Protein AF-0000000082578695 (afdb_homodimer)

Structure (mmCIF, N/CA/C/O backbone):
data_AF-0000000082578695-model_v1
#
loop_
_entity.id
_entity.type
_entity.pdbx_description
1 polymer 'Pimeloyl-ACP methyl ester carboxylesterase'
#
loop_
_atom_site.group_PDB
_atom_site.id
_atom_site.type_symbol
_atom_site.label_atom_id
_atom_site.label_alt_id
_atom_site.label_comp_id
_atom_site.label_asym_id
_atom_site.label_entity_id
_atom_site.label_seq_id
_atom_site.pdbx_PDB_ins_code
_atom_site.Cartn_x
_atom_site.Cartn_y
_atom_site.Cartn_z
_atom_site.occupancy
_atom_site.B_iso_or_equiv
_atom_site.auth_seq_id
_atom_site.auth_comp_id
_atom_site.auth_asym_id
_atom_site.auth_atom_id
_atom_site.pdbx_PDB_model_num
ATOM 1 N N . MET A 1 1 ? 41.031 47.594 -48.938 1 22.08 1 MET A N 1
ATOM 2 C CA . MET A 1 1 ? 40.094 48.281 -48.062 1 22.08 1 MET A CA 1
ATOM 3 C C . MET A 1 1 ? 39.625 47.344 -46.938 1 22.08 1 MET A C 1
ATOM 5 O O . MET A 1 1 ? 39.031 46.312 -47.219 1 22.08 1 MET A O 1
ATOM 9 N N . ARG A 1 2 ? 40.5 47.219 -45.875 1 26.36 2 ARG A N 1
ATOM 10 C CA . ARG A 1 2 ? 40.594 46.5 -44.625 1 26.36 2 ARG A CA 1
ATOM 11 C C . ARG A 1 2 ? 39.438 46.812 -43.719 1 26.36 2 ARG A C 1
ATOM 13 O O . ARG A 1 2 ? 39.281 47.938 -43.25 1 26.36 2 ARG A O 1
ATOM 20 N N . ILE A 1 3 ? 38.219 46.344 -44.125 1 27.19 3 ILE A N 1
ATOM 21 C CA . ILE A 1 3 ? 37 46.656 -43.375 1 27.19 3 ILE A CA 1
ATOM 22 C C . ILE A 1 3 ? 37.156 46.312 -41.906 1 27.19 3 ILE A C 1
ATOM 24 O O . ILE A 1 3 ? 37.5 45.188 -41.594 1 27.19 3 ILE A O 1
ATOM 28 N N . LEU A 1 4 ? 37.531 47.312 -41.125 1 29.23 4 LEU A N 1
ATOM 29 C CA . LEU A 1 4 ? 37.625 47.375 -39.656 1 29.23 4 LEU A CA 1
ATOM 30 C C . LEU A 1 4 ? 36.312 46.969 -39 1 29.23 4 LEU A C 1
ATOM 32 O O . LEU A 1 4 ? 35.312 47.656 -39.188 1 29.23 4 LEU A O 1
ATOM 36 N N . PHE A 1 5 ? 36 45.656 -38.969 1 33.69 5 PHE A N 1
ATOM 37 C CA . PHE A 1 5 ? 34.844 45.125 -38.25 1 33.69 5 PHE A CA 1
ATOM 38 C C . PHE A 1 5 ? 34.844 45.625 -36.812 1 33.69 5 PHE A C 1
ATOM 40 O O . PHE A 1 5 ? 35.812 45.406 -36.062 1 33.69 5 PHE A O 1
ATOM 47 N N . GLY A 1 6 ? 34.219 46.812 -36.562 1 28.17 6 GLY A N 1
ATOM 48 C CA . GLY A 1 6 ? 34.031 47.344 -35.219 1 28.17 6 GLY A CA 1
ATOM 49 C C . GLY A 1 6 ? 33.344 46.375 -34.281 1 28.17 6 GLY A C 1
ATOM 50 O O . GLY A 1 6 ? 32.312 45.781 -34.656 1 28.17 6 GLY A O 1
ATOM 51 N N . LEU A 1 7 ? 34.094 45.844 -33.375 1 31.38 7 LEU A N 1
ATOM 52 C CA . LEU A 1 7 ? 33.75 45 -32.25 1 31.38 7 LEU A CA 1
ATOM 53 C C . LEU A 1 7 ? 32.75 45.719 -31.312 1 31.38 7 LEU A C 1
ATOM 55 O O . LEU A 1 7 ? 33.094 46.719 -30.719 1 31.38 7 LEU A O 1
ATOM 59 N N . ILE A 1 8 ? 31.484 45.906 -31.75 1 31.66 8 ILE A N 1
ATOM 60 C CA . ILE A 1 8 ? 30.578 46.469 -30.766 1 31.66 8 ILE A CA 1
ATOM 61 C C . ILE A 1 8 ? 30.531 45.594 -29.531 1 31.66 8 ILE A C 1
ATOM 63 O O . ILE A 1 8 ? 30.25 44.406 -29.625 1 31.66 8 ILE A O 1
ATOM 67 N N . MET A 1 9 ? 31.219 46 -28.484 1 29.98 9 MET A N 1
ATOM 68 C CA . MET A 1 9 ? 31.172 45.406 -27.156 1 29.98 9 MET A CA 1
ATOM 69 C C . MET A 1 9 ? 29.766 45.531 -26.562 1 29.98 9 MET A C 1
ATOM 71 O O . MET A 1 9 ? 29.25 46.625 -26.406 1 29.98 9 MET A O 1
ATOM 75 N N . ALA A 1 10 ? 28.891 44.562 -26.859 1 36.97 10 ALA A N 1
ATOM 76 C CA . ALA A 1 10 ? 27.625 44.469 -26.125 1 36.97 10 ALA A CA 1
ATOM 77 C C . ALA A 1 10 ? 27.875 44.531 -24.609 1 36.97 10 ALA A C 1
ATOM 79 O O . ALA A 1 10 ? 28.516 43.656 -24.047 1 36.97 10 ALA A O 1
ATOM 80 N N . LEU A 1 11 ? 27.828 45.75 -24.094 1 32.31 11 LEU A N 1
ATOM 81 C CA . LEU A 1 11 ? 27.75 45.906 -22.641 1 32.31 11 LEU A CA 1
ATOM 82 C C . LEU A 1 11 ? 26.516 45.219 -22.078 1 32.31 11 LEU A C 1
ATOM 84 O O . LEU A 1 11 ? 25.391 45.594 -22.391 1 32.31 11 LEU A O 1
ATOM 88 N N . GLY A 1 12 ? 26.531 43.875 -21.906 1 34.31 12 GLY A N 1
ATOM 89 C CA . GLY A 1 12 ? 25.516 43.156 -21.141 1 34.31 12 GLY A CA 1
ATOM 90 C C . GLY A 1 12 ? 25.188 43.844 -19.828 1 34.31 12 GLY A C 1
ATOM 91 O O . GLY A 1 12 ? 26.047 43.969 -18.953 1 34.31 12 GLY A O 1
ATOM 92 N N . LEU A 1 13 ? 24.234 44.781 -19.859 1 36.5 13 LEU A N 1
ATOM 93 C CA . LEU A 1 13 ? 23.672 45.281 -18.609 1 36.5 13 LEU A CA 1
ATOM 94 C C . LEU A 1 13 ? 23.219 44.125 -17.719 1 36.5 13 LEU A C 1
ATOM 96 O O . LEU A 1 13 ? 22.328 43.375 -18.094 1 36.5 13 LEU A O 1
ATOM 100 N N . ALA A 1 14 ? 24.062 43.625 -16.891 1 38.5 14 ALA A N 1
ATOM 101 C CA . ALA A 1 14 ? 23.672 42.812 -15.727 1 38.5 14 ALA A CA 1
ATOM 102 C C . ALA A 1 14 ? 22.562 43.5 -14.938 1 38.5 14 ALA A C 1
ATOM 104 O O . ALA A 1 14 ? 22.781 44.5 -14.281 1 38.5 14 ALA A O 1
ATOM 105 N N . GLY A 1 15 ? 21.375 43.438 -15.398 1 35.94 15 GLY A N 1
ATOM 106 C CA . GLY A 1 15 ? 20.312 43.844 -14.492 1 35.94 15 GLY A CA 1
ATOM 107 C C . GLY A 1 15 ? 20.516 43.312 -13.078 1 35.94 15 GLY A C 1
ATOM 108 O O . GLY A 1 15 ? 20.719 42.125 -12.883 1 35.94 15 GLY A O 1
ATOM 109 N N . ALA A 1 16 ? 20.953 44.156 -12.188 1 37.12 16 ALA A N 1
ATOM 110 C CA . ALA A 1 16 ? 20.938 43.844 -10.758 1 37.12 16 ALA A CA 1
ATOM 111 C C . ALA A 1 16 ? 19.609 43.188 -10.352 1 37.12 16 ALA A C 1
ATOM 113 O O . ALA A 1 16 ? 18.547 43.781 -10.57 1 37.12 16 ALA A O 1
ATOM 114 N N . MET A 1 17 ? 19.562 41.906 -10.328 1 39.09 17 MET A N 1
ATOM 115 C CA . MET A 1 17 ? 18.422 41.312 -9.633 1 39.09 17 MET A CA 1
ATOM 116 C C . MET A 1 17 ? 18.094 42.125 -8.375 1 39.09 17 MET A C 1
ATOM 118 O O . MET A 1 17 ? 18.969 42.469 -7.594 1 39.09 17 MET A O 1
ATOM 122 N N . PRO A 1 18 ? 16.984 42.875 -8.328 1 39.03 18 PRO A N 1
ATOM 123 C CA . PRO A 1 18 ? 16.656 43.594 -7.105 1 39.03 18 PRO A CA 1
ATOM 124 C C . PRO A 1 18 ? 17.094 42.875 -5.836 1 39.03 18 PRO A C 1
ATOM 126 O O . PRO A 1 18 ? 17.141 41.625 -5.816 1 39.03 18 PRO A O 1
ATOM 129 N N . ALA A 1 19 ? 17.922 43.438 -5.008 1 40.66 19 ALA A N 1
ATOM 130 C CA . ALA A 1 19 ? 18.297 43 -3.67 1 40.66 19 ALA A CA 1
ATOM 131 C C . ALA A 1 19 ? 17.078 42.5 -2.898 1 40.66 19 ALA A C 1
ATOM 133 O O . ALA A 1 19 ? 16.172 43.281 -2.59 1 40.66 19 ALA A O 1
ATOM 134 N N . SER A 1 20 ? 16.516 41.375 -2.986 1 45.03 20 SER A N 1
ATOM 135 C CA . SER A 1 20 ? 15.492 40.812 -2.109 1 45.03 20 SER A CA 1
ATOM 136 C C . SER A 1 20 ? 15.688 41.281 -0.67 1 45.03 20 SER A C 1
ATOM 138 O O . SER A 1 20 ? 16.797 41.219 -0.131 1 45.03 20 SER A O 1
ATOM 140 N N . ALA A 1 21 ? 15.047 42.375 -0.216 1 47.03 21 ALA A N 1
ATOM 141 C CA . ALA A 1 21 ? 15.07 42.75 1.188 1 47.03 21 ALA A CA 1
ATOM 142 C C . ALA A 1 21 ? 15.367 41.562 2.092 1 47.03 21 ALA A C 1
ATOM 144 O O . ALA A 1 21 ? 14.648 40.562 2.059 1 47.03 21 ALA A O 1
ATOM 145 N N . LYS A 1 22 ? 16.5 41.594 2.508 1 58.19 22 LYS A N 1
ATOM 146 C CA . LYS A 1 22 ? 17.078 40.594 3.396 1 58.19 22 LYS A CA 1
ATOM 147 C C . LYS A 1 22 ? 16.141 40.281 4.559 1 58.19 22 LYS A C 1
ATOM 149 O O . LYS A 1 22 ? 15.711 41.188 5.277 1 58.19 22 LYS A O 1
ATOM 154 N N . GLU A 1 23 ? 15.289 39.188 4.566 1 69.62 23 GLU A N 1
ATOM 155 C CA . GLU A 1 23 ? 14.5 38.656 5.668 1 69.62 23 GLU A CA 1
ATOM 156 C C . GLU A 1 23 ? 15.227 38.812 7 1 69.62 23 GLU A C 1
ATOM 158 O O . GLU A 1 23 ? 16.375 38.406 7.137 1 69.62 23 GLU A O 1
ATOM 163 N N . ALA A 1 24 ? 14.633 39.594 7.902 1 85.88 24 ALA A N 1
ATOM 164 C CA . ALA A 1 24 ? 15.25 39.906 9.195 1 85.88 24 ALA A CA 1
ATOM 165 C C . ALA A 1 24 ? 14.734 38.969 10.281 1 85.88 24 ALA A C 1
ATOM 167 O O . ALA A 1 24 ? 13.523 38.75 10.414 1 85.88 24 ALA A O 1
ATOM 168 N N . LEU A 1 25 ? 15.648 38.219 10.883 1 93.38 25 LEU A N 1
ATOM 169 C CA . LEU A 1 25 ? 15.359 37.344 12.031 1 93.38 25 LEU A CA 1
ATOM 170 C C . LEU A 1 25 ? 15.922 37.969 13.312 1 93.38 25 LEU A C 1
ATOM 172 O O . LEU A 1 25 ? 17.125 38.25 13.398 1 93.38 25 LEU A O 1
ATOM 176 N N . ALA A 1 26 ? 15.047 38.281 14.18 1 92.38 26 ALA A N 1
ATOM 177 C CA . ALA A 1 26 ? 15.43 38.812 15.484 1 92.38 26 ALA A CA 1
ATOM 178 C C . ALA A 1 26 ? 15.117 37.812 16.594 1 92.38 26 ALA A C 1
ATOM 180 O O . ALA A 1 26 ? 13.961 37.438 16.781 1 92.38 26 ALA A O 1
ATOM 181 N N . LEU A 1 27 ? 16.156 37.375 17.297 1 96.31 27 LEU A N 1
ATOM 182 C CA . LEU A 1 27 ? 15.961 36.406 18.391 1 96.31 27 LEU A CA 1
ATOM 183 C C . LEU A 1 27 ? 16.406 37 19.719 1 96.31 27 LEU A C 1
ATOM 185 O O . LEU A 1 27 ? 17.406 37.719 19.781 1 96.31 27 LEU A O 1
ATOM 189 N N . THR A 1 28 ? 15.688 36.75 20.719 1 97.38 28 THR A N 1
ATOM 190 C CA . THR A 1 28 ? 16.016 37.156 22.078 1 97.38 28 THR A CA 1
ATOM 191 C C . THR A 1 28 ? 16.266 35.938 22.969 1 97.38 28 THR A C 1
ATOM 193 O O . THR A 1 28 ? 15.531 34.969 22.922 1 97.38 28 THR A O 1
ATOM 196 N N . PRO A 1 29 ? 17.234 36.062 23.812 1 97.81 29 PRO A N 1
ATOM 197 C CA . PRO A 1 29 ? 17.562 34.938 24.672 1 97.81 29 PRO A CA 1
ATOM 198 C C . PRO A 1 29 ? 16.562 34.75 25.812 1 97.81 29 PRO A C 1
ATOM 200 O O . PRO A 1 29 ? 15.93 35.719 26.25 1 97.81 29 PRO A O 1
ATOM 203 N N . GLY A 1 30 ? 16.359 33.562 26.234 1 97.88 30 GLY A N 1
ATOM 204 C CA . GLY A 1 30 ? 15.586 33.188 27.406 1 97.88 30 GLY A CA 1
ATOM 205 C C . GLY A 1 30 ? 16.016 31.875 28 1 97.88 30 GLY A C 1
ATOM 206 O O . GLY A 1 30 ? 16.875 31.188 27.453 1 97.88 30 GLY A O 1
ATOM 207 N N . THR A 1 31 ? 15.492 31.594 29.219 1 97.62 31 THR A N 1
ATOM 208 C CA . THR A 1 31 ? 15.781 30.328 29.891 1 97.62 31 THR A CA 1
ATOM 209 C C . THR A 1 31 ? 14.516 29.75 30.531 1 97.62 31 THR A C 1
ATOM 211 O O . THR A 1 31 ? 13.703 30.484 31.094 1 97.62 31 THR A O 1
ATOM 214 N N . GLU A 1 32 ? 14.289 28.531 30.281 1 97.25 32 GLU A N 1
ATOM 215 C CA . GLU A 1 32 ? 13.266 27.734 30.953 1 97.25 32 GLU A CA 1
ATOM 216 C C . GLU A 1 32 ? 13.891 26.594 31.75 1 97.25 32 GLU A C 1
ATOM 218 O O . GLU A 1 32 ? 15.109 26.406 31.734 1 97.25 32 GLU A O 1
ATOM 223 N N . THR A 1 33 ? 13.07 25.891 32.562 1 95.81 33 THR A N 1
ATOM 224 C CA . THR A 1 33 ? 13.523 24.719 33.312 1 95.81 33 THR A CA 1
ATOM 225 C C . THR A 1 33 ? 12.766 23.469 32.875 1 95.81 33 THR A C 1
ATOM 227 O O . THR A 1 33 ? 11.539 23.438 32.938 1 95.81 33 THR A O 1
ATOM 230 N N . ALA A 1 34 ? 13.492 22.453 32.5 1 96.06 34 ALA A N 1
ATOM 231 C CA . ALA A 1 34 ? 12.891 21.172 32.094 1 96.06 34 ALA A CA 1
ATOM 232 C C . ALA A 1 34 ? 12.359 20.422 33.312 1 96.06 34 ALA A C 1
ATOM 234 O O . ALA A 1 34 ? 12.586 20.828 34.469 1 96.06 34 ALA A O 1
ATOM 235 N N . GLY A 1 35 ? 11.641 19.312 33.031 1 93.19 35 GLY A N 1
ATOM 236 C CA . GLY A 1 35 ? 11.023 18.531 34.094 1 93.19 35 GLY A CA 1
ATOM 237 C C . GLY A 1 35 ? 12.039 17.922 35.031 1 93.19 35 GLY A C 1
ATOM 238 O O . GLY A 1 35 ? 11.75 17.734 36.219 1 93.19 35 GLY A O 1
ATOM 239 N N . ASP A 1 36 ? 13.203 17.656 34.562 1 93.69 36 ASP A N 1
ATOM 240 C CA . ASP A 1 36 ? 14.234 17.016 35.375 1 93.69 36 ASP A CA 1
ATOM 241 C C . ASP A 1 36 ? 15.117 18.078 36.031 1 93.69 36 ASP A C 1
ATOM 243 O O . ASP A 1 36 ? 16.156 17.75 36.625 1 93.69 36 ASP A O 1
ATOM 247 N N . GLY A 1 37 ? 14.883 19.312 35.812 1 94 37 GLY A N 1
ATOM 248 C CA . GLY A 1 37 ? 15.578 20.391 36.5 1 94 37 GLY A CA 1
ATOM 249 C C . GLY A 1 37 ? 16.656 21.031 35.656 1 94 37 GLY A C 1
ATOM 250 O O . GLY A 1 37 ? 17.188 22.078 36.031 1 94 37 GLY A O 1
ATOM 251 N N . ARG A 1 38 ? 16.922 20.578 34.531 1 93.69 38 ARG A N 1
ATOM 252 C CA . ARG A 1 38 ? 17.953 21.141 33.656 1 93.69 38 ARG A CA 1
ATOM 253 C C . ARG A 1 38 ? 17.5 22.469 33.062 1 93.69 38 ARG A C 1
ATOM 255 O O . ARG A 1 38 ? 16.344 22.594 32.656 1 93.69 38 ARG A O 1
ATOM 262 N N . PRO A 1 39 ? 18.406 23.422 33.031 1 96.69 39 PRO A N 1
ATOM 263 C CA . PRO A 1 39 ? 18.078 24.672 32.344 1 96.69 39 PRO A CA 1
ATOM 264 C C . PRO A 1 39 ? 18.047 24.5 30.812 1 96.69 39 PRO A C 1
ATOM 266 O O . PRO A 1 39 ? 18.906 23.812 30.25 1 96.69 39 PRO A O 1
ATOM 269 N N . VAL A 1 40 ? 17.062 25.109 30.25 1 97.88 40 VAL A N 1
ATOM 270 C CA . VAL A 1 40 ? 16.938 25.156 28.797 1 97.88 40 VAL A CA 1
ATOM 271 C C . VAL A 1 40 ? 17.141 26.594 28.297 1 97.88 40 VAL A C 1
ATOM 273 O O . VAL A 1 40 ? 16.203 27.391 28.344 1 97.88 40 VAL A O 1
ATOM 276 N N . ARG A 1 41 ? 18.344 26.859 27.797 1 98.19 41 ARG A N 1
ATOM 277 C CA . ARG A 1 41 ? 18.641 28.156 27.203 1 98.19 41 ARG A CA 1
ATOM 278 C C . ARG A 1 41 ? 18.203 28.219 25.75 1 98.19 41 ARG A C 1
ATOM 280 O O . ARG A 1 41 ? 18.531 27.312 24.969 1 98.19 41 ARG A O 1
ATOM 287 N N . TYR A 1 42 ? 17.391 29.172 25.453 1 98.38 42 TYR A N 1
ATOM 288 C CA . TYR A 1 42 ? 16.859 29.266 24.094 1 98.38 42 TYR A CA 1
ATOM 289 C C . TYR A 1 42 ? 16.953 30.703 23.594 1 98.38 42 TYR A C 1
ATOM 291 O O . TYR A 1 42 ? 17.281 31.625 24.344 1 98.38 42 TYR A O 1
ATOM 299 N N . GLU A 1 43 ? 16.859 30.891 22.297 1 98.5 43 GLU A N 1
ATOM 300 C CA . GLU A 1 43 ? 16.594 32.156 21.609 1 98.5 43 GLU A CA 1
ATOM 301 C C . GLU A 1 43 ? 15.25 32.094 20.875 1 98.5 43 GLU A C 1
ATOM 303 O O . GLU A 1 43 ? 14.93 31.109 20.219 1 98.5 43 GLU A O 1
ATOM 308 N N . ILE A 1 44 ? 14.43 33.094 21.109 1 98.19 44 ILE A N 1
ATOM 309 C CA . ILE A 1 44 ? 13.078 33.062 20.562 1 98.19 44 ILE A CA 1
ATOM 310 C C . ILE A 1 44 ? 12.773 34.375 19.859 1 98.19 44 ILE A C 1
ATOM 312 O O . ILE A 1 44 ? 13.273 35.438 20.25 1 98.19 44 ILE A O 1
ATOM 316 N N . GLY A 1 45 ? 12.078 34.344 18.797 1 97.62 45 GLY A N 1
ATOM 317 C CA . GLY A 1 45 ? 11.664 35.531 18.031 1 97.62 45 GLY A CA 1
ATOM 318 C C . GLY A 1 45 ? 10.844 35.188 16.797 1 97.62 45 GLY A C 1
ATOM 319 O O . GLY A 1 45 ? 9.977 34.312 16.844 1 97.62 45 GLY A O 1
ATOM 320 N N . ALA A 1 46 ? 11 35.969 15.773 1 98 46 ALA A N 1
ATOM 321 C CA . ALA A 1 46 ? 10.234 35.781 14.547 1 98 46 ALA A CA 1
ATOM 322 C C . ALA A 1 46 ? 11.016 36.281 13.328 1 98 46 ALA A C 1
ATOM 324 O O . ALA A 1 46 ? 11.883 37.125 13.438 1 98 46 ALA A O 1
ATOM 325 N N . ILE A 1 47 ? 10.719 35.656 12.258 1 98.25 47 ILE A N 1
ATOM 326 C CA . ILE A 1 47 ? 11.281 36.094 10.984 1 98.25 47 ILE A CA 1
ATOM 327 C C . ILE A 1 47 ? 10.227 36.875 10.203 1 98.25 47 ILE A C 1
ATOM 329 O O . ILE A 1 47 ? 9.047 36.531 10.219 1 98.25 47 ILE A O 1
ATOM 333 N N . ASP A 1 48 ? 10.695 37.969 9.594 1 97.5 48 ASP A N 1
ATOM 334 C CA . ASP A 1 48 ? 9.852 38.781 8.727 1 97.5 48 ASP A CA 1
ATOM 335 C C . ASP A 1 48 ? 9.906 38.312 7.285 1 97.5 48 ASP A C 1
ATOM 337 O O . ASP A 1 48 ? 10.984 38.25 6.684 1 97.5 48 ASP A O 1
ATOM 341 N N . VAL A 1 49 ? 8.688 37.938 6.711 1 97.56 49 VAL A N 1
ATOM 342 C CA . VAL A 1 49 ? 8.641 37.406 5.352 1 97.56 49 VAL A CA 1
ATOM 343 C C . VAL A 1 49 ? 7.453 38 4.602 1 97.56 49 VAL A C 1
ATOM 345 O O . VAL A 1 49 ? 6.504 38.469 5.219 1 97.56 49 VAL A O 1
ATOM 348 N N . PRO A 1 50 ? 7.52 38 3.229 1 97.25 50 PRO A N 1
ATOM 349 C CA . PRO A 1 50 ? 6.32 38.406 2.496 1 97.25 50 PRO A CA 1
ATOM 350 C C . PRO A 1 50 ? 5.125 37.5 2.764 1 97.25 50 PRO A C 1
ATOM 352 O O . PRO A 1 50 ? 5.289 36.281 2.863 1 97.25 50 PRO A O 1
ATOM 355 N N . GLU A 1 51 ? 3.961 38.125 2.902 1 98 51 GLU A N 1
ATOM 356 C CA . GLU A 1 51 ? 2.748 37.344 3.082 1 98 51 GLU A CA 1
ATOM 357 C C . GLU A 1 51 ? 2.453 36.5 1.847 1 98 51 GLU A C 1
ATOM 359 O O . GLU A 1 51 ? 2.037 35.344 1.964 1 98 51 GLU A O 1
ATOM 364 N N . ASN A 1 52 ? 2.578 37.031 0.735 1 97.81 52 ASN A N 1
ATOM 365 C CA . ASN A 1 52 ? 2.416 36.375 -0.563 1 97.81 52 ASN A CA 1
ATOM 366 C C . ASN A 1 52 ? 3.619 36.625 -1.469 1 97.81 52 ASN A C 1
ATOM 368 O O . ASN A 1 52 ? 3.746 37.719 -2.049 1 97.81 52 ASN A O 1
ATOM 372 N N . ARG A 1 53 ? 4.422 35.625 -1.661 1 96.44 53 ARG A N 1
ATOM 373 C CA . ARG A 1 53 ? 5.688 35.812 -2.371 1 96.44 53 ARG A CA 1
ATOM 374 C C . ARG A 1 53 ? 5.453 36 -3.865 1 96.44 53 ARG A C 1
ATOM 376 O O . ARG A 1 53 ? 6.363 36.406 -4.594 1 96.44 53 ARG A O 1
ATOM 383 N N . ALA A 1 54 ? 4.273 35.688 -4.371 1 95 54 ALA A N 1
ATOM 384 C CA . ALA A 1 54 ? 3.951 35.906 -5.781 1 95 54 ALA A CA 1
ATOM 385 C C . ALA A 1 54 ? 3.627 37.375 -6.062 1 95 54 ALA A C 1
ATOM 387 O O . ALA A 1 54 ? 3.551 37.781 -7.223 1 95 54 ALA A O 1
ATOM 388 N N . LYS A 1 55 ? 3.512 38.188 -4.977 1 94.88 55 LYS A N 1
ATOM 389 C CA . LYS A 1 55 ? 3.195 39.594 -5.094 1 94.88 55 LYS A CA 1
ATOM 390 C C . LYS A 1 55 ? 4.324 40.469 -4.539 1 94.88 55 LYS A C 1
ATOM 392 O O . LYS A 1 55 ? 4.535 40.5 -3.326 1 94.88 55 LYS A O 1
ATOM 397 N N . PRO A 1 56 ? 4.906 41.219 -5.34 1 91.25 56 PRO A N 1
ATOM 398 C CA . PRO A 1 56 ? 6.055 42.031 -4.906 1 91.25 56 PRO A CA 1
ATOM 399 C C . PRO A 1 56 ? 5.691 43.031 -3.832 1 91.25 56 PRO A C 1
ATOM 401 O O . PRO A 1 56 ? 6.512 43.344 -2.959 1 91.25 56 PRO A O 1
ATOM 404 N N . ASP A 1 57 ? 4.453 43.562 -3.877 1 91.44 57 ASP A N 1
ATOM 405 C CA . ASP A 1 57 ? 4.047 44.594 -2.93 1 91.44 57 ASP A CA 1
ATOM 406 C C . ASP A 1 57 ? 3.26 44 -1.767 1 91.44 57 ASP A C 1
ATOM 408 O O . ASP A 1 57 ? 2.518 44.688 -1.081 1 91.44 57 ASP A O 1
ATOM 412 N N . SER A 1 58 ? 3.516 42.719 -1.549 1 93.56 58 SER A N 1
ATOM 413 C CA . SER A 1 58 ? 2.793 42.031 -0.489 1 93.56 58 SER A CA 1
ATOM 414 C C . SER A 1 58 ? 3.158 42.594 0.885 1 93.56 58 SER A C 1
ATOM 416 O O . SER A 1 58 ? 4.301 43 1.114 1 93.56 58 SER A O 1
ATOM 418 N N . ARG A 1 59 ? 2.174 42.688 1.757 1 94.06 59 ARG A N 1
ATOM 419 C CA . ARG A 1 59 ? 2.48 43 3.146 1 94.06 59 ARG A CA 1
ATOM 420 C C . ARG A 1 59 ? 3.447 42 3.748 1 94.06 59 ARG A C 1
ATOM 422 O O . ARG A 1 59 ? 3.547 40.844 3.271 1 94.06 59 ARG A O 1
ATOM 429 N N . ARG A 1 60 ? 4.105 42.406 4.781 1 95.94 60 ARG A N 1
ATOM 430 C CA . ARG A 1 60 ? 5 41.5 5.504 1 95.94 60 ARG A CA 1
ATOM 431 C C . ARG A 1 60 ? 4.309 40.906 6.734 1 95.94 60 ARG A C 1
ATOM 433 O O . ARG A 1 60 ? 3.43 41.562 7.32 1 95.94 60 ARG A O 1
ATOM 440 N N . ILE A 1 61 ? 4.68 39.688 7.027 1 97.69 61 ILE A N 1
ATOM 441 C CA . ILE A 1 61 ? 4.164 39 8.219 1 97.69 61 ILE A CA 1
ATOM 442 C C . ILE A 1 61 ? 5.32 38.375 9.008 1 97.69 61 ILE A C 1
ATOM 444 O O . ILE A 1 61 ? 6.438 38.281 8.5 1 97.69 61 ILE A O 1
ATOM 448 N N . THR A 1 62 ? 5.027 38.031 10.219 1 97.38 62 THR A N 1
ATOM 449 C CA . THR A 1 62 ? 6.051 37.406 11.039 1 97.38 62 THR A CA 1
ATOM 450 C C . THR A 1 62 ? 5.715 35.938 11.273 1 97.38 62 THR A C 1
ATOM 452 O O . THR A 1 62 ? 4.543 35.562 11.375 1 97.38 62 THR A O 1
ATOM 455 N N . VAL A 1 63 ? 6.73 35.094 11.328 1 97.88 63 VAL A N 1
ATOM 456 C CA . VAL A 1 63 ? 6.656 33.688 11.641 1 97.88 63 VAL A CA 1
ATOM 457 C C . VAL A 1 63 ? 7.547 33.375 12.836 1 97.88 63 VAL A C 1
ATOM 459 O O . VAL A 1 63 ? 8.734 33.719 12.844 1 97.88 63 VAL A O 1
ATOM 462 N N . GLY A 1 64 ? 6.965 32.719 13.812 1 98.19 64 GLY A N 1
ATOM 463 C CA . GLY A 1 64 ? 7.688 32.438 15.039 1 98.19 64 GLY A CA 1
ATOM 464 C C . GLY A 1 64 ? 8.812 31.438 14.852 1 98.19 64 GLY A C 1
ATOM 465 O O . GLY A 1 64 ? 8.68 30.484 14.086 1 98.19 64 GLY A O 1
ATOM 466 N N . VAL A 1 65 ? 9.93 31.672 15.578 1 98.5 65 VAL A N 1
ATOM 467 C CA . VAL A 1 65 ? 11.125 30.828 15.516 1 98.5 65 VAL A CA 1
ATOM 468 C C . VAL A 1 65 ? 11.727 30.688 16.906 1 98.5 65 VAL A C 1
ATOM 470 O O . VAL A 1 65 ? 11.75 31.656 17.688 1 98.5 65 VAL A O 1
ATOM 473 N N . LEU A 1 66 ? 12.125 29.516 17.234 1 98.62 66 LEU A N 1
ATOM 474 C CA . LEU A 1 66 ? 12.875 29.25 18.453 1 98.62 66 LEU A CA 1
ATOM 475 C C . LEU A 1 66 ? 14.109 28.406 18.156 1 98.62 66 LEU A C 1
ATOM 477 O O . LEU A 1 66 ? 14.039 27.438 17.391 1 98.62 66 LEU A O 1
ATOM 481 N N . ARG A 1 67 ? 15.25 28.781 18.719 1 98.75 67 ARG A N 1
ATOM 482 C CA . ARG A 1 67 ? 16.484 28.016 18.562 1 98.75 67 ARG A CA 1
ATOM 483 C C . ARG A 1 67 ? 17.078 27.656 19.906 1 98.75 67 ARG A C 1
ATOM 485 O O . ARG A 1 67 ? 17.078 28.469 20.828 1 98.75 67 ARG A O 1
ATOM 492 N N . ILE A 1 68 ? 17.422 26.469 20.031 1 98.69 68 ILE A N 1
ATOM 493 C CA . ILE A 1 68 ? 18.266 26 21.109 1 98.69 68 ILE A CA 1
ATOM 494 C C . ILE A 1 68 ? 19.625 25.562 20.562 1 98.69 68 ILE A C 1
ATOM 496 O O . ILE A 1 68 ? 19.688 24.625 19.75 1 98.69 68 ILE A O 1
ATOM 500 N N . LYS A 1 69 ? 20.656 26.188 21.016 1 98 69 LYS A N 1
ATOM 501 C CA . LYS A 1 69 ? 21.984 25.859 20.531 1 98 69 LYS A CA 1
ATOM 502 C C . LYS A 1 69 ? 22.469 24.531 21.125 1 98 69 LYS A C 1
ATOM 504 O O . LYS A 1 69 ? 22.141 24.203 22.266 1 98 69 LYS A O 1
ATOM 509 N N . ALA A 1 70 ? 23.234 23.906 20.281 1 98.06 70 ALA A N 1
ATOM 510 C CA . ALA A 1 70 ? 23.797 22.625 20.719 1 98.06 70 ALA A CA 1
ATOM 511 C C . ALA A 1 70 ? 24.625 22.797 21.984 1 98.06 70 ALA A C 1
ATOM 513 O O . ALA A 1 70 ? 25.406 23.75 22.109 1 98.06 70 ALA A O 1
ATOM 514 N N . ALA A 1 71 ? 24.406 21.906 22.859 1 95.81 71 ALA A N 1
ATOM 515 C CA . ALA A 1 71 ? 25.234 21.922 24.078 1 95.81 71 ALA A CA 1
ATOM 516 C C . ALA A 1 71 ? 26.688 21.594 23.75 1 95.81 71 ALA A C 1
ATOM 518 O O . ALA A 1 71 ? 27.609 22.234 24.25 1 95.81 71 ALA A O 1
ATOM 519 N N . LYS A 1 72 ? 26.859 20.531 22.938 1 96.44 72 LYS A N 1
ATOM 520 C CA . LYS A 1 72 ? 28.172 20.125 22.422 1 96.44 72 LYS A CA 1
ATOM 521 C C . LYS A 1 72 ? 28.125 19.969 20.906 1 96.44 72 LYS A C 1
ATOM 523 O O . LYS A 1 72 ? 28.016 18.844 20.391 1 96.44 72 LYS A O 1
ATOM 528 N N . PRO A 1 73 ? 28.375 21.078 20.25 1 95.88 73 PRO A N 1
ATOM 529 C CA . PRO A 1 73 ? 28.25 21.016 18.781 1 95.88 73 PRO A CA 1
ATOM 530 C C . PRO A 1 73 ? 29.156 19.969 18.141 1 95.88 73 PRO A C 1
ATOM 532 O O . PRO A 1 73 ? 30.328 19.844 18.516 1 95.88 73 PRO A O 1
ATOM 535 N N . ASN A 1 74 ? 28.719 19.172 17.203 1 94 74 ASN A N 1
ATOM 536 C CA . ASN A 1 74 ? 29.469 18.125 16.516 1 94 74 ASN A CA 1
ATOM 537 C C . ASN A 1 74 ? 29.766 18.5 15.07 1 94 74 ASN A C 1
ATOM 539 O O . ASN A 1 74 ? 30.234 17.656 14.297 1 94 74 ASN A O 1
ATOM 543 N N . GLY A 1 75 ? 29.406 19.625 14.688 1 95.25 75 GLY A N 1
ATOM 544 C CA . GLY A 1 75 ? 29.688 20.109 13.344 1 95.25 75 GLY A CA 1
ATOM 545 C C . GLY A 1 75 ? 28.688 19.641 12.312 1 95.25 75 GLY A C 1
ATOM 546 O O . GLY A 1 75 ? 28.859 19.875 11.117 1 95.25 75 GLY A O 1
ATOM 547 N N . GLN A 1 76 ? 27.672 18.969 12.727 1 96.88 76 GLN A N 1
ATOM 548 C CA . GLN A 1 76 ? 26.625 18.484 11.844 1 96.88 76 GLN A CA 1
ATOM 549 C C . GLN A 1 76 ? 25.516 19.516 11.695 1 96.88 76 GLN A C 1
ATOM 551 O O . GLN A 1 76 ? 25.406 20.453 12.492 1 96.88 76 GLN A O 1
ATOM 556 N N . PRO A 1 77 ? 24.688 19.422 10.688 1 98 77 PRO A N 1
ATOM 557 C CA . PRO A 1 77 ? 23.594 20.359 10.477 1 98 77 PRO A CA 1
ATOM 558 C C . PRO A 1 77 ? 22.625 20.406 11.656 1 98 77 PRO A C 1
ATOM 560 O O . PRO A 1 77 ? 22.469 19.422 12.367 1 98 77 PRO A O 1
ATOM 563 N N . PRO A 1 78 ? 21.984 21.578 11.812 1 98.69 78 PRO A N 1
ATOM 564 C CA . PRO A 1 78 ? 20.938 21.672 12.836 1 98.69 78 PRO A CA 1
ATOM 565 C C . PRO A 1 78 ? 19.719 20.797 12.523 1 98.69 78 PRO A C 1
ATOM 567 O O . PRO A 1 78 ? 19.562 20.312 11.398 1 98.69 78 PRO A O 1
ATOM 570 N N . ILE A 1 79 ? 18.953 20.578 13.586 1 98.62 79 ILE A N 1
ATOM 571 C CA . ILE A 1 79 ? 17.672 19.891 13.438 1 98.62 79 ILE A CA 1
ATOM 572 C C . ILE A 1 79 ? 16.531 20.906 13.383 1 98.62 79 ILE A C 1
ATOM 574 O O . ILE A 1 79 ? 16.344 21.672 14.328 1 98.62 79 ILE A O 1
ATOM 578 N N . PHE A 1 80 ? 15.867 20.969 12.289 1 98.88 80 PHE A N 1
ATOM 579 C CA . PHE A 1 80 ? 14.641 21.75 12.164 1 98.88 80 PHE A CA 1
ATOM 580 C C . PHE A 1 80 ? 13.422 20.891 12.484 1 98.88 80 PHE A C 1
ATOM 582 O O . PHE A 1 80 ? 13.164 19.891 11.812 1 98.88 80 PHE A O 1
ATOM 589 N N . LEU A 1 81 ? 12.695 21.234 13.492 1 98.31 81 LEU A N 1
ATOM 590 C CA . LEU A 1 81 ? 11.484 20.531 13.898 1 98.31 81 LEU A CA 1
ATOM 591 C C . LEU A 1 81 ? 10.25 21.172 13.297 1 98.31 81 LEU A C 1
ATOM 593 O O . LEU A 1 81 ? 9.93 22.328 13.609 1 98.31 81 LEU A O 1
ATOM 597 N N . LEU A 1 82 ? 9.594 20.469 12.453 1 98.06 82 LEU A N 1
ATOM 598 C CA . LEU A 1 82 ? 8.352 20.922 11.836 1 98.06 82 LEU A CA 1
ATOM 599 C C . LEU A 1 82 ? 7.145 20.203 12.445 1 98.06 82 LEU A C 1
ATOM 601 O O . LEU A 1 82 ? 6.934 19.016 12.211 1 98.06 82 LEU A O 1
ATOM 605 N N . VAL A 1 83 ? 6.375 20.922 13.117 1 93.75 83 VAL A N 1
ATOM 606 C CA . VAL A 1 83 ? 5.316 20.344 13.938 1 93.75 83 VAL A CA 1
ATOM 607 C C . VAL A 1 83 ? 4.121 19.984 13.055 1 93.75 83 VAL A C 1
ATOM 609 O O . VAL A 1 83 ? 3.912 20.578 12 1 93.75 83 VAL A O 1
ATOM 612 N N . GLY A 1 84 ? 3.326 18.984 13.547 1 94.25 84 GLY A N 1
ATOM 613 C CA . GLY A 1 84 ? 2.139 18.547 12.828 1 94.25 84 GLY A CA 1
ATOM 614 C C . GLY A 1 84 ? 0.99 19.531 12.922 1 94.25 84 GLY A C 1
ATOM 615 O O . GLY A 1 84 ? 1.2 20.703 13.211 1 94.25 84 GLY A O 1
ATOM 616 N N . GLY A 1 85 ? -0.193 19.062 12.602 1 91.44 85 GLY A N 1
ATOM 617 C CA . GLY A 1 85 ? -1.398 19.875 12.562 1 91.44 85 GLY A CA 1
ATOM 618 C C . GLY A 1 85 ? -2.096 19.844 11.219 1 91.44 85 GLY A C 1
ATOM 619 O O . GLY A 1 85 ? -2.641 18.812 10.82 1 91.44 85 GLY A O 1
ATOM 620 N N . PRO A 1 86 ? -2.07 20.922 10.5 1 92.19 86 PRO A N 1
ATOM 621 C CA . PRO A 1 86 ? -1.596 22.266 10.797 1 92.19 86 PRO A CA 1
ATOM 622 C C . PRO A 1 86 ? -2.436 22.969 11.867 1 92.19 86 PRO A C 1
ATOM 624 O O . PRO A 1 86 ? -3.482 22.453 12.266 1 92.19 86 PRO A O 1
ATOM 627 N N . GLY A 1 87 ? -1.914 24.016 12.344 1 93.44 87 GLY A N 1
ATOM 628 C CA . GLY A 1 87 ? -2.582 24.812 13.359 1 93.44 87 GLY A CA 1
ATOM 629 C C . GLY A 1 87 ? -2.184 24.438 14.773 1 93.44 87 GLY A C 1
ATOM 630 O O . GLY A 1 87 ? -3.033 24.359 15.664 1 93.44 87 GLY A O 1
ATOM 631 N N . VAL A 1 88 ? -0.887 24.125 14.859 1 91.56 88 VAL A N 1
ATOM 632 C CA . VAL A 1 88 ? -0.316 23.812 16.172 1 91.56 88 VAL A CA 1
ATOM 633 C C . VAL A 1 88 ? 0.874 24.734 16.438 1 91.56 88 VAL A C 1
ATOM 635 O O . VAL A 1 88 ? 1.685 24.984 15.547 1 91.56 88 VAL A O 1
ATOM 638 N N . THR A 1 89 ? 0.938 25.312 17.641 1 92.81 89 THR A N 1
ATOM 639 C CA . THR A 1 89 ? 2.082 26.109 18.047 1 92.81 89 THR A CA 1
ATOM 640 C C . THR A 1 89 ? 2.908 25.375 19.109 1 92.81 89 THR A C 1
ATOM 642 O O . THR A 1 89 ? 2.355 24.672 19.953 1 92.81 89 THR A O 1
ATOM 645 N N . MET A 1 90 ? 4.211 25.516 19 1 95.06 90 MET A N 1
ATOM 646 C CA . MET A 1 90 ? 5.113 24.953 20 1 95.06 90 MET A CA 1
ATOM 647 C C . MET A 1 90 ? 5.672 26.047 20.906 1 95.06 90 MET A C 1
ATOM 649 O O . MET A 1 90 ? 6.184 25.766 22 1 95.06 90 MET A O 1
ATOM 653 N N . LEU A 1 91 ? 5.547 27.219 20.5 1 96.38 91 LEU A N 1
ATOM 654 C CA . LEU A 1 91 ? 6.145 28.328 21.234 1 96.38 91 LEU A CA 1
ATOM 655 C C . LEU A 1 91 ? 5.352 28.609 22.516 1 96.38 91 LEU A C 1
ATOM 657 O O . LEU A 1 91 ? 5.844 29.281 23.406 1 96.38 91 LEU A O 1
ATOM 661 N N . ASP A 1 92 ? 4.176 28.062 22.594 1 95.75 92 ASP A N 1
ATOM 662 C CA . ASP A 1 92 ? 3.379 28.219 23.797 1 95.75 92 ASP A CA 1
ATOM 663 C C . ASP A 1 92 ? 3.967 27.391 24.953 1 95.75 92 ASP A C 1
ATOM 665 O O . ASP A 1 92 ? 3.527 27.516 26.094 1 95.75 92 ASP A O 1
ATOM 669 N N . THR A 1 93 ? 4.945 26.578 24.625 1 96.69 93 THR A N 1
ATOM 670 C CA . THR A 1 93 ? 5.676 25.844 25.656 1 96.69 93 THR A CA 1
ATOM 671 C C . THR A 1 93 ? 6.422 26.797 26.578 1 96.69 93 THR A C 1
ATOM 673 O O . THR A 1 93 ? 6.586 26.516 27.766 1 96.69 93 THR A O 1
ATOM 676 N N . ILE A 1 94 ? 6.918 27.938 26.047 1 96.62 94 ILE A N 1
ATOM 677 C CA . ILE A 1 94 ? 7.66 28.922 26.812 1 96.62 94 ILE A CA 1
ATOM 678 C C . ILE A 1 94 ? 6.719 29.641 27.781 1 96.62 94 ILE A C 1
ATOM 680 O O . ILE A 1 94 ? 5.668 30.141 27.391 1 96.62 94 ILE A O 1
ATOM 684 N N . GLY A 1 95 ? 7.027 29.609 29 1 95.5 95 GLY A N 1
ATOM 685 C CA . GLY A 1 95 ? 6.215 30.219 30.031 1 95.5 95 GLY A CA 1
ATOM 686 C C . GLY A 1 95 ? 5.195 29.266 30.641 1 95.5 95 GLY A C 1
ATOM 687 O O . GLY A 1 95 ? 4.609 29.562 31.688 1 95.5 95 GLY A O 1
ATOM 688 N N . ASP A 1 96 ? 4.875 28.141 29.922 1 96.44 96 ASP A N 1
ATOM 689 C CA . ASP A 1 96 ? 3.945 27.141 30.422 1 96.44 96 ASP A CA 1
ATOM 690 C C . ASP A 1 96 ? 4.613 26.25 31.469 1 96.44 96 ASP A C 1
ATOM 692 O O . ASP A 1 96 ? 5.609 25.578 31.188 1 96.44 96 ASP A O 1
ATOM 696 N N . GLN A 1 97 ? 4.047 26.156 32.719 1 93.94 97 GLN A N 1
ATOM 697 C CA . GLN A 1 97 ? 4.676 25.422 33.812 1 93.94 97 GLN A CA 1
ATOM 698 C C . GLN A 1 97 ? 4.027 24.062 34 1 93.94 97 GLN A C 1
ATOM 700 O O . GLN A 1 97 ? 4.27 23.391 35 1 93.94 97 GLN A O 1
ATOM 705 N N . SER A 1 98 ? 3.238 23.672 33.062 1 96.31 98 SER A N 1
ATOM 706 C CA . SER A 1 98 ? 2.594 22.375 33.156 1 96.31 98 SER A CA 1
ATOM 707 C C . SER A 1 98 ? 3.609 21.234 33.031 1 96.31 98 SER A C 1
ATOM 709 O O . SER A 1 98 ? 4.684 21.422 32.438 1 96.31 98 SER A O 1
ATOM 711 N N . PRO A 1 99 ? 3.293 20.078 33.562 1 94.75 99 PRO A N 1
ATOM 712 C CA . PRO A 1 99 ? 4.18 18.922 33.406 1 94.75 99 PRO A CA 1
ATOM 713 C C . PRO A 1 99 ? 4.445 18.578 31.953 1 94.75 99 PRO A C 1
ATOM 715 O O . PRO A 1 99 ? 5.562 18.188 31.609 1 94.75 99 PRO A O 1
ATOM 718 N N . ALA A 1 100 ? 3.467 18.719 31.172 1 93.56 100 ALA A N 1
ATOM 719 C CA . ALA A 1 100 ? 3.615 18.422 29.734 1 93.56 100 ALA A CA 1
ATOM 720 C C . ALA A 1 100 ? 4.629 19.359 29.094 1 93.56 100 ALA A C 1
ATOM 722 O O . ALA A 1 100 ? 5.469 18.922 28.297 1 93.56 100 ALA A O 1
ATOM 723 N N . ALA A 1 101 ? 4.535 20.609 29.359 1 95.44 101 ALA A N 1
ATOM 724 C CA . ALA A 1 101 ? 5.469 21.578 28.812 1 95.44 101 ALA A CA 1
ATOM 725 C C . ALA A 1 101 ? 6.895 21.312 29.297 1 95.44 101 ALA A C 1
ATOM 727 O O . ALA A 1 101 ? 7.844 21.391 28.516 1 95.44 101 ALA A O 1
ATOM 728 N N . ARG A 1 102 ? 7.031 21 30.547 1 95.5 102 ARG A N 1
ATOM 729 C CA . ARG A 1 102 ? 8.344 20.734 31.125 1 95.5 102 ARG A CA 1
ATOM 730 C C . ARG A 1 102 ? 8.961 19.469 30.516 1 95.5 102 ARG A C 1
ATOM 732 O O . ARG A 1 102 ? 10.18 19.406 30.312 1 95.5 102 ARG A O 1
ATOM 739 N N . ARG A 1 103 ? 8.109 18.531 30.266 1 93.56 103 ARG A N 1
ATOM 740 C CA . ARG A 1 103 ? 8.586 17.328 29.578 1 93.56 103 ARG A CA 1
ATOM 741 C C . ARG A 1 103 ? 9.047 17.641 28.156 1 93.56 103 ARG A C 1
ATOM 743 O O . ARG A 1 103 ? 10.07 17.125 27.703 1 93.56 103 ARG A O 1
ATOM 750 N N . ARG A 1 104 ? 8.32 18.422 27.453 1 95.62 104 ARG A N 1
ATOM 751 C CA . ARG A 1 104 ? 8.68 18.828 26.094 1 95.62 104 ARG A CA 1
ATOM 752 C C . ARG A 1 104 ? 10.016 19.562 26.078 1 95.62 104 ARG A C 1
ATOM 754 O O . ARG A 1 104 ? 10.844 19.328 25.188 1 95.62 104 ARG A O 1
ATOM 761 N N . LEU A 1 105 ? 10.219 20.406 27.062 1 97.12 105 LEU A N 1
ATOM 762 C CA . LEU A 1 105 ? 11.5 21.094 27.188 1 97.12 105 LEU A CA 1
ATOM 763 C C . LEU A 1 105 ? 12.648 20.109 27.344 1 97.12 105 LEU A C 1
ATOM 765 O O . LEU A 1 105 ? 13.719 20.297 26.781 1 97.12 105 LEU A O 1
ATOM 769 N N . GLY A 1 106 ? 12.359 19.062 28.125 1 95.44 106 GLY A N 1
ATOM 770 C CA . GLY A 1 106 ? 13.352 18.016 28.25 1 95.44 106 GLY A CA 1
ATOM 771 C C . GLY A 1 106 ? 13.672 17.328 26.938 1 95.44 106 GLY A C 1
ATOM 772 O O . GLY A 1 106 ? 14.836 17.062 26.625 1 95.44 106 GLY A O 1
ATOM 773 N N . THR A 1 107 ? 12.664 17.078 26.188 1 94.69 107 THR A N 1
ATOM 774 C CA . THR A 1 107 ? 12.82 16.453 24.875 1 94.69 107 THR A CA 1
ATOM 775 C C . THR A 1 107 ? 13.625 17.359 23.938 1 94.69 107 THR A C 1
ATOM 777 O O . THR A 1 107 ? 14.469 16.875 23.188 1 94.69 107 THR A O 1
ATOM 780 N N . TRP A 1 108 ? 13.375 18.656 23.984 1 96.94 108 TRP A N 1
ATOM 781 C CA . TRP A 1 108 ? 14.109 19.609 23.156 1 96.94 108 TRP A CA 1
ATOM 782 C C . TRP A 1 108 ? 15.594 19.609 23.516 1 96.94 108 TRP A C 1
ATOM 784 O O . TRP A 1 108 ? 16.453 19.703 22.641 1 96.94 108 TRP A O 1
ATOM 794 N N . LEU A 1 109 ? 15.883 19.5 24.781 1 95.88 109 LEU A N 1
ATOM 795 C CA . LEU A 1 109 ? 17.266 19.422 25.234 1 95.88 109 LEU A CA 1
ATOM 796 C C . LEU A 1 109 ? 17.953 18.172 24.688 1 95.88 109 LEU A C 1
ATOM 798 O O . LEU A 1 109 ? 19.125 18.219 24.297 1 95.88 109 LEU A O 1
ATOM 802 N N . ASP A 1 110 ? 17.188 17.125 24.656 1 93.94 110 ASP A N 1
ATOM 803 C CA . ASP A 1 110 ? 17.734 15.891 24.109 1 93.94 110 ASP A CA 1
ATOM 804 C C . ASP A 1 110 ? 18.047 16.031 22.609 1 93.94 110 ASP A C 1
ATOM 806 O O . ASP A 1 110 ? 19.078 15.555 22.141 1 93.94 110 ASP A O 1
ATOM 810 N N . TYR A 1 111 ? 17.172 16.672 21.922 1 95.88 111 TYR A N 1
ATOM 811 C CA . TYR A 1 111 ? 17.359 16.891 20.484 1 95.88 111 TYR A CA 1
ATOM 812 C C . TYR A 1 111 ? 18.562 17.797 20.234 1 95.88 111 TYR A C 1
ATOM 814 O O . TYR A 1 111 ? 19.234 17.656 19.203 1 95.88 111 TYR A O 1
ATOM 822 N N . SER A 1 112 ? 18.875 18.688 21.125 1 97.19 112 SER A N 1
ATOM 823 C CA . SER A 1 112 ? 19.891 19.719 20.906 1 97.19 112 SER A CA 1
ATOM 824 C C . SER A 1 112 ? 21.219 19.344 21.578 1 97.19 112 SER A C 1
ATOM 826 O O . SER A 1 112 ? 22.062 20.203 21.812 1 97.19 112 SER A O 1
ATOM 828 N N . ALA A 1 113 ? 21.391 18.125 21.875 1 96 113 ALA A N 1
ATOM 829 C CA . ALA A 1 113 ? 22.609 17.703 22.562 1 96 113 ALA A CA 1
ATOM 830 C C . ALA A 1 113 ? 23.844 17.984 21.719 1 96 113 ALA A C 1
ATOM 832 O O . ALA A 1 113 ? 24.859 18.453 22.234 1 96 113 ALA A O 1
ATOM 833 N N . THR A 1 114 ? 23.734 17.703 20.422 1 96.94 114 THR A N 1
ATOM 834 C CA . THR A 1 114 ? 24.922 17.844 19.594 1 96.94 114 THR A CA 1
ATOM 835 C C . THR A 1 114 ? 24.625 18.703 18.359 1 96.94 114 THR A C 1
ATOM 837 O O . THR A 1 114 ? 25.547 19.125 17.656 1 96.94 114 THR A O 1
ATOM 840 N N . ASN A 1 115 ? 23.422 18.969 18.062 1 98.38 115 ASN A N 1
ATOM 841 C CA . ASN A 1 115 ? 22.938 19.797 16.969 1 98.38 115 ASN A CA 1
ATOM 842 C C . ASN A 1 115 ? 22.047 20.938 17.453 1 98.38 115 ASN A C 1
ATOM 844 O O . ASN A 1 115 ? 21.266 20.75 18.406 1 98.38 115 ASN A O 1
ATOM 848 N N . ASP A 1 116 ? 22.172 22.094 16.828 1 98.62 116 ASP A N 1
ATOM 849 C CA . ASP A 1 116 ? 21.156 23.094 17.125 1 98.62 116 ASP A CA 1
ATOM 850 C C . ASP A 1 116 ? 19.75 22.578 16.828 1 98.62 116 ASP A C 1
ATOM 852 O O . ASP A 1 116 ? 19.562 21.812 15.883 1 98.62 116 ASP A O 1
ATOM 856 N N . LEU A 1 117 ? 18.859 22.875 17.688 1 98.75 117 LEU A N 1
ATOM 857 C CA . LEU A 1 117 ? 17.453 22.656 17.422 1 98.75 117 LEU A CA 1
ATOM 858 C C . LEU A 1 117 ? 16.75 23.953 17.016 1 98.75 117 LEU A C 1
ATOM 860 O O . LEU A 1 117 ? 16.891 24.969 17.688 1 98.75 117 LEU A O 1
ATOM 864 N N . VAL A 1 118 ? 16.078 23.938 15.891 1 98.88 118 VAL A N 1
ATOM 865 C CA . VAL A 1 118 ? 15.32 25.094 15.43 1 98.88 118 VAL A CA 1
ATOM 866 C C . VAL A 1 118 ? 13.852 24.719 15.227 1 98.88 118 VAL A C 1
ATOM 868 O O . VAL A 1 118 ? 13.555 23.766 14.508 1 98.88 118 VAL A O 1
ATOM 871 N N . ILE A 1 119 ? 12.969 25.406 15.867 1 98.56 119 ILE A N 1
ATOM 872 C CA . ILE A 1 119 ? 11.531 25.25 15.68 1 98.56 119 ILE A CA 1
ATOM 873 C C . ILE A 1 119 ? 10.992 26.406 14.836 1 98.56 119 ILE A C 1
ATOM 875 O O . ILE A 1 119 ? 11.203 27.562 15.172 1 98.56 119 ILE A O 1
ATOM 879 N N . VAL A 1 120 ? 10.391 26.094 13.766 1 98.25 120 VAL A N 1
ATOM 880 C CA . VAL A 1 120 ? 9.727 27.078 12.906 1 98.25 120 VAL A CA 1
ATOM 881 C C . VAL A 1 120 ? 8.211 26.875 12.977 1 98.25 120 VAL A C 1
ATOM 883 O O . VAL A 1 120 ? 7.715 25.766 12.773 1 98.25 120 VAL A O 1
ATOM 886 N N . GLU A 1 121 ? 7.531 27.891 13.242 1 97.81 121 GLU A N 1
ATOM 887 C CA . GLU A 1 121 ? 6.078 27.766 13.32 1 97.81 121 GLU A CA 1
ATOM 888 C C . GLU A 1 121 ? 5.434 28.047 11.961 1 97.81 121 GLU A C 1
ATOM 890 O O . GLU A 1 121 ? 6.113 28.422 11.016 1 97.81 121 GLU A O 1
ATOM 895 N N . GLN A 1 122 ? 4.156 27.766 11.867 1 97.88 122 GLN A N 1
ATOM 896 C CA . GLN A 1 122 ? 3.432 27.891 10.609 1 97.88 122 GLN A CA 1
ATOM 897 C C . GLN A 1 122 ? 2.889 29.312 10.422 1 97.88 122 GLN A C 1
ATOM 899 O O . GLN A 1 122 ? 2.279 29.875 11.336 1 97.88 122 GLN A O 1
ATOM 904 N N . ARG A 1 123 ? 3.189 29.875 9.219 1 98 123 ARG A N 1
ATOM 905 C CA . ARG A 1 123 ? 2.561 31.156 8.898 1 98 123 ARG A CA 1
ATOM 906 C C . ARG A 1 123 ? 1.048 31.078 9.078 1 98 123 ARG A C 1
ATOM 908 O O . ARG A 1 123 ? 0.427 30.062 8.758 1 98 123 ARG A O 1
ATOM 915 N N . GLY A 1 124 ? 0.498 32.094 9.664 1 97.06 124 GLY A N 1
ATOM 916 C CA . GLY A 1 124 ? -0.939 32.188 9.875 1 97.06 124 GLY A CA 1
ATOM 917 C C . GLY A 1 124 ? -1.394 31.516 11.156 1 97.06 124 GLY A C 1
ATOM 918 O O . GLY A 1 124 ? -2.574 31.562 11.508 1 97.06 124 GLY A O 1
ATOM 919 N N . TYR A 1 125 ? -0.416 30.859 11.875 1 96.88 125 TYR A N 1
ATOM 920 C CA . TYR A 1 125 ? -0.737 30.25 13.156 1 96.88 125 TYR A CA 1
ATOM 921 C C . TYR A 1 125 ? 0.492 30.203 14.062 1 96.88 125 TYR A C 1
ATOM 923 O O . TYR A 1 125 ? 1.074 29.141 14.266 1 96.88 125 TYR A O 1
ATOM 931 N N . THR A 1 126 ? 0.826 31.266 14.664 1 96.06 126 THR A N 1
ATOM 932 C CA . THR A 1 126 ? 1.963 31.422 15.562 1 96.06 126 THR A CA 1
ATOM 933 C C . THR A 1 126 ? 1.68 32.5 16.609 1 96.06 126 THR A C 1
ATOM 935 O O . THR A 1 126 ? 0.97 33.469 16.328 1 96.06 126 THR A O 1
ATOM 938 N N . LEU A 1 127 ? 2.264 32.375 17.75 1 94.56 127 LEU A N 1
ATOM 939 C CA . LEU A 1 127 ? 2.119 33.344 18.812 1 94.56 127 LEU A CA 1
ATOM 940 C C . LEU A 1 127 ? 2.887 34.625 18.484 1 94.56 127 LEU A C 1
ATOM 942 O O . LEU A 1 127 ? 2.668 35.656 19.109 1 94.56 127 LEU A O 1
ATOM 946 N N . ARG A 1 128 ? 3.697 34.625 17.516 1 95.75 128 ARG A N 1
ATOM 947 C CA . ARG A 1 128 ? 4.539 35.781 17.156 1 95.75 128 ARG A CA 1
ATOM 948 C C . ARG A 1 128 ? 4.102 36.375 15.836 1 95.75 128 ARG A C 1
ATOM 950 O O . ARG A 1 128 ? 4.887 37.062 15.164 1 95.75 128 ARG A O 1
ATOM 957 N N . GLY A 1 129 ? 2.879 36.125 15.531 1 94.81 129 GLY A N 1
ATOM 958 C CA . GLY A 1 129 ? 2.281 36.625 14.312 1 94.81 129 GLY A CA 1
ATOM 959 C C . GLY A 1 129 ? 0.772 36.5 14.273 1 94.81 129 GLY A C 1
ATOM 960 O O . GLY A 1 129 ? 0.09 36.812 15.25 1 94.81 129 GLY A O 1
ATOM 961 N N . ASP A 1 130 ? 0.286 36.094 13.133 1 94.56 130 ASP A N 1
ATOM 962 C CA . ASP A 1 130 ? -1.153 35.938 12.961 1 94.56 130 ASP A CA 1
ATOM 963 C C . ASP A 1 130 ? -1.606 34.562 13.445 1 94.56 130 ASP A C 1
ATOM 965 O O . ASP A 1 130 ? -0.9 33.562 13.25 1 94.56 130 ASP A O 1
ATOM 969 N N . MET A 1 131 ? -2.711 34.5 14.086 1 93.94 131 MET A N 1
ATOM 970 C CA . MET A 1 131 ? -3.449 33.281 14.375 1 93.94 131 MET A CA 1
ATOM 971 C C . MET A 1 131 ? -4.82 33.312 13.703 1 93.94 131 MET A C 1
ATOM 973 O O . MET A 1 131 ? -5.805 33.719 14.312 1 93.94 131 MET A O 1
ATOM 977 N N . LEU A 1 132 ? -4.859 32.812 12.531 1 95.56 132 LEU A N 1
ATOM 978 C CA . LEU A 1 132 ? -6.062 32.875 11.711 1 95.56 132 LEU A CA 1
ATOM 979 C C . LEU A 1 132 ? -7.062 31.797 12.117 1 95.56 132 LEU A C 1
ATOM 981 O O . LEU A 1 132 ? -6.684 30.641 12.359 1 95.56 132 LEU A O 1
ATOM 985 N N . GLU A 1 133 ? -8.297 32.188 12.203 1 91.88 133 GLU A N 1
ATOM 986 C CA . GLU A 1 133 ? -9.32 31.25 12.68 1 91.88 133 GLU A CA 1
ATOM 987 C C . GLU A 1 133 ? -10.547 31.281 11.773 1 91.88 133 GLU A C 1
ATOM 989 O O . GLU A 1 133 ? -10.758 32.25 11.023 1 91.88 133 GLU A O 1
ATOM 994 N N . LEU A 1 134 ? -11.242 30.219 11.867 1 91.94 134 LEU A N 1
ATOM 995 C CA . LEU A 1 134 ? -12.547 30.031 11.242 1 91.94 134 LEU A CA 1
ATOM 996 C C . LEU A 1 134 ? -13.586 29.594 12.273 1 91.94 134 LEU A C 1
ATOM 998 O O . LEU A 1 134 ? -13.297 28.766 13.148 1 91.94 134 LEU A O 1
ATOM 1002 N N . ARG A 1 135 ? -14.789 30.172 12.164 1 93.19 135 ARG A N 1
ATOM 1003 C CA . ARG A 1 135 ? -15.875 29.781 13.055 1 93.19 135 ARG A CA 1
ATOM 1004 C C . ARG A 1 135 ? -16.859 28.859 12.352 1 93.19 135 ARG A C 1
ATOM 1006 O O . ARG A 1 135 ? -17.562 29.266 11.43 1 93.19 135 ARG A O 1
ATOM 1013 N N . TYR A 1 136 ? -16.938 27.641 12.781 1 95.38 136 TYR A N 1
ATOM 1014 C CA . TYR A 1 136 ? -17.875 26.656 12.266 1 95.38 136 TYR A CA 1
ATOM 1015 C C . TYR A 1 136 ? -19.234 26.797 12.953 1 95.38 136 TYR A C 1
ATOM 1017 O O . TYR A 1 136 ? -19.297 27 14.172 1 95.38 136 TYR A O 1
ATOM 1025 N N . PRO A 1 137 ? -20.297 26.734 12.188 1 96.81 137 PRO A N 1
ATOM 1026 C CA . PRO A 1 137 ? -21.625 26.797 12.797 1 96.81 137 PRO A CA 1
ATOM 1027 C C . PRO A 1 137 ? -22.031 25.484 13.484 1 96.81 137 PRO A C 1
ATOM 1029 O O . PRO A 1 137 ? -21.422 24.453 13.242 1 96.81 137 PRO A O 1
ATOM 1032 N N . ALA A 1 138 ? -22.953 25.641 14.391 1 97.44 138 ALA A N 1
ATOM 1033 C CA . ALA A 1 138 ? -23.594 24.438 14.922 1 97.44 138 ALA A CA 1
ATOM 1034 C C . ALA A 1 138 ? -24.344 23.688 13.836 1 97.44 138 ALA A C 1
ATOM 1036 O O . ALA A 1 138 ? -24.875 24.281 12.906 1 97.44 138 ALA A O 1
ATOM 1037 N N . MET A 1 139 ? -24.375 22.422 13.961 1 97.31 139 MET A N 1
ATOM 1038 C CA . MET A 1 139 ? -25.109 21.562 13.031 1 97.31 139 MET A CA 1
ATOM 1039 C C . MET A 1 139 ? -26.406 21.062 13.648 1 97.31 139 MET A C 1
ATOM 1041 O O . MET A 1 139 ? -26.531 20.984 14.875 1 97.31 139 MET A O 1
ATOM 1045 N N . PRO A 1 140 ? -27.375 20.719 12.852 1 97.12 140 PRO A N 1
ATOM 1046 C CA . PRO A 1 140 ? -28.688 20.312 13.375 1 97.12 140 PRO A CA 1
ATOM 1047 C C . PRO A 1 140 ? -28.625 19.016 14.188 1 97.12 140 PRO A C 1
ATOM 1049 O O . PRO A 1 140 ? -27.859 18.109 13.852 1 97.12 140 PRO A O 1
ATOM 1052 N N . LEU A 1 141 ? -29.469 18.906 15.18 1 97.94 141 LEU A N 1
ATOM 1053 C CA . LEU A 1 141 ? -29.531 17.719 16.016 1 97.94 141 LEU A CA 1
ATOM 1054 C C . LEU A 1 141 ? -30.719 16.859 15.633 1 97.94 141 LEU A C 1
ATOM 1056 O O . LEU A 1 141 ? -30.828 15.703 16.062 1 97.94 141 LEU A O 1
ATOM 1060 N N . ASP A 1 142 ? -31.656 17.344 14.82 1 97.81 142 ASP A N 1
ATOM 1061 C CA . ASP A 1 142 ? -32.938 16.703 14.57 1 97.81 142 ASP A CA 1
ATOM 1062 C C . ASP A 1 142 ? -32.875 15.805 13.336 1 97.81 142 ASP A C 1
ATOM 1064 O O . ASP A 1 142 ? -33.906 15.32 12.859 1 97.81 142 ASP A O 1
ATOM 1068 N N . ARG A 1 143 ? -31.719 15.664 12.75 1 98.19 143 ARG A N 1
ATOM 1069 C CA . ARG A 1 143 ? -31.484 14.781 11.609 1 98.19 143 ARG A CA 1
ATOM 1070 C C . ARG A 1 143 ? -30.031 14.32 11.578 1 98.19 143 ARG A C 1
ATOM 1072 O O . ARG A 1 143 ? -29.156 14.961 12.164 1 98.19 143 ARG A O 1
ATOM 1079 N N . PRO A 1 144 ? -29.766 13.195 10.891 1 98.38 144 PRO A N 1
ATOM 1080 C CA . PRO A 1 144 ? -28.375 12.742 10.773 1 98.38 144 PRO A CA 1
ATOM 1081 C C . PRO A 1 144 ? -27.516 13.711 9.961 1 98.38 144 PRO A C 1
ATOM 1083 O O . PRO A 1 144 ? -28.031 14.461 9.133 1 98.38 144 PRO A O 1
ATOM 1086 N N . SER A 1 145 ? -26.219 13.68 10.242 1 97.44 145 SER A N 1
ATOM 1087 C CA . SER A 1 145 ? -25.281 14.414 9.406 1 97.44 145 SER A CA 1
ATOM 1088 C C . SER A 1 145 ? -25.172 13.797 8.023 1 97.44 145 SER A C 1
ATOM 1090 O O . SER A 1 145 ? -25.266 12.578 7.867 1 97.44 145 SER A O 1
ATOM 1092 N N . THR A 1 146 ? -24.984 14.617 7.023 1 97.62 146 THR A N 1
ATOM 1093 C CA . THR A 1 146 ? -24.734 14.164 5.66 1 97.62 146 THR A CA 1
ATOM 1094 C C . THR A 1 146 ? -23.5 14.844 5.082 1 97.62 146 THR A C 1
ATOM 1096 O O . THR A 1 146 ? -23.109 15.93 5.527 1 97.62 146 THR A O 1
ATOM 1099 N N . VAL A 1 147 ? -22.891 14.211 4.137 1 97.69 147 VAL A N 1
ATOM 1100 C CA . VAL A 1 147 ? -21.75 14.781 3.428 1 97.69 147 VAL A CA 1
ATOM 1101 C C . VAL A 1 147 ? -22.156 16.094 2.766 1 97.69 147 VAL A C 1
ATOM 1103 O O . VAL A 1 147 ? -21.375 17.047 2.734 1 97.69 147 VAL A O 1
ATOM 1106 N N . GLU A 1 148 ? -23.344 16.141 2.279 1 97.75 148 GLU A N 1
ATOM 1107 C CA . GLU A 1 148 ? -23.875 17.344 1.613 1 97.75 148 GLU A CA 1
ATOM 1108 C C . GLU A 1 148 ? -23.922 18.516 2.572 1 97.75 148 GLU A C 1
ATOM 1110 O O . GLU A 1 148 ? -23.625 19.656 2.189 1 97.75 148 GLU A O 1
ATOM 1115 N N . ASP A 1 149 ? -24.281 18.281 3.777 1 97.5 149 ASP A N 1
ATOM 1116 C CA . ASP A 1 149 ? -24.281 19.328 4.785 1 97.5 149 ASP A CA 1
ATOM 1117 C C . ASP A 1 149 ? -22.875 19.859 5.047 1 97.5 149 ASP A C 1
ATOM 1119 O O . ASP A 1 149 ? -22.656 21.062 5.156 1 97.5 149 ASP A O 1
ATOM 1123 N N . ASP A 1 150 ? -22 18.938 5.199 1 96.88 150 ASP A N 1
ATOM 1124 C CA . ASP A 1 150 ? -20.609 19.312 5.438 1 96.88 150 ASP A CA 1
ATOM 1125 C C . ASP A 1 150 ? -20.062 20.141 4.273 1 96.88 150 ASP A C 1
ATOM 1127 O O . ASP A 1 150 ? -19.328 21.109 4.48 1 96.88 150 ASP A O 1
ATOM 1131 N N . VAL A 1 151 ? -20.359 19.719 3.047 1 98.38 151 VAL A N 1
ATOM 1132 C CA . VAL A 1 151 ? -19.938 20.422 1.847 1 98.38 151 VAL A CA 1
ATOM 1133 C C . VAL A 1 151 ? -20.516 21.844 1.85 1 98.38 151 VAL A C 1
ATOM 1135 O O . VAL A 1 151 ? -19.812 22.797 1.553 1 98.38 151 VAL A O 1
ATOM 1138 N N . ALA A 1 152 ? -21.766 21.938 2.178 1 98.44 152 ALA A N 1
ATOM 1139 C CA . ALA A 1 152 ? -22.422 23.234 2.199 1 98.44 152 ALA A CA 1
ATOM 1140 C C . ALA A 1 152 ? -21.75 24.172 3.203 1 98.44 152 ALA A C 1
ATOM 1142 O O . ALA A 1 152 ? -21.5 25.344 2.9 1 98.44 152 ALA A O 1
ATOM 1143 N N . VAL A 1 153 ? -21.469 23.672 4.363 1 97.81 153 VAL A N 1
ATOM 1144 C CA . VAL A 1 153 ? -20.828 24.469 5.398 1 97.81 153 VAL A CA 1
ATOM 1145 C C . VAL A 1 153 ? -19.438 24.906 4.922 1 97.81 153 VAL A C 1
ATOM 1147 O O . VAL A 1 153 ? -19.062 26.062 5.059 1 97.81 153 VAL A O 1
ATOM 1150 N N . MET A 1 154 ? -18.672 24 4.336 1 98.06 154 MET A N 1
ATOM 1151 C CA . MET A 1 154 ? -17.312 24.297 3.891 1 98.06 154 MET A CA 1
ATOM 1152 C C . MET A 1 154 ? -17.328 25.344 2.781 1 98.06 154 MET A C 1
ATOM 1154 O O . MET A 1 154 ? -16.484 26.234 2.764 1 98.06 154 MET A O 1
ATOM 1158 N N . ARG A 1 155 ? -18.297 25.234 1.883 1 98.56 155 ARG A N 1
ATOM 1159 C CA . ARG A 1 155 ? -18.438 26.234 0.826 1 98.56 155 ARG A CA 1
ATOM 1160 C C . ARG A 1 155 ? -18.719 27.625 1.408 1 98.56 155 ARG A C 1
ATOM 1162 O O . ARG A 1 155 ? -18.156 28.625 0.962 1 98.56 155 ARG A O 1
ATOM 1169 N N . ARG A 1 156 ? -19.578 27.641 2.338 1 97.88 156 ARG A N 1
ATOM 1170 C CA . ARG A 1 156 ? -19.906 28.906 2.986 1 97.88 156 ARG A CA 1
ATOM 1171 C C . ARG A 1 156 ? -18.688 29.5 3.674 1 97.88 156 ARG A C 1
ATOM 1173 O O . ARG A 1 156 ? -18.406 30.688 3.521 1 97.88 156 ARG A O 1
ATOM 1180 N N . LEU A 1 157 ? -17.984 28.688 4.43 1 97.56 157 LEU A N 1
ATOM 1181 C CA . LEU A 1 157 ? -16.781 29.125 5.129 1 97.56 157 LEU A CA 1
ATOM 1182 C C . LEU A 1 157 ? -15.75 29.656 4.145 1 97.56 157 LEU A C 1
ATOM 1184 O O . LEU A 1 157 ? -15.102 30.688 4.402 1 97.56 157 LEU A O 1
ATOM 1188 N N . ALA A 1 158 ? -15.602 28.984 3.055 1 98.06 158 ALA A N 1
ATOM 1189 C CA . ALA A 1 158 ? -14.656 29.406 2.027 1 98.06 158 ALA A CA 1
ATOM 1190 C C . ALA A 1 158 ? -15.023 30.797 1.491 1 98.06 158 ALA A C 1
ATOM 1192 O O . ALA A 1 158 ? -14.164 31.672 1.38 1 98.06 158 ALA A O 1
ATOM 1193 N N . ARG A 1 159 ? -16.281 31.031 1.242 1 97 159 ARG A N 1
ATOM 1194 C CA . ARG A 1 159 ? -16.766 32.281 0.677 1 97 159 ARG A CA 1
ATOM 1195 C C . ARG A 1 159 ? -16.609 33.438 1.672 1 97 159 ARG A C 1
ATOM 1197 O O . ARG A 1 159 ? -16.359 34.562 1.278 1 97 159 ARG A O 1
ATOM 1204 N N . GLU A 1 160 ? -16.672 33.094 2.924 1 95.69 160 GLU A N 1
ATOM 1205 C CA . GLU A 1 160 ? -16.688 34.125 3.955 1 95.69 160 GLU A CA 1
ATOM 1206 C C . GLU A 1 160 ? -15.297 34.375 4.523 1 95.69 160 GLU A C 1
ATOM 1208 O O . GLU A 1 160 ? -15.078 35.344 5.254 1 95.69 160 GLU A O 1
ATOM 1213 N N . ALA A 1 161 ? -14.359 33.562 4.195 1 95.69 161 ALA A N 1
ATOM 1214 C CA . ALA A 1 161 ? -13.055 33.562 4.855 1 95.69 161 ALA A CA 1
ATOM 1215 C C . ALA A 1 161 ? -12.352 34.906 4.727 1 95.69 161 ALA A C 1
ATOM 1217 O O . ALA A 1 161 ? -11.828 35.438 5.707 1 95.69 161 ALA A O 1
ATOM 1218 N N . ALA A 1 162 ? -12.352 35.469 3.535 1 93 162 ALA A N 1
ATOM 1219 C CA . ALA A 1 162 ? -11.664 36.75 3.307 1 93 162 ALA A CA 1
ATOM 1220 C C . ALA A 1 162 ? -12.297 37.875 4.117 1 93 162 ALA A C 1
ATOM 1222 O O . ALA A 1 162 ? -11.594 38.656 4.746 1 93 162 ALA A O 1
ATOM 1223 N N . ALA A 1 163 ? -13.586 37.875 4.102 1 93.44 163 ALA A N 1
ATOM 1224 C CA . ALA A 1 163 ? -14.305 38.938 4.836 1 93.44 163 ALA A CA 1
ATOM 1225 C C . ALA A 1 163 ? -14.102 38.781 6.34 1 93.44 163 ALA A C 1
ATOM 1227 O O . ALA A 1 163 ? -14.047 39.781 7.066 1 93.44 163 ALA A O 1
ATOM 1228 N N . ALA A 1 164 ? -13.992 37.562 6.789 1 92.5 164 ALA A N 1
ATOM 1229 C CA . ALA A 1 164 ? -13.82 37.312 8.211 1 92.5 164 ALA A CA 1
ATOM 1230 C C . ALA A 1 164 ? -12.391 37.594 8.656 1 92.5 164 ALA A C 1
ATOM 1232 O O . ALA A 1 164 ? -12.102 37.625 9.859 1 92.5 164 ALA A O 1
ATOM 1233 N N . ASN A 1 165 ? -11.477 37.781 7.77 1 92.56 165 ASN A N 1
ATOM 1234 C CA . ASN A 1 165 ? -10.07 38.094 8.039 1 92.56 165 ASN A CA 1
ATOM 1235 C C . ASN A 1 165 ? -9.594 39.281 7.234 1 92.56 165 ASN A C 1
ATOM 1237 O O . ASN A 1 165 ? -8.688 39.156 6.406 1 92.56 165 ASN A O 1
ATOM 1241 N N . PRO A 1 166 ? -10.125 40.438 7.594 1 91.81 166 PRO A N 1
ATOM 1242 C CA . PRO A 1 166 ? -9.797 41.625 6.801 1 91.81 166 PRO A CA 1
ATOM 1243 C C . PRO A 1 166 ? -8.312 42 6.871 1 91.81 166 PRO A C 1
ATOM 1245 O O . PRO A 1 166 ? -7.691 41.875 7.926 1 91.81 166 PRO A O 1
ATOM 1248 N N . GLY A 1 167 ? -7.816 42.469 5.738 1 92.56 167 GLY A N 1
ATOM 1249 C CA . GLY A 1 167 ? -6.445 42.938 5.664 1 92.56 167 GLY A CA 1
ATOM 1250 C C . GLY A 1 167 ? -5.445 41.844 5.383 1 92.56 167 GLY A C 1
ATOM 1251 O O . GLY A 1 167 ? -4.254 42.094 5.191 1 92.56 167 GLY A O 1
ATOM 1252 N N . ARG A 1 168 ? -5.895 40.625 5.352 1 95.19 168 ARG A N 1
ATOM 1253 C CA . ARG A 1 168 ? -5.02 39.5 5.078 1 95.19 168 ARG A CA 1
ATOM 1254 C C . ARG A 1 168 ? -5.145 39.031 3.627 1 95.19 168 ARG A C 1
ATOM 1256 O O . ARG A 1 168 ? -6.242 39.031 3.068 1 95.19 168 ARG A O 1
ATOM 1263 N N . ASP A 1 169 ? -4.031 38.75 3.051 1 97.25 169 ASP A N 1
ATOM 1264 C CA . ASP A 1 169 ? -4.012 38.062 1.76 1 97.25 169 ASP A CA 1
ATOM 1265 C C . ASP A 1 169 ? -3.967 36.562 1.938 1 97.25 169 ASP A C 1
ATOM 1267 O O . ASP A 1 169 ? -2.898 35.938 1.849 1 97.25 169 ASP A O 1
ATOM 1271 N N . LEU A 1 170 ? -5.09 35.938 1.977 1 97.69 170 LEU A N 1
ATOM 1272 C CA . LEU A 1 170 ? -5.211 34.531 2.344 1 97.69 170 LEU A CA 1
ATOM 1273 C C . LEU A 1 170 ? -4.59 33.656 1.275 1 97.69 170 LEU A C 1
ATOM 1275 O O . LEU A 1 170 ? -4.316 32.469 1.526 1 97.69 170 LEU A O 1
ATOM 1279 N N . ALA A 1 171 ? -4.305 34.125 0.094 1 97.75 171 ALA A N 1
ATOM 1280 C CA . ALA A 1 171 ? -3.68 33.375 -0.977 1 97.75 171 ALA A CA 1
ATOM 1281 C C . ALA A 1 171 ? -2.24 33 -0.625 1 97.75 171 ALA A C 1
ATOM 1283 O O . ALA A 1 171 ? -1.646 32.125 -1.246 1 97.75 171 ALA A O 1
ATOM 1284 N N . GLY A 1 172 ? -1.687 33.688 0.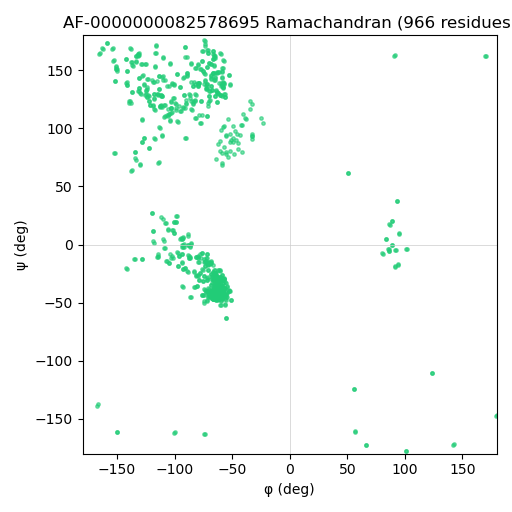369 1 98 172 GLY A N 1
ATOM 1285 C CA . GLY A 1 172 ? -0.302 33.469 0.756 1 98 172 GLY A CA 1
ATOM 1286 C C . GLY A 1 172 ? -0.139 32.375 1.799 1 98 172 GLY A C 1
ATOM 1287 O O . GLY A 1 172 ? 0.956 32.156 2.328 1 98 172 GLY A O 1
ATOM 1288 N N . TYR A 1 173 ? -1.144 31.625 2.123 1 98.25 173 TYR A N 1
ATOM 1289 C CA . TYR A 1 173 ? -1.093 30.625 3.186 1 98.25 173 TYR A CA 1
ATOM 1290 C C . TYR A 1 173 ? -1.237 29.219 2.619 1 98.25 173 TYR A C 1
ATOM 1292 O O . TYR A 1 173 ? -2.229 28.547 2.885 1 98.25 173 TYR A O 1
ATOM 1300 N N . THR A 1 174 ? -0.143 28.797 1.896 1 98.38 174 THR A N 1
ATOM 1301 C CA . THR A 1 174 ? -0.004 27.469 1.322 1 98.38 174 THR A CA 1
ATOM 1302 C C . THR A 1 174 ? 1.169 26.734 1.955 1 98.38 174 THR A C 1
ATOM 1304 O O . THR A 1 174 ? 1.997 27.328 2.639 1 98.38 174 THR A O 1
ATOM 1307 N N . ILE A 1 175 ? 1.165 25.469 1.736 1 98.56 175 ILE A N 1
ATOM 1308 C CA . ILE A 1 175 ? 2.268 24.672 2.275 1 98.56 175 ILE A CA 1
ATOM 1309 C C . ILE A 1 175 ? 3.566 25.062 1.568 1 98.56 175 ILE A C 1
ATOM 1311 O O . ILE A 1 175 ? 4.648 24.953 2.15 1 98.56 175 ILE A O 1
ATOM 1315 N N . ALA A 1 176 ? 3.508 25.469 0.317 1 98.62 176 ALA A N 1
ATOM 1316 C CA . ALA A 1 176 ? 4.688 25.953 -0.401 1 98.62 176 ALA A CA 1
ATOM 1317 C C . ALA A 1 176 ? 5.293 27.172 0.284 1 98.62 176 ALA A C 1
ATOM 1319 O O . ALA A 1 176 ? 6.512 27.25 0.454 1 98.62 176 ALA A O 1
ATOM 1320 N N . GLU A 1 177 ? 4.41 28.109 0.677 1 98.5 177 GLU A N 1
ATOM 1321 C CA . GLU A 1 177 ? 4.871 29.281 1.407 1 98.5 177 GLU A CA 1
ATOM 1322 C C . GLU A 1 177 ? 5.477 28.891 2.754 1 98.5 177 GLU A C 1
ATOM 1324 O O . GLU A 1 177 ? 6.469 29.484 3.186 1 98.5 177 GLU A O 1
ATOM 1329 N N . CYS A 1 178 ? 4.844 27.953 3.406 1 98.62 178 CYS A N 1
ATOM 1330 C CA . CYS A 1 178 ? 5.406 27.453 4.66 1 98.62 178 CYS A CA 1
ATOM 1331 C C . CYS A 1 178 ? 6.805 26.891 4.449 1 98.62 178 CYS A C 1
ATOM 1333 O O . CYS A 1 178 ? 7.691 27.094 5.281 1 98.62 178 CYS A O 1
ATOM 1335 N N . ALA A 1 179 ? 6.98 26.109 3.375 1 98.81 179 ALA A N 1
ATOM 1336 C CA . ALA A 1 179 ? 8.289 25.562 3.053 1 98.81 179 ALA A CA 1
ATOM 1337 C C . ALA A 1 179 ? 9.312 26.672 2.812 1 98.81 179 ALA A C 1
ATOM 1339 O O . ALA A 1 179 ? 10.461 26.562 3.246 1 98.81 179 ALA A O 1
ATOM 1340 N N . ASP A 1 180 ? 8.938 27.703 2.139 1 98.69 180 ASP A N 1
ATOM 1341 C CA . ASP A 1 180 ? 9.82 28.844 1.87 1 98.69 180 ASP A CA 1
ATOM 1342 C C . ASP A 1 180 ? 10.195 29.562 3.162 1 98.69 180 ASP A C 1
ATOM 1344 O O . ASP A 1 180 ? 11.289 30.125 3.275 1 98.69 180 ASP A O 1
ATOM 1348 N N . ASP A 1 181 ? 9.258 29.562 4.113 1 98.69 181 ASP A N 1
ATOM 1349 C CA . ASP A 1 181 ? 9.586 30.141 5.418 1 98.69 181 ASP A CA 1
ATOM 1350 C C . ASP A 1 181 ? 10.727 29.359 6.082 1 98.69 181 ASP A C 1
ATOM 1352 O O . ASP A 1 181 ? 11.594 29.953 6.719 1 98.69 181 ASP A O 1
ATOM 1356 N N . VAL A 1 182 ? 10.695 28.047 5.957 1 98.81 182 VAL A N 1
ATOM 1357 C CA . VAL A 1 182 ? 11.75 27.219 6.523 1 98.81 182 VAL A CA 1
ATOM 1358 C C . VAL A 1 182 ? 13.102 27.609 5.91 1 98.81 182 VAL A C 1
ATOM 1360 O O . VAL A 1 182 ? 14.094 27.75 6.621 1 98.81 182 VAL A O 1
ATOM 1363 N N . ASP A 1 183 ? 13.125 27.781 4.605 1 98.75 183 ASP A N 1
ATOM 1364 C CA . ASP A 1 183 ? 14.359 28.172 3.924 1 98.75 183 ASP A CA 1
ATOM 1365 C C . ASP A 1 183 ? 14.805 29.578 4.34 1 98.75 183 ASP A C 1
ATOM 1367 O O . ASP A 1 183 ? 16 29.844 4.465 1 98.75 183 ASP A O 1
ATOM 1371 N N . ALA A 1 184 ? 13.836 30.453 4.496 1 98.56 184 ALA A N 1
ATOM 1372 C CA . ALA A 1 184 ? 14.156 31.797 4.961 1 98.56 184 ALA A CA 1
ATOM 1373 C C . ALA A 1 184 ? 14.859 31.75 6.316 1 98.56 184 ALA A C 1
ATOM 1375 O O . ALA A 1 184 ? 15.844 32.469 6.535 1 98.56 184 ALA A O 1
ATOM 1376 N N . VAL A 1 185 ? 14.328 30.938 7.207 1 98.75 185 VAL A N 1
ATOM 1377 C CA . VAL A 1 185 ? 14.938 30.812 8.523 1 98.75 185 VAL A CA 1
ATOM 1378 C C . VAL A 1 185 ? 16.328 30.203 8.398 1 98.75 185 VAL A C 1
ATOM 1380 O O . VAL A 1 185 ? 17.281 30.672 9.031 1 98.75 185 VAL A O 1
ATOM 1383 N N . ARG A 1 186 ? 16.469 29.094 7.586 1 98.75 186 ARG A N 1
ATOM 1384 C CA . ARG A 1 186 ? 17.766 28.469 7.344 1 98.75 186 ARG A CA 1
ATOM 1385 C C . ARG A 1 186 ? 18.812 29.5 6.91 1 98.75 186 ARG A C 1
ATOM 1387 O O . ARG A 1 186 ? 19.906 29.562 7.473 1 98.75 186 ARG A O 1
ATOM 1394 N N . ARG A 1 187 ? 18.469 30.359 5.965 1 98.31 187 ARG A N 1
ATOM 1395 C CA . ARG A 1 187 ? 19.375 31.375 5.418 1 98.31 187 ARG A CA 1
ATOM 1396 C C . ARG A 1 187 ? 19.688 32.438 6.453 1 98.31 187 ARG A C 1
ATOM 1398 O O . ARG A 1 187 ? 20.844 32.844 6.602 1 98.31 187 ARG A O 1
ATOM 1405 N N . ALA A 1 188 ? 18.688 32.875 7.086 1 98.25 188 ALA A N 1
ATOM 1406 C CA . ALA A 1 188 ? 18.859 33.938 8.07 1 98.25 188 ALA A CA 1
ATOM 1407 C C . ALA A 1 188 ? 19.812 33.5 9.188 1 98.25 188 ALA A C 1
ATOM 1409 O O . ALA A 1 188 ? 20.562 34.312 9.727 1 98.25 188 ALA A O 1
ATOM 1410 N N . LEU A 1 189 ? 19.734 32.219 9.531 1 98.06 189 LEU A N 1
ATOM 1411 C CA . LEU A 1 189 ? 20.547 31.703 10.617 1 98.06 189 LEU A CA 1
ATOM 1412 C C . LEU A 1 189 ? 21.922 31.266 10.102 1 98.06 189 LEU A C 1
ATOM 1414 O O . LEU A 1 189 ? 22.797 30.891 10.883 1 98.06 189 LEU A O 1
ATOM 1418 N N . GLY A 1 190 ? 22.078 31.203 8.789 1 97.5 190 GLY A N 1
ATOM 1419 C CA . GLY A 1 190 ? 23.375 30.938 8.18 1 97.5 190 GLY A CA 1
ATOM 1420 C C . GLY A 1 190 ? 23.703 29.469 8.047 1 97.5 190 GLY A C 1
ATOM 1421 O O . GLY A 1 190 ? 24.875 29.094 7.965 1 97.5 190 GLY A O 1
ATOM 1422 N N . TYR A 1 191 ? 22.734 28.609 8.133 1 98.19 191 TYR A N 1
ATOM 1423 C CA . TYR A 1 191 ? 22.969 27.172 7.98 1 98.19 191 TYR A CA 1
ATOM 1424 C C . TYR A 1 191 ? 23.016 26.781 6.512 1 98.19 191 TYR A C 1
ATOM 1426 O O . TYR A 1 191 ? 22.078 27.031 5.762 1 98.19 191 TYR A O 1
ATOM 1434 N N . PRO A 1 192 ? 24.109 26.141 6.023 1 98.12 192 PRO A N 1
ATOM 1435 C CA . PRO A 1 192 ? 24.141 25.703 4.629 1 98.12 192 PRO A CA 1
ATOM 1436 C C . PRO A 1 192 ? 23.141 24.594 4.332 1 98.12 192 PRO A C 1
ATOM 1438 O O . PRO A 1 192 ? 22.469 24.609 3.293 1 98.12 192 PRO A O 1
ATOM 1441 N N . LYS A 1 193 ? 23.078 23.562 5.246 1 98.44 193 LYS A N 1
ATOM 1442 C CA . LYS A 1 193 ? 22.125 22.469 5.188 1 98.44 193 LYS A CA 1
ATOM 1443 C C . LYS A 1 193 ? 21.453 22.25 6.543 1 98.44 193 LYS A C 1
ATOM 1445 O O . LYS A 1 193 ? 21.953 22.719 7.57 1 98.44 193 LYS A O 1
ATOM 1450 N N . ILE A 1 194 ? 20.344 21.547 6.457 1 98.81 194 ILE A N 1
ATOM 1451 C CA . ILE A 1 194 ? 19.609 21.297 7.695 1 98.81 194 ILE A CA 1
ATOM 1452 C C . ILE A 1 194 ? 19.156 19.844 7.742 1 98.81 194 ILE A C 1
ATOM 1454 O O . ILE A 1 194 ? 19.094 19.172 6.711 1 98.81 194 ILE A O 1
ATOM 1458 N N . GLY A 1 195 ? 18.969 19.297 8.938 1 98.69 195 GLY A N 1
ATOM 1459 C CA . GLY A 1 195 ? 18.172 18.109 9.164 1 98.69 195 GLY A CA 1
ATOM 1460 C C . GLY A 1 195 ? 16.703 18.406 9.43 1 98.69 195 GLY A C 1
ATOM 1461 O O . GLY A 1 195 ? 16.375 19.422 10.062 1 98.69 195 GLY A O 1
ATOM 1462 N N . LEU A 1 196 ? 15.828 17.562 8.977 1 98.81 196 LEU A N 1
ATOM 1463 C CA . LEU A 1 196 ? 14.398 17.75 9.203 1 98.81 196 LEU A CA 1
ATOM 1464 C C . LEU A 1 196 ? 13.844 16.656 10.117 1 98.81 196 LEU A C 1
ATOM 1466 O O . LEU A 1 196 ? 14.195 15.484 9.969 1 98.81 196 LEU A O 1
ATOM 1470 N N . MET A 1 197 ? 13.094 17.047 11.047 1 98.5 197 MET A N 1
ATOM 1471 C CA . MET A 1 197 ? 12.242 16.156 11.836 1 98.5 197 MET A CA 1
ATOM 1472 C C . MET A 1 197 ? 10.773 16.562 11.727 1 98.5 197 MET A C 1
ATOM 1474 O O . MET A 1 197 ? 10.414 17.688 12.047 1 98.5 197 MET A O 1
ATOM 1478 N N . GLY A 1 198 ? 9.945 15.703 11.25 1 98.12 198 GLY A N 1
ATOM 1479 C CA . GLY A 1 198 ? 8.539 16.031 11.086 1 98.12 198 GLY A CA 1
ATOM 1480 C C . GLY A 1 198 ? 7.629 14.812 11.203 1 98.12 198 GLY A C 1
ATOM 1481 O O . GLY A 1 198 ? 8.062 13.688 10.945 1 98.12 198 GLY A O 1
ATOM 1482 N N . ALA A 1 199 ? 6.395 15.023 11.594 1 97.88 199 ALA A N 1
ATOM 1483 C CA . ALA A 1 199 ? 5.352 14 11.672 1 97.88 199 ALA A CA 1
ATOM 1484 C C . ALA A 1 199 ? 4.004 14.562 11.234 1 97.88 199 ALA A C 1
ATOM 1486 O O . ALA A 1 199 ? 3.717 15.742 11.438 1 97.88 199 ALA A O 1
ATOM 1487 N N . SER A 1 200 ? 3.18 13.648 10.656 1 97.56 200 SER A N 1
ATOM 1488 C CA . SER A 1 200 ? 1.851 14.094 10.25 1 97.56 200 SER A CA 1
ATOM 1489 C C . SER A 1 200 ? 1.932 15.281 9.297 1 97.56 200 SER A C 1
ATOM 1491 O O . SER A 1 200 ? 2.633 15.219 8.281 1 97.56 200 SER A O 1
ATOM 1493 N N . PHE A 1 201 ? 1.304 16.391 9.578 1 97.81 201 PHE A N 1
ATOM 1494 C CA . PHE A 1 201 ? 1.437 17.562 8.734 1 97.81 201 PHE A CA 1
ATOM 1495 C C . PHE A 1 201 ? 2.896 17.984 8.625 1 97.81 201 PHE A C 1
ATOM 1497 O O . PHE A 1 201 ? 3.332 18.469 7.57 1 97.81 201 PHE A O 1
ATOM 1504 N N . GLY A 1 202 ? 3.672 17.859 9.695 1 98.44 202 GLY A N 1
ATOM 1505 C CA . GLY A 1 202 ? 5.098 18.156 9.648 1 98.44 202 GLY A CA 1
ATOM 1506 C C . GLY A 1 202 ? 5.844 17.328 8.625 1 98.44 202 GLY A C 1
ATOM 1507 O O . GLY A 1 202 ? 6.832 17.781 8.047 1 98.44 202 GLY A O 1
ATOM 1508 N N . SER A 1 203 ? 5.363 16.094 8.438 1 98.62 203 SER A N 1
ATOM 1509 C CA . SER A 1 203 ? 5.941 15.289 7.371 1 98.62 203 SER A CA 1
ATOM 1510 C C . SER A 1 203 ? 5.617 15.867 5.996 1 98.62 203 SER A C 1
ATOM 1512 O O . SER A 1 203 ? 6.488 15.961 5.133 1 98.62 203 SER A O 1
ATOM 1514 N N . GLN A 1 204 ? 4.375 16.234 5.785 1 98.62 204 GLN A N 1
ATOM 1515 C CA . GLN A 1 204 ? 3.969 16.844 4.523 1 98.62 204 GLN A CA 1
ATOM 1516 C C . GLN A 1 204 ? 4.742 18.125 4.262 1 98.62 204 GLN A C 1
ATOM 1518 O O . GLN A 1 204 ? 5.188 18.375 3.139 1 98.62 204 GLN A O 1
ATOM 1523 N N . TRP A 1 205 ? 4.859 18.891 5.312 1 98.75 205 TRP A N 1
ATOM 1524 C CA . TRP A 1 205 ? 5.645 20.125 5.277 1 98.75 205 TRP A CA 1
ATOM 1525 C C . TRP A 1 205 ? 7.102 19.828 4.934 1 98.75 205 TRP A C 1
ATOM 1527 O O . TRP A 1 205 ? 7.711 20.531 4.129 1 98.75 205 TRP A O 1
ATOM 1537 N N . SER A 1 206 ? 7.66 18.781 5.453 1 98.81 206 SER A N 1
ATOM 1538 C CA . SER A 1 206 ? 9.023 18.359 5.141 1 98.81 206 SER A CA 1
ATOM 1539 C C . SER A 1 206 ? 9.172 18.016 3.664 1 98.81 206 SER A C 1
ATOM 1541 O O . SER A 1 206 ? 10.141 18.406 3.02 1 98.81 206 SER A O 1
ATOM 1543 N N . PHE A 1 207 ? 8.188 17.312 3.141 1 98.75 207 PHE A N 1
ATOM 1544 C CA . PHE A 1 207 ? 8.242 16.984 1.723 1 98.75 207 PHE A CA 1
ATOM 1545 C C . PHE A 1 207 ? 8.18 18.234 0.864 1 98.75 207 PHE A C 1
ATOM 1547 O O . PHE A 1 207 ? 8.836 18.312 -0.178 1 98.75 207 PHE A O 1
ATOM 1554 N N . ALA A 1 208 ? 7.41 19.188 1.291 1 98.81 208 ALA A N 1
ATOM 1555 C CA . ALA A 1 208 ? 7.355 20.453 0.57 1 98.81 208 ALA A CA 1
ATOM 1556 C C . ALA A 1 208 ? 8.711 21.156 0.583 1 98.81 208 ALA A C 1
ATOM 1558 O O . ALA A 1 208 ? 9.125 21.75 -0.421 1 98.81 208 ALA A O 1
ATOM 1559 N N . VAL A 1 209 ? 9.406 21.109 1.703 1 98.88 209 VAL A N 1
ATOM 1560 C CA . VAL A 1 209 ? 10.734 21.703 1.801 1 98.88 209 VAL A CA 1
ATOM 1561 C C . VAL A 1 209 ? 11.688 21 0.841 1 98.88 209 VAL A C 1
ATOM 1563 O O . VAL A 1 209 ? 12.43 21.656 0.105 1 98.88 209 VAL A O 1
ATOM 1566 N N . LEU A 1 210 ? 11.648 19.688 0.833 1 98.62 210 LEU A N 1
ATOM 1567 C CA . LEU A 1 210 ? 12.5 18.906 -0.065 1 98.62 210 LEU A CA 1
ATOM 1568 C C . LEU A 1 210 ? 12.242 19.281 -1.52 1 98.62 210 LEU A C 1
ATOM 1570 O O . LEU A 1 210 ? 13.172 19.391 -2.318 1 98.62 210 LEU A O 1
ATOM 1574 N N . LYS A 1 211 ? 10.969 19.547 -1.826 1 97.69 211 LYS A N 1
ATOM 1575 C CA . LYS A 1 211 ? 10.555 19.859 -3.193 1 97.69 211 LYS A CA 1
ATOM 1576 C C . LYS A 1 211 ? 10.938 21.281 -3.574 1 97.69 211 LYS A C 1
ATOM 1578 O O . LYS A 1 211 ? 11.469 21.516 -4.66 1 97.69 211 LYS A O 1
ATOM 1583 N N . ARG A 1 212 ? 10.734 22.219 -2.705 1 97.88 212 ARG A N 1
ATOM 1584 C CA . ARG A 1 212 ? 10.898 23.641 -2.98 1 97.88 212 ARG A CA 1
ATOM 1585 C C . ARG A 1 212 ? 12.359 24.047 -2.889 1 97.88 212 ARG A C 1
ATOM 1587 O O . ARG A 1 212 ? 12.789 25 -3.559 1 97.88 212 ARG A O 1
ATOM 1594 N N . HIS A 1 213 ? 13.148 23.344 -2.121 1 98.38 213 HIS A N 1
ATOM 1595 C CA . HIS A 1 213 ? 14.531 23.734 -1.855 1 98.38 213 HIS A CA 1
ATOM 1596 C C . HIS A 1 213 ? 15.453 22.516 -1.898 1 98.38 213 HIS A C 1
ATOM 1598 O O . HIS A 1 213 ? 16.109 22.203 -0.908 1 98.38 213 HIS A O 1
ATOM 1604 N N . PRO A 1 214 ? 15.547 21.891 -3.08 1 97.56 214 PRO A N 1
ATOM 1605 C CA . PRO A 1 214 ? 16.391 20.688 -3.221 1 97.56 214 PRO A CA 1
ATOM 1606 C C . PRO A 1 214 ? 17.844 20.953 -2.85 1 97.56 214 PRO A C 1
ATOM 1608 O O . PRO A 1 214 ? 18.375 22.031 -3.127 1 97.56 214 PRO A O 1
ATOM 1611 N N . GLY A 1 215 ? 18.438 20.047 -2.189 1 97.56 215 GLY A N 1
ATOM 1612 C CA . GLY A 1 215 ? 19.844 20.125 -1.854 1 97.56 215 GLY A CA 1
ATOM 1613 C C . GLY A 1 215 ? 20.094 20.781 -0.508 1 97.56 215 GLY A C 1
ATOM 1614 O O . GLY A 1 215 ? 21.234 20.797 -0.023 1 97.56 215 GLY A O 1
ATOM 1615 N N . THR A 1 216 ? 19.062 21.281 0.155 1 98.62 216 THR A N 1
ATOM 1616 C CA . THR A 1 216 ? 19.266 22.016 1.396 1 98.62 216 THR A CA 1
ATOM 1617 C C . THR A 1 216 ? 19.047 21.109 2.605 1 98.62 216 THR A C 1
ATOM 1619 O O . THR A 1 216 ? 19.297 21.516 3.742 1 98.62 216 THR A O 1
ATOM 1622 N N . VAL A 1 217 ? 18.578 19.891 2.404 1 98.81 217 VAL A N 1
ATOM 1623 C CA . VAL A 1 217 ? 18.312 18.969 3.5 1 98.81 217 VAL A CA 1
ATOM 1624 C C . VAL A 1 217 ? 19.344 17.844 3.502 1 98.81 217 VAL A C 1
ATOM 1626 O O . VAL A 1 217 ? 19.484 17.125 2.514 1 98.81 217 VAL A O 1
ATOM 1629 N N . ALA A 1 218 ? 20.047 17.75 4.586 1 98.56 218 ALA A N 1
ATOM 1630 C CA . ALA A 1 218 ? 21.078 16.719 4.719 1 98.56 218 ALA A CA 1
ATOM 1631 C C . ALA A 1 218 ? 20.453 15.344 4.957 1 98.56 218 ALA A C 1
ATOM 1633 O O . ALA A 1 218 ? 20.922 14.344 4.406 1 98.56 218 ALA A O 1
ATOM 1634 N N . ARG A 1 219 ? 19.469 15.266 5.809 1 98.5 219 ARG A N 1
ATOM 1635 C CA . ARG A 1 219 ? 18.719 14.062 6.141 1 98.5 219 ARG A CA 1
ATOM 1636 C C . ARG A 1 219 ? 17.422 14.406 6.867 1 98.5 219 ARG A C 1
ATOM 1638 O O . ARG A 1 219 ? 17.25 15.531 7.344 1 98.5 219 ARG A O 1
ATOM 1645 N N . ALA A 1 220 ? 16.547 13.422 6.914 1 98.75 220 ALA A N 1
ATOM 1646 C CA . ALA A 1 220 ? 15.258 13.68 7.559 1 98.75 220 ALA A CA 1
ATOM 1647 C C . ALA A 1 220 ? 14.789 12.469 8.352 1 98.75 220 ALA A C 1
ATOM 1649 O O . ALA A 1 220 ? 14.992 11.328 7.93 1 98.75 220 ALA A O 1
ATOM 1650 N N . LEU A 1 221 ? 14.258 12.68 9.484 1 98.62 221 LEU A N 1
ATOM 1651 C CA . LEU A 1 221 ? 13.516 11.727 10.297 1 98.62 221 LEU A CA 1
ATOM 1652 C C . LEU A 1 221 ? 12.016 12.031 10.258 1 98.62 221 LEU A C 1
ATOM 1654 O O . LEU A 1 221 ? 11.57 13.031 10.836 1 98.62 221 LEU A O 1
ATOM 1658 N N . ILE A 1 222 ? 11.234 11.18 9.633 1 98.69 222 ILE A N 1
ATOM 1659 C CA . ILE A 1 222 ? 9.828 11.461 9.359 1 98.69 222 ILE A CA 1
ATOM 1660 C C . ILE A 1 222 ? 8.953 10.352 9.945 1 98.69 222 ILE A C 1
ATOM 1662 O O . ILE A 1 222 ? 9.203 9.172 9.711 1 98.69 222 ILE A O 1
ATOM 1666 N N . ALA A 1 223 ? 7.992 10.703 10.727 1 98.56 223 ALA A N 1
ATOM 1667 C CA . ALA A 1 223 ? 7.008 9.766 11.258 1 98.56 223 ALA A CA 1
ATOM 1668 C C . ALA A 1 223 ? 5.602 10.117 10.766 1 98.56 223 ALA A C 1
ATOM 1670 O O . ALA A 1 223 ? 5.316 11.273 10.453 1 98.56 223 ALA A O 1
ATOM 1671 N N . SER A 1 224 ? 4.715 9.008 10.703 1 98.31 224 SER A N 1
ATOM 1672 C CA . SER A 1 224 ? 3.338 9.266 10.289 1 98.31 224 SER A CA 1
ATOM 1673 C C . SER A 1 224 ? 3.289 10.07 9 1 98.31 224 SER A C 1
ATOM 1675 O O . SER A 1 224 ? 2.699 11.156 8.961 1 98.31 224 SER A O 1
ATOM 1677 N N . ALA A 1 225 ? 3.84 9.477 7.965 1 98.5 225 ALA A N 1
ATOM 1678 C CA . ALA A 1 225 ? 4.129 10.156 6.707 1 98.5 225 ALA A CA 1
ATOM 1679 C C . ALA A 1 225 ? 2.84 10.5 5.965 1 98.5 225 ALA A C 1
ATOM 1681 O O . ALA A 1 225 ? 1.946 9.664 5.832 1 98.5 225 ALA A O 1
ATOM 1682 N N . GLU A 1 226 ? 2.746 11.711 5.523 1 97.88 226 GLU A N 1
ATOM 1683 C CA . GLU A 1 226 ? 1.683 12.227 4.664 1 97.88 226 GLU A CA 1
ATOM 1684 C C . GLU A 1 226 ? 2.254 12.898 3.418 1 97.88 226 GLU A C 1
ATOM 1686 O O . GLU A 1 226 ? 2.445 14.109 3.393 1 97.88 226 GLU A O 1
ATOM 1691 N N . PRO A 1 227 ? 2.424 12.133 2.299 1 98.19 227 PRO A N 1
ATOM 1692 C CA . PRO A 1 227 ? 2.939 12.734 1.066 1 98.19 227 PRO A CA 1
ATOM 1693 C C . PRO A 1 227 ? 2.051 13.859 0.544 1 98.19 227 PRO A C 1
ATOM 1695 O O . PRO A 1 227 ? 0.879 13.953 0.917 1 98.19 227 PRO A O 1
ATOM 1698 N N . LEU A 1 228 ? 2.551 14.711 -0.37 1 98.62 228 LEU A N 1
ATOM 1699 C CA . LEU A 1 228 ? 1.879 15.922 -0.827 1 98.62 228 LEU A CA 1
ATOM 1700 C C . LEU A 1 228 ? 0.62 15.578 -1.616 1 98.62 228 LEU A C 1
ATOM 1702 O O . LEU A 1 228 ? -0.346 16.344 -1.614 1 98.62 228 LEU A O 1
ATOM 1706 N N . ASN A 1 229 ? 0.554 14.422 -2.236 1 98.25 229 ASN A N 1
ATOM 1707 C CA . ASN A 1 229 ? -0.603 14.008 -3.025 1 98.25 229 ASN A CA 1
ATOM 1708 C C . ASN A 1 229 ? -1.579 13.18 -2.201 1 98.25 229 ASN A C 1
ATOM 1710 O O . ASN A 1 229 ? -2.496 12.562 -2.75 1 98.25 229 ASN A O 1
ATOM 1714 N N . ASN A 1 230 ? -1.286 13.047 -0.851 1 96.62 230 ASN A N 1
ATOM 1715 C CA . ASN A 1 230 ? -2.037 12.133 -0.004 1 96.62 230 ASN A CA 1
ATOM 1716 C C . ASN A 1 230 ? -2.746 12.859 1.132 1 96.62 230 ASN A C 1
ATOM 1718 O O . ASN A 1 230 ? -2.98 12.289 2.195 1 96.62 230 ASN A O 1
ATOM 1722 N N . GLY A 1 231 ? -3.053 14.094 0.896 1 93.12 231 GLY A N 1
ATOM 1723 C CA . GLY A 1 231 ? -3.697 14.867 1.943 1 93.12 231 GLY A CA 1
ATOM 1724 C C . GLY A 1 231 ? -5.047 14.312 2.357 1 93.12 231 GLY A C 1
ATOM 1725 O O . GLY A 1 231 ? -5.543 14.609 3.443 1 93.12 231 GLY A O 1
ATOM 1726 N N . TYR A 1 232 ? -5.648 13.539 1.488 1 96.31 232 TYR A N 1
ATOM 1727 C CA . TYR A 1 232 ? -6.875 12.812 1.779 1 96.31 232 TYR A CA 1
ATOM 1728 C C . TYR A 1 232 ? -6.621 11.305 1.802 1 96.31 232 TYR A C 1
ATOM 1730 O O . TYR A 1 232 ? -6.211 10.727 0.795 1 96.31 232 TYR A O 1
ATOM 1738 N N . ASP A 1 233 ? -6.871 10.727 2.916 1 95.38 233 ASP A N 1
ATOM 1739 C CA . ASP A 1 233 ? -6.551 9.312 3.064 1 95.38 233 ASP A CA 1
ATOM 1740 C C . ASP A 1 233 ? -7.543 8.438 2.293 1 95.38 233 ASP A C 1
ATOM 1742 O O . ASP A 1 233 ? -8.742 8.719 2.283 1 95.38 233 ASP A O 1
ATOM 1746 N N . MET A 1 234 ? -7.027 7.402 1.678 1 97.19 234 MET A N 1
ATOM 1747 C CA . MET A 1 234 ? -7.895 6.43 1.021 1 97.19 234 MET A CA 1
ATOM 1748 C C . MET A 1 234 ? -8.773 5.707 2.039 1 97.19 234 MET A C 1
ATOM 1750 O O . MET A 1 234 ? -8.266 5.145 3.01 1 97.19 234 MET A O 1
ATOM 1754 N N . PRO A 1 235 ? -10.125 5.699 1.8 1 97.81 235 PRO A N 1
ATOM 1755 C CA . PRO A 1 235 ? -10.984 4.965 2.727 1 97.81 235 PRO A CA 1
ATOM 1756 C C . PRO A 1 235 ? -10.562 3.51 2.902 1 97.81 235 PRO A C 1
ATOM 1758 O O . PRO A 1 235 ? -10.609 2.979 4.016 1 97.81 235 PRO A O 1
ATOM 1761 N N . GLY A 1 236 ? -10.109 2.936 1.859 1 97.69 236 GLY A N 1
ATOM 1762 C CA . GLY A 1 236 ? -9.656 1.557 1.939 1 97.69 236 GLY A CA 1
ATOM 1763 C C . GLY A 1 236 ? -8.469 1.372 2.861 1 97.69 236 GLY A C 1
ATOM 1764 O O . GLY A 1 236 ? -8.344 0.34 3.523 1 97.69 236 GLY A O 1
ATOM 1765 N N . HIS A 1 237 ? -7.551 2.322 2.898 1 97.75 237 HIS A N 1
ATOM 1766 C CA . HIS A 1 237 ? -6.391 2.252 3.777 1 97.75 237 HIS A CA 1
ATOM 1767 C C . HIS A 1 237 ? -6.793 2.436 5.238 1 97.75 237 HIS A C 1
ATOM 1769 O O . HIS A 1 237 ? -6.238 1.783 6.125 1 97.75 237 HIS A O 1
ATOM 1775 N N . VAL A 1 238 ? -7.734 3.303 5.484 1 97.5 238 VAL A N 1
ATOM 1776 C CA . VAL A 1 238 ? -8.266 3.471 6.832 1 97.5 238 VAL A CA 1
ATOM 1777 C C . VAL A 1 238 ? -8.977 2.191 7.273 1 97.5 238 VAL A C 1
ATOM 1779 O O . VAL A 1 238 ? -8.797 1.733 8.406 1 97.5 238 VAL A O 1
ATOM 1782 N N . PHE A 1 239 ? -9.758 1.636 6.402 1 98 239 PHE A N 1
ATOM 1783 C CA . PHE A 1 239 ? -10.469 0.398 6.695 1 98 239 PHE A CA 1
ATOM 1784 C C . PHE A 1 239 ? -9.492 -0.716 7.055 1 98 239 PHE A C 1
ATOM 1786 O O . PHE A 1 239 ? -9.781 -1.547 7.918 1 98 239 PHE A O 1
ATOM 1793 N N . ALA A 1 240 ? -8.352 -0.775 6.395 1 97.88 240 ALA A N 1
ATOM 1794 C CA . ALA A 1 240 ? -7.336 -1.775 6.699 1 97.88 240 ALA A CA 1
ATOM 1795 C C . ALA A 1 240 ? -6.883 -1.668 8.156 1 97.88 240 ALA A C 1
ATOM 1797 O O . ALA A 1 240 ? -6.57 -2.676 8.789 1 97.88 240 ALA A O 1
ATOM 1798 N N . VAL A 1 241 ? -6.82 -0.458 8.672 1 98.12 241 VAL A N 1
ATOM 1799 C CA . VAL A 1 241 ? -6.473 -0.27 10.078 1 98.12 241 VAL A CA 1
ATOM 1800 C C . VAL A 1 241 ? -7.543 -0.899 10.961 1 98.12 241 VAL A C 1
ATOM 1802 O O . VAL A 1 241 ? -7.227 -1.569 11.945 1 98.12 241 VAL A O 1
ATOM 1805 N N . LEU A 1 242 ? -8.883 -0.696 10.602 1 98.25 242 LEU A N 1
ATOM 1806 C CA . LEU A 1 242 ? -9.961 -1.351 11.336 1 98.25 242 LEU A CA 1
ATOM 1807 C C . LEU A 1 242 ? -9.75 -2.861 11.375 1 98.25 242 LEU A C 1
ATOM 1809 O O . LEU A 1 242 ? -9.922 -3.488 12.422 1 98.25 242 LEU A O 1
ATOM 1813 N N . GLN A 1 243 ? -9.344 -3.389 10.281 1 98.25 243 GLN A N 1
ATOM 1814 C CA . GLN A 1 243 ? -9.156 -4.832 10.172 1 98.25 243 GLN A CA 1
ATOM 1815 C C . GLN A 1 243 ? -8.023 -5.305 11.086 1 98.25 243 GLN A C 1
ATOM 1817 O O . GLN A 1 243 ? -8.156 -6.324 11.766 1 98.25 243 GLN A O 1
ATOM 1822 N N . ARG A 1 244 ? -6.914 -4.598 11.078 1 98 244 ARG A N 1
ATOM 1823 C CA . ARG A 1 244 ? -5.77 -4.988 11.891 1 98 244 ARG A CA 1
ATOM 1824 C C . ARG A 1 244 ? -6.109 -4.918 13.375 1 98 244 ARG A C 1
ATOM 1826 O O . ARG A 1 244 ? -5.766 -5.824 14.141 1 98 244 ARG A O 1
ATOM 1833 N N . VAL A 1 245 ? -6.785 -3.879 13.734 1 98.06 245 VAL A N 1
ATOM 1834 C CA . VAL A 1 245 ? -7.191 -3.723 15.125 1 98.06 245 VAL A CA 1
ATOM 1835 C C . VAL A 1 245 ? -8.18 -4.828 15.508 1 98.06 245 VAL A C 1
ATOM 1837 O O . VAL A 1 245 ? -8.047 -5.449 16.562 1 98.06 245 VAL A O 1
ATOM 1840 N N . ALA A 1 246 ? -9.156 -5.086 14.664 1 98.38 246 ALA A N 1
ATOM 1841 C CA . ALA A 1 246 ? -10.156 -6.117 14.914 1 98.38 246 ALA A CA 1
ATOM 1842 C C . ALA A 1 246 ? -9.492 -7.477 15.133 1 98.38 246 ALA A C 1
ATOM 1844 O O . ALA A 1 246 ? -9.859 -8.203 16.062 1 98.38 246 ALA A O 1
ATOM 1845 N N . PHE A 1 247 ? -8.539 -7.816 14.328 1 98.12 247 PHE A N 1
ATOM 1846 C CA . PHE A 1 247 ? -7.898 -9.125 14.398 1 98.12 247 PHE A CA 1
ATOM 1847 C C . PHE A 1 247 ? -7.258 -9.344 15.766 1 98.12 247 PHE A C 1
ATOM 1849 O O . PHE A 1 247 ? -7.441 -10.391 16.375 1 98.12 247 PHE A O 1
ATOM 1856 N N . GLU A 1 248 ? -6.555 -8.328 16.203 1 97.31 248 GLU A N 1
ATOM 1857 C CA . GLU A 1 248 ? -5.895 -8.477 17.5 1 97.31 248 GLU A CA 1
ATOM 1858 C C . GLU A 1 248 ? -6.906 -8.422 18.641 1 97.31 248 GLU A C 1
ATOM 1860 O O . GLU A 1 248 ? -6.805 -9.18 19.609 1 97.31 248 GLU A O 1
ATOM 1865 N N . ALA A 1 249 ? -7.848 -7.551 18.547 1 98.06 249 ALA A N 1
ATOM 1866 C CA . ALA A 1 249 ? -8.867 -7.43 19.578 1 98.06 249 ALA A CA 1
ATOM 1867 C C . ALA A 1 249 ? -9.625 -8.742 19.766 1 98.06 249 ALA A C 1
ATOM 1869 O O . ALA A 1 249 ? -9.953 -9.125 20.891 1 98.06 249 ALA A O 1
ATOM 1870 N N . GLU A 1 250 ? -9.883 -9.438 18.75 1 98.06 250 GLU A N 1
ATOM 1871 C CA . GLU A 1 250 ? -10.664 -10.672 18.781 1 98.06 250 GLU A CA 1
ATOM 1872 C C . GLU A 1 250 ? -9.883 -11.797 19.469 1 98.06 250 GLU A C 1
ATOM 1874 O O . GLU A 1 250 ? -10.461 -12.82 19.828 1 98.06 250 GLU A O 1
ATOM 1879 N N . GLN A 1 251 ? -8.609 -11.578 19.609 1 96.25 251 GLN A N 1
ATOM 1880 C CA . GLN A 1 251 ? -7.781 -12.57 20.297 1 96.25 251 GLN A CA 1
ATOM 1881 C C . GLN A 1 251 ? -7.648 -12.242 21.781 1 96.25 251 GLN A C 1
ATOM 1883 O O . GLN A 1 251 ? -7.066 -13.023 22.547 1 96.25 251 GLN A O 1
ATOM 1888 N N . ASP A 1 252 ? -8.133 -11.07 22.203 1 95.94 252 ASP A N 1
ATOM 1889 C CA . ASP A 1 252 ? -8.055 -10.641 23.594 1 95.94 252 ASP A CA 1
ATOM 1890 C C . ASP A 1 252 ? -9 -11.453 24.484 1 95.94 252 ASP A C 1
ATOM 1892 O O . ASP A 1 252 ? -10.219 -11.414 24.281 1 95.94 252 ASP A O 1
ATOM 1896 N N . PRO A 1 253 ? -8.516 -12.148 25.453 1 95.75 253 PRO A N 1
ATOM 1897 C CA . PRO A 1 253 ? -9.383 -12.977 26.297 1 95.75 253 PRO A CA 1
ATOM 1898 C C . PRO A 1 253 ? -10.438 -12.172 27.031 1 95.75 253 PRO A C 1
ATOM 1900 O O . PRO A 1 253 ? -11.539 -12.672 27.297 1 95.75 253 PRO A O 1
ATOM 1903 N N . ALA A 1 254 ? -10.148 -10.969 27.344 1 95.12 254 ALA A N 1
ATOM 1904 C CA . ALA A 1 254 ? -11.078 -10.133 28.094 1 95.12 254 ALA A CA 1
ATOM 1905 C C . ALA A 1 254 ? -12.266 -9.719 27.234 1 95.12 254 ALA A C 1
ATOM 1907 O O . ALA A 1 254 ? -13.375 -9.516 27.734 1 95.12 254 ALA A O 1
ATOM 1908 N N . LEU A 1 255 ? -12.055 -9.625 25.938 1 95.44 255 LEU A N 1
ATOM 1909 C CA . LEU A 1 255 ? -13.094 -9.164 25.016 1 95.44 255 LEU A CA 1
ATOM 1910 C C . LEU A 1 255 ? -13.883 -10.352 24.453 1 95.44 255 LEU A C 1
ATOM 1912 O O . LEU A 1 255 ? -15 -10.172 23.953 1 95.44 255 LEU A O 1
ATOM 1916 N N . ARG A 1 256 ? -13.352 -11.523 24.469 1 94.38 256 ARG A N 1
ATOM 1917 C CA . ARG A 1 256 ? -13.867 -12.719 23.812 1 94.38 256 ARG A CA 1
ATOM 1918 C C . ARG A 1 256 ? -15.328 -12.961 24.188 1 94.38 256 ARG A C 1
ATOM 1920 O O . ARG A 1 256 ? -16.156 -13.25 23.312 1 94.38 256 ARG A O 1
ATOM 1927 N N . PRO A 1 257 ? -15.727 -12.734 25.484 1 95.31 257 PRO A N 1
ATOM 1928 C CA . PRO A 1 257 ? -17.109 -13.016 25.859 1 95.31 257 PRO A CA 1
ATOM 1929 C C . PRO A 1 257 ? -18.109 -12.039 25.219 1 95.31 257 PRO A C 1
ATOM 1931 O O . PRO A 1 257 ? -19.312 -12.312 25.172 1 95.31 257 PRO A O 1
ATOM 1934 N N . PHE A 1 258 ? -17.625 -10.977 24.75 1 96.44 258 PHE A N 1
ATOM 1935 C CA . PHE A 1 258 ? -18.5 -9.922 24.266 1 96.44 258 PHE A CA 1
ATOM 1936 C C . PHE A 1 258 ? -18.562 -9.922 22.75 1 96.44 258 PHE A C 1
ATOM 1938 O O . PHE A 1 258 ? -19.391 -9.219 22.156 1 96.44 258 PHE A O 1
ATOM 1945 N N . LEU A 1 259 ? -17.75 -10.664 22.078 1 97 259 LEU A N 1
ATOM 1946 C CA . LEU A 1 259 ? -17.594 -10.586 20.625 1 97 259 LEU A CA 1
ATOM 1947 C C . LEU A 1 259 ? -18.844 -11.125 19.922 1 97 259 LEU A C 1
ATOM 1949 O O . LEU A 1 259 ? -19.312 -12.219 20.25 1 97 259 LEU A O 1
ATOM 1953 N N . PRO A 1 260 ? -19.344 -10.352 19.062 1 96.5 260 PRO A N 1
ATOM 1954 C CA . PRO A 1 260 ? -20.469 -10.859 18.281 1 96.5 260 PRO A CA 1
ATOM 1955 C C . PRO A 1 260 ? -20.078 -12.008 17.359 1 96.5 260 PRO A C 1
ATOM 1957 O O . PRO A 1 260 ? -18.891 -12.172 17.031 1 96.5 260 PRO A O 1
ATOM 1960 N N . GLN A 1 261 ? -21.156 -12.68 16.922 1 94.19 261 GLN A N 1
ATOM 1961 C CA . GLN A 1 261 ? -20.922 -13.703 15.906 1 94.19 261 GLN A CA 1
ATOM 1962 C C . GLN A 1 261 ? -20.406 -13.094 14.609 1 94.19 261 GLN A C 1
ATOM 1964 O O . GLN A 1 261 ? -20.891 -12.055 14.164 1 94.19 261 GLN A O 1
ATOM 1969 N N . GLY A 1 262 ? -19.391 -13.648 14.07 1 95 262 GLY A N 1
ATOM 1970 C CA . GLY A 1 262 ? -18.812 -13.164 12.82 1 95 262 GLY A CA 1
ATOM 1971 C C . GLY A 1 262 ? -17.672 -12.203 13.031 1 95 262 GLY A C 1
ATOM 1972 O O . GLY A 1 262 ? -16.938 -11.891 12.094 1 95 262 GLY A O 1
ATOM 1973 N N . GLY A 1 263 ? -17.562 -11.648 14.258 1 97.69 263 GLY A N 1
ATOM 1974 C CA . GLY A 1 263 ? -16.406 -10.805 14.555 1 97.69 263 GLY A CA 1
ATOM 1975 C C . GLY A 1 263 ? -16.734 -9.32 14.477 1 97.69 263 GLY A C 1
ATOM 1976 O O . GLY A 1 263 ? -17.891 -8.938 14.266 1 97.69 263 GLY A O 1
ATOM 1977 N N . LEU A 1 264 ? -15.727 -8.508 14.688 1 98.38 264 LEU A N 1
ATOM 1978 C CA . LEU A 1 264 ? -15.898 -7.074 14.859 1 98.38 264 LEU A CA 1
ATOM 1979 C C . LEU A 1 264 ? -16.219 -6.398 13.531 1 98.38 264 LEU A C 1
ATOM 1981 O O . LEU A 1 264 ? -17.047 -5.488 13.477 1 98.38 264 LEU A O 1
ATOM 1985 N N . ILE A 1 265 ? -15.586 -6.828 12.414 1 98.56 265 ILE A N 1
ATOM 1986 C CA . ILE A 1 265 ? -15.852 -6.207 11.125 1 98.56 265 ILE A CA 1
ATOM 1987 C C . ILE A 1 265 ? -17.281 -6.531 10.68 1 98.56 265 ILE A C 1
ATOM 1989 O O . ILE A 1 265 ? -17.984 -5.664 10.164 1 98.56 265 ILE A O 1
ATOM 1993 N N . ALA A 1 266 ? -17.688 -7.777 10.898 1 98 266 ALA A N 1
ATOM 1994 C CA . ALA A 1 266 ? -19.062 -8.148 10.586 1 98 266 ALA A CA 1
ATOM 1995 C C . ALA A 1 266 ? -20.047 -7.344 11.422 1 98 266 ALA A C 1
ATOM 1997 O O . ALA A 1 266 ? -21.078 -6.906 10.914 1 98 266 ALA A O 1
ATOM 1998 N N . ALA A 1 267 ? -19.719 -7.199 12.695 1 98.5 267 ALA A N 1
ATOM 1999 C CA . ALA A 1 267 ? -20.578 -6.398 13.57 1 98.5 267 ALA A CA 1
ATOM 2000 C C . ALA A 1 267 ? -20.656 -4.953 13.086 1 98.5 267 ALA A C 1
ATOM 2002 O O . ALA A 1 267 ? -21.734 -4.355 13.07 1 98.5 267 ALA A O 1
ATOM 2003 N N . ALA A 1 268 ? -19.531 -4.383 12.719 1 98.5 268 ALA A N 1
ATOM 2004 C CA . ALA A 1 268 ? -19.5 -3.018 12.195 1 98.5 268 ALA A CA 1
ATOM 2005 C C . ALA A 1 268 ? -20.375 -2.885 10.961 1 98.5 268 ALA A C 1
ATOM 2007 O O . ALA A 1 268 ? -21.094 -1.891 10.797 1 98.5 268 ALA A O 1
ATOM 2008 N N . ARG A 1 269 ? -20.375 -3.84 10.094 1 98.19 269 ARG A N 1
ATOM 2009 C CA . ARG A 1 269 ? -21.203 -3.832 8.883 1 98.19 269 ARG A CA 1
ATOM 2010 C C . ARG A 1 269 ? -22.672 -3.953 9.227 1 98.19 269 ARG A C 1
ATOM 2012 O O . ARG A 1 269 ? -23.516 -3.318 8.586 1 98.19 269 ARG A O 1
ATOM 2019 N N . ALA A 1 270 ? -22.953 -4.805 10.219 1 98.38 270 ALA A N 1
ATOM 2020 C CA . ALA A 1 270 ? -24.344 -4.953 10.641 1 98.38 270 ALA A CA 1
ATOM 2021 C C . ALA A 1 270 ? -24.906 -3.631 11.156 1 98.38 270 ALA A C 1
ATOM 2023 O O . ALA A 1 270 ? -26.047 -3.281 10.867 1 98.38 270 ALA A O 1
ATOM 2024 N N . VAL A 1 271 ? -24.109 -2.943 11.906 1 98.56 271 VAL A N 1
ATOM 2025 C CA . VAL A 1 271 ? -24.516 -1.641 12.414 1 98.56 271 VAL A CA 1
ATOM 2026 C C . VAL A 1 271 ? -24.703 -0.667 11.258 1 98.56 271 VAL A C 1
ATOM 2028 O O . VAL A 1 271 ? -25.688 0.085 11.219 1 98.56 271 VAL A O 1
ATOM 2031 N N . ARG A 1 272 ? -23.797 -0.639 10.289 1 98.44 272 ARG A N 1
ATOM 2032 C CA . ARG A 1 272 ? -23.953 0.181 9.094 1 98.44 272 ARG A CA 1
ATOM 2033 C C . ARG A 1 272 ? -25.266 -0.111 8.391 1 98.44 272 ARG A C 1
ATOM 2035 O O . ARG A 1 272 ? -25.984 0.811 8 1 98.44 272 ARG A O 1
ATOM 2042 N N . ASP A 1 273 ? -25.609 -1.377 8.234 1 98.19 273 ASP A N 1
ATOM 2043 C CA . ASP A 1 273 ? -26.844 -1.783 7.57 1 98.19 273 ASP A CA 1
ATOM 2044 C C . ASP A 1 273 ? -28.078 -1.28 8.336 1 98.19 273 ASP A C 1
ATOM 2046 O O . ASP A 1 273 ? -29.062 -0.877 7.727 1 98.19 273 ASP A O 1
ATOM 2050 N N . ARG A 1 274 ? -27.969 -1.346 9.641 1 98.44 274 ARG A N 1
ATOM 2051 C CA . ARG A 1 274 ? -29.062 -0.836 10.477 1 98.44 274 ARG A CA 1
ATOM 2052 C C . ARG A 1 274 ? -29.281 0.65 10.227 1 98.44 274 ARG A C 1
ATOM 2054 O O . ARG A 1 274 ? -30.422 1.083 10.031 1 98.44 274 ARG A O 1
ATOM 2061 N N . PHE A 1 275 ? -28.234 1.407 10.156 1 98.56 275 PHE A N 1
ATOM 2062 C CA . PHE A 1 275 ? -28.359 2.848 9.961 1 98.56 275 PHE A CA 1
ATOM 2063 C C . PHE A 1 275 ? -28.75 3.17 8.523 1 98.56 275 PHE A C 1
ATOM 2065 O O . PHE A 1 275 ? -29.328 4.223 8.25 1 98.56 275 PHE A O 1
ATOM 2072 N N . ALA A 1 276 ? -28.391 2.283 7.59 1 97.69 276 ALA A N 1
ATOM 2073 C CA . ALA A 1 276 ? -28.828 2.461 6.207 1 97.69 276 ALA A CA 1
ATOM 2074 C C . ALA A 1 276 ? -30.344 2.34 6.082 1 97.69 276 ALA A C 1
ATOM 2076 O O . ALA A 1 276 ? -30.953 2.93 5.184 1 97.69 276 ALA A O 1
ATOM 2077 N N . ARG A 1 277 ? -30.938 1.621 6.969 1 97.81 277 ARG A N 1
ATOM 2078 C CA . ARG A 1 277 ? -32.375 1.445 6.949 1 97.81 277 ARG A CA 1
ATOM 2079 C C . ARG A 1 277 ? -33.094 2.664 7.527 1 97.81 277 ARG A C 1
ATOM 2081 O O . ARG A 1 277 ? -34.25 2.934 7.195 1 97.81 277 ARG A O 1
ATOM 2088 N N . GLY A 1 278 ? -32.406 3.367 8.508 1 97.94 278 GLY A N 1
ATOM 2089 C CA . GLY A 1 278 ? -33 4.594 9.008 1 97.94 278 GLY A CA 1
ATOM 2090 C C . GLY A 1 278 ? -32.312 5.141 10.234 1 97.94 278 GLY A C 1
ATOM 2091 O O . GLY A 1 278 ? -31.578 4.418 10.906 1 97.94 278 GLY A O 1
ATOM 2092 N N . PRO A 1 279 ? -32.562 6.383 10.5 1 98.56 279 PRO A N 1
ATOM 2093 C CA . PRO A 1 279 ? -31.906 7.02 11.656 1 98.56 279 PRO A CA 1
ATOM 2094 C C . PRO A 1 279 ? -32.531 6.59 12.984 1 98.56 279 PRO A C 1
ATOM 2096 O O . PRO A 1 279 ? -33.562 5.934 13 1 98.56 279 PRO A O 1
ATOM 2099 N N . ILE A 1 280 ? -31.859 6.887 14.062 1 98.56 280 ILE A N 1
ATOM 2100 C CA . ILE A 1 280 ? -32.312 6.594 15.422 1 98.56 280 ILE A CA 1
ATOM 2101 C C . ILE A 1 280 ? -32.312 7.875 16.25 1 98.56 280 ILE A C 1
ATOM 2103 O O . ILE A 1 280 ? -31.359 8.641 16.234 1 98.56 280 ILE A O 1
ATOM 2107 N N . THR A 1 281 ? -33.406 8.141 16.891 1 98.62 281 THR A N 1
ATOM 2108 C CA . THR A 1 281 ? -33.5 9.242 17.844 1 98.62 281 THR A CA 1
ATOM 2109 C C . THR A 1 281 ? -33.062 8.797 19.234 1 98.62 281 THR A C 1
ATOM 2111 O O . THR A 1 281 ? -33.594 7.809 19.766 1 98.62 281 THR A O 1
ATOM 2114 N N . VAL A 1 282 ? -32.188 9.438 19.797 1 98.5 282 VAL A N 1
ATOM 2115 C CA . VAL A 1 282 ? -31.703 9.125 21.141 1 98.5 282 VAL A CA 1
ATOM 2116 C C . VAL A 1 282 ? -32.062 10.258 22.094 1 98.5 282 VAL A C 1
ATOM 2118 O O . VAL A 1 282 ? -31.797 11.422 21.812 1 98.5 282 VAL A O 1
ATOM 2121 N N . ASP A 1 283 ? -32.688 9.898 23.203 1 97.56 283 ASP A N 1
ATOM 2122 C CA . ASP A 1 283 ? -33.031 10.859 24.25 1 97.56 283 ASP A CA 1
ATOM 2123 C C . ASP A 1 283 ? -31.844 11.062 25.219 1 97.56 283 ASP A C 1
ATOM 2125 O O . ASP A 1 283 ? -31.406 10.117 25.875 1 97.56 283 ASP A O 1
ATOM 2129 N N . LEU A 1 284 ? -31.359 12.273 25.219 1 96.44 284 LEU A N 1
ATOM 2130 C CA . LEU A 1 284 ? -30.312 12.672 26.156 1 96.44 284 LEU A CA 1
ATOM 2131 C C . LEU A 1 284 ? -30.859 13.641 27.188 1 96.44 284 LEU A C 1
ATOM 2133 O O . LEU A 1 284 ? -31.922 14.25 26.984 1 96.44 284 LEU A O 1
ATOM 2137 N N . PRO A 1 285 ? -30.156 13.781 28.344 1 94.44 285 PRO A N 1
ATOM 2138 C CA . PRO A 1 285 ? -30.609 14.758 29.344 1 94.44 285 PRO A CA 1
ATOM 2139 C C . PRO A 1 285 ? -30.75 16.172 28.766 1 94.44 285 PRO A C 1
ATOM 2141 O O . PRO A 1 285 ? -31.656 16.906 29.156 1 94.44 285 PRO A O 1
ATOM 2144 N N . GLU A 1 286 ? -29.953 16.578 27.828 1 91.75 286 GLU A N 1
ATOM 2145 C CA . GLU A 1 286 ? -29.922 17.922 27.25 1 91.75 286 GLU A CA 1
ATOM 2146 C C . GLU A 1 286 ? -30.906 18.062 26.094 1 91.75 286 GLU A C 1
ATOM 2148 O O . GLU A 1 286 ? -31.156 19.172 25.625 1 91.75 286 GLU A O 1
ATOM 2153 N N . GLY A 1 287 ? -31.469 16.891 25.672 1 94.31 287 GLY A N 1
ATOM 2154 C CA . GLY A 1 287 ? -32.375 16.906 24.547 1 94.31 287 GLY A CA 1
ATOM 2155 C C . GLY A 1 287 ? -32.25 15.711 23.641 1 94.31 287 GLY A C 1
ATOM 2156 O O . GLY A 1 287 ? -31.469 14.789 23.938 1 94.31 287 GLY A O 1
ATOM 2157 N N . LYS A 1 288 ? -32.969 15.805 22.5 1 97.38 288 LYS A N 1
ATOM 2158 C CA . LYS A 1 288 ? -32.969 14.695 21.562 1 97.38 288 LYS A CA 1
ATOM 2159 C C . LYS A 1 288 ? -31.875 14.898 20.5 1 97.38 288 LYS A C 1
ATOM 2161 O O . LYS A 1 288 ? -31.594 16.031 20.094 1 97.38 288 LYS A O 1
ATOM 2166 N N . VAL A 1 289 ? -31.266 13.867 20.094 1 98.19 289 VAL A N 1
ATOM 2167 C CA . VAL A 1 289 ? -30.328 13.875 18.984 1 98.19 289 VAL A CA 1
ATOM 2168 C C . VAL A 1 289 ? -30.641 12.734 18.016 1 98.19 289 VAL A C 1
ATOM 2170 O O . VAL A 1 289 ? -30.906 11.609 18.453 1 98.19 289 VAL A O 1
ATOM 2173 N N . VAL A 1 290 ? -30.688 13.047 16.734 1 98.75 290 VAL A N 1
ATOM 2174 C CA . VAL A 1 290 ? -30.922 12.039 15.703 1 98.75 290 VAL A CA 1
ATOM 2175 C C . VAL A 1 290 ? -29.594 11.625 15.078 1 98.75 290 VAL A C 1
ATOM 2177 O O . VAL A 1 290 ? -28.844 12.477 14.57 1 98.75 290 VAL A O 1
ATOM 2180 N N . ILE A 1 291 ? -29.266 10.336 15.156 1 98.62 291 ILE A N 1
ATOM 2181 C CA . ILE A 1 291 ? -28.031 9.781 14.594 1 98.62 291 ILE A CA 1
ATOM 2182 C C . ILE A 1 291 ? -28.359 8.844 13.438 1 98.62 291 ILE A C 1
ATOM 2184 O O . ILE A 1 291 ? -29.422 8.211 13.43 1 98.62 291 ILE A O 1
ATOM 2188 N N . GLY A 1 292 ? -27.5 8.82 12.422 1 98.56 292 GLY A N 1
ATOM 2189 C CA . GLY A 1 292 ? -27.734 8 11.25 1 98.56 292 GLY A CA 1
ATOM 2190 C C . GLY A 1 292 ? -26.453 7.531 10.578 1 98.56 292 GLY A C 1
ATOM 2191 O O . GLY A 1 292 ? -25.422 7.434 11.227 1 98.56 292 GLY A O 1
ATOM 2192 N N . LEU A 1 293 ? -26.609 7.133 9.352 1 98.38 293 LEU A N 1
ATOM 2193 C CA . LEU A 1 293 ? -25.516 6.504 8.609 1 98.38 293 LEU A CA 1
ATOM 2194 C C . LEU A 1 293 ? -24.312 7.434 8.516 1 98.38 293 LEU A C 1
ATOM 2196 O O . LEU A 1 293 ? -23.188 7.004 8.711 1 98.38 293 LEU A O 1
ATOM 2200 N N . GLY A 1 294 ? -24.547 8.688 8.188 1 98.25 294 GLY A N 1
ATOM 2201 C CA . GLY A 1 294 ? -23.453 9.633 8.078 1 98.25 294 GLY A CA 1
ATOM 2202 C C . GLY A 1 294 ? -22.656 9.781 9.367 1 98.25 294 GLY A C 1
ATOM 2203 O O . GLY A 1 294 ? -21.422 9.828 9.344 1 98.25 294 GLY A O 1
ATOM 2204 N N . ASP A 1 295 ? -23.359 9.812 10.484 1 98.5 295 ASP A N 1
ATOM 2205 C CA . ASP A 1 295 ? -22.703 9.914 11.789 1 98.5 295 ASP A CA 1
ATOM 2206 C C . ASP A 1 295 ? -21.859 8.672 12.07 1 98.5 295 ASP A C 1
ATOM 2208 O O . ASP A 1 295 ? -20.75 8.773 12.602 1 98.5 295 ASP A O 1
ATOM 2212 N N . TYR A 1 296 ? -22.438 7.523 11.773 1 98.38 296 TYR A N 1
ATOM 2213 C CA . TYR A 1 296 ? -21.75 6.262 12.023 1 98.38 296 TYR A CA 1
ATOM 2214 C C . TYR A 1 296 ? -20.484 6.152 11.188 1 98.38 296 TYR A C 1
ATOM 2216 O O . TYR A 1 296 ? -19.438 5.742 11.688 1 98.38 296 TYR A O 1
ATOM 2224 N N . GLN A 1 297 ? -20.516 6.516 9.891 1 97.94 297 GLN A N 1
ATOM 2225 C CA . GLN A 1 297 ? -19.359 6.508 9.008 1 97.94 297 GLN A CA 1
ATOM 2226 C C . GLN A 1 297 ? -18.25 7.402 9.562 1 97.94 297 GLN A C 1
ATOM 2228 O O . GLN A 1 297 ? -17.078 6.992 9.609 1 97.94 297 GLN A O 1
ATOM 2233 N N . GLN A 1 298 ? -18.562 8.555 10.016 1 96.06 298 GLN A N 1
ATOM 2234 C CA . GLN A 1 298 ? -17.594 9.469 10.609 1 96.06 298 GLN A CA 1
ATOM 2235 C C . GLN A 1 298 ? -16.984 8.883 11.875 1 96.06 298 GLN A C 1
ATOM 2237 O O . GLN A 1 298 ? -15.789 9.016 12.117 1 96.06 298 GLN A O 1
ATOM 2242 N N . ALA A 1 299 ? -17.844 8.258 12.648 1 96.5 299 ALA A N 1
ATOM 2243 C CA . ALA A 1 299 ? -17.406 7.703 13.93 1 96.5 299 ALA A CA 1
ATOM 2244 C C . ALA A 1 299 ? -16.438 6.543 13.719 1 96.5 299 ALA A C 1
ATOM 2246 O O . ALA A 1 299 ? -15.492 6.355 14.492 1 96.5 299 ALA A O 1
ATOM 2247 N N . LEU A 1 300 ? -16.703 5.699 12.695 1 93.94 300 LEU A N 1
ATOM 2248 C CA . LEU A 1 300 ? -15.82 4.566 12.43 1 93.94 300 LEU A CA 1
ATOM 2249 C C . LEU A 1 300 ? -14.391 5.035 12.203 1 93.94 300 LEU A C 1
ATOM 2251 O O . LEU A 1 300 ? -13.445 4.41 12.695 1 93.94 300 LEU A O 1
ATOM 2255 N N . PHE A 1 301 ? -14.227 6.113 11.562 1 86.69 301 PHE A N 1
ATOM 2256 C CA . PHE A 1 301 ? -12.898 6.684 11.336 1 86.69 301 PHE A CA 1
ATOM 2257 C C . PHE A 1 301 ? -12.352 7.309 12.609 1 86.69 301 PHE A C 1
ATOM 2259 O O . PHE A 1 301 ? -11.227 7.012 13.016 1 86.69 301 PHE A O 1
ATOM 2266 N N . ALA A 1 302 ? -13.117 8.109 13.266 1 87.69 302 ALA A N 1
ATOM 2267 C CA . ALA A 1 302 ? -12.656 8.875 14.43 1 87.69 302 ALA A CA 1
ATOM 2268 C C . ALA A 1 302 ? -12.281 7.945 15.578 1 87.69 302 ALA A C 1
ATOM 2270 O O . ALA A 1 302 ? -11.328 8.211 16.312 1 87.69 302 ALA A O 1
ATOM 2271 N N . LYS A 1 303 ? -12.953 6.934 15.727 1 84 303 LYS A N 1
ATOM 2272 C CA . LYS A 1 303 ? -12.805 6.09 16.906 1 84 303 LYS A CA 1
ATOM 2273 C C . LYS A 1 303 ? -11.578 5.184 16.781 1 84 303 LYS A C 1
ATOM 2275 O O . LYS A 1 303 ? -10.969 4.816 17.797 1 84 303 LYS A O 1
ATOM 2280 N N . VAL A 1 304 ? -11.211 4.879 15.57 1 83 304 VAL A N 1
ATOM 2281 C CA . VAL A 1 304 ? -10.094 3.947 15.438 1 83 304 VAL A CA 1
ATOM 2282 C C . VAL A 1 304 ? -8.773 4.684 15.656 1 83 304 VAL A C 1
ATOM 2284 O O . VAL A 1 304 ? -7.73 4.059 15.836 1 83 304 VAL A O 1
ATOM 2287 N N . ILE A 1 305 ? -8.812 5.977 15.695 1 83.56 305 ILE A N 1
ATOM 2288 C CA . ILE A 1 305 ? -7.637 6.77 16.031 1 83.56 305 ILE A CA 1
ATOM 2289 C C . ILE A 1 305 ? -7.141 6.379 17.422 1 83.56 305 ILE A C 1
ATOM 2291 O O . ILE A 1 305 ? -5.934 6.398 17.688 1 83.56 305 ILE A O 1
ATOM 2295 N N . ASN A 1 306 ? -8.109 5.949 18.219 1 90.69 306 ASN A N 1
ATOM 2296 C CA . ASN A 1 306 ? -7.82 5.285 19.484 1 90.69 306 ASN A CA 1
ATOM 2297 C C . ASN A 1 306 ? -8.195 3.809 19.438 1 90.69 306 ASN A C 1
ATOM 2299 O O . ASN A 1 306 ? -9.297 3.43 19.844 1 90.69 306 ASN A O 1
ATOM 2303 N N . ALA A 1 307 ? -7.297 3 19.141 1 94.12 307 ALA A N 1
ATOM 2304 C CA . ALA A 1 307 ? -7.531 1.586 18.844 1 94.12 307 ALA A CA 1
ATOM 2305 C C . ALA A 1 307 ? -8.102 0.869 20.062 1 94.12 307 ALA A C 1
ATOM 2307 O O . ALA A 1 307 ? -8.906 -0.055 19.938 1 94.12 307 ALA A O 1
ATOM 2308 N N . ALA A 1 308 ? -7.766 1.331 21.234 1 95.19 308 ALA A N 1
ATOM 2309 C CA . ALA A 1 308 ? -8.156 0.656 22.469 1 95.19 308 ALA A CA 1
ATOM 2310 C C . ALA A 1 308 ? -9.664 0.714 22.672 1 95.19 308 ALA A C 1
ATOM 2312 O O . ALA A 1 308 ? -10.25 -0.175 23.297 1 95.19 308 ALA A O 1
ATOM 2313 N N . ARG A 1 309 ? -10.297 1.667 22.078 1 95.06 309 ARG A N 1
ATOM 2314 C CA . ARG A 1 309 ? -11.703 1.906 22.391 1 95.06 309 ARG A CA 1
ATOM 2315 C C . ARG A 1 309 ? -12.594 1.46 21.234 1 95.06 309 ARG A C 1
ATOM 2317 O O . ARG A 1 309 ? -13.805 1.337 21.391 1 95.06 309 ARG A O 1
ATOM 2324 N N . TRP A 1 310 ? -12.023 1.216 20.094 1 96.44 310 TRP A N 1
ATOM 2325 C CA . TRP A 1 310 ? -12.797 0.996 18.875 1 96.44 310 TRP A CA 1
ATOM 2326 C C . TRP A 1 310 ? -13.641 -0.272 19 1 96.44 310 TRP A C 1
ATOM 2328 O O . TRP A 1 310 ? -14.828 -0.27 18.656 1 96.44 310 TRP A O 1
ATOM 2338 N N . PRO A 1 311 ? -13.102 -1.438 19.562 1 97.31 311 PRO A N 1
ATOM 2339 C CA . PRO A 1 311 ? -13.914 -2.654 19.656 1 97.31 311 PRO A CA 1
ATOM 2340 C C . PRO A 1 311 ? -15.148 -2.475 20.547 1 97.31 311 PRO A C 1
ATOM 2342 O O . PRO A 1 311 ? -16.25 -2.9 20.172 1 97.31 311 PRO A O 1
ATOM 2345 N N . ALA A 1 312 ? -14.953 -1.811 21.672 1 97.06 312 ALA A N 1
ATOM 2346 C CA . ALA A 1 312 ? -16.078 -1.573 22.562 1 97.06 312 ALA A CA 1
ATOM 2347 C C . ALA A 1 312 ? -17.141 -0.708 21.891 1 97.06 312 ALA A C 1
ATOM 2349 O O . ALA A 1 312 ? -18.344 -0.939 22.062 1 97.06 312 ALA A O 1
ATOM 2350 N N . PHE A 1 313 ? -16.75 0.319 21.156 1 97.56 313 PHE A N 1
ATOM 2351 C CA . PHE A 1 313 ? -17.656 1.178 20.406 1 97.56 313 PHE A CA 1
ATOM 2352 C C . PHE A 1 313 ? -18.516 0.355 19.453 1 97.56 313 PHE A C 1
ATOM 2354 O O . PHE A 1 313 ? -19.75 0.5 19.438 1 97.56 313 PHE A O 1
ATOM 2361 N N . VAL A 1 314 ? -17.891 -0.583 18.672 1 97.94 314 VAL A N 1
ATOM 2362 C CA . VAL A 1 314 ? -18.578 -1.408 17.688 1 97.94 314 VAL A CA 1
ATOM 2363 C C . VAL A 1 314 ? -19.547 -2.359 18.391 1 97.94 314 VAL A C 1
ATOM 2365 O O . VAL A 1 314 ? -20.703 -2.5 17.984 1 97.94 314 VAL A O 1
ATOM 2368 N N . ILE A 1 315 ? -19.062 -3.025 19.453 1 97.94 315 ILE A N 1
ATOM 2369 C CA . ILE A 1 315 ? -19.859 -4.004 20.188 1 97.94 315 ILE A CA 1
ATOM 2370 C C . ILE A 1 315 ? -21.078 -3.318 20.797 1 97.94 315 ILE A C 1
ATOM 2372 O O . ILE A 1 315 ? -22.203 -3.826 20.703 1 97.94 315 ILE A O 1
ATOM 2376 N N . ASP A 1 316 ? -20.922 -2.131 21.422 1 97.81 316 ASP A N 1
ATOM 2377 C CA . ASP A 1 316 ? -22.016 -1.396 22.031 1 97.81 316 ASP A CA 1
ATOM 2378 C C . ASP A 1 316 ? -23.078 -1.04 21 1 97.81 316 ASP A C 1
ATOM 2380 O O . ASP A 1 316 ? -24.281 -1.246 21.234 1 97.81 316 ASP A O 1
ATOM 2384 N N . LEU A 1 317 ? -22.688 -0.509 19.906 1 98 317 LEU A N 1
ATOM 2385 C CA . LEU A 1 317 ? -23.656 -0.13 18.875 1 98 317 LEU A CA 1
ATOM 2386 C C . LEU A 1 317 ? -24.359 -1.359 18.297 1 98 317 LEU A C 1
ATOM 2388 O O . LEU A 1 317 ? -25.547 -1.307 17.969 1 98 317 LEU A O 1
ATOM 2392 N N . HIS A 1 318 ? -23.562 -2.426 18.109 1 98 318 HIS A N 1
ATOM 2393 C CA . HIS A 1 318 ? -24.156 -3.672 17.641 1 98 318 HIS A CA 1
ATOM 2394 C C . HIS A 1 318 ? -25.25 -4.152 18.578 1 98 318 HIS A C 1
ATOM 2396 O O . HIS A 1 318 ? -26.25 -4.719 18.141 1 98 318 HIS A O 1
ATOM 2402 N N . ARG A 1 319 ? -25.172 -3.846 19.875 1 97.12 319 ARG A N 1
ATOM 2403 C CA . ARG A 1 319 ? -26.125 -4.258 20.906 1 97.12 319 ARG A CA 1
ATOM 2404 C C . ARG A 1 319 ? -27.203 -3.201 21.094 1 97.12 319 ARG A C 1
ATOM 2406 O O . ARG A 1 319 ? -28.062 -3.326 21.984 1 97.12 319 ARG A O 1
ATOM 2413 N N . GLY A 1 320 ? -27.125 -2.131 20.406 1 96.81 320 GLY A N 1
ATOM 2414 C CA . GLY A 1 320 ? -28.172 -1.116 20.453 1 96.81 320 GLY A CA 1
ATOM 2415 C C . GLY A 1 320 ? -27.953 -0.088 21.547 1 96.81 320 GLY A C 1
ATOM 2416 O O . GLY A 1 320 ? -28.906 0.557 22 1 96.81 320 GLY A O 1
ATOM 2417 N N . ARG A 1 321 ? -26.766 0.037 22.016 1 97.44 321 ARG A N 1
ATOM 2418 C CA . ARG A 1 321 ? -26.422 1.035 23.016 1 97.44 321 ARG A CA 1
ATOM 2419 C C . ARG A 1 321 ? -25.812 2.277 22.375 1 97.44 321 ARG A C 1
ATOM 2421 O O . ARG A 1 321 ? -24.625 2.291 22.062 1 97.44 321 ARG A O 1
ATOM 2428 N N . TYR A 1 322 ? -26.594 3.336 22.312 1 97.56 322 TYR A N 1
ATOM 2429 C CA . TYR A 1 322 ? -26.203 4.473 21.484 1 97.56 322 TYR A CA 1
ATOM 2430 C C . TYR A 1 322 ? -25.922 5.699 22.344 1 97.56 322 TYR A C 1
ATOM 2432 O O . TYR A 1 322 ? -25.391 6.699 21.859 1 97.56 322 TYR A O 1
ATOM 2440 N N . GLN A 1 323 ? -26.219 5.652 23.641 1 96.06 323 GLN A N 1
ATOM 2441 C CA . GLN A 1 323 ? -26.297 6.844 24.484 1 96.06 323 GLN A CA 1
ATOM 2442 C C . GLN A 1 323 ? -24.969 7.578 24.531 1 96.06 323 GLN A C 1
ATOM 2444 O O . GLN A 1 323 ? -24.906 8.789 24.312 1 96.06 323 GLN A O 1
ATOM 2449 N N . ALA A 1 324 ? -23.922 6.867 24.844 1 95.38 324 ALA A N 1
ATOM 2450 C CA . ALA A 1 324 ? -22.609 7.492 24.953 1 95.38 324 ALA A CA 1
ATOM 2451 C C . ALA A 1 324 ? -22.188 8.125 23.641 1 95.38 324 ALA A C 1
ATOM 2453 O O . ALA A 1 324 ? -21.688 9.25 23.609 1 95.38 324 ALA A O 1
ATOM 2454 N N . TRP A 1 325 ? -22.375 7.426 22.562 1 97.06 325 TRP A N 1
ATOM 2455 C CA . TRP A 1 325 ? -22 7.93 21.25 1 97.06 325 TRP A CA 1
ATOM 2456 C C . TRP A 1 325 ? -22.875 9.117 20.844 1 97.06 325 TRP A C 1
ATOM 2458 O O . TRP A 1 325 ? -22.375 10.102 20.297 1 97.06 325 TRP A O 1
ATOM 2468 N N . ALA A 1 326 ? -24.156 9.062 21.109 1 98 326 ALA A N 1
ATOM 2469 C CA . ALA A 1 326 ? -25.078 10.156 20.812 1 98 326 ALA A CA 1
ATOM 2470 C C . ALA A 1 326 ? -24.656 11.438 21.516 1 98 326 ALA A C 1
ATOM 2472 O O . ALA A 1 326 ? -24.781 12.531 20.953 1 98 326 ALA A O 1
ATOM 2473 N N . ARG A 1 327 ? -24.219 11.336 22.719 1 97.25 327 ARG A N 1
ATOM 2474 C CA . ARG A 1 327 ? -23.719 12.5 23.438 1 97.25 327 ARG A CA 1
ATOM 2475 C C . ARG A 1 327 ? -22.5 13.102 22.75 1 97.25 327 ARG A C 1
ATOM 2477 O O . ARG A 1 327 ? -22.391 14.328 22.641 1 97.25 327 ARG A O 1
ATOM 2484 N N . GLU A 1 328 ? -21.625 12.242 22.312 1 96.5 328 GLU A N 1
ATOM 2485 C CA . GLU A 1 328 ? -20.453 12.711 21.578 1 96.5 328 GLU A CA 1
ATOM 2486 C C . GLU A 1 328 ? -20.859 13.414 20.281 1 96.5 328 GLU A C 1
ATOM 2488 O O . GLU A 1 328 ? -20.266 14.438 19.922 1 96.5 328 GLU A O 1
ATOM 2493 N N . VAL A 1 329 ? -21.859 12.812 19.547 1 97.69 329 VAL A N 1
ATOM 2494 C CA . VAL A 1 329 ? -22.344 13.406 18.312 1 97.69 329 VAL A CA 1
ATOM 2495 C C . VAL A 1 329 ? -22.922 14.797 18.594 1 97.69 329 VAL A C 1
ATOM 2497 O O . VAL A 1 329 ? -22.625 15.758 17.875 1 97.69 329 VAL A O 1
ATOM 2500 N N . ALA A 1 330 ? -23.688 14.875 19.672 1 97.56 330 ALA A N 1
ATOM 2501 C CA . ALA A 1 330 ? -24.281 16.156 20.047 1 97.56 330 ALA A CA 1
ATOM 2502 C C . ALA A 1 330 ? -23.203 17.188 20.375 1 97.56 330 ALA A C 1
ATOM 2504 O O . ALA A 1 330 ? -23.312 18.344 19.969 1 97.56 330 ALA A O 1
ATOM 2505 N N . ASP A 1 331 ? -22.25 16.828 21.094 1 96.62 331 ASP A N 1
ATOM 2506 C CA . ASP A 1 331 ? -21.141 17.719 21.453 1 96.62 331 ASP A CA 1
ATOM 2507 C C . ASP A 1 331 ? -20.375 18.172 20.219 1 96.62 331 ASP A C 1
ATOM 2509 O O . ASP A 1 331 ? -19.969 19.328 20.125 1 96.62 331 ASP A O 1
ATOM 2513 N N . GLY A 1 332 ? -20.203 17.25 19.281 1 95.44 332 GLY A N 1
ATOM 2514 C CA . GLY A 1 332 ? -19.469 17.547 18.062 1 95.44 332 GLY A CA 1
ATOM 2515 C C . GLY A 1 332 ? -20.219 18.469 17.125 1 95.44 332 GLY A C 1
ATOM 2516 O O . GLY A 1 332 ? -19.609 19.062 16.234 1 95.44 332 GLY A O 1
ATOM 2517 N N . ARG A 1 333 ? -21.469 18.625 17.281 1 97 333 ARG A N 1
ATOM 2518 C CA . ARG A 1 333 ? -22.297 19.438 16.391 1 97 333 ARG A CA 1
ATOM 2519 C C . ARG A 1 333 ? -22.438 20.859 16.906 1 97 333 ARG A C 1
ATOM 2521 O O . ARG A 1 333 ? -23.078 21.703 16.281 1 97 333 ARG A O 1
ATOM 2528 N N . LYS A 1 334 ? -21.828 21.141 18.031 1 97 334 LYS A N 1
ATOM 2529 C CA . LYS A 1 334 ? -21.828 22.516 18.531 1 97 334 LYS A CA 1
ATOM 2530 C C . LYS A 1 334 ? -20.922 23.422 17.703 1 97 334 LYS A C 1
ATOM 2532 O O . LYS A 1 334 ? -19.984 22.938 17.062 1 97 334 LYS A O 1
ATOM 2537 N N . ALA A 1 335 ? -21.25 24.609 17.703 1 96.94 335 ALA A N 1
ATOM 2538 C CA . ALA A 1 335 ? -20.391 25.578 17.016 1 96.94 335 ALA A CA 1
ATOM 2539 C C . ALA A 1 335 ? -19.016 25.641 17.656 1 96.94 335 ALA A C 1
ATOM 2541 O O . ALA A 1 335 ? -18.859 25.328 18.844 1 96.94 335 ALA A O 1
ATOM 2542 N N . GLY A 1 336 ? -18 25.922 16.828 1 94.62 336 GLY A N 1
ATOM 2543 C CA . GLY A 1 336 ? -16.641 26 17.359 1 94.62 336 GLY A CA 1
ATOM 2544 C C . GLY A 1 336 ? -15.688 26.719 16.422 1 94.62 336 GLY A C 1
ATOM 2545 O O . GLY A 1 336 ? -16.078 27.141 15.336 1 94.62 336 GLY A O 1
ATOM 2546 N N . THR A 1 337 ? -14.562 26.969 17 1 93.19 337 THR A N 1
ATOM 2547 C CA . THR A 1 337 ? -13.523 27.672 16.25 1 93.19 337 THR A CA 1
ATOM 2548 C C . THR A 1 337 ? -12.398 26.719 15.852 1 93.19 337 THR A C 1
ATOM 2550 O O . THR A 1 337 ? -12 25.859 16.641 1 93.19 337 THR A O 1
ATOM 2553 N N . GLN A 1 338 ? -11.922 26.828 14.594 1 92.69 338 GLN A N 1
ATOM 2554 C CA . GLN A 1 338 ? -10.781 26.062 14.102 1 92.69 338 GLN A CA 1
ATOM 2555 C C . GLN A 1 338 ? -9.781 26.969 13.391 1 92.69 338 GLN A C 1
ATOM 2557 O O . GLN A 1 338 ? -10.086 28.125 13.086 1 92.69 338 GLN A O 1
ATOM 2562 N N . SER A 1 339 ? -8.57 26.406 13.219 1 94.56 339 SER A N 1
ATOM 2563 C CA . SER A 1 339 ? -7.555 27.156 12.484 1 94.56 339 SER A CA 1
ATOM 2564 C C . SER A 1 339 ? -7.926 27.281 11.008 1 94.56 339 SER A C 1
ATOM 2566 O O . SER A 1 339 ? -8.328 26.297 10.375 1 94.56 33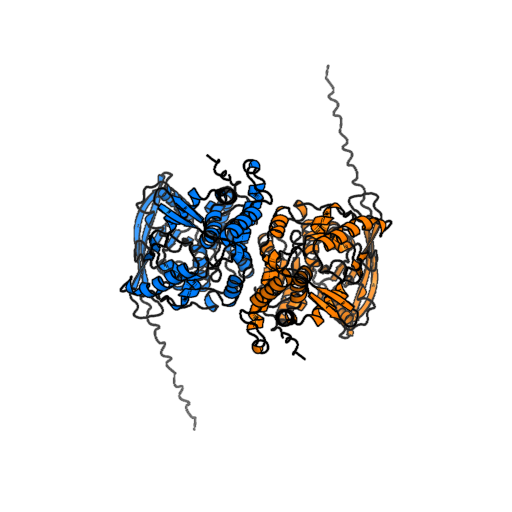9 SER A O 1
ATOM 2568 N N . LEU A 1 340 ? -7.738 28.453 10.484 1 97.44 340 LEU A N 1
ATOM 2569 C CA . LEU A 1 340 ? -8.078 28.734 9.094 1 97.44 340 LEU A CA 1
ATOM 2570 C C . LEU A 1 340 ? -7.02 28.172 8.148 1 97.44 340 LEU A C 1
ATOM 2572 O O . LEU A 1 340 ? -7.312 27.859 6.992 1 97.44 340 LEU A O 1
ATOM 2576 N N . ILE A 1 341 ? -5.797 27.984 8.594 1 97.44 341 ILE A N 1
ATOM 2577 C CA . ILE A 1 341 ? -4.723 27.609 7.68 1 97.44 341 ILE A CA 1
ATOM 2578 C C . ILE A 1 341 ? -4.922 26.172 7.219 1 97.44 341 ILE A C 1
ATOM 2580 O O . ILE A 1 341 ? -4.438 25.781 6.152 1 97.44 341 ILE A O 1
ATOM 2584 N N . GLY A 1 342 ? -5.68 25.312 7.969 1 96.5 342 GLY A N 1
ATOM 2585 C CA . GLY A 1 342 ? -5.961 23.938 7.562 1 96.5 342 GLY A CA 1
ATOM 2586 C C . GLY A 1 342 ? -6.598 23.844 6.188 1 96.5 342 GLY A C 1
ATOM 2587 O O . GLY A 1 342 ? -5.984 23.328 5.25 1 96.5 342 GLY A O 1
ATOM 2588 N N . PRO A 1 343 ? -7.844 24.422 6.039 1 97.38 343 PRO A N 1
ATOM 2589 C CA . PRO A 1 343 ? -8.5 24.359 4.73 1 97.38 343 PRO A CA 1
ATOM 2590 C C . PRO A 1 343 ? -7.723 25.109 3.645 1 97.38 343 PRO A C 1
ATOM 2592 O O . PRO A 1 343 ? -7.711 24.688 2.488 1 97.38 343 PRO A O 1
ATOM 2595 N N . LEU A 1 344 ? -7.016 26.219 3.967 1 98.25 344 LEU A N 1
ATOM 2596 C CA . LEU A 1 344 ? -6.227 26.953 2.977 1 98.25 344 LEU A CA 1
ATOM 2597 C C . LEU A 1 344 ? -5.117 26.062 2.416 1 98.25 344 LEU A C 1
ATOM 2599 O O . LEU A 1 344 ? -4.957 25.953 1.198 1 98.25 344 LEU A O 1
ATOM 2603 N N . ILE A 1 345 ? -4.414 25.391 3.299 1 98.31 345 ILE A N 1
ATOM 2604 C CA . ILE A 1 345 ? -3.273 24.562 2.918 1 98.31 345 ILE A CA 1
ATOM 2605 C C . ILE A 1 345 ? -3.764 23.312 2.205 1 98.31 345 ILE A C 1
ATOM 2607 O O . ILE A 1 345 ? -3.268 22.969 1.129 1 98.31 345 ILE A O 1
ATOM 2611 N N . ASP A 1 346 ? -4.738 22.625 2.742 1 97.69 346 ASP A N 1
ATOM 2612 C CA . ASP A 1 346 ? -5.188 21.328 2.246 1 97.69 346 ASP A CA 1
ATOM 2613 C C . ASP A 1 346 ? -5.812 21.469 0.859 1 97.69 346 ASP A C 1
ATOM 2615 O O . ASP A 1 346 ? -5.574 20.625 -0.015 1 97.69 346 ASP A O 1
ATOM 2619 N N . THR A 1 347 ? -6.602 22.5 0.636 1 98 347 THR A N 1
ATOM 2620 C CA . THR A 1 347 ? -7.281 22.641 -0.647 1 98 347 THR A CA 1
ATOM 2621 C C . THR A 1 347 ? -6.309 23.094 -1.728 1 98 347 THR A C 1
ATOM 2623 O O . THR A 1 347 ? -6.449 22.734 -2.896 1 98 347 THR A O 1
ATOM 2626 N N . ALA A 1 348 ? -5.266 23.906 -1.312 1 98.38 348 ALA A N 1
ATOM 2627 C CA . ALA A 1 348 ? -4.234 24.312 -2.266 1 98.38 348 ALA A CA 1
ATOM 2628 C C . ALA A 1 348 ? -3.371 23.109 -2.674 1 98.38 348 ALA A C 1
ATOM 2630 O O . ALA A 1 348 ? -2.994 22.984 -3.84 1 98.38 348 ALA A O 1
ATOM 2631 N N . THR A 1 349 ? -2.994 22.297 -1.661 1 98.44 349 THR A N 1
ATOM 2632 C CA . THR A 1 349 ? -2.186 21.125 -1.93 1 98.44 349 THR A CA 1
ATOM 2633 C C . THR A 1 349 ? -2.953 20.125 -2.791 1 98.44 349 THR A C 1
ATOM 2635 O O . THR A 1 349 ? -2.428 19.625 -3.785 1 98.44 349 THR A O 1
ATOM 2638 N N . GLY A 1 350 ? -4.25 19.875 -2.422 1 97.62 350 GLY A N 1
ATOM 2639 C CA . GLY A 1 350 ? -5.172 19.078 -3.219 1 97.62 350 GLY A CA 1
ATOM 2640 C C . GLY A 1 350 ? -4.656 17.688 -3.51 1 97.62 350 GLY A C 1
ATOM 2641 O O . GLY A 1 350 ? -3.889 17.125 -2.727 1 97.62 350 GLY A O 1
ATOM 2642 N N . VAL A 1 351 ? -5.223 17.062 -4.52 1 98.19 351 VAL A N 1
ATOM 2643 C CA . VAL A 1 351 ? -4.832 15.75 -5.031 1 98.19 351 VAL A CA 1
ATOM 2644 C C . VAL A 1 351 ? -4.949 15.734 -6.555 1 98.19 351 VAL A C 1
ATOM 2646 O O . VAL A 1 351 ? -5.629 16.578 -7.137 1 98.19 351 VAL A O 1
ATOM 2649 N N . THR A 1 352 ? -4.277 14.836 -7.199 1 98.31 352 THR A N 1
ATOM 2650 C CA . THR A 1 352 ? -4.398 14.68 -8.641 1 98.31 352 THR A CA 1
ATOM 2651 C C . THR A 1 352 ? -5.793 14.195 -9.023 1 98.31 352 THR A C 1
ATOM 2653 O O . THR A 1 352 ? -6.504 13.625 -8.188 1 98.31 352 THR A O 1
ATOM 2656 N N . ALA A 1 353 ? -6.148 14.422 -10.281 1 97.94 353 ALA A N 1
ATOM 2657 C CA . ALA A 1 353 ? -7.414 13.906 -10.797 1 97.94 353 ALA A CA 1
ATOM 2658 C C . ALA A 1 353 ? -7.473 12.383 -10.68 1 97.94 353 ALA A C 1
ATOM 2660 O O . ALA A 1 353 ? -8.523 11.82 -10.383 1 97.94 353 ALA A O 1
ATOM 2661 N N . ALA A 1 354 ? -6.371 11.688 -10.891 1 97.5 354 ALA A N 1
ATOM 2662 C CA . ALA A 1 354 ? -6.309 10.234 -10.805 1 97.5 354 ALA A CA 1
ATOM 2663 C C . ALA A 1 354 ? -6.59 9.758 -9.383 1 97.5 354 ALA A C 1
ATOM 2665 O O . ALA A 1 354 ? -7.359 8.82 -9.172 1 97.5 354 ALA A O 1
ATOM 2666 N N . ARG A 1 355 ? -5.938 10.383 -8.414 1 97.81 355 ARG A N 1
ATOM 2667 C CA . ARG A 1 355 ? -6.16 10 -7.027 1 97.81 355 ARG A CA 1
ATOM 2668 C C . ARG A 1 355 ? -7.598 10.289 -6.602 1 97.81 355 ARG A C 1
ATOM 2670 O O . ARG A 1 355 ? -8.203 9.492 -5.883 1 97.81 355 ARG A O 1
ATOM 2677 N N . LEU A 1 356 ? -8.133 11.461 -7.012 1 98.25 356 LEU A N 1
ATOM 2678 C CA . LEU A 1 356 ? -9.523 11.773 -6.691 1 98.25 356 LEU A CA 1
ATOM 2679 C C . LEU A 1 356 ? -10.461 10.703 -7.242 1 98.25 356 LEU A C 1
ATOM 2681 O O . LEU A 1 356 ? -11.414 10.305 -6.566 1 98.25 356 LEU A O 1
ATOM 2685 N N . ALA A 1 357 ? -10.203 10.258 -8.438 1 97.88 357 ALA A N 1
ATOM 2686 C CA . ALA A 1 357 ? -11.016 9.195 -9.031 1 97.88 357 ALA A CA 1
ATOM 2687 C C . ALA A 1 357 ? -10.977 7.934 -8.172 1 97.88 357 ALA A C 1
ATOM 2689 O O . ALA A 1 357 ? -12 7.266 -7.988 1 97.88 357 ALA A O 1
ATOM 2690 N N . GLN A 1 358 ? -9.812 7.582 -7.656 1 97.94 358 GLN A N 1
ATOM 2691 C CA . GLN A 1 358 ? -9.68 6.434 -6.766 1 97.94 358 GLN A CA 1
ATOM 2692 C C . GLN A 1 358 ? -10.461 6.641 -5.473 1 97.94 358 GLN A C 1
ATOM 2694 O O . GLN A 1 358 ? -11.141 5.73 -4.996 1 97.94 358 GLN A O 1
ATOM 2699 N N . LEU A 1 359 ? -10.336 7.844 -4.934 1 98.44 359 LEU A N 1
ATOM 2700 C CA . LEU A 1 359 ? -11.07 8.18 -3.717 1 98.44 359 LEU A CA 1
ATOM 2701 C C . LEU A 1 359 ? -12.57 8.023 -3.926 1 98.44 359 LEU A C 1
ATOM 2703 O O . LEU A 1 359 ? -13.258 7.387 -3.121 1 98.44 359 LEU A O 1
ATOM 2707 N N . GLU A 1 360 ? -13.102 8.492 -5.004 1 97.94 360 GLU A N 1
ATOM 2708 C CA . GLU A 1 360 ? -14.531 8.586 -5.273 1 97.94 360 GLU A CA 1
ATOM 2709 C C . GLU A 1 360 ? -15.125 7.211 -5.574 1 97.94 360 GLU A C 1
ATOM 2711 O O . GLU A 1 360 ? -16.344 7.023 -5.504 1 97.94 360 GLU A O 1
ATOM 2716 N N . SER A 1 361 ? -14.25 6.273 -5.914 1 98 361 SER A N 1
ATOM 2717 C CA . SER A 1 361 ? -14.758 4.953 -6.266 1 98 361 SER A CA 1
ATOM 2718 C C . SER A 1 361 ? -14.219 3.885 -5.32 1 98 361 SER A C 1
ATOM 2720 O O . SER A 1 361 ? -14.32 2.689 -5.602 1 98 361 SER A O 1
ATOM 2722 N N . ASP A 1 362 ? -13.609 4.281 -4.23 1 98.19 362 ASP A N 1
ATOM 2723 C CA . ASP A 1 362 ? -13.031 3.354 -3.262 1 98.19 362 ASP A CA 1
ATOM 2724 C C . ASP A 1 362 ? -14.086 2.402 -2.711 1 98.19 362 ASP A C 1
ATOM 2726 O O . ASP A 1 362 ? -15.18 2.832 -2.338 1 98.19 362 ASP A O 1
ATOM 2730 N N . PRO A 1 363 ? -13.789 1.124 -2.576 1 97.62 363 PRO A N 1
ATOM 2731 C CA . PRO A 1 363 ? -14.805 0.162 -2.145 1 97.62 363 PRO A CA 1
ATOM 2732 C C . PRO A 1 363 ? -15.18 0.318 -0.671 1 97.62 363 PRO A C 1
ATOM 2734 O O . PRO A 1 363 ? -16.219 -0.184 -0.237 1 97.62 363 PRO A O 1
ATOM 2737 N N . ALA A 1 364 ? -14.383 0.997 0.086 1 98.19 364 ALA A N 1
ATOM 2738 C CA . ALA A 1 364 ? -14.656 1.148 1.512 1 98.19 364 ALA A CA 1
ATOM 2739 C C . ALA A 1 364 ? -15.602 2.32 1.767 1 98.19 364 ALA A C 1
ATOM 2741 O O . ALA A 1 364 ? -15.992 2.574 2.908 1 98.19 364 ALA A O 1
ATOM 2742 N N . LEU A 1 365 ? -16.047 3.02 0.704 1 97.62 365 LEU A N 1
ATOM 2743 C CA . LEU A 1 365 ? -16.938 4.156 0.868 1 97.62 365 LEU A CA 1
ATOM 2744 C C . LEU A 1 365 ? -18.281 3.717 1.457 1 97.62 365 LEU A C 1
ATOM 2746 O O . LEU A 1 365 ? -18.953 4.5 2.125 1 97.62 365 LEU A O 1
ATOM 2750 N N . ASP A 1 366 ? -18.578 2.469 1.24 1 95.56 366 ASP A N 1
ATOM 2751 C CA . ASP A 1 366 ? -19.812 1.966 1.827 1 95.56 366 ASP A CA 1
ATOM 2752 C C . ASP A 1 366 ? -19.766 2.031 3.352 1 95.56 366 ASP A C 1
ATOM 2754 O O . ASP A 1 366 ? -20.781 2.264 4 1 95.56 366 ASP A O 1
ATOM 2758 N N . MET A 1 367 ? -18.578 1.817 3.906 1 97.56 367 MET A N 1
ATOM 2759 C CA . MET A 1 367 ? -18.406 1.779 5.355 1 97.56 367 MET A CA 1
ATOM 2760 C C . MET A 1 367 ? -18 3.15 5.891 1 97.56 367 MET A C 1
ATOM 2762 O O . MET A 1 367 ? -18.438 3.555 6.965 1 97.56 367 MET A O 1
ATOM 2766 N N . LEU A 1 368 ? -17.172 3.934 5.121 1 97.69 368 LEU A N 1
ATOM 2767 C CA . LEU A 1 368 ? -16.516 5.094 5.711 1 97.69 368 LEU A CA 1
ATOM 2768 C C . LEU A 1 368 ? -17.016 6.387 5.078 1 97.69 368 LEU A C 1
ATOM 2770 O O . LEU A 1 368 ? -16.766 7.477 5.598 1 97.69 368 LEU A O 1
ATOM 2774 N N . GLY A 1 369 ? -17.781 6.285 3.965 1 97.5 369 GLY A N 1
ATOM 2775 C CA . GLY A 1 369 ? -18.297 7.465 3.293 1 97.5 369 GLY A CA 1
ATOM 2776 C C . GLY A 1 369 ? -17.219 8.32 2.67 1 97.5 369 GLY A C 1
ATOM 2777 O O . GLY A 1 369 ? -16.047 7.93 2.627 1 97.5 369 GLY A O 1
ATOM 2778 N N . ARG A 1 370 ? -17.594 9.469 2.174 1 97.62 370 ARG A N 1
ATOM 2779 C CA . ARG A 1 370 ? -16.719 10.414 1.484 1 97.62 370 ARG A CA 1
ATOM 2780 C C . ARG A 1 370 ? -16.266 11.523 2.424 1 97.62 370 ARG A C 1
ATOM 2782 O O . ARG A 1 370 ? -15.812 12.578 1.973 1 97.62 370 ARG A O 1
ATOM 2789 N N . TRP A 1 371 ? -16.344 11.336 3.633 1 96.25 371 TRP A N 1
ATOM 2790 C CA . TRP A 1 371 ? -16.219 12.375 4.652 1 96.25 371 TRP A CA 1
ATOM 2791 C C . TRP A 1 371 ? -14.812 12.961 4.664 1 96.25 371 TRP A C 1
ATOM 2793 O O . TRP A 1 371 ? -14.625 14.141 4.984 1 96.25 371 TRP A O 1
ATOM 2803 N N . ASN A 1 372 ? -13.828 12.156 4.293 1 93.5 372 ASN A N 1
ATOM 2804 C CA . ASN A 1 372 ? -12.438 12.562 4.477 1 93.5 372 ASN A CA 1
ATOM 2805 C C . ASN A 1 372 ? -11.969 13.484 3.355 1 93.5 372 ASN A C 1
ATOM 2807 O O . ASN A 1 372 ? -10.906 14.102 3.453 1 93.5 372 ASN A O 1
ATOM 2811 N N . PHE A 1 373 ? -12.781 13.641 2.232 1 97.38 373 PHE A N 1
ATOM 2812 C CA . PHE A 1 373 ? -12.234 14.406 1.119 1 97.38 373 PHE A CA 1
ATOM 2813 C C . PHE A 1 373 ? -13.312 15.258 0.465 1 97.38 373 PHE A C 1
ATOM 2815 O O . PHE A 1 373 ? -13.008 16.266 -0.18 1 97.38 373 PHE A O 1
ATOM 2822 N N . ALA A 1 374 ? -14.57 14.969 0.619 1 98.12 374 ALA A N 1
ATOM 2823 C CA . ALA A 1 374 ? -15.633 15.547 -0.196 1 98.12 374 ALA A CA 1
ATOM 2824 C C . ALA A 1 374 ? -15.766 17.047 0.051 1 98.12 374 ALA A C 1
ATOM 2826 O O . ALA A 1 374 ? -15.875 17.828 -0.895 1 98.12 374 ALA A O 1
ATOM 2827 N N . ALA A 1 375 ? -15.727 17.453 1.294 1 97.94 375 ALA A N 1
ATOM 2828 C CA . ALA A 1 375 ? -15.922 18.875 1.616 1 97.94 375 ALA A CA 1
ATOM 2829 C C . ALA A 1 375 ? -14.797 19.719 1.037 1 97.94 375 ALA A C 1
ATOM 2831 O O . ALA A 1 375 ? -15.055 20.781 0.464 1 97.94 375 ALA A O 1
ATOM 2832 N N . TYR A 1 376 ? -13.586 19.219 1.196 1 98 376 TYR A N 1
ATOM 2833 C CA . TYR A 1 376 ? -12.438 19.969 0.707 1 98 376 TYR A CA 1
ATOM 2834 C C . TYR A 1 376 ? -12.398 19.984 -0.816 1 98 376 TYR A C 1
ATOM 2836 O O . TYR A 1 376 ? -12.164 21.016 -1.434 1 98 376 TYR A O 1
ATOM 2844 N N . THR A 1 377 ? -12.664 18.859 -1.438 1 98.06 377 THR A N 1
ATOM 2845 C CA . THR A 1 377 ? -12.594 18.797 -2.893 1 98.06 377 THR A CA 1
ATOM 2846 C C . THR A 1 377 ? -13.719 19.625 -3.523 1 98.06 377 THR A C 1
ATOM 2848 O O . THR A 1 377 ? -13.508 20.297 -4.527 1 98.06 377 THR A O 1
ATOM 2851 N N . ALA A 1 378 ? -14.867 19.656 -2.891 1 98.06 378 ALA A N 1
ATOM 2852 C CA . ALA A 1 378 ? -16.031 20.359 -3.434 1 98.06 378 ALA A CA 1
ATOM 2853 C C . ALA A 1 378 ? -15.891 21.859 -3.248 1 98.06 378 ALA A C 1
ATOM 2855 O O . ALA A 1 378 ? -16.547 22.641 -3.947 1 98.06 378 ALA A O 1
ATOM 2856 N N . SER A 1 379 ? -15.062 22.328 -2.322 1 98.25 379 SER A N 1
ATOM 2857 C CA . SER A 1 379 ? -14.961 23.75 -2.025 1 98.25 379 SER A CA 1
ATOM 2858 C C . SER A 1 379 ? -13.641 24.328 -2.516 1 98.25 379 SER A C 1
ATOM 2860 O O . SER A 1 379 ? -13.375 25.516 -2.361 1 98.25 379 SER A O 1
ATOM 2862 N N . ALA A 1 380 ? -12.781 23.5 -3.062 1 97.75 380 ALA A N 1
ATOM 2863 C CA . ALA A 1 380 ? -11.398 23.875 -3.357 1 97.75 380 ALA A CA 1
ATOM 2864 C C . ALA A 1 380 ? -11.328 25.156 -4.18 1 97.75 380 ALA A C 1
ATOM 2866 O O . ALA A 1 380 ? -10.523 26.047 -3.889 1 97.75 380 ALA A O 1
ATOM 2867 N N . GLY A 1 381 ? -12.188 25.359 -5.145 1 97.19 381 GLY A N 1
ATOM 2868 C CA . GLY A 1 381 ? -12.156 26.516 -6.043 1 97.19 381 GLY A CA 1
ATOM 2869 C C . GLY A 1 381 ? -12.664 27.781 -5.402 1 97.19 381 GLY A C 1
ATOM 2870 O O . GLY A 1 381 ? -12.477 28.875 -5.949 1 97.19 381 GLY A O 1
ATOM 2871 N N . LEU A 1 382 ? -13.195 27.672 -4.227 1 98.19 382 LEU A N 1
ATOM 2872 C CA . LEU A 1 382 ? -13.797 28.828 -3.568 1 98.19 382 LEU A CA 1
ATOM 2873 C C . LEU A 1 382 ? -12.82 29.469 -2.586 1 98.19 382 LEU A C 1
ATOM 2875 O O . LEU A 1 382 ? -13.031 30.594 -2.145 1 98.19 382 LEU A O 1
ATOM 2879 N N . TRP A 1 383 ? -11.797 28.766 -2.182 1 98.25 383 TRP A N 1
ATOM 2880 C CA . TRP A 1 383 ? -10.789 29.297 -1.263 1 98.25 383 TRP A CA 1
ATOM 2881 C C . TRP A 1 383 ? -9.828 30.219 -1.989 1 98.25 383 TRP A C 1
ATOM 2883 O O . TRP A 1 383 ? -9.555 30.031 -3.178 1 98.25 383 TRP A O 1
ATOM 2893 N N . PRO A 1 384 ? -9.281 31.156 -1.337 1 97.06 384 PRO A N 1
ATOM 2894 C CA . PRO A 1 384 ? -8.383 32.125 -1.977 1 97.06 384 PRO A CA 1
ATOM 2895 C C . PRO A 1 384 ? -7.066 31.5 -2.428 1 97.06 384 PRO A C 1
ATOM 2897 O O . PRO A 1 384 ? -6.387 32.062 -3.299 1 97.06 384 PRO A O 1
ATOM 2900 N N . THR A 1 385 ? -6.652 30.422 -1.812 1 97.62 385 THR A N 1
ATOM 2901 C CA . THR A 1 385 ? -5.41 29.766 -2.197 1 97.62 385 THR A CA 1
ATOM 2902 C C . THR A 1 385 ? -5.566 29.047 -3.531 1 97.62 385 THR A C 1
ATOM 2904 O O . THR A 1 385 ? -6.555 28.344 -3.746 1 97.62 385 THR A O 1
ATOM 2907 N N . ALA A 1 386 ? -4.59 29.234 -4.387 1 96.56 386 ALA A N 1
ATOM 2908 C CA . ALA A 1 386 ? -4.613 28.609 -5.703 1 96.56 386 ALA A CA 1
ATOM 2909 C C . ALA A 1 386 ? -4.129 27.156 -5.629 1 96.56 386 ALA A C 1
ATOM 2911 O O . ALA A 1 386 ? -3.336 26.812 -4.75 1 96.56 386 ALA A O 1
ATOM 2912 N N . ASP A 1 387 ? -4.637 26.359 -6.547 1 98.06 387 ASP A N 1
ATOM 2913 C CA . ASP A 1 387 ? -4.148 25 -6.699 1 98.06 387 ASP A CA 1
ATOM 2914 C C . ASP A 1 387 ? -2.654 24.969 -7.008 1 98.06 387 ASP A C 1
ATOM 2916 O O . ASP A 1 387 ? -2.203 25.609 -7.969 1 98.06 387 ASP A O 1
ATOM 2920 N N . LEU A 1 388 ? -1.863 24.203 -6.238 1 98.31 388 LEU A N 1
ATOM 2921 C CA . LEU A 1 388 ? -0.41 24.203 -6.367 1 98.31 388 LEU A CA 1
ATOM 2922 C C . LEU A 1 388 ? 0.032 23.359 -7.562 1 98.31 388 LEU A C 1
ATOM 2924 O O . LEU A 1 388 ? 1.188 23.438 -7.98 1 98.31 388 LEU A O 1
ATOM 2928 N N . GLY A 1 389 ? -0.825 22.547 -8.094 1 98.38 389 GLY A N 1
ATOM 2929 C CA . GLY A 1 389 ? -0.563 21.828 -9.336 1 98.38 389 GLY A CA 1
ATOM 2930 C C . GLY A 1 389 ? 0.086 20.484 -9.125 1 98.38 389 GLY A C 1
ATOM 2931 O O . GLY A 1 389 ? 0.673 20.234 -8.07 1 98.38 389 GLY A O 1
ATOM 2932 N N . ASP A 1 390 ? 0.033 19.625 -10.148 1 98.06 390 ASP A N 1
ATOM 2933 C CA . ASP A 1 390 ? 0.535 18.266 -10.078 1 98.06 390 ASP A CA 1
ATOM 2934 C C . ASP A 1 390 ? 2.061 18.234 -10.047 1 98.06 390 ASP A C 1
ATOM 2936 O O . ASP A 1 390 ? 2.66 17.328 -9.469 1 98.06 390 ASP A O 1
ATOM 2940 N N . GLY A 1 391 ? 2.65 19.219 -10.68 1 97.62 391 GLY A N 1
ATOM 2941 C CA . GLY A 1 391 ? 4.102 19.312 -10.609 1 97.62 391 GLY A CA 1
ATOM 2942 C C . GLY A 1 391 ? 4.621 19.453 -9.188 1 97.62 391 GLY A C 1
ATOM 2943 O O . GLY A 1 391 ? 5.715 18.969 -8.883 1 97.62 391 GLY A O 1
ATOM 2944 N N . PHE A 1 392 ? 3.818 20.031 -8.328 1 98 392 PHE A N 1
ATOM 2945 C CA . PHE A 1 392 ? 4.211 20.219 -6.934 1 98 392 PHE A CA 1
ATOM 2946 C C . PHE A 1 392 ? 3.871 19 -6.105 1 98 392 PHE A C 1
ATOM 2948 O O . PHE A 1 392 ? 4.703 18.5 -5.336 1 98 392 PHE A O 1
ATOM 2955 N N . ARG A 1 393 ? 2.684 18.438 -6.25 1 98.19 393 ARG A N 1
ATOM 2956 C CA . ARG A 1 393 ? 2.207 17.453 -5.293 1 98.19 393 ARG A CA 1
ATOM 2957 C C . ARG A 1 393 ? 2.75 16.062 -5.625 1 98.19 393 ARG A C 1
ATOM 2959 O O . ARG A 1 393 ? 2.787 15.18 -4.766 1 98.19 393 ARG A O 1
ATOM 2966 N N . LEU A 1 394 ? 3.137 15.766 -6.832 1 97.5 394 LEU A N 1
ATOM 2967 C CA . LEU A 1 394 ? 3.668 14.461 -7.199 1 97.5 394 LEU A CA 1
ATOM 2968 C C . LEU A 1 394 ? 5.133 14.336 -6.797 1 97.5 394 LEU A C 1
ATOM 2970 O O . LEU A 1 394 ? 5.902 15.289 -6.945 1 97.5 394 LEU A O 1
ATOM 2974 N N . PRO A 1 395 ? 5.508 13.203 -6.293 1 96.12 395 PRO A N 1
ATOM 2975 C CA . PRO A 1 395 ? 6.902 13.031 -5.883 1 96.12 395 PRO A CA 1
ATOM 2976 C C . PRO A 1 395 ? 7.859 12.969 -7.07 1 96.12 395 PRO A C 1
ATOM 2978 O O . PRO A 1 395 ? 7.441 12.656 -8.188 1 96.12 395 PRO A O 1
ATOM 2981 N N . VAL A 1 396 ? 9.109 13.305 -6.82 1 95 396 VAL A N 1
ATOM 2982 C CA . VAL A 1 396 ? 10.234 13.109 -7.73 1 95 396 VAL A CA 1
ATOM 2983 C C . VAL A 1 396 ? 11.336 12.312 -7.035 1 95 396 VAL A C 1
ATOM 2985 O O . VAL A 1 396 ? 11.375 12.25 -5.801 1 95 396 VAL A O 1
ATOM 2988 N N . ARG A 1 397 ? 12.102 11.688 -7.812 1 95.06 397 ARG A N 1
ATOM 2989 C CA . ARG A 1 397 ? 13.219 10.953 -7.227 1 95.06 397 ARG A CA 1
ATOM 2990 C C . ARG A 1 397 ? 14.094 11.875 -6.379 1 95.06 397 ARG A C 1
ATOM 2992 O O . ARG A 1 397 ? 14.484 12.953 -6.824 1 95.06 397 ARG A O 1
ATOM 2999 N N . ASP A 1 398 ? 14.32 11.523 -5.215 1 96.38 398 ASP A N 1
ATOM 3000 C CA . ASP A 1 398 ? 15.102 12.289 -4.242 1 96.38 398 ASP A CA 1
ATOM 3001 C C . ASP A 1 398 ? 16.031 11.375 -3.439 1 96.38 398 ASP A C 1
ATOM 3003 O O . ASP A 1 398 ? 15.562 10.422 -2.807 1 96.38 398 ASP A O 1
ATOM 3007 N N . GLU A 1 399 ? 17.312 11.602 -3.461 1 94.88 399 GLU A N 1
ATOM 3008 C CA . GLU A 1 399 ? 18.312 10.719 -2.863 1 94.88 399 GLU A CA 1
ATOM 3009 C C . GLU A 1 399 ? 18.641 11.133 -1.433 1 94.88 399 GLU A C 1
ATOM 3011 O O . GLU A 1 399 ? 19.547 10.586 -0.81 1 94.88 399 GLU A O 1
ATOM 3016 N N . THR A 1 400 ? 17.875 12.133 -0.913 1 97.44 400 THR A N 1
ATOM 3017 C CA . THR A 1 400 ? 18.062 12.508 0.484 1 97.44 400 THR A CA 1
ATOM 3018 C C . THR A 1 400 ? 17.859 11.312 1.402 1 97.44 400 THR A C 1
ATOM 3020 O O . THR A 1 400 ? 16.875 10.57 1.27 1 97.44 400 THR A O 1
ATOM 3023 N N . PRO A 1 401 ? 18.891 11.07 2.359 1 97.5 401 PRO A N 1
ATOM 3024 C CA . PRO A 1 401 ? 18.641 10.023 3.35 1 97.5 401 PRO A CA 1
ATOM 3025 C C . PRO A 1 401 ? 17.469 10.336 4.266 1 97.5 401 PRO A C 1
ATOM 3027 O O . PRO A 1 401 ? 17.422 11.391 4.891 1 97.5 401 PRO A O 1
ATOM 3030 N N . ILE A 1 402 ? 16.516 9.469 4.281 1 98.38 402 ILE A N 1
ATOM 3031 C CA . ILE A 1 402 ? 15.352 9.633 5.137 1 98.38 402 ILE A CA 1
ATOM 3032 C C . ILE A 1 402 ? 15.102 8.359 5.934 1 98.38 402 ILE A C 1
ATOM 3034 O O . ILE A 1 402 ? 15.188 7.254 5.391 1 98.38 402 ILE A O 1
ATOM 3038 N N . LEU A 1 403 ? 14.938 8.453 7.203 1 98.44 403 LEU A N 1
ATOM 3039 C CA . LEU A 1 403 ? 14.43 7.367 8.031 1 98.44 403 LEU A CA 1
ATOM 3040 C C . LEU A 1 403 ? 12.969 7.598 8.398 1 98.44 403 LEU A C 1
ATOM 3042 O O . LEU A 1 403 ? 12.633 8.609 9.023 1 98.44 403 LEU A O 1
ATOM 3046 N N . PHE A 1 404 ? 12.148 6.699 7.949 1 98.56 404 PHE A N 1
ATOM 3047 C CA . PHE A 1 404 ? 10.727 6.754 8.266 1 98.56 404 PHE A CA 1
ATOM 3048 C C . PHE A 1 404 ? 10.406 5.875 9.469 1 98.56 404 PHE A C 1
ATOM 3050 O O . PHE A 1 404 ? 10.922 4.762 9.586 1 98.56 404 PHE A O 1
ATOM 3057 N N . VAL A 1 405 ? 9.633 6.355 10.383 1 98.75 405 VAL A N 1
ATOM 3058 C CA . VAL A 1 405 ? 9.039 5.586 11.469 1 98.75 405 VAL A CA 1
ATOM 3059 C C . VAL A 1 405 ? 7.516 5.637 11.367 1 98.75 405 VAL A C 1
ATOM 3061 O O . VAL A 1 405 ? 6.914 6.711 11.438 1 98.75 405 VAL A O 1
ATOM 3064 N N . GLN A 1 406 ? 6.863 4.52 11.219 1 98.75 406 GLN A N 1
ATOM 3065 C CA . GLN A 1 406 ? 5.453 4.48 10.852 1 98.75 406 GLN A CA 1
ATOM 3066 C C . GLN A 1 406 ? 4.707 3.406 11.633 1 98.75 406 GLN A C 1
ATOM 3068 O O . GLN A 1 406 ? 5.133 2.25 11.672 1 98.75 406 GLN A O 1
ATOM 3073 N N . GLY A 1 407 ? 3.637 3.83 12.344 1 98.56 407 GLY A N 1
ATOM 3074 C CA . GLY A 1 407 ? 2.746 2.846 12.945 1 98.56 407 GLY A CA 1
ATOM 3075 C C . GLY A 1 407 ? 1.778 2.236 11.945 1 98.56 407 GLY A C 1
ATOM 3076 O O . GLY A 1 407 ? 1.189 2.945 11.133 1 98.56 407 GLY A O 1
ATOM 3077 N N . ASP A 1 408 ? 1.566 0.913 12.047 1 98.38 408 ASP A N 1
ATOM 3078 C CA . ASP A 1 408 ? 0.668 0.286 11.078 1 98.38 408 ASP A CA 1
ATOM 3079 C C . ASP A 1 408 ? -0.782 0.359 11.547 1 98.38 408 ASP A C 1
ATOM 3081 O O . ASP A 1 408 ? -1.693 -0.07 10.836 1 98.38 408 ASP A O 1
ATOM 3085 N N . TRP A 1 409 ? -1.048 0.947 12.781 1 98.19 409 TRP A N 1
ATOM 3086 C CA . TRP A 1 409 ? -2.406 1.223 13.234 1 98.19 409 TRP A CA 1
ATOM 3087 C C . TRP A 1 409 ? -2.713 2.715 13.164 1 98.19 409 TRP A C 1
ATOM 3089 O O . TRP A 1 409 ? -3.66 3.191 13.797 1 98.19 409 TRP A O 1
ATOM 3099 N N . ASP A 1 410 ? -1.893 3.467 12.5 1 97.94 410 ASP A N 1
ATOM 3100 C CA . ASP A 1 410 ? -2.133 4.891 12.289 1 97.94 410 ASP A CA 1
ATOM 3101 C C . ASP A 1 410 ? -3.27 5.113 11.289 1 97.94 410 ASP A C 1
ATOM 3103 O O . ASP A 1 410 ? -3.084 4.953 10.086 1 97.94 410 ASP A O 1
ATOM 3107 N N . ALA A 1 411 ? -4.395 5.613 11.75 1 96.12 411 ALA A N 1
ATOM 3108 C CA . ALA A 1 411 ? -5.555 5.816 10.891 1 96.12 411 ALA A CA 1
ATOM 3109 C C . ALA A 1 411 ? -5.578 7.234 10.32 1 96.12 411 ALA A C 1
ATOM 3111 O O . ALA A 1 411 ? -6.305 7.516 9.367 1 96.12 411 ALA A O 1
ATOM 3112 N N . ASN A 1 412 ? -4.77 8.133 10.922 1 96.56 412 ASN A N 1
ATOM 3113 C CA . ASN A 1 412 ? -4.703 9.508 10.438 1 96.56 412 ASN A CA 1
ATOM 3114 C C . ASN A 1 412 ? -3.791 9.633 9.219 1 96.56 412 ASN A C 1
ATOM 3116 O O . ASN A 1 412 ? -3.99 10.508 8.375 1 96.56 412 ASN A O 1
ATOM 3120 N N . THR A 1 413 ? -2.752 8.859 9.227 1 97.06 413 THR A N 1
ATOM 3121 C CA . THR A 1 413 ? -1.827 8.711 8.102 1 97.06 413 THR A CA 1
ATOM 3122 C C . THR A 1 413 ? -1.508 7.242 7.859 1 97.06 413 THR A C 1
ATOM 3124 O O . THR A 1 413 ? -0.436 6.762 8.234 1 97.06 413 THR A O 1
ATOM 3127 N N . PRO A 1 414 ? -2.402 6.555 7.199 1 97.5 414 PRO A N 1
ATOM 3128 C CA . PRO A 1 414 ? -2.213 5.117 7.012 1 97.5 414 PRO A CA 1
ATOM 3129 C C . PRO A 1 414 ? -0.85 4.773 6.418 1 97.5 414 PRO A C 1
ATOM 3131 O O . PRO A 1 414 ? -0.327 5.523 5.59 1 97.5 414 PRO A O 1
ATOM 3134 N N . MET A 1 415 ? -0.311 3.633 6.836 1 98 415 MET A N 1
ATOM 3135 C CA . MET A 1 415 ? 1.044 3.236 6.461 1 98 415 MET A CA 1
ATOM 3136 C C . MET A 1 415 ? 1.185 3.135 4.945 1 98 415 MET A C 1
ATOM 3138 O O . MET A 1 415 ? 2.273 3.332 4.406 1 98 415 MET A O 1
ATOM 3142 N N . GLU A 1 416 ? 0.089 2.873 4.23 1 97.94 416 GLU A N 1
ATOM 3143 C CA . GLU A 1 416 ? 0.115 2.762 2.773 1 97.94 416 GLU A CA 1
ATOM 3144 C C . GLU A 1 416 ? 0.576 4.062 2.129 1 97.94 416 GLU A C 1
ATOM 3146 O O . GLU A 1 416 ? 1.188 4.051 1.059 1 97.94 416 GLU A O 1
ATOM 3151 N N . ASN A 1 417 ? 0.339 5.234 2.799 1 97.94 417 ASN A N 1
ATOM 3152 C CA . ASN A 1 417 ? 0.865 6.512 2.324 1 97.94 417 ASN A CA 1
ATOM 3153 C C . ASN A 1 417 ? 2.387 6.48 2.211 1 97.94 417 ASN A C 1
ATOM 3155 O O . ASN A 1 417 ? 2.947 6.914 1.202 1 97.94 417 ASN A O 1
ATOM 3159 N N . LEU A 1 418 ? 3.002 5.926 3.268 1 98.25 418 LEU A N 1
ATOM 3160 C CA . LEU A 1 418 ? 4.457 5.809 3.279 1 98.25 418 LEU A CA 1
ATOM 3161 C C . LEU A 1 418 ? 4.93 4.824 2.215 1 98.25 418 LEU A C 1
ATOM 3163 O O . LEU A 1 418 ? 5.867 5.117 1.467 1 98.25 418 LEU A O 1
ATOM 3167 N N . LEU A 1 419 ? 4.281 3.693 2.166 1 97.56 419 LEU A N 1
ATOM 3168 C CA . LEU A 1 419 ? 4.727 2.625 1.276 1 97.56 419 LEU A CA 1
ATOM 3169 C C . LEU A 1 419 ? 4.703 3.084 -0.178 1 97.56 419 LEU A C 1
ATOM 3171 O O . LEU A 1 419 ? 5.629 2.795 -0.939 1 97.56 419 LEU A O 1
ATOM 3175 N N . ASP A 1 420 ? 3.734 3.848 -0.527 1 95.19 420 ASP A N 1
ATOM 3176 C CA . ASP A 1 420 ? 3.596 4.383 -1.878 1 95.19 420 ASP A CA 1
ATOM 3177 C C . ASP A 1 420 ? 4.738 5.34 -2.209 1 95.19 420 ASP A C 1
ATOM 3179 O O . ASP A 1 420 ? 5.055 5.559 -3.381 1 95.19 420 ASP A O 1
ATOM 3183 N N . LEU A 1 421 ? 5.309 5.891 -1.225 1 96.94 421 LEU A N 1
ATOM 3184 C CA . LEU A 1 421 ? 6.297 6.945 -1.388 1 96.94 421 LEU A CA 1
ATOM 3185 C C . LEU A 1 421 ? 7.707 6.363 -1.472 1 96.94 421 LEU A C 1
ATOM 3187 O O . LEU A 1 421 ? 8.609 6.984 -2.039 1 96.94 421 LEU A O 1
ATOM 3191 N N . LEU A 1 422 ? 7.961 5.16 -1.016 1 97.5 422 LEU A N 1
ATOM 3192 C CA . LEU A 1 422 ? 9.289 4.594 -0.784 1 97.5 422 LEU A CA 1
ATOM 3193 C C . LEU A 1 422 ? 10.07 4.484 -2.09 1 97.5 422 LEU A C 1
ATOM 3195 O O . LEU A 1 422 ? 11.258 4.797 -2.133 1 97.5 422 LEU A O 1
ATOM 3199 N N . PRO A 1 423 ? 9.445 4.137 -3.238 1 96.5 423 PRO A N 1
ATOM 3200 C CA . PRO A 1 423 ? 10.219 3.998 -4.477 1 96.5 423 PRO A CA 1
ATOM 3201 C C . PRO A 1 423 ? 10.914 5.293 -4.883 1 96.5 423 PRO A C 1
ATOM 3203 O O . PRO A 1 423 ? 11.93 5.258 -5.574 1 96.5 423 PRO A O 1
ATOM 3206 N N . TRP A 1 424 ? 10.445 6.426 -4.434 1 97 424 TRP A N 1
ATOM 3207 C CA . TRP A 1 424 ? 10.953 7.723 -4.875 1 97 424 TRP A CA 1
ATOM 3208 C C . TRP A 1 424 ? 12.148 8.156 -4.031 1 97 424 TRP A C 1
ATOM 3210 O O . TRP A 1 424 ? 12.836 9.125 -4.371 1 97 424 TRP A O 1
ATOM 3220 N N . PHE A 1 425 ? 12.375 7.457 -2.951 1 96.38 425 PHE A N 1
ATOM 3221 C CA . PHE A 1 425 ? 13.469 7.785 -2.047 1 96.38 425 PHE A CA 1
ATOM 3222 C C . PHE A 1 425 ? 14.414 6.598 -1.886 1 96.38 425 PHE A C 1
ATOM 3224 O O . PHE A 1 425 ? 14.391 5.922 -0.855 1 96.38 425 PHE A O 1
ATOM 3231 N N . PRO A 1 426 ? 15.344 6.422 -2.805 1 92.62 426 PRO A N 1
ATOM 3232 C CA . PRO A 1 426 ? 16.172 5.211 -2.848 1 92.62 426 PRO A CA 1
ATOM 3233 C C . PRO A 1 426 ? 17.078 5.074 -1.631 1 92.62 426 PRO A C 1
ATOM 3235 O O . PRO A 1 426 ? 17.562 3.977 -1.333 1 92.62 426 PRO A O 1
ATOM 3238 N N . ASN A 1 427 ? 17.391 6.16 -0.929 1 93.75 427 ASN A N 1
ATOM 3239 C CA . ASN A 1 427 ? 18.266 6.094 0.23 1 93.75 427 ASN A CA 1
ATOM 3240 C C . ASN A 1 427 ? 17.484 6.102 1.537 1 93.75 427 ASN A C 1
ATOM 3242 O O . ASN A 1 427 ? 18.062 6.238 2.615 1 93.75 427 ASN A O 1
ATOM 3246 N N . ALA A 1 428 ? 16.172 5.961 1.44 1 96.25 428 ALA A N 1
ATOM 3247 C CA . ALA A 1 428 ? 15.328 5.953 2.637 1 96.25 428 ALA A CA 1
ATOM 3248 C C . ALA A 1 428 ? 15.25 4.555 3.242 1 96.25 428 ALA A C 1
ATOM 3250 O O . ALA A 1 428 ? 15.539 3.562 2.568 1 96.25 428 ALA A O 1
ATOM 3251 N N . ARG A 1 429 ? 14.977 4.496 4.52 1 96.38 429 ARG A N 1
ATOM 3252 C CA . ARG A 1 429 ? 14.625 3.291 5.266 1 96.38 429 ARG A CA 1
ATOM 3253 C C . ARG A 1 429 ? 13.328 3.486 6.043 1 96.38 429 ARG A C 1
ATOM 3255 O O . ARG A 1 429 ? 13.008 4.602 6.461 1 96.38 429 ARG A O 1
ATOM 3262 N N . ALA A 1 430 ? 12.609 2.402 6.117 1 97.62 430 ALA A N 1
ATOM 3263 C CA . ALA A 1 430 ? 11.359 2.459 6.863 1 97.62 430 ALA A CA 1
ATOM 3264 C C . ALA A 1 430 ? 11.383 1.501 8.055 1 97.62 430 ALA A C 1
ATOM 3266 O O . ALA A 1 430 ? 11.797 0.346 7.918 1 97.62 430 ALA A O 1
ATOM 3267 N N . LEU A 1 431 ? 11.055 1.974 9.164 1 98.06 431 LEU A N 1
ATOM 3268 C CA . LEU A 1 431 ? 10.812 1.198 10.375 1 98.06 431 LEU A CA 1
ATOM 3269 C C . LEU A 1 431 ? 9.328 1.174 10.727 1 98.06 431 LEU A C 1
ATOM 3271 O O . LEU A 1 431 ? 8.766 2.195 11.117 1 98.06 431 LEU A O 1
ATOM 3275 N N . ILE A 1 432 ? 8.711 0.052 10.586 1 98.44 432 ILE A N 1
ATOM 3276 C CA . ILE A 1 432 ? 7.289 -0.103 10.875 1 98.44 432 ILE A CA 1
ATOM 3277 C C . ILE A 1 432 ? 7.102 -0.538 12.32 1 98.44 432 ILE A C 1
ATOM 3279 O O . ILE A 1 432 ? 7.734 -1.492 12.781 1 98.44 432 ILE A O 1
ATOM 3283 N N . VAL A 1 433 ? 6.285 0.14 13.016 1 98.62 433 VAL A N 1
ATOM 3284 C CA . VAL A 1 433 ? 5.949 -0.204 14.391 1 98.62 433 VAL A CA 1
ATOM 3285 C C . VAL A 1 433 ? 4.566 -0.852 14.438 1 98.62 433 VAL A C 1
ATOM 3287 O O . VAL A 1 433 ? 3.547 -0.167 14.312 1 98.62 433 VAL A O 1
ATOM 3290 N N . HIS A 1 434 ? 4.539 -2.125 14.648 1 98 434 HIS A N 1
ATOM 3291 C CA . HIS A 1 434 ? 3.26 -2.811 14.789 1 98 434 HIS A CA 1
ATOM 3292 C C . HIS A 1 434 ? 2.492 -2.299 16 1 98 434 HIS A C 1
ATOM 3294 O O . HIS A 1 434 ? 3.059 -2.166 17.094 1 98 434 HIS A O 1
ATOM 3300 N N . ARG A 1 435 ? 1.213 -1.942 15.852 1 97.69 435 ARG A N 1
ATOM 3301 C CA . ARG A 1 435 ? 0.3 -1.388 16.844 1 97.69 435 ARG A CA 1
ATOM 3302 C C . ARG A 1 435 ? 0.526 0.11 17.016 1 97.69 435 ARG A C 1
ATOM 3304 O O . ARG A 1 435 ? -0.207 0.771 17.75 1 97.69 435 ARG A O 1
ATOM 3311 N N . GLY A 1 436 ? 1.604 0.59 16.375 1 98.19 436 GLY A N 1
ATOM 3312 C CA . GLY A 1 436 ? 1.829 2.025 16.453 1 98.19 436 GLY A CA 1
ATOM 3313 C C . GLY A 1 436 ? 0.697 2.842 15.859 1 98.19 436 GLY A C 1
ATOM 3314 O O . GLY A 1 436 ? 0.227 2.557 14.758 1 98.19 436 GLY A O 1
ATOM 3315 N N . GLN A 1 437 ? 0.255 3.762 16.625 1 97.19 437 GLN A N 1
ATOM 3316 C CA . GLN A 1 437 ? -0.815 4.648 16.188 1 97.19 437 GLN A CA 1
ATOM 3317 C C . GLN A 1 437 ? -0.258 5.992 15.727 1 97.19 437 GLN A C 1
ATOM 3319 O O . GLN A 1 437 ? 0.899 6.082 15.312 1 97.19 437 GLN A O 1
ATOM 3324 N N . HIS A 1 438 ? -1.052 7.008 15.633 1 96.94 438 HIS A N 1
ATOM 3325 C CA . HIS A 1 438 ? -0.646 8.289 15.07 1 96.94 438 HIS A CA 1
ATOM 3326 C C . HIS A 1 438 ? 0.192 9.086 16.062 1 96.94 438 HIS A C 1
ATOM 3328 O O . HIS A 1 438 ? -0.332 9.594 17.062 1 96.94 438 HIS A O 1
ATOM 3334 N N . ASN A 1 439 ? 1.477 9.117 15.805 1 95.62 439 ASN A N 1
ATOM 3335 C CA . ASN A 1 439 ? 2.379 9.828 16.703 1 95.62 439 ASN A CA 1
ATOM 3336 C C . ASN A 1 439 ? 3.688 10.195 16 1 95.62 439 ASN A C 1
ATOM 3338 O O . ASN A 1 439 ? 3.916 9.812 14.859 1 95.62 439 ASN A O 1
ATOM 3342 N N . GLY A 1 440 ? 4.535 10.977 16.719 1 95.75 440 GLY A N 1
ATOM 3343 C CA . GLY A 1 440 ? 5.902 11.227 16.281 1 95.75 440 GLY A CA 1
ATOM 3344 C C . GLY A 1 440 ? 6.816 10.031 16.484 1 95.75 440 GLY A C 1
ATOM 3345 O O . GLY A 1 440 ? 6.406 9.016 17.031 1 95.75 440 GLY A O 1
ATOM 3346 N N . PRO A 1 441 ? 8.055 10.188 16.016 1 95.19 441 PRO A N 1
ATOM 3347 C CA . PRO A 1 441 ? 8.969 9.039 16.047 1 95.19 441 PRO A CA 1
ATOM 3348 C C . PRO A 1 441 ? 9.281 8.562 17.453 1 95.19 441 PRO A C 1
ATOM 3350 O O . PRO A 1 441 ? 9.305 7.359 17.719 1 95.19 441 PRO A O 1
ATOM 3353 N N . MET A 1 442 ? 9.492 9.516 18.391 1 94.31 442 MET A N 1
ATOM 3354 C CA . MET A 1 442 ? 9.914 9.109 19.734 1 94.31 442 MET A CA 1
ATOM 3355 C C . MET A 1 442 ? 8.773 8.422 20.469 1 94.31 442 MET A C 1
ATOM 3357 O O . MET A 1 442 ? 8.953 7.344 21.031 1 94.31 442 MET A O 1
ATOM 3361 N N . PRO A 1 443 ? 7.574 8.969 20.406 1 94.81 443 PRO A N 1
ATOM 3362 C CA . PRO A 1 443 ? 6.469 8.25 21.031 1 94.81 443 PRO A CA 1
ATOM 3363 C C . PRO A 1 443 ? 6.203 6.891 20.391 1 94.81 443 PRO A C 1
ATOM 3365 O O . PRO A 1 443 ? 5.84 5.938 21.078 1 94.81 443 PRO A O 1
ATOM 3368 N N . LEU A 1 444 ? 6.355 6.727 19.125 1 97.44 444 LEU A N 1
ATOM 3369 C CA . LEU A 1 444 ? 6.148 5.453 18.438 1 97.44 444 LEU A CA 1
ATOM 3370 C C . LEU A 1 444 ? 7.148 4.41 18.938 1 97.44 444 LEU A C 1
ATOM 3372 O O . LEU A 1 444 ? 6.855 3.211 18.906 1 97.44 444 LEU A O 1
ATOM 3376 N N . LEU A 1 445 ? 8.281 4.902 19.391 1 97.69 445 LEU A N 1
ATOM 3377 C CA . LEU A 1 445 ? 9.344 3.988 19.797 1 97.69 445 LEU A CA 1
ATOM 3378 C C . LEU A 1 445 ? 9.508 3.959 21.312 1 97.69 445 LEU A C 1
ATOM 3380 O O . LEU A 1 445 ? 10.555 3.562 21.812 1 97.69 445 LEU A O 1
ATOM 3384 N N . ARG A 1 446 ? 8.516 4.398 22.016 1 95.62 446 ARG A N 1
ATOM 3385 C CA . ARG A 1 446 ? 8.594 4.531 23.469 1 95.62 446 ARG A CA 1
ATOM 3386 C C . ARG A 1 446 ? 8.938 3.197 24.125 1 95.62 446 ARG A C 1
ATOM 3388 O O . ARG A 1 446 ? 9.602 3.16 25.156 1 95.62 446 ARG A O 1
ATOM 3395 N N . ASP A 1 447 ? 8.578 2.051 23.562 1 96.94 447 ASP A N 1
ATOM 3396 C CA . ASP A 1 447 ? 8.82 0.721 24.125 1 96.94 447 ASP A CA 1
ATOM 3397 C C . ASP A 1 447 ? 10.18 0.186 23.688 1 96.94 447 ASP A C 1
ATOM 3399 O O . ASP A 1 447 ? 10.562 -0.925 24.062 1 96.94 447 ASP A O 1
ATOM 3403 N N . HIS A 1 448 ? 10.859 0.944 22.922 1 97.31 448 HIS A N 1
ATOM 3404 C CA . HIS A 1 448 ? 12.18 0.58 22.406 1 97.31 448 HIS A CA 1
ATOM 3405 C C . HIS A 1 448 ? 13.164 1.736 22.547 1 97.31 448 HIS A C 1
ATOM 3407 O O . HIS A 1 448 ? 13.641 2.271 21.547 1 97.31 448 HIS A O 1
ATOM 3413 N N . PRO A 1 449 ? 13.641 2.047 23.797 1 95.62 449 PRO A N 1
ATOM 3414 C CA . PRO A 1 449 ? 14.492 3.217 24.031 1 95.62 449 PRO A CA 1
ATOM 3415 C C . PRO A 1 449 ? 15.82 3.146 23.281 1 95.62 449 PRO A C 1
ATOM 3417 O O . PRO A 1 449 ? 16.344 4.176 22.844 1 95.62 449 PRO A O 1
ATOM 3420 N N . ASP A 1 450 ? 16.391 1.935 23.109 1 96.12 450 ASP A N 1
ATOM 3421 C CA . ASP A 1 450 ? 17.625 1.789 22.359 1 96.12 450 ASP A CA 1
ATOM 3422 C C . ASP A 1 450 ? 17.422 2.162 20.891 1 96.12 450 ASP A C 1
ATOM 3424 O O . ASP A 1 450 ? 18.297 2.787 20.281 1 96.12 450 ASP A O 1
ATOM 3428 N N . LEU A 1 451 ? 16.281 1.765 20.422 1 96.5 451 LEU A N 1
ATOM 3429 C CA . LEU A 1 451 ? 15.969 2.098 19.031 1 96.5 451 LEU A CA 1
ATOM 3430 C C . LEU A 1 451 ? 15.688 3.588 18.875 1 96.5 451 LEU A C 1
ATOM 3432 O O . LEU A 1 451 ? 16.062 4.195 17.875 1 96.5 451 LEU A O 1
ATOM 3436 N N . ALA A 1 452 ? 14.969 4.164 19.844 1 96.38 452 ALA A N 1
ATOM 3437 C CA . ALA A 1 452 ? 14.75 5.609 19.844 1 96.38 452 ALA A CA 1
ATOM 3438 C C . ALA A 1 452 ? 16.078 6.363 19.797 1 96.38 452 ALA A C 1
ATOM 3440 O O . ALA A 1 452 ? 16.219 7.332 19.031 1 96.38 452 ALA A O 1
ATOM 3441 N N . ALA A 1 453 ? 17.047 5.91 20.562 1 95.44 453 ALA A N 1
ATOM 3442 C CA . ALA A 1 453 ? 18.375 6.523 20.578 1 95.44 453 ALA A CA 1
ATOM 3443 C C . ALA A 1 453 ? 19.062 6.359 19.219 1 95.44 453 ALA A C 1
ATOM 3445 O O . ALA A 1 453 ? 19.719 7.285 18.734 1 95.44 453 ALA A O 1
ATOM 3446 N N . ALA A 1 454 ? 18.906 5.199 18.641 1 96.62 454 ALA A N 1
ATOM 3447 C CA . ALA A 1 454 ? 19.531 4.93 17.344 1 96.62 454 ALA A CA 1
ATOM 3448 C C . ALA A 1 454 ? 18.938 5.816 16.25 1 96.62 454 ALA A C 1
ATOM 3450 O O . ALA A 1 454 ? 19.656 6.32 15.391 1 96.62 454 ALA A O 1
ATOM 3451 N N . VAL A 1 455 ? 17.641 6.008 16.281 1 96.75 455 VAL A N 1
ATOM 3452 C CA . VAL A 1 455 ? 16.938 6.828 15.297 1 96.75 455 VAL A CA 1
ATOM 3453 C C . VAL A 1 455 ? 17.375 8.289 15.445 1 96.75 455 VAL A C 1
ATOM 3455 O O . VAL A 1 455 ? 17.547 8.992 14.453 1 96.75 455 VAL A O 1
ATOM 3458 N N . LEU A 1 456 ? 17.531 8.758 16.641 1 95.5 456 LEU A N 1
ATOM 3459 C CA . LEU A 1 456 ? 18.016 10.109 16.875 1 95.5 456 LEU A CA 1
ATOM 3460 C C . LEU A 1 456 ? 19.453 10.266 16.391 1 95.5 456 LEU A C 1
ATOM 3462 O O . LEU A 1 456 ? 19.844 11.328 15.906 1 95.5 456 LEU A O 1
ATOM 3466 N N . ARG A 1 457 ? 20.281 9.219 16.562 1 95.75 457 ARG A N 1
ATOM 3467 C CA . ARG A 1 457 ? 21.672 9.25 16.078 1 95.75 457 ARG A CA 1
ATOM 3468 C C . ARG A 1 457 ? 21.719 9.406 14.562 1 95.75 457 ARG A C 1
ATOM 3470 O O . ARG A 1 457 ? 22.594 10.078 14.031 1 95.75 457 ARG A O 1
ATOM 3477 N N . PHE A 1 458 ? 20.828 8.766 13.891 1 97.25 458 PHE A N 1
ATOM 3478 C CA . PHE A 1 458 ? 20.734 8.992 12.453 1 97.25 458 PHE A CA 1
ATOM 3479 C C . PHE A 1 458 ? 20.531 10.469 12.141 1 97.25 458 PHE A C 1
ATOM 3481 O O . PHE A 1 458 ? 21.203 11.031 11.281 1 97.25 458 PHE A O 1
ATOM 3488 N N . LEU A 1 459 ? 19.516 11.023 12.82 1 96.69 459 LEU A N 1
ATOM 3489 C CA . LEU A 1 459 ? 19.188 12.422 12.555 1 96.69 459 LEU A CA 1
ATOM 3490 C C . LEU A 1 459 ? 20.391 13.312 12.867 1 96.69 459 LEU A C 1
ATOM 3492 O O . LEU A 1 459 ? 20.625 14.297 12.164 1 96.69 459 LEU A O 1
ATOM 3496 N N . ARG A 1 460 ? 21.234 12.93 13.852 1 96.06 460 ARG A N 1
ATOM 3497 C CA . ARG A 1 460 ? 22.359 13.734 14.305 1 96.06 460 ARG A CA 1
ATOM 3498 C C . ARG A 1 460 ? 23.578 13.531 13.398 1 96.06 460 ARG A C 1
ATOM 3500 O O . ARG A 1 460 ? 24.297 14.492 13.102 1 96.06 460 ARG A O 1
ATOM 3507 N N . GLU A 1 461 ? 23.734 12.211 12.914 1 95 461 GLU A N 1
ATOM 3508 C CA . GLU A 1 461 ? 25.031 11.891 12.336 1 95 461 GLU A CA 1
ATOM 3509 C C . GLU A 1 461 ? 24.875 11.133 11.016 1 95 461 GLU A C 1
ATOM 3511 O O . GLU A 1 461 ? 25.859 10.906 10.305 1 95 461 GLU A O 1
ATOM 3516 N N . GLY A 1 462 ? 23.719 10.672 10.727 1 93.88 462 GLY A N 1
ATOM 3517 C CA . GLY A 1 462 ? 23.484 10.031 9.438 1 93.88 462 GLY A CA 1
ATOM 3518 C C . GLY A 1 462 ? 23.625 8.523 9.492 1 93.88 462 GLY A C 1
ATOM 3519 O O . GLY A 1 462 ? 23.547 7.855 8.453 1 93.88 462 GLY A O 1
ATOM 3520 N N . GLU A 1 463 ? 23.75 7.969 10.617 1 87.12 463 GLU A N 1
ATOM 3521 C CA . GLU A 1 463 ? 23.984 6.535 10.758 1 87.12 463 GLU A CA 1
ATOM 3522 C C . GLU A 1 463 ? 22.688 5.75 10.711 1 87.12 463 GLU A C 1
ATOM 3524 O O . GLU A 1 463 ? 21.797 5.957 11.539 1 87.12 463 GLU A O 1
ATOM 3529 N N . MET A 1 464 ? 22.531 4.781 9.719 1 88.56 464 MET A N 1
ATOM 3530 C CA . MET A 1 464 ? 21.312 3.98 9.625 1 88.56 464 MET A CA 1
ATOM 3531 C C . MET A 1 464 ? 21.625 2.5 9.82 1 88.56 464 MET A C 1
ATOM 3533 O O . MET A 1 464 ? 20.719 1.667 9.828 1 88.56 464 MET A O 1
ATOM 3537 N N . ALA A 1 465 ? 22.828 2.146 10.062 1 85.38 465 ALA A N 1
ATOM 3538 C CA . ALA A 1 465 ? 23.219 0.742 10.086 1 85.38 465 ALA A CA 1
ATOM 3539 C C . ALA A 1 465 ? 22.578 0.003 11.258 1 85.38 465 ALA A C 1
ATOM 3541 O O . ALA A 1 465 ? 22.531 0.526 12.367 1 85.38 465 ALA A O 1
ATOM 3542 N N . GLY A 1 466 ? 22.047 -1.115 10.969 1 86.56 466 GLY A N 1
ATOM 3543 C CA . GLY A 1 466 ? 21.594 -2.02 12.016 1 86.56 466 GLY A CA 1
ATOM 3544 C C . GLY A 1 466 ? 20.156 -1.775 12.438 1 86.56 466 GLY A C 1
ATOM 3545 O O . GLY A 1 466 ? 19.625 -2.469 13.312 1 86.56 466 GLY A O 1
ATOM 3546 N N . LEU A 1 467 ? 19.453 -0.801 11.859 1 94.31 467 LEU A N 1
ATOM 3547 C CA . LEU A 1 467 ? 18.078 -0.536 12.227 1 94.31 467 LEU A CA 1
ATOM 3548 C C . LEU A 1 467 ? 17.156 -1.627 11.695 1 94.31 467 LEU A C 1
ATOM 3550 O O . LEU A 1 467 ? 17.297 -2.066 10.555 1 94.31 467 LEU A O 1
ATOM 3554 N N . PRO A 1 468 ? 16.25 -2.105 12.562 1 95.62 468 PRO A N 1
ATOM 3555 C CA . PRO A 1 468 ? 15.305 -3.117 12.094 1 95.62 468 PRO A CA 1
ATOM 3556 C C . PRO A 1 468 ? 14.258 -2.543 11.133 1 95.62 468 PRO A C 1
ATOM 3558 O O . PRO A 1 468 ? 14.125 -1.322 11.016 1 95.62 468 PRO A O 1
ATOM 3561 N N . SER A 1 469 ? 13.609 -3.439 10.453 1 95.56 469 SER A N 1
ATOM 3562 C CA . SER A 1 469 ? 12.531 -3.041 9.547 1 95.56 469 SER A CA 1
ATOM 3563 C C . SER A 1 469 ? 11.195 -2.99 10.266 1 95.56 469 SER A C 1
ATOM 3565 O O . SER A 1 469 ? 10.258 -2.322 9.812 1 95.56 469 SER A O 1
ATOM 3567 N N . ARG A 1 470 ? 11.094 -3.678 11.305 1 96.19 470 ARG A N 1
ATOM 3568 C CA . ARG A 1 470 ? 9.836 -3.756 12.047 1 96.19 470 ARG A CA 1
ATOM 3569 C C . ARG A 1 470 ? 10.086 -4.031 13.523 1 96.19 470 ARG A C 1
ATOM 3571 O O . ARG A 1 470 ? 11 -4.777 13.875 1 96.19 470 ARG A O 1
ATOM 3578 N N . VAL A 1 471 ? 9.312 -3.377 14.336 1 97.38 471 VAL A N 1
ATOM 3579 C CA . VAL A 1 471 ? 9.281 -3.66 15.766 1 97.38 471 VAL A CA 1
ATOM 3580 C C . VAL A 1 471 ? 7.84 -3.646 16.266 1 97.38 471 VAL A C 1
ATOM 3582 O O . VAL A 1 471 ? 6.922 -3.275 15.523 1 97.38 471 VAL A O 1
ATOM 3585 N N . GLU A 1 472 ? 7.629 -4.102 17.453 1 97.06 472 GLU A N 1
ATOM 3586 C CA . GLU A 1 472 ? 6.285 -4.145 18.031 1 97.06 472 GLU A CA 1
ATOM 3587 C C . GLU A 1 472 ? 6.145 -3.156 19.188 1 97.06 472 GLU A C 1
ATOM 3589 O O . GLU A 1 472 ? 7.008 -3.09 20.062 1 97.06 472 GLU A O 1
ATOM 3594 N N . ALA A 1 473 ? 5.121 -2.33 19.109 1 97.25 473 ALA A N 1
ATOM 3595 C CA . ALA A 1 473 ? 4.738 -1.588 20.312 1 97.25 473 ALA A CA 1
ATOM 3596 C C . ALA A 1 473 ? 4.102 -2.51 21.344 1 97.25 473 ALA A C 1
ATOM 3598 O O . ALA A 1 473 ? 3.762 -3.656 21.047 1 97.25 473 ALA A O 1
ATOM 3599 N N . ALA A 1 474 ? 3.941 -2.039 22.562 1 95.44 474 ALA A N 1
ATOM 3600 C CA . ALA A 1 474 ? 3.279 -2.812 23.609 1 95.44 474 ALA A CA 1
ATOM 3601 C C . ALA A 1 474 ? 1.854 -3.178 23.203 1 95.44 474 ALA A C 1
ATOM 3603 O O . ALA A 1 474 ? 1.205 -2.439 22.453 1 95.44 474 ALA A O 1
ATOM 3604 N N . PRO A 1 475 ? 1.371 -4.34 23.688 1 94.44 475 PRO A N 1
ATOM 3605 C CA . PRO A 1 475 ? -0.024 -4.684 23.406 1 94.44 475 PRO A CA 1
ATOM 3606 C C . PRO A 1 475 ? -1.007 -3.633 23.922 1 94.44 475 PRO A C 1
ATOM 3608 O O . PRO A 1 475 ? -0.767 -3.014 24.953 1 94.44 475 PRO A O 1
ATOM 3611 N N . VAL A 1 476 ? -1.995 -3.434 23.188 1 94.25 476 VAL A N 1
ATOM 3612 C CA . VAL A 1 476 ? -3.045 -2.488 23.547 1 94.25 476 VAL A CA 1
ATOM 3613 C C . VAL A 1 476 ? -4.012 -3.141 24.531 1 94.25 476 VAL A C 1
ATOM 3615 O O . VAL A 1 476 ? -4.422 -4.289 24.344 1 94.25 476 VAL A O 1
ATOM 3618 N N . ARG A 1 477 ? -4.289 -2.482 25.641 1 94.94 477 ARG A N 1
ATOM 3619 C CA . ARG A 1 477 ? -5.371 -2.896 26.531 1 94.94 477 ARG A CA 1
ATOM 3620 C C . ARG A 1 477 ? -6.719 -2.389 26.016 1 94.94 477 ARG A C 1
ATOM 3622 O O . ARG A 1 477 ? -7.02 -1.199 26.125 1 94.94 477 ARG A O 1
ATOM 3629 N N . PHE A 1 478 ? -7.527 -3.293 25.531 1 96.56 478 PHE A N 1
ATOM 3630 C CA . PHE A 1 478 ? -8.797 -2.904 24.938 1 96.56 478 PHE A CA 1
ATOM 3631 C C . PHE A 1 478 ? -9.844 -2.623 26.016 1 96.56 478 PHE A C 1
ATOM 3633 O O . PHE A 1 478 ? -9.922 -3.344 27 1 96.56 478 PHE A O 1
ATOM 3640 N N . ALA A 1 479 ? -10.594 -1.551 25.828 1 96.31 479 ALA A N 1
ATOM 3641 C CA . ALA A 1 479 ? -11.719 -1.239 26.703 1 96.31 479 ALA A CA 1
ATOM 3642 C C . ALA A 1 479 ? -12.828 -2.281 26.547 1 96.31 479 ALA A C 1
ATOM 3644 O O . ALA A 1 479 ? -13.016 -2.854 25.484 1 96.31 479 ALA A O 1
ATOM 3645 N N . LEU A 1 480 ? -13.523 -2.523 27.625 1 96.25 480 LEU A N 1
ATOM 3646 C CA . LEU A 1 480 ? -14.672 -3.43 27.594 1 96.25 480 LEU A CA 1
ATOM 3647 C C . LEU A 1 480 ? -15.953 -2.672 27.25 1 96.25 480 LEU A C 1
ATOM 3649 O O . LEU A 1 480 ? -16.062 -1.48 27.547 1 96.25 480 LEU A O 1
ATOM 3653 N N . PRO A 1 481 ? -16.859 -3.359 26.562 1 94.94 481 PRO A N 1
ATOM 3654 C CA . PRO A 1 481 ? -18.141 -2.717 26.25 1 94.94 481 PRO A CA 1
ATOM 3655 C C . PRO A 1 481 ? -18.969 -2.428 27.516 1 94.94 481 PRO A C 1
ATOM 3657 O O . PRO A 1 481 ? -18.656 -2.941 28.594 1 94.94 481 PRO A O 1
ATOM 3660 N N . SER A 1 482 ? -19.938 -1.496 27.391 1 88.25 482 SER A N 1
ATOM 3661 C CA . SER A 1 482 ? -20.812 -1.115 28.5 1 88.25 482 SER A CA 1
ATOM 3662 C C . SER A 1 482 ? -21.656 -2.295 28.969 1 88.25 482 SER A C 1
ATOM 3664 O O . SER A 1 482 ? -22.016 -3.16 28.172 1 88.25 482 SER A O 1
ATOM 3666 N N . THR A 1 483 ? -21.656 -2.547 30.328 1 76.94 483 THR A N 1
ATOM 3667 C CA . THR A 1 483 ? -22.5 -3.594 30.906 1 76.94 483 THR A CA 1
ATOM 3668 C C . THR A 1 483 ? -23.953 -3.133 30.984 1 76.94 483 THR A C 1
ATOM 3670 O O . THR A 1 483 ? -24.219 -1.943 31.156 1 76.94 483 THR A O 1
ATOM 3673 N N . GLY A 1 484 ? -24.875 -3.711 30.203 1 56.66 484 GLY A N 1
ATOM 3674 C CA . GLY A 1 484 ? -26.297 -3.41 30.281 1 56.66 484 GLY A CA 1
ATOM 3675 C C . GLY A 1 484 ? -26.766 -3.074 31.672 1 56.66 484 GLY A C 1
ATOM 3676 O O . GLY A 1 484 ? -26.375 -3.727 32.656 1 56.66 484 GLY A O 1
ATOM 3677 N N . GLY A 1 485 ? -26.812 -1.842 32.188 1 40.53 485 GLY A N 1
ATOM 3678 C CA . GLY A 1 485 ? -27.797 -1.669 33.25 1 40.53 485 GLY A CA 1
ATOM 3679 C C . GLY A 1 485 ? -29.188 -2.057 32.812 1 40.53 485 GLY A C 1
ATOM 3680 O O . GLY A 1 485 ? -29.484 -2.141 31.625 1 40.53 485 GLY A O 1
ATOM 3681 N N . MET B 1 1 ? 44.594 -43.062 52.219 1 21.92 1 MET B N 1
ATOM 3682 C CA . MET B 1 1 ? 43.719 -43.688 51.219 1 21.92 1 MET B CA 1
ATOM 3683 C C . MET B 1 1 ? 43.406 -42.719 50.094 1 21.92 1 MET B C 1
ATOM 3685 O O . MET B 1 1 ? 42.688 -41.719 50.312 1 21.92 1 MET B O 1
ATOM 3689 N N . ARG B 1 2 ? 44.375 -42.438 49.156 1 26.64 2 ARG B N 1
ATOM 3690 C CA . ARG B 1 2 ? 44.656 -41.594 48.031 1 26.64 2 ARG B CA 1
ATOM 3691 C C . ARG B 1 2 ? 43.719 -41.875 46.875 1 26.64 2 ARG B C 1
ATOM 3693 O O . ARG B 1 2 ? 43.688 -42.969 46.312 1 26.64 2 ARG B O 1
ATOM 3700 N N . ILE B 1 3 ? 42.406 -41.406 47.031 1 26.69 3 ILE B N 1
ATOM 3701 C CA . ILE B 1 3 ? 41.344 -41.688 46.094 1 26.69 3 ILE B CA 1
ATOM 3702 C C . ILE B 1 3 ? 41.75 -41.25 44.688 1 26.69 3 ILE B C 1
ATOM 3704 O O . ILE B 1 3 ? 42.094 -40.094 44.469 1 26.69 3 ILE B O 1
ATOM 3708 N N . LEU B 1 4 ? 42.281 -42.156 43.906 1 30.03 4 LEU B N 1
ATOM 3709 C CA . LEU B 1 4 ? 42.656 -42.125 42.5 1 30.03 4 LEU B CA 1
ATOM 3710 C C . LEU B 1 4 ? 41.469 -41.719 41.625 1 30.03 4 LEU B C 1
ATOM 3712 O O . LEU B 1 4 ? 40.469 -42.406 41.562 1 30.03 4 LEU B O 1
ATOM 3716 N N . PHE B 1 5 ? 41.156 -40.406 41.594 1 32.47 5 PHE B N 1
ATOM 3717 C CA . PHE B 1 5 ? 40.094 -39.844 40.719 1 32.47 5 PHE B CA 1
ATOM 3718 C C . PHE B 1 5 ? 40.375 -40.188 39.281 1 32.47 5 PHE B C 1
ATOM 3720 O O . PHE B 1 5 ? 41.406 -39.812 38.719 1 32.47 5 PHE B O 1
ATOM 3727 N N . GLY B 1 6 ? 39.969 -41.406 38.844 1 28.31 6 GLY B N 1
ATOM 3728 C CA . GLY B 1 6 ? 40.094 -41.812 37.469 1 28.31 6 GLY B CA 1
ATOM 3729 C C . GLY B 1 6 ? 39.375 -40.906 36.5 1 28.31 6 GLY B C 1
ATOM 3730 O O . GLY B 1 6 ? 38.219 -40.562 36.688 1 28.31 6 GLY B O 1
ATOM 3731 N N . LEU B 1 7 ? 40.156 -40.031 35.844 1 31.62 7 LEU B N 1
ATOM 3732 C CA . LEU B 1 7 ? 39.781 -39.125 34.781 1 31.62 7 LEU B CA 1
ATOM 3733 C C . LEU B 1 7 ? 39.125 -39.906 33.625 1 31.62 7 LEU B C 1
ATOM 3735 O O . LEU B 1 7 ? 39.781 -40.75 32.969 1 31.62 7 LEU B O 1
ATOM 3739 N N . ILE B 1 8 ? 37.812 -40.281 33.719 1 31.33 8 ILE B N 1
ATOM 3740 C CA . ILE B 1 8 ? 37.156 -40.906 32.594 1 31.33 8 ILE B CA 1
ATOM 3741 C C . ILE B 1 8 ? 37.188 -39.969 31.391 1 31.33 8 ILE B C 1
ATOM 3743 O O . ILE B 1 8 ? 36.719 -38.812 31.484 1 31.33 8 ILE B O 1
ATOM 3747 N N . MET B 1 9 ? 38.125 -40.156 30.469 1 31.03 9 MET B N 1
ATOM 3748 C CA . MET B 1 9 ? 38.188 -39.469 29.188 1 31.03 9 MET B CA 1
ATOM 3749 C C . MET B 1 9 ? 36.938 -39.75 28.344 1 31.03 9 MET B C 1
ATOM 3751 O O . MET B 1 9 ? 36.625 -40.906 28.047 1 31.03 9 MET B O 1
ATOM 3755 N N . ALA B 1 10 ? 35.906 -38.938 28.5 1 36.97 10 ALA B N 1
ATOM 3756 C CA . ALA B 1 10 ? 34.75 -38.938 27.594 1 36.97 10 ALA B CA 1
ATOM 3757 C C . ALA B 1 10 ? 35.219 -38.875 26.141 1 36.97 10 ALA B C 1
ATOM 3759 O O . ALA B 1 10 ? 35.75 -37.844 25.719 1 36.97 10 ALA B O 1
ATOM 3760 N N . LEU B 1 11 ? 35.469 -40 25.547 1 32.78 11 LEU B N 1
ATOM 3761 C CA . LEU B 1 11 ? 35.656 -40.062 24.109 1 32.78 11 LEU B CA 1
ATOM 3762 C C . LEU B 1 11 ? 34.406 -39.594 23.391 1 32.78 11 LEU B C 1
ATOM 3764 O O . LEU B 1 11 ? 33.344 -40.219 23.5 1 32.78 11 LEU B O 1
ATOM 3768 N N . GLY B 1 12 ? 34.156 -38.25 23.25 1 34.03 12 GLY B N 1
ATOM 3769 C CA . GLY B 1 12 ? 33.125 -37.719 22.391 1 34.03 12 GLY B CA 1
ATOM 3770 C C . GLY B 1 12 ? 33.125 -38.344 21.016 1 34.03 12 GLY B C 1
ATOM 3771 O O . GLY B 1 12 ? 34.094 -38.219 20.266 1 34.03 12 GLY B O 1
ATOM 3772 N N . LEU B 1 13 ? 32.375 -39.438 20.844 1 36.16 13 LEU B N 1
ATOM 3773 C CA . LEU B 1 13 ? 32.094 -39.969 19.5 1 36.16 13 LEU B CA 1
ATOM 3774 C C . LEU B 1 13 ? 31.469 -38.875 18.625 1 36.16 13 LEU B C 1
ATOM 3776 O O . LEU B 1 13 ? 30.391 -38.406 18.922 1 36.16 13 LEU B O 1
ATOM 3780 N N . ALA B 1 14 ? 32.281 -38.156 17.875 1 38.16 14 ALA B N 1
ATOM 3781 C CA . ALA B 1 14 ? 31.812 -37.344 16.75 1 38.16 14 ALA B CA 1
ATOM 3782 C C . ALA B 1 14 ? 30.953 -38.188 15.797 1 38.16 14 ALA B C 1
ATOM 3784 O O . ALA B 1 14 ? 31.453 -39.094 15.148 1 38.16 14 ALA B O 1
ATOM 3785 N N . GLY B 1 15 ? 29.703 -38.406 16.109 1 36.28 15 GLY B N 1
ATOM 3786 C CA . GLY B 1 15 ? 28.828 -38.969 15.102 1 36.28 15 GLY B CA 1
ATOM 3787 C C . GLY B 1 15 ? 29.031 -38.375 13.727 1 36.28 15 GLY B C 1
ATOM 3788 O O . GLY B 1 15 ? 28.984 -37.156 13.562 1 36.28 15 GLY B O 1
ATOM 3789 N N . ALA B 1 16 ? 29.688 -39.062 12.844 1 37.22 16 ALA B N 1
ATOM 3790 C CA . ALA B 1 16 ? 29.734 -38.719 11.43 1 37.22 16 ALA B CA 1
ATOM 3791 C C . ALA B 1 16 ? 28.344 -38.375 10.906 1 37.22 16 ALA B C 1
ATOM 3793 O O . ALA B 1 16 ? 27.422 -39.188 11.008 1 37.22 16 ALA B O 1
ATOM 3794 N N . MET B 1 17 ? 28.016 -37.125 10.883 1 39.28 17 MET B N 1
ATOM 3795 C CA . MET B 1 17 ? 26.844 -36.75 10.102 1 39.28 17 MET B CA 1
ATOM 3796 C C . MET B 1 17 ? 26.766 -37.562 8.805 1 39.28 17 MET B C 1
ATOM 3798 O O . MET B 1 17 ? 27.766 -37.688 8.094 1 39.28 17 MET B O 1
ATOM 3802 N N . PRO B 1 18 ? 25.844 -38.531 8.625 1 38.69 18 PRO B N 1
ATOM 3803 C CA . PRO B 1 18 ? 25.781 -39.281 7.383 1 38.69 18 PRO B CA 1
ATOM 3804 C C . PRO B 1 18 ? 26.141 -38.438 6.156 1 38.69 18 PRO B C 1
ATOM 3806 O O . PRO B 1 18 ? 25.922 -37.25 6.148 1 38.69 18 PRO B O 1
ATOM 3809 N N . ALA B 1 19 ? 27.125 -38.812 5.355 1 39.62 19 ALA B N 1
ATOM 3810 C CA . ALA B 1 19 ? 27.484 -38.25 4.047 1 39.62 19 ALA B CA 1
ATOM 3811 C C . ALA B 1 19 ? 26.25 -38.031 3.188 1 39.62 19 ALA B C 1
ATOM 3813 O O . ALA B 1 19 ? 25.562 -39 2.822 1 39.62 19 ALA B O 1
ATOM 3814 N N . SER B 1 20 ? 25.469 -37 3.264 1 44 20 SER B N 1
ATOM 3815 C CA . SER B 1 20 ? 24.422 -36.688 2.314 1 44 20 SER B CA 1
ATOM 3816 C C . SER B 1 20 ? 24.781 -37.125 0.903 1 44 20 SER B C 1
ATOM 3818 O O . SER B 1 20 ? 25.875 -36.844 0.423 1 44 20 SER B O 1
ATOM 3820 N N . ALA B 1 21 ? 24.375 -38.312 0.416 1 49.5 21 ALA B N 1
ATOM 3821 C CA . ALA B 1 21 ? 24.531 -38.719 -0.979 1 49.5 21 ALA B CA 1
ATOM 3822 C C . ALA B 1 21 ? 24.625 -37.5 -1.898 1 49.5 21 ALA B C 1
ATOM 3824 O O . ALA B 1 21 ? 23.766 -36.625 -1.858 1 49.5 21 ALA B O 1
ATOM 3825 N N . LYS B 1 22 ? 25.719 -37.219 -2.439 1 57.41 22 LYS B N 1
ATOM 3826 C CA . LYS B 1 22 ? 26.094 -36.125 -3.33 1 57.41 22 LYS B CA 1
ATOM 3827 C C . LYS B 1 22 ? 25.094 -36 -4.48 1 57.41 22 LYS B C 1
ATOM 3829 O O . LYS B 1 22 ? 24.828 -36.969 -5.195 1 57.41 22 LYS B O 1
ATOM 3834 N N . GLU B 1 23 ? 24.125 -35.031 -4.48 1 68.62 23 GLU B N 1
ATOM 3835 C CA . GLU B 1 23 ? 23.281 -34.656 -5.617 1 68.62 23 GLU B CA 1
ATOM 3836 C C . GLU B 1 23 ? 24.094 -34.625 -6.914 1 68.62 23 GLU B C 1
ATOM 3838 O O . GLU B 1 23 ? 25.141 -34 -6.988 1 68.62 23 GLU B O 1
ATOM 3843 N N . ALA B 1 24 ? 23.75 -35.594 -7.809 1 85.81 24 ALA B N 1
ATOM 3844 C CA . ALA B 1 24 ? 24.469 -35.719 -9.07 1 85.81 24 ALA B CA 1
ATOM 3845 C C . ALA B 1 24 ? 23.797 -34.938 -10.188 1 85.81 24 ALA B C 1
ATOM 3847 O O . ALA B 1 24 ? 22.578 -35 -10.359 1 85.81 24 ALA B O 1
ATOM 3848 N N . LEU B 1 25 ? 24.516 -33.969 -10.734 1 93 25 LEU B N 1
ATOM 3849 C CA . LEU B 1 25 ? 24.078 -33.219 -11.898 1 93 25 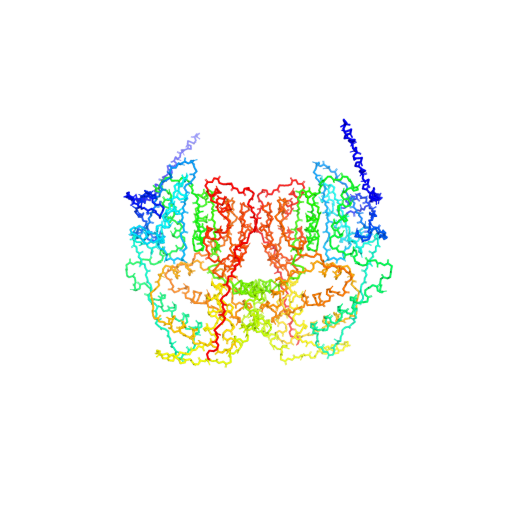LEU B CA 1
ATOM 3850 C C . LEU B 1 25 ? 24.797 -33.688 -13.156 1 93 25 LEU B C 1
ATOM 3852 O O . LEU B 1 25 ? 26.031 -33.688 -13.203 1 93 25 LEU B O 1
ATOM 3856 N N . ALA B 1 26 ? 24.047 -34.188 -14.055 1 92.31 26 ALA B N 1
ATOM 3857 C CA . ALA B 1 26 ? 24.594 -34.625 -15.344 1 92.31 26 ALA B CA 1
ATOM 3858 C C . ALA B 1 26 ? 24.094 -33.719 -16.469 1 92.31 26 ALA B C 1
ATOM 3860 O O . ALA B 1 26 ? 22.875 -33.594 -16.688 1 92.31 26 ALA B O 1
ATOM 3861 N N . LEU B 1 27 ? 25.016 -33.062 -17.141 1 96.25 27 LEU B N 1
ATOM 3862 C CA . LEU B 1 27 ? 24.641 -32.156 -18.234 1 96.25 27 LEU B CA 1
ATOM 3863 C C . LEU B 1 27 ? 25.266 -32.625 -19.547 1 96.25 27 LEU B C 1
ATOM 3865 O O . LEU B 1 27 ? 26.391 -33.094 -19.578 1 96.25 27 LEU B O 1
ATOM 3869 N N . THR B 1 28 ? 24.531 -32.5 -20.594 1 97.38 28 THR B N 1
ATOM 3870 C CA . THR B 1 28 ? 24.984 -32.844 -21.938 1 97.38 28 THR B CA 1
ATOM 3871 C C . THR B 1 28 ? 24.984 -31.609 -22.828 1 97.38 28 THR B C 1
ATOM 3873 O O . THR B 1 28 ? 24.031 -30.812 -22.781 1 97.38 28 THR B O 1
ATOM 3876 N N . PRO B 1 29 ? 25.969 -31.5 -23.625 1 97.81 29 PRO B N 1
ATOM 3877 C CA . PRO B 1 29 ? 26.047 -30.312 -24.484 1 97.81 29 PRO B CA 1
ATOM 3878 C C . PRO B 1 29 ? 25.078 -30.359 -25.656 1 97.81 29 PRO B C 1
ATOM 3880 O O . PRO B 1 29 ? 24.688 -31.453 -26.094 1 97.81 29 PRO B O 1
ATOM 3883 N N . GLY B 1 30 ? 24.625 -29.25 -26.078 1 97.81 30 GLY B N 1
ATOM 3884 C CA . GLY B 1 30 ? 23.812 -29.062 -27.281 1 97.81 30 GLY B CA 1
ATOM 3885 C C . GLY B 1 30 ? 23.938 -27.672 -27.875 1 97.81 30 GLY B C 1
ATOM 3886 O O . GLY B 1 30 ? 24.594 -26.812 -27.297 1 97.81 30 GLY B O 1
ATOM 3887 N N . THR B 1 31 ? 23.406 -27.516 -29.109 1 97.62 31 THR B N 1
ATOM 3888 C CA . THR B 1 31 ? 23.422 -26.219 -29.781 1 97.62 31 THR B CA 1
ATOM 3889 C C . THR B 1 31 ? 22.078 -25.953 -30.453 1 97.62 31 THR B C 1
ATOM 3891 O O . THR B 1 31 ? 21.469 -26.859 -31.031 1 97.62 31 THR B O 1
ATOM 3894 N N . GLU B 1 32 ? 21.562 -24.828 -30.234 1 97.19 32 GLU B N 1
ATOM 3895 C CA . GLU B 1 32 ? 20.406 -24.281 -30.938 1 97.19 32 GLU B CA 1
ATOM 3896 C C . GLU B 1 32 ? 20.781 -23.031 -31.719 1 97.19 32 GLU B C 1
ATOM 3898 O O . GLU B 1 32 ? 21.922 -22.547 -31.641 1 97.19 32 GLU B O 1
ATOM 3903 N N . THR B 1 33 ? 19.844 -22.531 -32.562 1 95.75 33 THR B N 1
ATOM 3904 C CA . THR B 1 33 ? 20.047 -21.281 -33.312 1 95.75 33 THR B CA 1
ATOM 3905 C C . THR B 1 33 ? 19 -20.25 -32.906 1 95.75 33 THR B C 1
ATOM 3907 O O . THR B 1 33 ? 17.797 -20.5 -32.969 1 95.75 33 THR B O 1
ATOM 3910 N N . ALA B 1 34 ? 19.453 -19.094 -32.5 1 96 34 ALA B N 1
ATOM 3911 C CA . ALA B 1 34 ? 18.562 -17.984 -32.125 1 96 34 ALA B CA 1
ATOM 3912 C C . ALA B 1 34 ? 17.922 -17.359 -33.344 1 96 34 ALA B C 1
ATOM 3914 O O . ALA B 1 34 ? 18.266 -17.688 -34.469 1 96 34 ALA B O 1
ATOM 3915 N N . GLY B 1 35 ? 16.953 -16.469 -33.062 1 93 35 GLY B N 1
ATOM 3916 C CA . GLY B 1 35 ? 16.203 -15.844 -34.156 1 93 35 GLY B CA 1
ATOM 3917 C C . GLY B 1 35 ? 17.078 -15.008 -35.062 1 93 35 GLY B C 1
ATOM 3918 O O . GLY B 1 35 ? 16.797 -14.875 -36.25 1 93 35 GLY B O 1
ATOM 3919 N N . ASP B 1 36 ? 18.125 -14.469 -34.562 1 93.5 36 ASP B N 1
ATOM 3920 C CA . ASP B 1 36 ? 19.016 -13.609 -35.344 1 93.5 36 ASP B CA 1
ATOM 3921 C C . ASP B 1 36 ? 20.141 -14.422 -35.969 1 93.5 36 ASP B C 1
ATOM 3923 O O . ASP B 1 36 ? 21.094 -13.859 -36.531 1 93.5 36 ASP B O 1
ATOM 3927 N N . GLY B 1 37 ? 20.188 -15.688 -35.781 1 93.88 37 GLY B N 1
ATOM 3928 C CA . GLY B 1 37 ? 21.141 -16.562 -36.438 1 93.88 37 GLY B CA 1
ATOM 3929 C C . GLY B 1 37 ? 22.312 -16.953 -35.562 1 93.88 37 GLY B C 1
ATOM 3930 O O . GLY B 1 37 ? 23.094 -17.844 -35.906 1 93.88 37 GLY B O 1
ATOM 3931 N N . ARG B 1 38 ? 22.422 -16.453 -34.406 1 93.94 38 ARG B N 1
ATOM 3932 C CA . ARG B 1 38 ? 23.547 -16.766 -33.5 1 93.94 38 ARG B CA 1
ATOM 3933 C C . ARG B 1 38 ? 23.391 -18.172 -32.906 1 93.94 38 ARG B C 1
ATOM 3935 O O . ARG B 1 38 ? 22.281 -18.578 -32.531 1 93.94 38 ARG B O 1
ATOM 3942 N N . PRO B 1 39 ? 24.484 -18.875 -32.844 1 96.69 39 PRO B N 1
ATOM 3943 C CA . PRO B 1 39 ? 24.438 -20.172 -32.156 1 96.69 39 PRO B CA 1
ATOM 3944 C C . PRO B 1 39 ? 24.312 -20.016 -30.641 1 96.69 39 PRO B C 1
ATOM 3946 O O . PRO B 1 39 ? 24.969 -19.156 -30.047 1 96.69 39 PRO B O 1
ATOM 3949 N N . VAL B 1 40 ? 23.484 -20.844 -30.094 1 97.81 40 VAL B N 1
ATOM 3950 C CA . VAL B 1 40 ? 23.328 -20.922 -28.641 1 97.81 40 VAL B CA 1
ATOM 3951 C C . VAL B 1 40 ? 23.828 -22.281 -28.141 1 97.81 40 VAL B C 1
ATOM 3953 O O . VAL B 1 40 ? 23.125 -23.281 -28.219 1 97.81 40 VAL B O 1
ATOM 3956 N N . ARG B 1 41 ? 25.047 -22.266 -27.594 1 98.12 41 ARG B N 1
ATOM 3957 C CA . ARG B 1 41 ? 25.609 -23.469 -27 1 98.12 41 ARG B CA 1
ATOM 3958 C C . ARG B 1 41 ? 25.172 -23.625 -25.547 1 98.12 41 ARG B C 1
ATOM 3960 O O . ARG B 1 41 ? 25.266 -22.688 -24.766 1 98.12 41 ARG B O 1
ATOM 3967 N N . TYR B 1 42 ? 24.578 -24.75 -25.281 1 98.38 42 TYR B N 1
ATOM 3968 C CA . TYR B 1 42 ? 24.047 -24.969 -23.938 1 98.38 42 TYR B CA 1
ATOM 3969 C C . TYR B 1 42 ? 24.453 -26.359 -23.422 1 98.38 42 TYR B C 1
ATOM 3971 O O . TYR B 1 42 ? 25.016 -27.156 -24.172 1 98.38 42 TYR B O 1
ATOM 3979 N N . GLU B 1 43 ? 24.359 -26.547 -22.141 1 98.5 43 GLU B N 1
ATOM 3980 C CA . GLU B 1 43 ? 24.375 -27.828 -21.453 1 98.5 43 GLU B CA 1
ATOM 3981 C C . GLU B 1 43 ? 23.031 -28.094 -20.781 1 98.5 43 GLU B C 1
ATOM 3983 O O . GLU B 1 43 ? 22.469 -27.219 -20.141 1 98.5 43 GLU B O 1
ATOM 3988 N N . ILE B 1 44 ? 22.469 -29.266 -21.031 1 98.19 44 ILE B N 1
ATOM 3989 C CA . ILE B 1 44 ? 21.125 -29.547 -20.531 1 98.19 44 ILE B CA 1
ATOM 3990 C C . ILE B 1 44 ? 21.125 -30.906 -19.828 1 98.19 44 ILE B C 1
ATOM 3992 O O . ILE B 1 44 ? 21.859 -31.812 -20.219 1 98.19 44 ILE B O 1
ATOM 3996 N N . GLY B 1 45 ? 20.391 -31.031 -18.781 1 97.62 45 GLY B N 1
ATOM 3997 C CA . GLY B 1 45 ? 20.25 -32.281 -18.031 1 97.62 45 GLY B CA 1
ATOM 3998 C C . GLY B 1 45 ? 19.328 -32.125 -16.828 1 97.62 45 GLY B C 1
ATOM 3999 O O . GLY B 1 45 ? 18.281 -31.5 -16.906 1 97.62 45 GLY B O 1
ATOM 4000 N N . ALA B 1 46 ? 19.641 -32.875 -15.797 1 98.06 46 ALA B N 1
ATOM 4001 C CA . ALA B 1 46 ? 18.797 -32.906 -14.602 1 98.06 46 ALA B CA 1
ATOM 4002 C C . ALA B 1 46 ? 19.625 -33.188 -13.352 1 98.06 46 ALA B C 1
ATOM 4004 O O . ALA B 1 46 ? 20.672 -33.812 -13.43 1 98.06 46 ALA B O 1
ATOM 4005 N N . ILE B 1 47 ? 19.156 -32.656 -12.297 1 98.25 47 ILE B N 1
ATOM 4006 C CA . ILE B 1 47 ? 19.766 -32.969 -11.008 1 98.25 47 ILE B CA 1
ATOM 4007 C C . ILE B 1 47 ? 18.906 -33.969 -10.258 1 98.25 47 ILE B C 1
ATOM 4009 O O . ILE B 1 47 ? 17.672 -33.906 -10.312 1 98.25 47 ILE B O 1
ATOM 4013 N N . ASP B 1 48 ? 19.594 -34.906 -9.633 1 97.56 48 ASP B N 1
ATOM 4014 C CA . ASP B 1 48 ? 18.938 -35.906 -8.789 1 97.56 48 ASP B CA 1
ATOM 4015 C C . ASP B 1 48 ? 18.828 -35.438 -7.348 1 97.56 48 ASP B C 1
ATOM 4017 O O . ASP B 1 48 ? 19.844 -35.125 -6.715 1 97.56 48 ASP B O 1
ATOM 4021 N N . VAL B 1 49 ? 17.547 -35.344 -6.805 1 97.62 49 VAL B N 1
ATOM 4022 C CA . VAL B 1 49 ? 17.328 -34.844 -5.449 1 97.62 49 VAL B CA 1
ATOM 4023 C C . VAL B 1 49 ? 16.297 -35.719 -4.734 1 97.62 49 VAL B C 1
ATOM 4025 O O . VAL B 1 49 ? 15.5 -36.406 -5.383 1 97.62 49 VAL B O 1
ATOM 4028 N N . PRO B 1 50 ? 16.312 -35.719 -3.369 1 97.38 50 PRO B N 1
ATOM 4029 C CA . PRO B 1 50 ? 15.211 -36.375 -2.672 1 97.38 50 PRO B CA 1
ATOM 4030 C C . PRO B 1 50 ? 13.852 -35.781 -2.988 1 97.38 50 PRO B C 1
ATOM 4032 O O . PRO B 1 50 ? 13.727 -34.531 -3.098 1 97.38 50 PRO B O 1
ATOM 4035 N N . GLU B 1 51 ? 12.875 -36.656 -3.156 1 98.06 51 GLU B N 1
ATOM 4036 C CA . GLU B 1 51 ? 11.516 -36.156 -3.381 1 98.06 51 GLU B CA 1
ATOM 4037 C C . GLU B 1 51 ? 10.992 -35.406 -2.16 1 98.06 51 GLU B C 1
ATOM 4039 O O . GLU B 1 51 ? 10.328 -34.375 -2.295 1 98.06 51 GLU B O 1
ATOM 4044 N N . ASN B 1 52 ? 11.188 -35.906 -1.049 1 97.81 52 ASN B N 1
ATOM 4045 C CA . ASN B 1 52 ? 10.836 -35.312 0.241 1 97.81 52 ASN B CA 1
ATOM 4046 C C . ASN B 1 52 ? 12.031 -35.312 1.187 1 97.81 52 ASN B C 1
ATOM 4048 O O . ASN B 1 52 ? 12.398 -36.344 1.758 1 97.81 52 ASN B O 1
ATOM 4052 N N . ARG B 1 53 ? 12.578 -34.125 1.409 1 96.5 53 ARG B N 1
ATOM 4053 C CA . ARG B 1 53 ? 13.82 -34 2.162 1 96.5 53 ARG B CA 1
ATOM 4054 C C . ARG B 1 53 ? 13.594 -34.25 3.648 1 96.5 53 ARG B C 1
ATOM 4056 O O . ARG B 1 53 ? 14.547 -34.438 4.406 1 96.5 53 ARG B O 1
ATOM 4063 N N . ALA B 1 54 ? 12.359 -34.25 4.117 1 95 54 ALA B N 1
ATOM 4064 C CA . ALA B 1 54 ? 12.039 -34.531 5.516 1 95 54 ALA B CA 1
ATOM 4065 C C . ALA B 1 54 ? 12.062 -36.031 5.793 1 95 54 ALA B C 1
ATOM 4067 O O . ALA B 1 54 ? 12.039 -36.438 6.953 1 95 54 ALA B O 1
ATOM 4068 N N . LYS B 1 55 ? 12.156 -36.844 4.707 1 94.88 55 LYS B N 1
ATOM 4069 C CA . LYS B 1 55 ? 12.172 -38.281 4.816 1 94.88 55 LYS B CA 1
ATOM 4070 C C . LYS B 1 55 ? 13.492 -38.875 4.312 1 94.88 55 LYS B C 1
ATOM 4072 O O . LYS B 1 55 ? 13.758 -38.844 3.111 1 94.88 55 LYS B O 1
ATOM 4077 N N . PRO B 1 56 ? 14.203 -39.469 5.141 1 91.38 56 PRO B N 1
ATOM 4078 C CA . PRO B 1 56 ? 15.523 -39.969 4.758 1 91.38 56 PRO B CA 1
ATOM 4079 C C . PRO B 1 56 ? 15.453 -41.062 3.672 1 91.38 56 PRO B C 1
ATOM 4081 O O . PRO B 1 56 ? 16.359 -41.156 2.836 1 91.38 56 PRO B O 1
ATOM 4084 N N . ASP B 1 57 ? 14.367 -41.844 3.664 1 91.44 57 ASP B N 1
ATOM 4085 C CA . ASP B 1 57 ? 14.242 -42.938 2.703 1 91.44 57 ASP B CA 1
ATOM 4086 C C . ASP B 1 57 ? 13.383 -42.531 1.512 1 91.44 57 ASP B C 1
ATOM 4088 O O . ASP B 1 57 ? 12.852 -43.375 0.802 1 91.44 57 ASP B O 1
ATOM 4092 N N . SER B 1 58 ? 13.344 -41.25 1.304 1 93.5 58 SER B N 1
ATOM 4093 C CA . SER B 1 58 ? 12.516 -40.719 0.216 1 93.5 58 SER B CA 1
ATOM 4094 C C . SER B 1 58 ? 13.039 -41.188 -1.141 1 93.5 58 SER B C 1
ATOM 4096 O O . SER B 1 58 ? 14.25 -41.312 -1.329 1 93.5 58 SER B O 1
ATOM 4098 N N . ARG B 1 59 ? 12.133 -41.5 -2.049 1 94.12 59 ARG B N 1
ATOM 4099 C CA . ARG B 1 59 ? 12.555 -41.75 -3.426 1 94.12 59 ARG B CA 1
ATOM 4100 C C . ARG B 1 59 ? 13.281 -40.531 -3.996 1 94.12 59 ARG B C 1
ATOM 4102 O O . ARG B 1 59 ? 13.094 -39.406 -3.52 1 94.12 59 ARG B O 1
ATOM 4109 N N . ARG B 1 60 ? 14.047 -40.781 -5 1 96.06 60 ARG B N 1
ATOM 4110 C CA . ARG B 1 60 ? 14.727 -39.688 -5.695 1 96.06 60 ARG B CA 1
ATOM 4111 C C . ARG B 1 60 ? 13.969 -39.281 -6.949 1 96.06 60 ARG B C 1
ATOM 4113 O O . ARG B 1 60 ? 13.289 -40.094 -7.566 1 96.06 60 ARG B O 1
ATOM 4120 N N . ILE B 1 61 ? 14.055 -37.969 -7.234 1 97.75 61 ILE B N 1
ATOM 4121 C CA . ILE B 1 61 ? 13.438 -37.438 -8.445 1 97.75 61 ILE B CA 1
ATOM 4122 C C . ILE B 1 61 ? 14.445 -36.562 -9.195 1 97.75 61 ILE B C 1
ATOM 4124 O O . ILE B 1 61 ? 15.484 -36.219 -8.648 1 97.75 61 ILE B O 1
ATOM 4128 N N . THR B 1 62 ? 14.117 -36.281 -10.43 1 97.44 62 THR B N 1
ATOM 4129 C CA . THR B 1 62 ? 14.992 -35.438 -11.227 1 97.44 62 THR B CA 1
ATOM 4130 C C . THR B 1 62 ? 14.328 -34.094 -11.477 1 97.44 62 THR B C 1
ATOM 4132 O O . THR B 1 62 ? 13.109 -34 -11.625 1 97.44 62 THR B O 1
ATOM 4135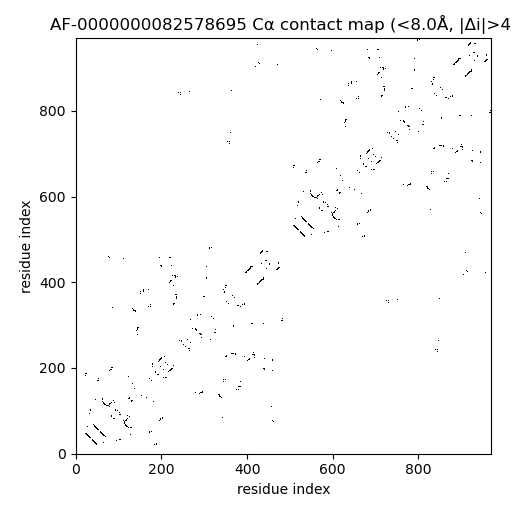 N N . VAL B 1 63 ? 15.141 -33.062 -11.484 1 97.94 63 VAL B N 1
ATOM 4136 C CA . VAL B 1 63 ? 14.742 -31.688 -11.805 1 97.94 63 VAL B CA 1
ATOM 4137 C C . VAL B 1 63 ? 15.578 -31.172 -12.984 1 97.94 63 VAL B C 1
ATOM 4139 O O . VAL B 1 63 ? 16.812 -31.234 -12.953 1 97.94 63 VAL B O 1
ATOM 4142 N N . GLY B 1 64 ? 14.891 -30.672 -13.977 1 98.19 64 GLY B N 1
ATOM 4143 C CA . GLY B 1 64 ? 15.562 -30.219 -15.18 1 98.19 64 GLY B CA 1
ATOM 4144 C C . GLY B 1 64 ? 16.422 -28.984 -14.961 1 98.19 64 GLY B C 1
ATOM 4145 O O . GLY B 1 64 ? 16.047 -28.078 -14.211 1 98.19 64 GLY B O 1
ATOM 4146 N N . VAL B 1 65 ? 17.594 -28.953 -15.648 1 98.56 65 VAL B N 1
ATOM 4147 C CA . VAL B 1 65 ? 18.547 -27.859 -15.555 1 98.56 65 VAL B CA 1
ATOM 4148 C C . VAL B 1 65 ? 19.156 -27.578 -16.922 1 98.56 65 VAL B C 1
ATOM 4150 O O . VAL B 1 65 ? 19.422 -28.5 -17.688 1 98.56 65 VAL B O 1
ATOM 4153 N N . LEU B 1 66 ? 19.281 -26.344 -17.25 1 98.62 66 LEU B N 1
ATOM 4154 C CA . LEU B 1 66 ? 20 -25.906 -18.453 1 98.62 66 LEU B CA 1
ATOM 4155 C C . LEU B 1 66 ? 20.984 -24.797 -18.109 1 98.62 66 LEU B C 1
ATOM 4157 O O . LEU B 1 66 ? 20.656 -23.875 -17.359 1 98.62 66 LEU B O 1
ATOM 4161 N N . ARG B 1 67 ? 22.203 -24.891 -18.625 1 98.75 67 ARG B N 1
ATOM 4162 C CA . ARG B 1 67 ? 23.219 -23.859 -18.422 1 98.75 67 ARG B CA 1
ATOM 4163 C C . ARG B 1 67 ? 23.75 -23.359 -19.766 1 98.75 67 ARG B C 1
ATOM 4165 O O . ARG B 1 67 ? 23.984 -24.156 -20.672 1 98.75 67 ARG B O 1
ATOM 4172 N N . ILE B 1 68 ? 23.812 -22.125 -19.875 1 98.69 68 ILE B N 1
ATOM 4173 C CA . ILE B 1 68 ? 24.562 -21.469 -20.938 1 98.69 68 ILE B CA 1
ATOM 4174 C C . ILE B 1 68 ? 25.766 -20.734 -20.344 1 98.69 68 ILE B C 1
ATOM 4176 O O . ILE B 1 68 ? 25.594 -19.812 -19.531 1 98.69 68 ILE B O 1
ATOM 4180 N N . LYS B 1 69 ? 26.922 -21.109 -20.75 1 98 69 LYS B N 1
ATOM 4181 C CA . LYS B 1 69 ? 28.125 -20.484 -20.234 1 98 69 LYS B CA 1
ATOM 4182 C C . LYS B 1 69 ? 28.312 -19.078 -20.812 1 98 69 LYS B C 1
ATOM 4184 O O . LYS B 1 69 ? 27.969 -18.828 -21.969 1 98 69 LYS B O 1
ATOM 4189 N N . ALA B 1 70 ? 28.875 -18.281 -19.938 1 98.06 70 ALA B N 1
ATOM 4190 C CA . ALA B 1 70 ? 29.141 -16.922 -20.359 1 98.06 70 ALA B CA 1
ATOM 4191 C C . ALA B 1 70 ? 30.031 -16.891 -21.594 1 98.06 70 ALA B C 1
ATOM 4193 O O . ALA B 1 70 ? 31.016 -17.625 -21.672 1 98.06 70 ALA B O 1
ATOM 4194 N N . ALA B 1 71 ? 29.641 -16.078 -22.484 1 95.69 71 ALA B N 1
ATOM 4195 C CA . ALA B 1 71 ? 30.484 -15.891 -23.672 1 95.69 71 ALA B CA 1
ATOM 4196 C C . ALA B 1 71 ? 31.812 -15.227 -23.297 1 95.69 71 ALA B C 1
ATOM 4198 O O . ALA B 1 71 ? 32.875 -15.648 -23.766 1 95.69 71 ALA B O 1
ATOM 4199 N N . LYS B 1 72 ? 31.703 -14.156 -22.484 1 96.44 72 LYS B N 1
ATOM 4200 C CA . LYS B 1 72 ? 32.844 -13.461 -21.938 1 96.44 72 LYS B CA 1
ATOM 4201 C C . LYS B 1 72 ? 32.719 -13.32 -20.422 1 96.44 72 LYS B C 1
ATOM 4203 O O . LYS B 1 72 ? 32.344 -12.258 -19.922 1 96.44 72 LYS B O 1
ATOM 4208 N N . PRO B 1 73 ? 33.219 -14.344 -19.734 1 95.88 73 PRO B N 1
ATOM 4209 C CA . PRO B 1 73 ? 33.031 -14.328 -18.281 1 95.88 73 PRO B CA 1
ATOM 4210 C C . PRO B 1 73 ? 33.656 -13.102 -17.625 1 95.88 73 PRO B C 1
ATOM 4212 O O . PRO B 1 73 ? 34.75 -12.711 -17.953 1 95.88 73 PRO B O 1
ATOM 4215 N N . ASN B 1 74 ? 33 -12.422 -16.688 1 94 74 ASN B N 1
ATOM 4216 C CA . ASN B 1 74 ? 33.469 -11.227 -16 1 94 74 ASN B CA 1
ATOM 4217 C C . ASN B 1 74 ? 33.781 -11.516 -14.539 1 94 74 ASN B C 1
ATOM 4219 O O . ASN B 1 74 ? 34.031 -10.594 -13.75 1 94 74 ASN B O 1
ATOM 4223 N N . GLY B 1 75 ? 33.688 -12.711 -14.156 1 95.25 75 GLY B N 1
ATOM 4224 C CA . GLY B 1 75 ? 34.031 -13.109 -12.805 1 95.25 75 GLY B CA 1
ATOM 4225 C C . GLY B 1 75 ? 32.906 -12.891 -11.812 1 95.25 75 GLY B C 1
ATOM 4226 O O . GLY B 1 75 ? 33.094 -13.086 -10.609 1 95.25 75 GLY B O 1
ATOM 4227 N N . GLN B 1 76 ? 31.797 -12.484 -12.266 1 96.88 76 GLN B N 1
ATOM 4228 C CA . GLN B 1 76 ? 30.641 -12.258 -11.414 1 96.88 76 GLN B CA 1
ATOM 4229 C C . GLN B 1 76 ? 29.781 -13.523 -11.305 1 96.88 76 GLN B C 1
ATOM 4231 O O . GLN B 1 76 ? 29.922 -14.445 -12.109 1 96.88 76 GLN B O 1
ATOM 4236 N N . PRO B 1 77 ? 28.938 -13.617 -10.32 1 98 77 PRO B N 1
ATOM 4237 C CA . PRO B 1 77 ? 28.078 -14.797 -10.141 1 98 77 PRO B CA 1
ATOM 4238 C C . PRO B 1 77 ? 27.188 -15.07 -11.352 1 98 77 PRO B C 1
ATOM 4240 O O . PRO B 1 77 ? 26.828 -14.141 -12.078 1 98 77 PRO B O 1
ATOM 4243 N N . PRO B 1 78 ? 26.844 -16.344 -11.531 1 98.69 78 PRO B N 1
ATOM 4244 C CA . PRO B 1 78 ? 25.875 -16.688 -12.586 1 98.69 78 PRO B CA 1
ATOM 4245 C C . PRO B 1 78 ? 24.484 -16.109 -12.32 1 98.69 78 PRO B C 1
ATOM 4247 O O . PRO B 1 78 ? 24.203 -15.688 -11.203 1 98.69 78 PRO B O 1
ATOM 4250 N N . ILE B 1 79 ? 23.734 -16.078 -13.406 1 98.62 79 ILE B N 1
ATOM 4251 C CA . ILE B 1 79 ? 22.312 -15.703 -13.305 1 98.62 79 ILE B CA 1
ATOM 4252 C C . ILE B 1 79 ? 21.453 -16.969 -13.281 1 98.62 79 ILE B C 1
ATOM 4254 O O . ILE B 1 79 ? 21.469 -17.75 -14.227 1 98.62 79 ILE B O 1
ATOM 4258 N N . PHE B 1 80 ? 20.766 -17.156 -12.211 1 98.88 80 PHE B N 1
ATOM 4259 C CA . PHE B 1 80 ? 19.75 -18.203 -12.117 1 98.88 80 PHE B CA 1
ATOM 4260 C C . PHE B 1 80 ? 18.375 -17.656 -12.484 1 98.88 80 PHE B C 1
ATOM 4262 O O . PHE B 1 80 ? 17.875 -16.75 -11.828 1 98.88 80 PHE B O 1
ATOM 4269 N N . LEU B 1 81 ? 17.797 -18.172 -13.508 1 98.31 81 LEU B N 1
ATOM 4270 C CA . LEU B 1 81 ? 16.469 -17.766 -13.961 1 98.31 81 LEU B CA 1
ATOM 4271 C C . LEU B 1 81 ? 15.391 -18.688 -13.398 1 98.31 81 LEU B C 1
ATOM 4273 O O . LEU B 1 81 ? 15.367 -19.875 -13.711 1 98.31 81 LEU B O 1
ATOM 4277 N N . LEU B 1 82 ? 14.562 -18.156 -12.586 1 98.06 82 LEU B N 1
ATOM 4278 C CA . LEU B 1 82 ? 13.438 -18.875 -12.008 1 98.06 82 LEU B CA 1
ATOM 4279 C C . LEU B 1 82 ? 12.125 -18.469 -12.664 1 98.06 82 LEU B C 1
ATOM 4281 O O . LEU B 1 82 ? 11.641 -17.359 -12.445 1 98.06 82 LEU B O 1
ATOM 4285 N N . VAL B 1 83 ? 11.562 -19.344 -13.352 1 93.75 83 VAL B N 1
ATOM 4286 C CA . VAL B 1 83 ? 10.422 -19.016 -14.211 1 93.75 83 VAL B CA 1
ATOM 4287 C C . VAL B 1 83 ? 9.148 -18.938 -13.367 1 93.75 83 VAL B C 1
ATOM 4289 O O . VAL B 1 83 ? 9.047 -19.578 -12.32 1 93.75 83 VAL B O 1
ATOM 4292 N N . GLY B 1 84 ? 8.172 -18.156 -13.891 1 94.31 84 GLY B N 1
ATOM 4293 C CA . GLY B 1 84 ? 6.891 -18 -13.219 1 94.31 84 GLY B CA 1
ATOM 4294 C C . GLY B 1 84 ? 6.008 -19.234 -13.336 1 94.31 84 GLY B C 1
ATOM 4295 O O . GLY B 1 84 ? 6.496 -20.328 -13.594 1 94.31 84 GLY B O 1
ATOM 4296 N N . GLY B 1 85 ? 4.738 -19.047 -13.062 1 91.62 85 GLY B N 1
ATOM 4297 C CA . GLY B 1 85 ? 3.756 -20.125 -13.062 1 91.62 85 GLY B CA 1
ATOM 4298 C C . GLY B 1 85 ? 3.02 -20.266 -11.742 1 91.62 85 GLY B C 1
ATOM 4299 O O . GLY B 1 85 ? 2.24 -19.391 -11.367 1 91.62 85 GLY B O 1
ATOM 4300 N N . PRO B 1 86 ? 3.264 -21.297 -11.016 1 92.38 86 PRO B N 1
ATOM 4301 C CA . PRO B 1 86 ? 4.043 -22.5 -11.289 1 92.38 86 PRO B CA 1
ATOM 4302 C C . PRO B 1 86 ? 3.424 -23.375 -12.383 1 92.38 86 PRO B C 1
ATOM 4304 O O . PRO B 1 86 ? 2.299 -23.109 -12.82 1 92.38 86 PRO B O 1
ATOM 4307 N N . GLY B 1 87 ? 4.188 -24.281 -12.844 1 93.5 87 GLY B N 1
ATOM 4308 C CA . GLY B 1 87 ? 3.754 -25.203 -13.875 1 93.5 87 GLY B CA 1
ATOM 4309 C C . GLY B 1 87 ? 4.102 -24.734 -15.273 1 93.5 87 GLY B C 1
ATOM 4310 O O . GLY B 1 87 ? 3.281 -24.844 -16.188 1 93.5 87 GLY B O 1
ATOM 4311 N N . VAL B 1 88 ? 5.289 -24.125 -15.32 1 91.38 88 VAL B N 1
ATOM 4312 C CA . VAL B 1 88 ? 5.82 -23.703 -16.609 1 91.38 88 VAL B CA 1
ATOM 4313 C C . VAL B 1 88 ? 7.199 -24.312 -16.828 1 91.38 88 VAL B C 1
ATOM 4315 O O . VAL B 1 88 ? 8.008 -24.391 -15.914 1 91.38 88 VAL B O 1
ATOM 4318 N N . THR B 1 89 ? 7.441 -24.828 -18.031 1 92.75 89 THR B N 1
ATOM 4319 C CA . THR B 1 89 ? 8.75 -25.344 -18.406 1 92.75 89 THR B CA 1
ATOM 4320 C C . THR B 1 89 ? 9.422 -24.438 -19.438 1 92.75 89 THR B C 1
ATOM 4322 O O . THR B 1 89 ? 8.75 -23.875 -20.297 1 92.75 89 THR B O 1
ATOM 4325 N N . MET B 1 90 ? 10.711 -24.266 -19.297 1 95.06 90 MET B N 1
ATOM 4326 C CA . MET B 1 90 ? 11.492 -23.5 -20.266 1 95.06 90 MET B CA 1
ATOM 4327 C C . MET B 1 90 ? 12.32 -24.438 -21.141 1 95.06 90 MET B C 1
ATOM 4329 O O . MET B 1 90 ? 12.789 -24.031 -22.203 1 95.06 90 MET B O 1
ATOM 4333 N N . LEU B 1 91 ? 12.453 -25.609 -20.719 1 96.38 91 LEU B N 1
ATOM 4334 C CA . LEU B 1 91 ? 13.312 -26.531 -21.453 1 96.38 91 LEU B CA 1
ATOM 4335 C C . LEU B 1 91 ? 12.648 -27 -22.734 1 96.38 91 LEU B C 1
ATOM 4337 O O . LEU B 1 91 ? 13.312 -27.531 -23.625 1 96.38 91 LEU B O 1
ATOM 4341 N N . ASP B 1 92 ? 11.375 -26.734 -22.859 1 95.75 92 ASP B N 1
ATOM 4342 C CA . ASP B 1 92 ? 10.68 -27.062 -24.094 1 95.75 92 ASP B CA 1
ATOM 4343 C C . ASP B 1 92 ? 11.094 -26.125 -25.234 1 95.75 92 ASP B C 1
ATOM 4345 O O . ASP B 1 92 ? 10.727 -26.344 -26.391 1 95.75 92 ASP B O 1
ATOM 4349 N N . THR B 1 93 ? 11.844 -25.109 -24.875 1 96.69 93 THR B N 1
ATOM 4350 C CA . THR B 1 93 ? 12.414 -24.219 -25.875 1 96.69 93 THR B CA 1
ATOM 4351 C C . THR B 1 93 ? 13.391 -24.969 -26.766 1 96.69 93 THR B C 1
ATOM 4353 O O . THR B 1 93 ? 13.523 -24.656 -27.953 1 96.69 93 THR B O 1
ATOM 4356 N N . ILE B 1 94 ? 14.125 -25.953 -26.234 1 96.56 94 ILE B N 1
ATOM 4357 C CA . ILE B 1 94 ? 15.102 -26.734 -26.969 1 96.56 94 ILE B CA 1
ATOM 4358 C C . ILE B 1 94 ? 14.383 -27.641 -27.969 1 96.56 94 ILE B C 1
ATOM 4360 O O . ILE B 1 94 ? 13.469 -28.375 -27.594 1 96.56 94 ILE B O 1
ATOM 4364 N N . GLY B 1 95 ? 14.711 -27.547 -29.156 1 95.44 95 GLY B N 1
ATOM 4365 C CA . GLY B 1 95 ? 14.094 -28.328 -30.219 1 95.44 95 GLY B CA 1
ATOM 4366 C C . GLY B 1 95 ? 12.906 -27.641 -30.859 1 95.44 95 GLY B C 1
ATOM 4367 O O . GLY B 1 95 ? 12.43 -28.047 -31.922 1 95.44 95 GLY B O 1
ATOM 4368 N N . ASP B 1 96 ? 12.305 -26.625 -30.172 1 96.38 96 ASP B N 1
ATOM 4369 C CA . ASP B 1 96 ? 11.188 -25.859 -30.703 1 96.38 96 ASP B CA 1
ATOM 4370 C C . ASP B 1 96 ? 11.672 -24.828 -31.734 1 96.38 96 ASP B C 1
ATOM 4372 O O . ASP B 1 96 ? 12.469 -23.953 -31.406 1 96.38 96 ASP B O 1
ATOM 4376 N N . GLN B 1 97 ? 11.148 -24.859 -33 1 93.81 97 GLN B N 1
ATOM 4377 C CA . GLN B 1 97 ? 11.633 -24 -34.062 1 93.81 97 GLN B CA 1
ATOM 4378 C C . GLN B 1 97 ? 10.688 -22.828 -34.281 1 93.81 97 GLN B C 1
ATOM 4380 O O . GLN B 1 97 ? 10.797 -22.109 -35.281 1 93.81 97 GLN B O 1
ATOM 4385 N N . SER B 1 98 ? 9.805 -22.641 -33.375 1 96.25 98 SER B N 1
ATOM 4386 C CA . SER B 1 98 ? 8.875 -21.516 -33.5 1 96.25 98 SER B CA 1
ATOM 4387 C C . SER B 1 98 ? 9.594 -20.188 -33.344 1 96.25 98 SER B C 1
ATOM 4389 O O . SER B 1 98 ? 10.664 -20.109 -32.719 1 96.25 98 SER B O 1
ATOM 4391 N N . PRO B 1 99 ? 9.039 -19.125 -33.906 1 94.56 99 PRO B N 1
ATOM 4392 C CA . PRO B 1 99 ? 9.625 -17.797 -33.719 1 94.56 99 PRO B CA 1
ATOM 4393 C C . PRO B 1 99 ? 9.758 -17.406 -32.25 1 94.56 99 PRO B C 1
ATOM 4395 O O . PRO B 1 99 ? 10.742 -16.781 -31.875 1 94.56 99 PRO B O 1
ATOM 4398 N N . ALA B 1 100 ? 8.812 -17.781 -31.5 1 93.44 100 ALA B N 1
ATOM 4399 C CA . ALA B 1 100 ? 8.844 -17.469 -30.078 1 93.44 100 ALA B CA 1
ATOM 4400 C C . ALA B 1 100 ? 10.023 -18.141 -29.391 1 93.44 100 ALA B C 1
ATOM 4402 O O . ALA B 1 100 ? 10.719 -17.516 -28.578 1 93.44 100 ALA B O 1
ATOM 4403 N N . ALA B 1 101 ? 10.219 -19.359 -29.656 1 95.31 101 ALA B N 1
ATOM 4404 C CA . ALA B 1 101 ? 11.336 -20.109 -29.062 1 95.31 101 ALA B CA 1
ATOM 4405 C C . ALA B 1 101 ? 12.672 -19.516 -29.5 1 95.31 101 ALA B C 1
ATOM 4407 O O . ALA B 1 101 ? 13.594 -19.375 -28.688 1 95.31 101 ALA B O 1
ATOM 4408 N N . ARG B 1 102 ? 12.781 -19.172 -30.75 1 95.38 102 ARG B N 1
ATOM 4409 C CA . ARG B 1 102 ? 14.016 -18.609 -31.281 1 95.38 102 ARG B CA 1
ATOM 4410 C C . ARG B 1 102 ? 14.312 -17.25 -30.656 1 95.38 102 ARG B C 1
ATOM 4412 O O . ARG B 1 102 ? 15.469 -16.906 -30.422 1 95.38 102 ARG B O 1
ATOM 4419 N N . ARG B 1 103 ? 13.258 -16.516 -30.438 1 93.44 103 ARG B N 1
ATOM 4420 C CA . ARG B 1 103 ? 13.414 -15.242 -29.75 1 93.44 103 ARG B CA 1
ATOM 4421 C C . ARG B 1 103 ? 13.891 -15.445 -28.312 1 93.44 103 ARG B C 1
ATOM 4423 O O . ARG B 1 103 ? 14.75 -14.711 -27.828 1 93.44 103 ARG B O 1
ATOM 4430 N N . ARG B 1 104 ? 13.336 -16.391 -27.625 1 95.5 104 ARG B N 1
ATOM 4431 C CA . ARG B 1 104 ? 13.734 -16.703 -26.266 1 95.5 104 ARG B CA 1
ATOM 4432 C C . ARG B 1 104 ? 15.203 -17.094 -26.188 1 95.5 104 ARG B C 1
ATOM 4434 O O . ARG B 1 104 ? 15.922 -16.688 -25.281 1 95.5 104 ARG B O 1
ATOM 4441 N N . LEU B 1 105 ? 15.633 -17.859 -27.172 1 97.06 105 LEU B N 1
ATOM 4442 C CA . LEU B 1 105 ? 17.047 -18.25 -27.25 1 97.06 105 LEU B CA 1
ATOM 4443 C C . LEU B 1 105 ? 17.938 -17.016 -27.375 1 97.06 105 LEU B C 1
ATOM 4445 O O . LEU B 1 105 ? 19 -16.953 -26.766 1 97.06 105 LEU B O 1
ATOM 4449 N N . GLY B 1 106 ? 17.438 -16.062 -28.156 1 95.38 106 GLY B N 1
ATOM 4450 C CA . GLY B 1 106 ? 18.156 -14.812 -28.25 1 95.38 106 GLY B CA 1
ATOM 4451 C C . GLY B 1 106 ? 18.266 -14.078 -26.938 1 95.38 106 GLY B C 1
ATOM 4452 O O . GLY B 1 106 ? 19.328 -13.562 -26.594 1 95.38 106 GLY B O 1
ATOM 4453 N N . THR B 1 107 ? 17.203 -14.07 -26.219 1 94.62 107 THR B N 1
ATOM 4454 C CA . THR B 1 107 ? 17.172 -13.43 -24.906 1 94.62 107 THR B CA 1
ATOM 4455 C C . THR B 1 107 ? 18.125 -14.133 -23.938 1 94.62 107 THR B C 1
ATOM 4457 O O . THR B 1 107 ? 18.828 -13.469 -23.156 1 94.62 107 THR B O 1
ATOM 4460 N N . TRP B 1 108 ? 18.188 -15.445 -23.984 1 96.88 108 TRP B N 1
ATOM 4461 C CA . TRP B 1 108 ? 19.094 -16.203 -23.141 1 96.88 108 TRP B CA 1
ATOM 4462 C C . TRP B 1 108 ? 20.547 -15.859 -23.438 1 96.88 108 TRP B C 1
ATOM 4464 O O . TRP B 1 108 ? 21.375 -15.758 -22.531 1 96.88 108 TRP B O 1
ATOM 4474 N N . LEU B 1 109 ? 20.859 -15.688 -24.703 1 95.88 109 LEU B N 1
ATOM 4475 C CA . LEU B 1 109 ? 22.203 -15.289 -25.109 1 95.88 109 LEU B CA 1
ATOM 4476 C C . LEU B 1 109 ? 22.562 -13.922 -24.547 1 95.88 109 LEU B C 1
ATOM 4478 O O . LEU B 1 109 ? 23.688 -13.703 -24.109 1 95.88 109 LEU B O 1
ATOM 4482 N N . ASP B 1 110 ? 21.562 -13.078 -24.547 1 93.94 110 ASP B N 1
ATOM 4483 C CA . ASP B 1 110 ? 21.797 -11.75 -23.984 1 93.94 110 ASP B CA 1
ATOM 4484 C C . ASP B 1 110 ? 22.078 -11.828 -22.484 1 93.94 110 ASP B C 1
ATOM 4486 O O . ASP B 1 110 ? 22.953 -11.133 -21.969 1 93.94 110 ASP B O 1
ATOM 4490 N N . TYR B 1 111 ? 21.359 -12.656 -21.812 1 95.94 111 TYR B N 1
ATOM 4491 C CA . TYR B 1 111 ? 21.547 -12.828 -20.375 1 95.94 111 TYR B CA 1
ATOM 4492 C C . TYR B 1 111 ? 22.922 -13.43 -20.062 1 95.94 111 TYR B C 1
ATOM 4494 O O . TYR B 1 111 ? 23.516 -13.141 -19.031 1 95.94 111 TYR B O 1
ATOM 4502 N N . SER B 1 112 ? 23.469 -14.227 -20.953 1 97.19 112 SER B N 1
ATOM 4503 C CA . SER B 1 112 ? 24.688 -14.984 -20.703 1 97.19 112 SER B CA 1
ATOM 4504 C C . SER B 1 112 ? 25.891 -14.312 -21.328 1 97.19 112 SER B C 1
ATOM 4506 O O . SER B 1 112 ? 26.938 -14.945 -21.516 1 97.19 112 SER B O 1
ATOM 4508 N N . ALA B 1 113 ? 25.797 -13.086 -21.625 1 96 113 ALA B N 1
ATOM 4509 C CA . ALA B 1 113 ? 26.906 -12.391 -22.281 1 96 113 ALA B CA 1
ATOM 4510 C C . ALA B 1 113 ? 28.141 -12.391 -21.391 1 96 113 ALA B C 1
ATOM 4512 O O . ALA B 1 113 ? 29.25 -12.617 -21.875 1 96 113 ALA B O 1
ATOM 4513 N N . THR B 1 114 ? 27.938 -12.141 -20.094 1 96.94 114 THR B N 1
ATOM 4514 C CA . THR B 1 114 ? 29.094 -12 -19.219 1 96.94 114 THR B CA 1
ATOM 4515 C C . THR B 1 114 ? 28.953 -12.898 -18 1 96.94 114 THR B C 1
ATOM 4517 O O . THR B 1 114 ? 29.922 -13.102 -17.266 1 96.94 114 THR B O 1
ATOM 4520 N N . ASN B 1 115 ? 27.844 -13.445 -17.734 1 98.38 115 ASN B N 1
ATOM 4521 C CA . ASN B 1 115 ? 27.531 -14.367 -16.656 1 98.38 115 ASN B CA 1
ATOM 4522 C C . ASN B 1 115 ? 26.938 -15.672 -17.172 1 98.38 115 ASN B C 1
ATOM 4524 O O . ASN B 1 115 ? 26.172 -15.672 -18.141 1 98.38 115 ASN B O 1
ATOM 4528 N N . ASP B 1 116 ? 27.312 -16.766 -16.531 1 98.62 116 ASP B N 1
ATOM 4529 C CA . ASP B 1 116 ? 26.578 -17.984 -16.859 1 98.62 116 ASP B CA 1
ATOM 4530 C C . ASP B 1 116 ? 25.078 -17.797 -16.609 1 98.62 116 ASP B C 1
ATOM 4532 O O . ASP B 1 116 ? 24.688 -17.109 -15.672 1 98.62 116 ASP B O 1
ATOM 4536 N N . LEU B 1 117 ? 24.312 -18.312 -17.5 1 98.75 117 LEU B N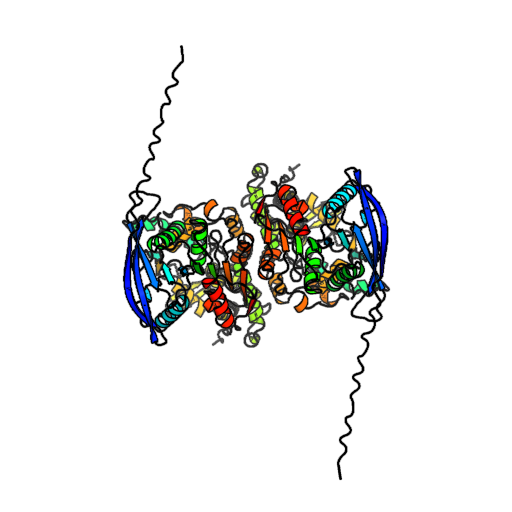 1
ATOM 4537 C CA . LEU B 1 117 ? 22.875 -18.422 -17.281 1 98.75 117 LEU B CA 1
ATOM 4538 C C . LEU B 1 117 ? 22.484 -19.844 -16.891 1 98.75 117 LEU B C 1
ATOM 4540 O O . LEU B 1 117 ? 22.875 -20.812 -17.562 1 98.75 117 LEU B O 1
ATOM 4544 N N . VAL B 1 118 ? 21.797 -20 -15.797 1 98.88 118 VAL B N 1
ATOM 4545 C CA . VAL B 1 118 ? 21.312 -21.297 -15.359 1 98.88 118 VAL B CA 1
ATOM 4546 C C . VAL B 1 118 ? 19.797 -21.266 -15.203 1 98.88 118 VAL B C 1
ATOM 4548 O O . VAL B 1 118 ? 19.25 -20.406 -14.5 1 98.88 118 VAL B O 1
ATOM 4551 N N . ILE B 1 119 ? 19.109 -22.141 -15.875 1 98.56 119 ILE B N 1
ATOM 4552 C CA . ILE B 1 119 ? 17.672 -22.328 -15.727 1 98.56 119 ILE B CA 1
ATOM 4553 C C . ILE B 1 119 ? 17.391 -23.578 -14.898 1 98.56 119 ILE B C 1
ATOM 4555 O O . ILE B 1 119 ? 17.875 -24.672 -15.219 1 98.56 119 ILE B O 1
ATOM 4559 N N . VAL B 1 120 ? 16.688 -23.422 -13.852 1 98.31 120 VAL B N 1
ATOM 4560 C CA . VAL B 1 120 ? 16.234 -24.531 -13.016 1 98.31 120 VAL B CA 1
ATOM 4561 C C . VAL B 1 120 ? 14.727 -24.688 -13.133 1 98.31 120 VAL B C 1
ATOM 4563 O O . VAL B 1 120 ? 13.977 -23.719 -12.961 1 98.31 120 VAL B O 1
ATOM 4566 N N . GLU B 1 121 ? 14.305 -25.844 -13.422 1 97.81 121 GLU B N 1
ATOM 4567 C CA . GLU B 1 121 ? 12.867 -26.062 -13.547 1 97.81 121 GLU B CA 1
ATOM 4568 C C . GLU B 1 121 ? 12.258 -26.484 -12.211 1 97.81 121 GLU B C 1
ATOM 4570 O O . GLU B 1 121 ? 12.977 -26.703 -11.234 1 97.81 121 GLU B O 1
ATOM 4575 N N . GLN B 1 122 ? 10.953 -26.5 -12.164 1 97.88 122 GLN B N 1
ATOM 4576 C CA . GLN B 1 122 ? 10.227 -26.797 -10.93 1 97.88 122 GLN B CA 1
ATOM 4577 C C . GLN B 1 122 ? 10.016 -28.297 -10.75 1 97.88 122 GLN B C 1
ATOM 4579 O O . GLN B 1 122 ? 9.586 -28.984 -11.68 1 97.88 122 GLN B O 1
ATOM 4584 N N . ARG B 1 123 ? 10.406 -28.766 -9.539 1 98 123 ARG B N 1
ATOM 4585 C CA . ARG B 1 123 ? 10.078 -30.156 -9.227 1 98 123 ARG B CA 1
ATOM 4586 C C . ARG B 1 123 ? 8.602 -30.438 -9.461 1 98 123 ARG B C 1
ATOM 4588 O O . ARG B 1 123 ? 7.75 -29.609 -9.164 1 98 123 ARG B O 1
ATOM 4595 N N . GLY B 1 124 ? 8.32 -31.578 -10.047 1 97.06 124 GLY B N 1
ATOM 4596 C CA . GLY B 1 124 ? 6.949 -31.984 -10.312 1 97.06 124 GLY B CA 1
ATOM 4597 C C . GLY B 1 124 ? 6.398 -31.438 -11.609 1 97.06 124 GLY B C 1
ATOM 4598 O O . GLY B 1 124 ? 5.273 -31.766 -12.008 1 97.06 124 GLY B O 1
ATOM 4599 N N . TYR B 1 125 ? 7.227 -30.578 -12.297 1 96.88 125 TYR B N 1
ATOM 4600 C CA . TYR B 1 125 ? 6.812 -30.062 -13.594 1 96.88 125 TYR B CA 1
ATOM 4601 C C . TYR B 1 125 ? 8.023 -29.719 -14.461 1 96.88 125 TYR B C 1
ATOM 4603 O O . TYR B 1 125 ? 8.352 -28.547 -14.656 1 96.88 125 TYR B O 1
ATOM 4611 N N . THR B 1 126 ? 8.617 -30.672 -15.031 1 96.19 126 THR B N 1
ATOM 4612 C CA . THR B 1 126 ? 9.789 -30.547 -15.898 1 96.19 126 THR B CA 1
ATOM 4613 C C . THR B 1 126 ? 9.797 -31.656 -16.938 1 96.19 126 THR B C 1
ATOM 4615 O O . THR B 1 126 ? 9.328 -32.781 -16.688 1 96.19 126 THR B O 1
ATOM 4618 N N . LEU B 1 127 ? 10.367 -31.391 -18.078 1 94.56 127 LEU B N 1
ATOM 4619 C CA . LEU B 1 127 ? 10.484 -32.375 -19.141 1 94.56 127 LEU B CA 1
ATOM 4620 C C . LEU B 1 127 ? 11.523 -33.438 -18.781 1 94.56 127 LEU B C 1
ATOM 4622 O O . LEU B 1 127 ? 11.578 -34.5 -19.406 1 94.56 127 LEU B O 1
ATOM 4626 N N . ARG B 1 128 ? 12.289 -33.25 -17.781 1 95.88 128 ARG B N 1
ATOM 4627 C CA . ARG B 1 128 ? 13.367 -34.156 -17.391 1 95.88 128 ARG B CA 1
ATOM 4628 C C . ARG B 1 128 ? 13.031 -34.875 -16.078 1 95.88 128 ARG B C 1
ATOM 4630 O O . ARG B 1 128 ? 13.93 -35.344 -15.391 1 95.88 128 ARG B O 1
ATOM 4637 N N . GLY B 1 129 ? 11.773 -34.906 -15.828 1 94.88 129 GLY B N 1
ATOM 4638 C CA . GLY B 1 129 ? 11.266 -35.531 -14.625 1 94.88 129 GLY B CA 1
ATOM 4639 C C . GLY B 1 129 ? 9.766 -35.75 -14.641 1 94.88 129 GLY B C 1
ATOM 4640 O O . GLY B 1 129 ? 9.203 -36.219 -15.633 1 94.88 129 GLY B O 1
ATOM 4641 N N . ASP B 1 130 ? 9.164 -35.5 -13.516 1 94.56 130 ASP B N 1
ATOM 4642 C CA . ASP B 1 130 ? 7.723 -35.656 -13.391 1 94.56 130 ASP B CA 1
ATOM 4643 C C . ASP B 1 130 ? 6.977 -34.438 -13.891 1 94.56 130 ASP B C 1
ATOM 4645 O O . ASP B 1 130 ? 7.422 -33.312 -13.688 1 94.56 130 ASP B O 1
ATOM 4649 N N . MET B 1 131 ? 5.91 -34.656 -14.562 1 93.94 131 MET B N 1
ATOM 4650 C CA . MET B 1 131 ? 4.918 -33.625 -14.891 1 93.94 131 MET B CA 1
ATOM 4651 C C . MET B 1 131 ? 3.568 -33.969 -14.266 1 93.94 131 MET B C 1
ATOM 4653 O O . MET B 1 131 ? 2.729 -34.625 -14.891 1 93.94 131 MET B O 1
ATOM 4657 N N . LEU B 1 132 ? 3.371 -33.469 -13.102 1 95.56 132 LEU B N 1
ATOM 4658 C CA . LEU B 1 132 ? 2.189 -33.844 -12.32 1 95.56 132 LEU B CA 1
ATOM 4659 C C . LEU B 1 132 ? 0.98 -33.031 -12.766 1 95.56 132 LEU B C 1
ATOM 4661 O O . LEU B 1 132 ? 1.091 -31.812 -13 1 95.56 132 LEU B O 1
ATOM 4665 N N . GLU B 1 133 ? -0.123 -33.688 -12.875 1 91.88 133 GLU B N 1
ATOM 4666 C CA . GLU B 1 133 ? -1.318 -33.031 -13.398 1 91.88 133 GLU B CA 1
ATOM 4667 C C . GLU B 1 133 ? -2.537 -33.344 -12.531 1 91.88 133 GLU B C 1
ATOM 4669 O O . GLU B 1 133 ? -2.543 -34.312 -11.781 1 91.88 133 GLU B O 1
ATOM 4674 N N . LEU B 1 134 ? -3.451 -32.469 -12.656 1 92 134 LEU B N 1
ATOM 4675 C CA . LEU B 1 134 ? -4.785 -32.562 -12.07 1 92 134 LEU B CA 1
ATOM 4676 C C . LEU B 1 134 ? -5.859 -32.375 -13.133 1 92 134 LEU B C 1
ATOM 4678 O O . LEU B 1 134 ? -5.742 -31.5 -13.992 1 92 134 LEU B O 1
ATOM 4682 N N . ARG B 1 135 ? -6.902 -33.219 -13.055 1 93.25 135 ARG B N 1
ATOM 4683 C CA . ARG B 1 135 ? -8.016 -33.094 -13.984 1 93.25 135 ARG B CA 1
ATOM 4684 C C . ARG B 1 135 ? -9.211 -32.438 -13.32 1 93.25 135 ARG B C 1
ATOM 4686 O O . ARG B 1 135 ? -9.836 -33 -12.422 1 93.25 135 ARG B O 1
ATOM 4693 N N . TYR B 1 136 ? -9.555 -31.266 -13.758 1 95.38 136 TYR B N 1
ATOM 4694 C CA . TYR B 1 136 ? -10.727 -30.531 -13.281 1 95.38 136 TYR B CA 1
ATOM 4695 C C . TYR B 1 136 ? -11.984 -30.984 -14.016 1 95.38 136 TYR B C 1
ATOM 4697 O O . TYR B 1 136 ? -11.961 -31.188 -15.227 1 95.38 136 TYR B O 1
ATOM 4705 N N . PRO B 1 137 ? -13.055 -31.172 -13.289 1 96.75 137 PRO B N 1
ATOM 4706 C CA . PRO B 1 137 ? -14.312 -31.547 -13.938 1 96.75 137 PRO B CA 1
ATOM 4707 C C . PRO B 1 137 ? -14.984 -30.375 -14.641 1 96.75 137 PRO B C 1
ATOM 4709 O O . PRO B 1 137 ? -14.641 -29.219 -14.383 1 96.75 137 PRO B O 1
ATOM 4712 N N . ALA B 1 138 ? -15.812 -30.734 -15.57 1 97.44 138 ALA B N 1
ATOM 4713 C CA . ALA B 1 138 ? -16.688 -29.703 -16.141 1 97.44 138 ALA B CA 1
ATOM 4714 C C . ALA B 1 138 ? -17.641 -29.141 -15.078 1 97.44 138 ALA B C 1
ATOM 4716 O O . ALA B 1 138 ? -18.047 -29.859 -14.164 1 97.44 138 ALA B O 1
ATOM 4717 N N . MET B 1 139 ? -17.969 -27.922 -15.211 1 97.25 139 MET B N 1
ATOM 4718 C CA . MET B 1 139 ? -18.906 -27.266 -14.312 1 97.25 139 MET B CA 1
ATOM 4719 C C . MET B 1 139 ? -20.266 -27.094 -14.977 1 97.25 139 MET B C 1
ATOM 4721 O O . MET B 1 139 ? -20.359 -27.031 -16.203 1 97.25 139 MET B O 1
ATOM 4725 N N . PRO B 1 140 ? -21.312 -26.969 -14.219 1 97.06 140 PRO B N 1
ATOM 4726 C CA . PRO B 1 140 ? -22.656 -26.875 -14.797 1 97.06 140 PRO B CA 1
ATOM 4727 C C . PRO B 1 140 ? -22.875 -25.609 -15.602 1 97.06 140 PRO B C 1
ATOM 4729 O O . PRO B 1 140 ? -22.344 -24.547 -15.242 1 97.06 140 PRO B O 1
ATOM 4732 N N . LEU B 1 141 ? -23.672 -25.703 -16.625 1 97.94 141 LEU B N 1
ATOM 4733 C CA . LEU B 1 141 ? -23.984 -24.562 -17.484 1 97.94 141 LEU B CA 1
ATOM 4734 C C . LEU B 1 141 ? -25.359 -24 -17.141 1 97.94 141 LEU B C 1
ATOM 4736 O O . LEU B 1 141 ? -25.703 -22.891 -17.578 1 97.94 141 LEU B O 1
ATOM 4740 N N . ASP B 1 142 ? -26.172 -24.672 -16.344 1 97.81 142 ASP B N 1
ATOM 4741 C CA . ASP B 1 142 ? -27.578 -24.344 -16.141 1 97.81 142 ASP B CA 1
ATOM 4742 C C . ASP B 1 142 ? -27.766 -23.469 -14.914 1 97.81 142 ASP B C 1
ATOM 4744 O O . ASP B 1 142 ? -28.906 -23.234 -14.477 1 97.81 142 ASP B O 1
ATOM 4748 N N . ARG B 1 143 ? -26.703 -23.062 -14.289 1 98.19 143 ARG B N 1
ATOM 4749 C CA . ARG B 1 143 ? -26.719 -22.156 -13.148 1 98.19 143 ARG B CA 1
ATOM 4750 C C . ARG B 1 143 ? -25.406 -21.375 -13.062 1 98.19 143 ARG B C 1
ATOM 4752 O O . ARG B 1 143 ? -24.391 -21.797 -13.617 1 98.19 143 ARG B O 1
ATOM 4759 N N . PRO B 1 144 ? -25.438 -20.203 -12.367 1 98.38 144 PRO B N 1
ATOM 4760 C CA . PRO B 1 144 ? -24.203 -19.453 -12.203 1 98.38 144 PRO B CA 1
ATOM 4761 C C . PRO B 1 144 ? -23.172 -20.188 -11.359 1 98.38 144 PRO B C 1
ATOM 4763 O O . PRO B 1 144 ? -23.531 -21.047 -10.547 1 98.38 144 PRO B O 1
ATOM 4766 N N . SER B 1 145 ? -21.891 -19.859 -11.602 1 97.44 145 SER B N 1
ATOM 4767 C CA . SER B 1 145 ? -20.844 -20.359 -10.734 1 97.44 145 SER B CA 1
ATOM 4768 C C . SER B 1 145 ? -20.922 -19.734 -9.344 1 97.44 145 SER B C 1
ATOM 4770 O O . SER B 1 145 ? -21.297 -18.578 -9.203 1 97.44 145 SER B O 1
ATOM 4772 N N . THR B 1 146 ? -20.594 -20.484 -8.336 1 97.69 146 THR B N 1
ATOM 4773 C CA . THR B 1 146 ? -20.5 -20 -6.969 1 97.69 146 THR B CA 1
ATOM 4774 C C . THR B 1 146 ? -19.156 -20.375 -6.348 1 97.69 146 THR B C 1
ATOM 4776 O O . THR B 1 146 ? -18.531 -21.344 -6.773 1 97.69 146 THR B O 1
ATOM 4779 N N . VAL B 1 147 ? -18.75 -19.625 -5.383 1 97.75 147 VAL B N 1
ATOM 4780 C CA . VAL B 1 147 ? -17.531 -19.922 -4.633 1 97.75 147 VAL B CA 1
ATOM 4781 C C . VAL B 1 147 ? -17.656 -21.297 -3.98 1 97.75 147 VAL B C 1
ATOM 4783 O O . VAL B 1 147 ? -16.672 -22.047 -3.92 1 97.75 147 VAL B O 1
ATOM 4786 N N . GLU B 1 148 ? -18.812 -21.625 -3.537 1 97.81 148 GLU B N 1
ATOM 4787 C CA . GLU B 1 148 ? -19.062 -22.906 -2.885 1 97.81 148 GLU B CA 1
ATOM 4788 C C . GLU B 1 148 ? -18.812 -24.062 -3.838 1 97.81 148 GLU B C 1
ATOM 4790 O O . GLU B 1 148 ? -18.266 -25.094 -3.439 1 97.81 148 GLU B O 1
ATOM 4795 N N . ASP B 1 149 ? -19.172 -23.906 -5.055 1 97.5 149 ASP B N 1
ATOM 4796 C CA . ASP B 1 149 ? -18.906 -24.922 -6.055 1 97.5 149 ASP B CA 1
ATOM 4797 C C . ASP B 1 149 ? -17.406 -25.109 -6.266 1 97.5 149 ASP B C 1
ATOM 4799 O O . ASP B 1 149 ? -16.922 -26.234 -6.355 1 97.5 149 ASP B O 1
ATOM 4803 N N . ASP B 1 150 ? -16.75 -24.031 -6.391 1 96.88 150 ASP B N 1
ATOM 4804 C CA . ASP B 1 150 ? -15.305 -24.062 -6.578 1 96.88 150 ASP B CA 1
ATOM 4805 C C . ASP B 1 150 ? -14.617 -24.734 -5.391 1 96.88 150 ASP B C 1
ATOM 4807 O O . ASP B 1 150 ? -13.68 -25.516 -5.57 1 96.88 150 ASP B O 1
ATOM 4811 N N . VAL B 1 151 ? -15.055 -24.391 -4.18 1 98.38 151 VAL B N 1
ATOM 4812 C CA . VAL B 1 151 ? -14.516 -25 -2.961 1 98.38 151 VAL B CA 1
ATOM 4813 C C . VAL B 1 151 ? -14.75 -26.5 -2.977 1 98.38 151 VAL B C 1
ATOM 4815 O O . VAL B 1 151 ? -13.852 -27.281 -2.654 1 98.38 151 VAL B O 1
ATOM 4818 N N . ALA B 1 152 ? -15.93 -26.875 -3.354 1 98.44 152 ALA B N 1
ATOM 4819 C CA . ALA B 1 152 ? -16.266 -28.297 -3.391 1 98.44 152 ALA B CA 1
ATOM 4820 C C . ALA B 1 152 ? -15.367 -29.047 -4.367 1 98.44 152 ALA B C 1
ATOM 4822 O O . ALA B 1 152 ? -14.859 -30.125 -4.051 1 98.44 152 ALA B O 1
ATOM 4823 N N . VAL B 1 153 ? -15.18 -28.5 -5.52 1 97.88 153 VAL B N 1
ATOM 4824 C CA . VAL B 1 153 ? -14.328 -29.125 -6.531 1 97.88 153 VAL B CA 1
ATOM 4825 C C . VAL B 1 153 ? -12.898 -29.219 -6.004 1 97.88 153 VAL B C 1
ATOM 4827 O O . VAL B 1 153 ? -12.258 -30.266 -6.121 1 97.88 153 VAL B O 1
ATOM 4830 N N . MET B 1 154 ? -12.383 -28.156 -5.395 1 98.06 154 MET B N 1
ATOM 4831 C CA . MET B 1 154 ? -11.008 -28.141 -4.902 1 98.06 154 MET B CA 1
ATOM 4832 C C . MET B 1 154 ? -10.812 -29.156 -3.791 1 98.06 154 MET B C 1
ATOM 4834 O O . MET B 1 154 ? -9.781 -29.844 -3.746 1 98.06 154 MET B O 1
ATOM 4838 N N . ARG B 1 155 ? -11.805 -29.297 -2.928 1 98.5 155 ARG B N 1
ATOM 4839 C CA . ARG B 1 155 ? -11.742 -30.312 -1.874 1 98.5 155 ARG B CA 1
ATOM 4840 C C . ARG B 1 155 ? -11.68 -31.719 -2.461 1 98.5 155 ARG B C 1
ATOM 4842 O O . ARG B 1 155 ? -10.906 -32.562 -1.994 1 98.5 155 ARG B O 1
ATOM 4849 N N . ARG B 1 156 ? -12.484 -31.938 -3.422 1 97.88 156 ARG B N 1
ATOM 4850 C CA . ARG B 1 156 ? -12.484 -33.25 -4.074 1 97.88 156 ARG B CA 1
ATOM 4851 C C . ARG B 1 156 ? -11.133 -33.531 -4.719 1 97.88 156 ARG B C 1
ATOM 4853 O O . ARG B 1 156 ? -10.586 -34.625 -4.547 1 97.88 156 ARG B O 1
ATOM 4860 N N . LEU B 1 157 ? -10.617 -32.562 -5.453 1 97.56 157 LEU B N 1
ATOM 4861 C CA . LEU B 1 157 ? -9.32 -32.719 -6.105 1 97.56 157 LEU B CA 1
ATOM 4862 C C . LEU B 1 157 ? -8.227 -33 -5.086 1 97.56 157 LEU B C 1
ATOM 4864 O O . LEU B 1 157 ? -7.355 -33.844 -5.312 1 97.56 157 LEU B O 1
ATOM 4868 N N . ALA B 1 158 ? -8.273 -32.281 -3.998 1 98.06 158 ALA B N 1
ATOM 4869 C CA . ALA B 1 158 ? -7.289 -32.5 -2.936 1 98.06 158 ALA B CA 1
ATOM 4870 C C . ALA B 1 158 ? -7.336 -33.938 -2.408 1 98.06 158 ALA B C 1
ATOM 4872 O O . ALA B 1 158 ? -6.301 -34.594 -2.273 1 98.06 158 ALA B O 1
ATOM 4873 N N . ARG B 1 159 ? -8.523 -34.438 -2.199 1 97 159 ARG B N 1
ATOM 4874 C CA . ARG B 1 159 ? -8.719 -35.781 -1.647 1 97 159 ARG B CA 1
ATOM 4875 C C . ARG B 1 159 ? -8.266 -36.875 -2.633 1 97 159 ARG B C 1
ATOM 4877 O O . ARG B 1 159 ? -7.762 -37.906 -2.23 1 97 159 ARG B O 1
ATOM 4884 N N . GLU B 1 160 ? -8.367 -36.531 -3.891 1 95.56 160 GLU B N 1
ATOM 4885 C CA . GLU B 1 160 ? -8.117 -37.531 -4.922 1 95.56 160 GLU B CA 1
ATOM 4886 C C . GLU B 1 160 ? -6.684 -37.469 -5.438 1 95.56 160 GLU B C 1
ATOM 4888 O O . GLU B 1 160 ? -6.223 -38.344 -6.164 1 95.56 160 GLU B O 1
ATOM 4893 N N . ALA B 1 161 ? -5.961 -36.469 -5.082 1 95.69 161 ALA B N 1
ATOM 4894 C CA . ALA B 1 161 ? -4.676 -36.156 -5.691 1 95.69 161 ALA B CA 1
ATOM 4895 C C . ALA B 1 161 ? -3.686 -37.281 -5.535 1 95.69 161 ALA B C 1
ATOM 4897 O O . ALA B 1 161 ? -3.02 -37.688 -6.5 1 95.69 161 ALA B O 1
ATOM 4898 N N . ALA B 1 162 ? -3.59 -37.875 -4.352 1 93 162 ALA B N 1
ATOM 4899 C CA . ALA B 1 162 ? -2.633 -38.938 -4.094 1 93 162 ALA B CA 1
ATOM 4900 C C . ALA B 1 162 ? -2.961 -40.156 -4.926 1 93 162 ALA B C 1
ATOM 4902 O O . ALA B 1 162 ? -2.072 -40.781 -5.535 1 93 162 ALA B O 1
ATOM 4903 N N . ALA B 1 163 ? -4.207 -40.5 -4.945 1 93.38 163 ALA B N 1
ATOM 4904 C CA . ALA B 1 163 ? -4.637 -41.656 -5.695 1 93.38 163 ALA B CA 1
ATOM 4905 C C . ALA B 1 163 ? -4.426 -41.469 -7.195 1 93.38 163 ALA B C 1
ATOM 4907 O O . ALA B 1 163 ? -4.117 -42.406 -7.918 1 93.38 163 ALA B O 1
ATOM 4908 N N . ALA B 1 164 ? -4.594 -40.281 -7.648 1 92.38 164 ALA B N 1
ATOM 4909 C CA . ALA B 1 164 ? -4.449 -39.938 -9.07 1 92.38 164 ALA B CA 1
ATOM 4910 C C . ALA B 1 164 ? -2.979 -39.906 -9.469 1 92.38 164 ALA B C 1
ATOM 4912 O O . ALA B 1 164 ? -2.654 -39.875 -10.656 1 92.38 164 ALA B O 1
ATOM 4913 N N . ASN B 1 165 ? -2.076 -39.875 -8.555 1 92.38 165 ASN B N 1
ATOM 4914 C CA . ASN B 1 165 ? -0.635 -39.844 -8.781 1 92.38 165 ASN B CA 1
ATOM 4915 C C . ASN B 1 165 ? 0.089 -40.906 -7.953 1 92.38 165 ASN B C 1
ATOM 4917 O O . ASN B 1 165 ? 0.906 -40.562 -7.094 1 92.38 165 ASN B O 1
ATOM 4921 N N . PRO B 1 166 ? -0.151 -42.156 -8.32 1 91.69 166 PRO B N 1
ATOM 4922 C CA . PRO B 1 166 ? 0.415 -43.219 -7.508 1 91.69 166 PRO B CA 1
ATOM 4923 C C . PRO B 1 166 ? 1.941 -43.25 -7.527 1 91.69 166 PRO B C 1
ATOM 4925 O O . PRO B 1 166 ? 2.553 -42.969 -8.562 1 91.69 166 PRO B O 1
ATOM 4928 N N . GLY B 1 167 ? 2.514 -43.594 -6.375 1 92.5 167 GLY B N 1
ATOM 4929 C CA . GLY B 1 167 ? 3.955 -43.75 -6.254 1 92.5 167 GLY B CA 1
ATOM 4930 C C . GLY B 1 167 ? 4.66 -42.438 -5.941 1 92.5 167 GLY B C 1
ATOM 4931 O O . GLY B 1 167 ? 5.871 -42.406 -5.707 1 92.5 167 GLY B O 1
ATOM 4932 N N . ARG B 1 168 ? 3.943 -41.344 -5.93 1 95.12 168 ARG B N 1
ATOM 4933 C CA . ARG B 1 168 ? 4.523 -40.062 -5.629 1 95.12 168 ARG B CA 1
ATOM 4934 C C . ARG B 1 168 ? 4.246 -39.656 -4.184 1 95.12 168 ARG B C 1
ATOM 4936 O O . ARG B 1 168 ? 3.158 -39.906 -3.66 1 95.12 168 ARG B O 1
ATOM 4943 N N . ASP B 1 169 ? 5.246 -39.125 -3.576 1 97.19 169 ASP B N 1
ATOM 4944 C CA . ASP B 1 169 ? 5.066 -38.469 -2.287 1 97.19 169 ASP B CA 1
ATOM 4945 C C . ASP B 1 169 ? 4.762 -36.969 -2.471 1 97.19 169 ASP B C 1
ATOM 4947 O O . ASP B 1 169 ? 5.66 -36.125 -2.365 1 97.19 169 ASP B O 1
ATOM 4951 N N . LEU B 1 170 ? 3.527 -36.656 -2.547 1 97.69 170 LEU B N 1
ATOM 4952 C CA . LEU B 1 170 ? 3.096 -35.312 -2.922 1 97.69 170 LEU B CA 1
ATOM 4953 C C . LEU B 1 170 ? 3.455 -34.312 -1.836 1 97.69 170 LEU B C 1
ATOM 4955 O O . LEU B 1 170 ? 3.455 -33.094 -2.082 1 97.69 170 LEU B O 1
ATOM 4959 N N . ALA B 1 171 ? 3.805 -34.719 -0.645 1 97.69 171 ALA B N 1
ATOM 4960 C CA . ALA B 1 171 ? 4.199 -33.812 0.445 1 97.69 171 ALA B CA 1
ATOM 4961 C C . ALA B 1 171 ? 5.527 -33.125 0.14 1 97.69 1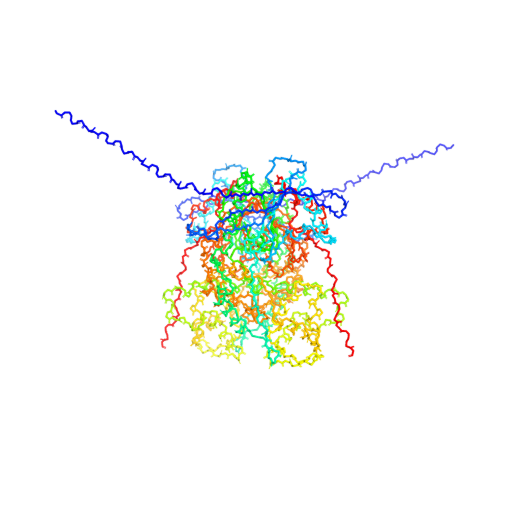71 ALA B C 1
ATOM 4963 O O . ALA B 1 171 ? 5.887 -32.156 0.785 1 97.69 171 ALA B O 1
ATOM 4964 N N . GLY B 1 172 ? 6.254 -33.656 -0.837 1 98 172 GLY B N 1
ATOM 4965 C CA . GLY B 1 172 ? 7.562 -33.125 -1.183 1 98 172 GLY B CA 1
ATOM 4966 C C . GLY B 1 172 ? 7.5 -32 -2.223 1 98 172 GLY B C 1
ATOM 4967 O O . GLY B 1 172 ? 8.539 -31.562 -2.721 1 98 172 GLY B O 1
ATOM 4968 N N . TYR B 1 173 ? 6.363 -31.531 -2.582 1 98.25 173 TYR B N 1
ATOM 4969 C CA . TYR B 1 173 ? 6.215 -30.547 -3.645 1 98.25 173 TYR B CA 1
ATOM 4970 C C . TYR B 1 173 ? 5.727 -29.219 -3.088 1 98.25 173 TYR B C 1
ATOM 4972 O O . TYR B 1 173 ? 4.609 -28.781 -3.385 1 98.25 173 TYR B O 1
ATOM 4980 N N . THR B 1 174 ? 6.676 -28.547 -2.334 1 98.38 174 THR B N 1
ATOM 4981 C CA . THR B 1 174 ? 6.484 -27.219 -1.759 1 98.38 174 THR B CA 1
ATOM 4982 C C . THR B 1 174 ? 7.473 -26.234 -2.352 1 98.38 174 THR B C 1
ATOM 4984 O O . THR B 1 174 ? 8.445 -26.625 -3.004 1 98.38 174 THR B O 1
ATOM 4987 N N . ILE B 1 175 ? 7.168 -25 -2.139 1 98.56 175 ILE B N 1
ATOM 4988 C CA . ILE B 1 175 ? 8.078 -23.969 -2.645 1 98.56 175 ILE B CA 1
ATOM 4989 C C . ILE B 1 175 ? 9.398 -24.047 -1.889 1 98.56 175 ILE B C 1
ATOM 4991 O O . ILE B 1 175 ? 10.453 -23.688 -2.43 1 98.56 175 ILE B O 1
ATOM 4995 N N . ALA B 1 176 ? 9.391 -24.469 -0.636 1 98.62 176 ALA B N 1
ATOM 4996 C CA . ALA B 1 176 ? 10.625 -24.656 0.124 1 98.62 176 ALA B CA 1
ATOM 4997 C C . ALA B 1 176 ? 11.523 -25.703 -0.537 1 98.62 176 ALA B C 1
ATOM 4999 O O . ALA B 1 176 ? 12.734 -25.5 -0.669 1 98.62 176 ALA B O 1
ATOM 5000 N N . GLU B 1 177 ? 10.891 -26.812 -0.958 1 98.44 177 GLU B N 1
ATOM 5001 C CA . GLU B 1 177 ? 11.641 -27.844 -1.668 1 98.44 177 GLU B CA 1
ATOM 5002 C C . GLU B 1 177 ? 12.188 -27.328 -2.994 1 98.44 177 GLU B C 1
ATOM 5004 O O . GLU B 1 177 ? 13.305 -27.656 -3.387 1 98.44 177 GLU B O 1
ATOM 5009 N N . CYS B 1 178 ? 11.375 -26.547 -3.67 1 98.62 178 CYS B N 1
ATOM 5010 C CA . CYS B 1 178 ? 11.844 -25.922 -4.906 1 98.62 178 CYS B CA 1
ATOM 5011 C C . CYS B 1 178 ? 13.07 -25.062 -4.648 1 98.62 178 CYS B C 1
ATOM 5013 O O . CYS B 1 178 ? 14.008 -25.047 -5.449 1 98.62 178 CYS B O 1
ATOM 5015 N N . ALA B 1 179 ? 13.031 -24.266 -3.572 1 98.81 179 ALA B N 1
ATOM 5016 C CA . ALA B 1 179 ? 14.164 -23.422 -3.207 1 98.81 179 ALA B CA 1
ATOM 5017 C C . ALA B 1 179 ? 15.406 -24.266 -2.928 1 98.81 179 ALA B C 1
ATOM 5019 O O . ALA B 1 179 ? 16.516 -23.906 -3.324 1 98.81 179 ALA B O 1
ATOM 5020 N N . ASP B 1 180 ? 15.258 -25.359 -2.268 1 98.69 180 ASP B N 1
ATOM 5021 C CA . ASP B 1 180 ? 16.375 -26.266 -1.965 1 98.69 180 ASP B CA 1
ATOM 5022 C C . ASP B 1 180 ? 16.938 -26.875 -3.24 1 98.69 180 ASP B C 1
ATOM 5024 O O . ASP B 1 180 ? 18.141 -27.156 -3.314 1 98.69 180 ASP B O 1
ATOM 5028 N N . ASP B 1 181 ? 16.078 -27.094 -4.219 1 98.69 181 ASP B N 1
ATOM 5029 C CA . ASP B 1 181 ? 16.562 -27.562 -5.512 1 98.69 181 ASP B CA 1
ATOM 5030 C C . ASP B 1 181 ? 17.516 -26.547 -6.141 1 98.69 181 ASP B C 1
ATOM 5032 O O . ASP B 1 181 ? 18.531 -26.922 -6.742 1 98.69 181 ASP B O 1
ATOM 5036 N N . VAL B 1 182 ? 17.172 -25.281 -6.027 1 98.81 182 VAL B N 1
ATOM 5037 C CA . VAL B 1 182 ? 18.031 -24.234 -6.559 1 98.81 182 VAL B CA 1
ATOM 5038 C C . VAL B 1 182 ? 19.406 -24.297 -5.898 1 98.81 182 VAL B C 1
ATOM 5040 O O . VAL B 1 182 ? 20.438 -24.203 -6.578 1 98.81 182 VAL B O 1
ATOM 5043 N N . ASP B 1 183 ? 19.438 -24.469 -4.598 1 98.75 183 ASP B N 1
ATOM 5044 C CA . ASP B 1 183 ? 20.703 -24.562 -3.871 1 98.75 183 ASP B CA 1
ATOM 5045 C C . ASP B 1 183 ? 21.469 -25.812 -4.266 1 98.75 183 ASP B C 1
ATOM 5047 O O . ASP B 1 183 ? 22.703 -25.797 -4.359 1 98.75 183 ASP B O 1
ATOM 5051 N N . ALA B 1 184 ? 20.734 -26.891 -4.449 1 98.56 184 ALA B N 1
ATOM 5052 C CA . ALA B 1 184 ? 21.375 -28.125 -4.898 1 98.56 184 ALA B CA 1
ATOM 5053 C C . ALA B 1 184 ? 22.094 -27.922 -6.23 1 98.56 184 ALA B C 1
ATOM 5055 O O . ALA B 1 184 ? 23.219 -28.359 -6.414 1 98.56 184 ALA B O 1
ATOM 5056 N N . VAL B 1 185 ? 21.422 -27.25 -7.145 1 98.75 185 VAL B N 1
ATOM 5057 C CA . VAL B 1 185 ? 22.016 -26.969 -8.445 1 98.75 185 VAL B CA 1
ATOM 5058 C C . VAL B 1 185 ? 23.234 -26.062 -8.273 1 98.75 185 VAL B C 1
ATOM 5060 O O . VAL B 1 185 ? 24.281 -26.297 -8.875 1 98.75 185 VAL B O 1
ATOM 5063 N N . ARG B 1 186 ? 23.094 -24.969 -7.465 1 98.75 186 ARG B N 1
ATOM 5064 C CA . ARG B 1 186 ? 24.203 -24.047 -7.18 1 98.75 186 ARG B CA 1
ATOM 5065 C C . ARG B 1 186 ? 25.438 -24.812 -6.707 1 98.75 186 ARG B C 1
ATOM 5067 O O . ARG B 1 186 ? 26.531 -24.609 -7.234 1 98.75 186 ARG B O 1
ATOM 5074 N N . ARG B 1 187 ? 25.266 -25.734 -5.766 1 98.31 187 ARG B N 1
ATOM 5075 C CA . ARG B 1 187 ? 26.359 -26.5 -5.184 1 98.31 187 ARG B CA 1
ATOM 5076 C C . ARG B 1 187 ? 26.953 -27.469 -6.203 1 98.31 187 ARG B C 1
ATOM 5078 O O . ARG B 1 187 ? 28.172 -27.578 -6.316 1 98.31 187 ARG B O 1
ATOM 5085 N N . ALA B 1 188 ? 26.109 -28.125 -6.871 1 98.31 188 ALA B N 1
ATOM 5086 C CA . ALA B 1 188 ? 26.562 -29.109 -7.844 1 98.31 188 ALA B CA 1
ATOM 5087 C C . ALA B 1 188 ? 27.406 -28.453 -8.93 1 98.31 188 ALA B C 1
ATOM 5089 O O . ALA B 1 188 ? 28.344 -29.078 -9.438 1 98.31 188 ALA B O 1
ATOM 5090 N N . LEU B 1 189 ? 27.047 -27.234 -9.281 1 98.12 189 LEU B N 1
ATOM 5091 C CA . LEU B 1 189 ? 27.766 -26.531 -10.344 1 98.12 189 LEU B CA 1
ATOM 5092 C C . LEU B 1 189 ? 28.969 -25.797 -9.789 1 98.12 189 LEU B C 1
ATOM 5094 O O . LEU B 1 189 ? 29.75 -25.219 -10.547 1 98.12 189 LEU B O 1
ATOM 5098 N N . GLY B 1 190 ? 29.078 -25.688 -8.453 1 97.5 190 GLY B N 1
ATOM 5099 C CA . GLY B 1 190 ? 30.266 -25.141 -7.809 1 97.5 190 GLY B CA 1
ATOM 5100 C C . GLY B 1 190 ? 30.219 -23.641 -7.676 1 97.5 190 GLY B C 1
ATOM 5101 O O . GLY B 1 190 ? 31.266 -23 -7.566 1 97.5 190 GLY B O 1
ATOM 5102 N N . TYR B 1 191 ? 29.094 -23.031 -7.797 1 98.25 191 TYR B N 1
ATOM 5103 C CA . TYR B 1 191 ? 28.984 -21.578 -7.648 1 98.25 191 TYR B CA 1
ATOM 5104 C C . TYR B 1 191 ? 28.891 -21.188 -6.176 1 98.25 191 TYR B C 1
ATOM 5106 O O . TYR B 1 191 ? 28.016 -21.672 -5.453 1 98.25 191 TYR B O 1
ATOM 5114 N N . PRO B 1 192 ? 29.781 -20.312 -5.648 1 98.19 192 PRO B N 1
ATOM 5115 C CA . PRO B 1 192 ? 29.656 -19.875 -4.258 1 98.19 192 PRO B CA 1
ATOM 5116 C C . PRO B 1 192 ? 28.422 -19.031 -4.004 1 98.19 192 PRO B C 1
ATOM 5118 O O . PRO B 1 192 ? 27.75 -19.219 -2.982 1 98.19 192 PRO B O 1
ATOM 5121 N N . LYS B 1 193 ? 28.156 -18.047 -4.926 1 98.44 193 LYS B N 1
ATOM 5122 C CA . LYS B 1 193 ? 26.969 -17.203 -4.906 1 98.44 193 LYS B CA 1
ATOM 5123 C C . LYS B 1 193 ? 26.312 -17.156 -6.281 1 98.44 193 LYS B C 1
ATOM 5125 O O . LYS B 1 193 ? 26.938 -17.484 -7.289 1 98.44 193 LYS B O 1
ATOM 5130 N N . ILE B 1 194 ? 25.062 -16.719 -6.234 1 98.81 194 ILE B N 1
ATOM 5131 C CA . ILE B 1 194 ? 24.344 -16.641 -7.5 1 98.81 194 ILE B CA 1
ATOM 5132 C C . ILE B 1 194 ? 23.562 -15.336 -7.562 1 98.81 194 ILE B C 1
ATOM 5134 O O . ILE B 1 194 ? 23.312 -14.703 -6.535 1 98.81 194 ILE B O 1
ATOM 5138 N N . GLY B 1 195 ? 23.281 -14.836 -8.766 1 98.69 195 GLY B N 1
ATOM 5139 C CA . GLY B 1 195 ? 22.234 -13.867 -9.023 1 98.69 195 GLY B CA 1
ATOM 5140 C C . GLY B 1 195 ? 20.891 -14.508 -9.328 1 98.69 195 GLY B C 1
ATOM 5141 O O . GLY B 1 195 ? 20.828 -15.562 -9.961 1 98.69 195 GLY B O 1
ATOM 5142 N N . LEU B 1 196 ? 19.828 -13.883 -8.914 1 98.81 196 LEU B N 1
ATOM 5143 C CA . LEU B 1 196 ? 18.5 -14.398 -9.188 1 98.81 196 LEU B CA 1
ATOM 5144 C C . LEU B 1 196 ? 17.734 -13.461 -10.125 1 98.81 196 LEU B C 1
ATOM 5146 O O . LEU B 1 196 ? 17.797 -12.242 -9.969 1 98.81 196 LEU B O 1
ATOM 5150 N N . MET B 1 197 ? 17.125 -14.008 -11.078 1 98.5 197 MET B N 1
ATOM 5151 C CA . MET B 1 197 ? 16.125 -13.336 -11.898 1 98.5 197 MET B CA 1
ATOM 5152 C C . MET B 1 197 ? 14.781 -14.078 -11.836 1 98.5 197 MET B C 1
ATOM 5154 O O . MET B 1 197 ? 14.711 -15.266 -12.156 1 98.5 197 MET B O 1
ATOM 5158 N N . GLY B 1 198 ? 13.758 -13.445 -11.398 1 98.12 198 GLY B N 1
ATOM 5159 C CA . GLY B 1 198 ? 12.461 -14.078 -11.273 1 98.12 198 GLY B CA 1
ATOM 5160 C C . GLY B 1 198 ? 11.297 -13.109 -11.422 1 98.12 198 GLY B C 1
ATOM 5161 O O . GLY B 1 198 ? 11.445 -11.914 -11.156 1 98.12 198 GLY B O 1
ATOM 5162 N N . ALA B 1 199 ? 10.164 -13.602 -11.859 1 97.81 199 ALA B N 1
ATOM 5163 C CA . ALA B 1 199 ? 8.914 -12.852 -11.984 1 97.81 199 ALA B CA 1
ATOM 5164 C C . ALA B 1 199 ? 7.719 -13.703 -11.586 1 97.81 199 ALA B C 1
ATOM 5166 O O . ALA B 1 199 ? 7.723 -14.922 -11.789 1 97.81 199 ALA B O 1
ATOM 5167 N N . SER B 1 200 ? 6.691 -13.016 -11.047 1 97.5 200 SER B N 1
ATOM 5168 C CA . SER B 1 200 ? 5.484 -13.758 -10.68 1 97.5 200 SER B CA 1
ATOM 5169 C C . SER B 1 200 ? 5.809 -14.891 -9.719 1 97.5 200 SER B C 1
ATOM 5171 O O . SER B 1 200 ? 6.445 -14.68 -8.68 1 97.5 200 SER B O 1
ATOM 5173 N N . PHE B 1 201 ? 5.465 -16.109 -10.016 1 97.75 201 PHE B N 1
ATOM 5174 C CA . PHE B 1 201 ? 5.836 -17.234 -9.164 1 97.75 201 PHE B CA 1
ATOM 5175 C C . PHE B 1 201 ? 7.348 -17.297 -9 1 97.75 201 PHE B C 1
ATOM 5177 O O . PHE B 1 201 ? 7.848 -17.672 -7.93 1 97.75 201 PHE B O 1
ATOM 5184 N N . GLY B 1 202 ? 8.109 -17 -10.039 1 98.44 202 GLY B N 1
ATOM 5185 C CA . GLY B 1 202 ? 9.562 -16.953 -9.945 1 98.44 202 GLY B CA 1
ATOM 5186 C C . GLY B 1 202 ? 10.062 -15.977 -8.898 1 98.44 202 GLY B C 1
ATOM 5187 O O . GLY B 1 202 ? 11.102 -16.203 -8.289 1 98.44 202 GLY B O 1
ATOM 5188 N N . SER B 1 203 ? 9.305 -14.883 -8.734 1 98.62 203 SER B N 1
ATOM 5189 C CA . SER B 1 203 ? 9.641 -13.969 -7.652 1 98.62 203 SER B CA 1
ATOM 5190 C C . SER B 1 203 ? 9.414 -14.609 -6.289 1 98.62 203 SER B C 1
ATOM 5192 O O . SER B 1 203 ? 10.258 -14.508 -5.398 1 98.62 203 SER B O 1
ATOM 5194 N N . GLN B 1 204 ? 8.289 -15.258 -6.117 1 98.62 204 GLN B N 1
ATOM 5195 C CA . GLN B 1 204 ? 7.996 -15.945 -4.867 1 98.62 204 GLN B CA 1
ATOM 5196 C C . GLN B 1 204 ? 9.039 -17.016 -4.574 1 98.62 204 GLN B C 1
ATOM 5198 O O . GLN B 1 204 ? 9.492 -17.156 -3.438 1 98.62 204 GLN B O 1
ATOM 5203 N N . TRP B 1 205 ? 9.359 -17.734 -5.617 1 98.75 205 TRP B N 1
ATOM 5204 C CA . TRP B 1 205 ? 10.406 -18.75 -5.551 1 98.75 205 TRP B CA 1
ATOM 5205 C C . TRP B 1 205 ? 11.742 -18.125 -5.164 1 98.75 205 TRP B C 1
ATOM 5207 O O . TRP B 1 205 ? 12.477 -18.672 -4.336 1 98.75 205 TRP B O 1
ATOM 5217 N N . SER B 1 206 ? 12.062 -16.984 -5.672 1 98.81 206 SER B N 1
ATOM 5218 C CA . SER B 1 206 ? 13.273 -16.25 -5.316 1 98.81 206 SER B CA 1
ATOM 5219 C C . SER B 1 206 ? 13.289 -15.883 -3.838 1 98.81 206 SER B C 1
ATOM 5221 O O . SER B 1 206 ? 14.305 -16.047 -3.158 1 98.81 206 SER B O 1
ATOM 5223 N N . PHE B 1 207 ? 12.156 -15.438 -3.35 1 98.75 207 PHE B N 1
ATOM 5224 C CA . PHE B 1 207 ? 12.078 -15.102 -1.934 1 98.75 207 PHE B CA 1
ATOM 5225 C C . PHE B 1 207 ? 12.289 -16.344 -1.071 1 98.75 207 PHE B C 1
ATOM 5227 O O . PHE B 1 207 ? 12.906 -16.266 -0.008 1 98.75 207 PHE B O 1
ATOM 5234 N N . ALA B 1 208 ? 11.766 -17.438 -1.52 1 98.81 208 ALA B N 1
ATOM 5235 C CA . ALA B 1 208 ? 11.984 -18.688 -0.793 1 98.81 208 ALA B CA 1
ATOM 5236 C C . ALA B 1 208 ? 13.461 -19.047 -0.757 1 98.81 208 ALA B C 1
ATOM 5238 O O . ALA B 1 208 ? 13.969 -19.531 0.264 1 98.81 208 ALA B O 1
ATOM 5239 N N . VAL B 1 209 ? 14.172 -18.844 -1.855 1 98.88 209 VAL B N 1
ATOM 5240 C CA . VAL B 1 209 ? 15.602 -19.109 -1.904 1 98.88 209 VAL B CA 1
ATOM 5241 C C . VAL B 1 209 ? 16.344 -18.203 -0.916 1 98.88 209 VAL B C 1
ATOM 5243 O O . VAL B 1 209 ? 17.188 -18.672 -0.15 1 98.88 209 VAL B O 1
ATOM 5246 N N . LEU B 1 210 ? 15.992 -16.938 -0.915 1 98.62 210 LEU B N 1
ATOM 5247 C CA . LEU B 1 210 ? 16.609 -15.992 0.009 1 98.62 210 LEU B CA 1
ATOM 5248 C C . LEU B 1 210 ? 16.391 -16.422 1.455 1 98.62 210 LEU B C 1
ATOM 5250 O O . LEU B 1 210 ? 17.297 -16.312 2.285 1 98.62 210 LEU B O 1
ATOM 5254 N N . LYS B 1 211 ? 15.203 -16.969 1.724 1 97.69 211 LYS B N 1
ATOM 5255 C CA . LYS B 1 211 ? 14.828 -17.375 3.076 1 97.69 211 LYS B CA 1
ATOM 5256 C C . LYS B 1 211 ? 15.516 -18.672 3.48 1 97.69 211 LYS B C 1
ATOM 5258 O O . LYS B 1 211 ? 16.062 -18.781 4.586 1 97.69 211 LYS B O 1
ATOM 5263 N N . ARG B 1 212 ? 15.57 -19.625 2.611 1 97.81 212 ARG B N 1
ATOM 5264 C CA . ARG B 1 212 ? 16.047 -20.969 2.902 1 97.81 212 ARG B CA 1
ATOM 5265 C C . ARG B 1 212 ? 17.562 -21.031 2.859 1 97.81 212 ARG B C 1
ATOM 5267 O O . ARG B 1 212 ? 18.188 -21.844 3.549 1 97.81 212 ARG B O 1
ATOM 5274 N N . HIS B 1 213 ? 18.203 -20.172 2.107 1 98.31 213 HIS B N 1
ATOM 5275 C CA . HIS B 1 213 ? 19.641 -20.219 1.892 1 98.31 213 HIS B CA 1
ATOM 5276 C C . HIS B 1 213 ? 20.25 -18.812 1.958 1 98.31 213 HIS B C 1
ATOM 5278 O O . HIS B 1 213 ? 20.859 -18.359 0.99 1 98.31 213 HIS B O 1
ATOM 5284 N N . PRO B 1 214 ? 20.156 -18.188 3.141 1 97.56 214 PRO B N 1
ATOM 5285 C CA . PRO B 1 214 ? 20.688 -16.844 3.303 1 97.56 214 PRO B CA 1
ATOM 5286 C C . PRO B 1 214 ? 22.188 -16.75 2.982 1 97.56 214 PRO B C 1
ATOM 5288 O O . PRO B 1 214 ? 22.938 -17.672 3.283 1 97.56 214 PRO B O 1
ATOM 5291 N N . GLY B 1 215 ? 22.578 -15.727 2.336 1 97.56 215 GLY B N 1
ATOM 5292 C CA . GLY B 1 215 ? 23.984 -15.484 2.049 1 97.56 215 GLY B CA 1
ATOM 5293 C C . GLY B 1 215 ? 24.422 -16.047 0.715 1 97.56 215 GLY B C 1
ATOM 5294 O O . GLY B 1 215 ? 25.547 -15.805 0.27 1 97.56 215 GLY B O 1
ATOM 5295 N N . THR B 1 216 ? 23.547 -16.766 0.018 1 98.62 216 THR B N 1
ATOM 5296 C CA . THR B 1 216 ? 23.953 -17.438 -1.213 1 98.62 216 THR B CA 1
ATOM 5297 C C . THR B 1 216 ? 23.562 -16.609 -2.434 1 98.62 216 THR B C 1
ATOM 5299 O O . THR B 1 216 ? 23.953 -16.938 -3.559 1 98.62 216 THR B O 1
ATOM 5302 N N . VAL B 1 217 ? 22.828 -15.531 -2.25 1 98.81 217 VAL B N 1
ATOM 5303 C CA . VAL B 1 217 ? 22.391 -14.695 -3.359 1 98.81 217 VAL B CA 1
ATOM 5304 C C . VAL B 1 217 ? 23.141 -13.359 -3.33 1 98.81 217 VAL B C 1
ATOM 5306 O O . VAL B 1 217 ? 23.078 -12.633 -2.34 1 98.81 217 VAL B O 1
ATOM 5309 N N . ALA B 1 218 ? 23.844 -13.094 -4.391 1 98.62 218 ALA B N 1
ATOM 5310 C CA . ALA B 1 218 ? 24.609 -11.859 -4.488 1 98.62 218 ALA B CA 1
ATOM 5311 C C . ALA B 1 218 ? 23.688 -10.664 -4.754 1 98.62 218 ALA B C 1
ATOM 5313 O O . ALA B 1 218 ? 23.891 -9.586 -4.191 1 98.62 218 ALA B O 1
ATOM 5314 N N . ARG B 1 219 ? 22.734 -10.828 -5.637 1 98.5 219 ARG B N 1
ATOM 5315 C CA . ARG B 1 219 ? 21.75 -9.828 -6 1 98.5 219 ARG B CA 1
ATOM 5316 C C . ARG B 1 219 ? 20.594 -10.453 -6.77 1 98.5 219 ARG B C 1
ATOM 5318 O O . ARG B 1 219 ? 20.703 -11.586 -7.246 1 98.5 219 ARG B O 1
ATOM 5325 N N . ALA B 1 220 ? 19.5 -9.703 -6.852 1 98.75 220 ALA B N 1
ATOM 5326 C CA . ALA B 1 220 ? 18.344 -10.25 -7.535 1 98.75 220 ALA B CA 1
ATOM 5327 C C . ALA B 1 220 ? 17.625 -9.18 -8.352 1 98.75 220 ALA B C 1
ATOM 5329 O O . ALA B 1 220 ? 17.547 -8.023 -7.926 1 98.75 220 ALA B O 1
ATOM 5330 N N . LEU B 1 221 ? 17.188 -9.5 -9.5 1 98.62 221 LEU B N 1
ATOM 5331 C CA . LEU B 1 221 ? 16.266 -8.742 -10.336 1 98.62 221 LEU B CA 1
ATOM 5332 C C . LEU B 1 221 ? 14.891 -9.391 -10.352 1 98.62 221 LEU B C 1
ATOM 5334 O O . LEU B 1 221 ? 14.711 -10.461 -10.93 1 98.62 221 LEU B O 1
ATOM 5338 N N . ILE B 1 222 ? 13.906 -8.734 -9.75 1 98.69 222 ILE B N 1
ATOM 5339 C CA . ILE B 1 222 ? 12.602 -9.344 -9.523 1 98.69 222 ILE B CA 1
ATOM 5340 C C . ILE B 1 222 ? 11.508 -8.469 -10.141 1 98.69 222 ILE B C 1
ATOM 5342 O O . ILE B 1 222 ? 11.477 -7.254 -9.906 1 98.69 222 ILE B O 1
ATOM 5346 N N . ALA B 1 223 ? 10.672 -9.031 -10.961 1 98.56 223 ALA B N 1
ATOM 5347 C CA . ALA B 1 223 ? 9.516 -8.344 -11.523 1 98.56 223 ALA B CA 1
ATOM 5348 C C . ALA B 1 223 ? 8.219 -9.008 -11.086 1 98.56 223 ALA B C 1
ATOM 5350 O O . ALA B 1 223 ? 8.195 -10.203 -10.773 1 98.56 223 ALA B O 1
ATOM 5351 N N . SER B 1 224 ? 7.098 -8.133 -11.062 1 98.31 224 SER B N 1
ATOM 5352 C CA . SER B 1 224 ? 5.805 -8.703 -10.695 1 98.31 224 SER B CA 1
ATOM 5353 C C . SER B 1 224 ? 5.898 -9.508 -9.406 1 98.31 224 SER B C 1
ATOM 5355 O O . SER B 1 224 ? 5.574 -10.695 -9.383 1 98.31 224 SER B O 1
ATOM 5357 N N . ALA B 1 225 ? 6.262 -8.797 -8.352 1 98.5 225 ALA B N 1
ATOM 5358 C CA . ALA B 1 225 ? 6.656 -9.398 -7.078 1 98.5 225 ALA B CA 1
ATOM 5359 C C . ALA B 1 225 ? 5.461 -10.031 -6.379 1 98.5 225 ALA B C 1
ATOM 5361 O O . ALA B 1 225 ? 4.391 -9.422 -6.281 1 98.5 225 ALA B O 1
ATOM 5362 N N . GLU B 1 226 ? 5.637 -11.242 -5.934 1 97.88 226 GLU B N 1
ATOM 5363 C CA . GLU B 1 226 ? 4.691 -11.992 -5.105 1 97.88 226 GLU B CA 1
ATOM 5364 C C . GLU B 1 226 ? 5.359 -12.516 -3.84 1 97.88 226 GLU B C 1
ATOM 5366 O O . GLU B 1 226 ? 5.832 -13.656 -3.805 1 97.88 226 GLU B O 1
ATOM 5371 N N . PRO B 1 227 ? 5.309 -11.734 -2.719 1 98.19 227 PRO B N 1
ATOM 5372 C CA . PRO B 1 227 ? 5.914 -12.211 -1.469 1 98.19 227 PRO B CA 1
ATOM 5373 C C . PRO B 1 227 ? 5.293 -13.508 -0.97 1 98.19 227 PRO B C 1
ATOM 5375 O O . PRO B 1 227 ? 4.191 -13.875 -1.383 1 98.19 227 PRO B O 1
ATOM 5378 N N . LEU B 1 228 ? 5.945 -14.219 -0.032 1 98.62 228 LEU B N 1
ATOM 5379 C CA . LEU B 1 228 ? 5.559 -15.547 0.411 1 98.62 228 LEU B CA 1
ATOM 5380 C C . LEU B 1 228 ? 4.23 -15.516 1.158 1 98.62 228 LEU B C 1
ATOM 5382 O O . LEU B 1 228 ? 3.471 -16.484 1.129 1 98.62 228 LEU B O 1
ATOM 5386 N N . ASN B 1 229 ? 3.885 -14.398 1.771 1 98.31 229 ASN B N 1
ATOM 5387 C CA . ASN B 1 229 ? 2.639 -14.273 2.52 1 98.31 229 ASN B CA 1
ATOM 5388 C C . ASN B 1 229 ? 1.525 -13.688 1.658 1 98.31 229 ASN B C 1
ATOM 5390 O O . ASN B 1 229 ? 0.478 -13.289 2.174 1 98.31 229 ASN B O 1
ATOM 5394 N N . ASN B 1 230 ? 1.823 -13.492 0.319 1 96.69 230 ASN B N 1
ATOM 5395 C CA . ASN B 1 230 ? 0.907 -12.773 -0.558 1 96.69 230 ASN B CA 1
ATOM 5396 C C . ASN B 1 230 ? 0.428 -13.648 -1.712 1 96.69 230 ASN B C 1
ATOM 5398 O O . ASN B 1 230 ? 0.102 -13.141 -2.787 1 96.69 230 ASN B O 1
ATOM 5402 N N . GLY B 1 231 ? 0.408 -14.922 -1.478 1 93.19 231 GLY B N 1
ATOM 5403 C CA . GLY B 1 231 ? -0.003 -15.828 -2.539 1 93.19 231 GLY B CA 1
ATOM 5404 C C . GLY B 1 231 ? -1.43 -15.602 -3.002 1 93.19 231 GLY B C 1
ATOM 5405 O O . GLY B 1 231 ? -1.806 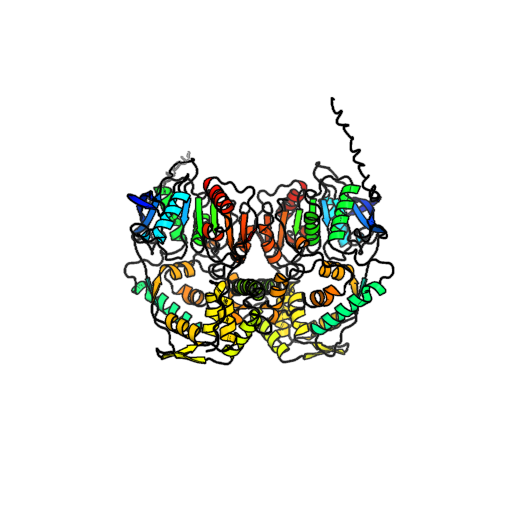-16.016 -4.102 1 93.19 231 GLY B O 1
ATOM 5406 N N . TYR B 1 232 ? -2.23 -14.992 -2.158 1 96.38 232 TYR B N 1
ATOM 5407 C CA . TYR B 1 232 ? -3.584 -14.562 -2.492 1 96.38 232 TYR B CA 1
ATOM 5408 C C . TYR B 1 232 ? -3.689 -13.047 -2.514 1 96.38 232 TYR B C 1
ATOM 5410 O O . TYR B 1 232 ? -3.461 -12.383 -1.496 1 96.38 232 TYR B O 1
ATOM 5418 N N . ASP B 1 233 ? -4.02 -12.531 -3.639 1 95.44 233 ASP B N 1
ATOM 5419 C CA . ASP B 1 233 ? -4.031 -11.078 -3.783 1 95.44 233 ASP B CA 1
ATOM 5420 C C . ASP B 1 233 ? -5.223 -10.469 -3.053 1 95.44 233 ASP B C 1
ATOM 5422 O O . ASP B 1 233 ? -6.328 -11.016 -3.082 1 95.44 233 ASP B O 1
ATOM 5426 N N . MET B 1 234 ? -4.992 -9.336 -2.43 1 97.25 234 MET B N 1
ATOM 5427 C CA . MET B 1 234 ? -6.086 -8.594 -1.811 1 97.25 234 MET B CA 1
ATOM 5428 C C . MET B 1 234 ? -7.07 -8.094 -2.863 1 97.25 234 MET B C 1
ATOM 5430 O O . MET B 1 234 ? -6.676 -7.43 -3.822 1 97.25 234 MET B O 1
ATOM 5434 N N . PRO B 1 235 ? -8.391 -8.398 -2.668 1 97.81 235 PRO B N 1
ATOM 5435 C CA . PRO B 1 235 ? -9.367 -7.879 -3.629 1 97.81 235 PRO B CA 1
ATOM 5436 C C . PRO B 1 235 ? -9.281 -6.363 -3.795 1 97.81 235 PRO B C 1
ATOM 5438 O O . PRO B 1 235 ? -9.422 -5.852 -4.91 1 97.81 235 PRO B O 1
ATOM 5441 N N . GLY B 1 236 ? -9.016 -5.703 -2.738 1 97.75 236 GLY B N 1
ATOM 5442 C CA . GLY B 1 236 ? -8.891 -4.254 -2.809 1 97.75 236 GLY B CA 1
ATOM 5443 C C . GLY B 1 236 ? -7.742 -3.795 -3.689 1 97.75 236 GLY B C 1
ATOM 5444 O O . GLY B 1 236 ? -7.84 -2.758 -4.348 1 97.75 236 GLY B O 1
ATOM 5445 N N . HIS B 1 237 ? -6.641 -4.516 -3.691 1 97.75 237 HIS B N 1
ATOM 5446 C CA . HIS B 1 237 ? -5.5 -4.172 -4.527 1 97.75 237 HIS B CA 1
ATOM 5447 C C . HIS B 1 237 ? -5.793 -4.441 -6 1 97.75 237 HIS B C 1
ATOM 5449 O O . HIS B 1 237 ? -5.371 -3.68 -6.871 1 97.75 237 HIS B O 1
ATOM 5455 N N . VAL B 1 238 ? -6.504 -5.5 -6.273 1 97.5 238 VAL B N 1
ATOM 5456 C CA . VAL B 1 238 ? -6.938 -5.785 -7.641 1 97.5 238 VAL B CA 1
ATOM 5457 C C . VAL B 1 238 ? -7.906 -4.699 -8.109 1 97.5 238 VAL B C 1
ATOM 5459 O O . VAL B 1 238 ? -7.797 -4.207 -9.234 1 97.5 238 VAL B O 1
ATOM 5462 N N . PHE B 1 239 ? -8.82 -4.34 -7.27 1 98.06 239 PHE B N 1
ATOM 5463 C CA . PHE B 1 239 ? -9.789 -3.299 -7.59 1 98.06 239 PHE B CA 1
ATOM 5464 C C . PHE B 1 239 ? -9.086 -1.988 -7.918 1 98.06 239 PHE B C 1
ATOM 5466 O O . PHE B 1 239 ? -9.531 -1.243 -8.797 1 98.06 239 PHE B O 1
ATOM 5473 N N . ALA B 1 240 ? -8.023 -1.683 -7.223 1 97.94 240 ALA B N 1
ATOM 5474 C CA . ALA B 1 240 ? -7.25 -0.473 -7.5 1 97.94 240 ALA B CA 1
ATOM 5475 C C . ALA B 1 240 ? -6.734 -0.467 -8.938 1 97.94 240 ALA B C 1
ATOM 5477 O O . ALA B 1 240 ? -6.637 0.59 -9.562 1 97.94 240 ALA B O 1
ATOM 5478 N N . VAL B 1 241 ? -6.375 -1.617 -9.445 1 98.12 241 VAL B N 1
ATOM 5479 C CA . VAL B 1 241 ? -5.945 -1.715 -10.836 1 98.12 241 VAL B CA 1
ATOM 5480 C C . VAL B 1 241 ? -7.102 -1.349 -11.758 1 98.12 241 VAL B C 1
ATOM 5482 O O . VAL B 1 241 ? -6.918 -0.621 -12.742 1 98.12 241 VAL B O 1
ATOM 5485 N N . LEU B 1 242 ? -8.367 -1.851 -11.445 1 98.25 242 LEU B N 1
ATOM 5486 C CA . LEU B 1 242 ? -9.539 -1.463 -12.227 1 98.25 242 LEU B CA 1
ATOM 5487 C C . LEU B 1 242 ? -9.688 0.054 -12.258 1 98.25 242 LEU B C 1
ATOM 5489 O O . LEU B 1 242 ? -9.969 0.63 -13.312 1 98.25 242 LEU B O 1
ATOM 5493 N N . GLN B 1 243 ? -9.445 0.652 -11.148 1 98.25 243 GLN B N 1
ATOM 5494 C CA . GLN B 1 243 ? -9.602 2.1 -11.039 1 98.25 243 GLN B CA 1
ATOM 5495 C C . GLN B 1 243 ? -8.586 2.826 -11.914 1 98.25 243 GLN B C 1
ATOM 5497 O O . GLN B 1 243 ? -8.93 3.791 -12.602 1 98.25 243 GLN B O 1
ATOM 5502 N N . ARG B 1 244 ? -7.348 2.396 -11.867 1 98.06 244 ARG B N 1
ATOM 5503 C CA . ARG B 1 244 ? -6.301 3.049 -12.648 1 98.06 244 ARG B CA 1
ATOM 5504 C C . ARG B 1 244 ? -6.562 2.906 -14.148 1 98.06 244 ARG B C 1
ATOM 5506 O O . ARG B 1 244 ? -6.418 3.869 -14.898 1 98.06 244 ARG B O 1
ATOM 5513 N N . VAL B 1 245 ? -6.969 1.743 -14.523 1 98.12 245 VAL B N 1
ATOM 5514 C CA . VAL B 1 245 ? -7.281 1.502 -15.93 1 98.12 245 VAL B CA 1
ATOM 5515 C C . VAL B 1 245 ? -8.484 2.348 -16.344 1 98.12 245 VAL B C 1
ATOM 5517 O O . VAL B 1 245 ? -8.461 2.988 -17.391 1 98.12 245 VAL B O 1
ATOM 5520 N N . ALA B 1 246 ? -9.516 2.365 -15.531 1 98.38 246 ALA B N 1
ATOM 5521 C CA . ALA B 1 246 ? -10.719 3.137 -15.82 1 98.38 246 ALA B CA 1
ATOM 5522 C C . ALA B 1 246 ? -10.391 4.613 -16.031 1 98.38 246 ALA B C 1
ATOM 5524 O O . ALA B 1 246 ? -10.883 5.242 -16.969 1 98.38 246 ALA B O 1
ATOM 5525 N N . PHE B 1 247 ? -9.57 5.156 -15.195 1 98.12 247 PHE B N 1
ATOM 5526 C CA . PHE B 1 247 ? -9.25 6.578 -15.25 1 98.12 247 PHE B CA 1
ATOM 5527 C C . PHE B 1 247 ? -8.633 6.941 -16.594 1 98.12 247 PHE B C 1
ATOM 5529 O O . PHE B 1 247 ? -9.031 7.926 -17.219 1 98.12 247 PHE B O 1
ATOM 5536 N N . GLU B 1 248 ? -7.695 6.125 -17 1 97.38 248 GLU B N 1
ATOM 5537 C CA . GLU B 1 248 ? -7.047 6.43 -18.281 1 97.38 248 GLU B CA 1
ATOM 5538 C C . GLU B 1 248 ? -7.977 6.141 -19.453 1 97.38 248 GLU B C 1
ATOM 5540 O O . GLU B 1 248 ? -8.023 6.906 -20.422 1 97.38 248 GLU B O 1
ATOM 5545 N N . ALA B 1 249 ? -8.695 5.086 -19.375 1 98.06 249 ALA B N 1
ATOM 5546 C CA . ALA B 1 249 ? -9.625 4.73 -20.453 1 98.06 249 ALA B CA 1
ATOM 5547 C C . ALA B 1 249 ? -10.656 5.832 -20.656 1 98.06 249 ALA B C 1
ATOM 5549 O O . ALA B 1 249 ? -11.031 6.129 -21.797 1 98.06 249 ALA B O 1
ATOM 5550 N N . GLU B 1 250 ? -11.094 6.441 -19.672 1 98 250 GLU B N 1
ATOM 5551 C CA . GLU B 1 250 ? -12.141 7.461 -19.734 1 98 250 GLU B CA 1
ATOM 5552 C C . GLU B 1 250 ? -11.625 8.734 -20.391 1 98 250 GLU B C 1
ATOM 5554 O O . GLU B 1 250 ? -12.414 9.602 -20.781 1 98 250 GLU B O 1
ATOM 5559 N N . GLN B 1 251 ? -10.328 8.82 -20.5 1 96.31 251 GLN B N 1
ATOM 5560 C CA . GLN B 1 251 ? -9.734 9.977 -21.156 1 96.31 251 GLN B CA 1
ATOM 5561 C C . GLN B 1 251 ? -9.477 9.703 -22.641 1 96.31 251 GLN B C 1
ATOM 5563 O O . GLN B 1 251 ? -9.07 10.594 -23.375 1 96.31 251 GLN B O 1
ATOM 5568 N N . ASP B 1 252 ? -9.664 8.438 -23.062 1 96 252 ASP B N 1
ATOM 5569 C CA . ASP B 1 252 ? -9.438 8.055 -24.453 1 96 252 ASP B CA 1
ATOM 5570 C C . ASP B 1 252 ? -10.516 8.625 -25.359 1 96 252 ASP B C 1
ATOM 5572 O O . ASP B 1 252 ? -11.695 8.312 -25.203 1 96 252 ASP B O 1
ATOM 5576 N N . PRO B 1 253 ? -10.164 9.398 -26.328 1 95.69 253 PRO B N 1
ATOM 5577 C CA . PRO B 1 253 ? -11.172 10.016 -27.203 1 95.69 253 PRO B CA 1
ATOM 5578 C C . PRO B 1 253 ? -11.992 8.984 -27.969 1 95.69 253 PRO B C 1
ATOM 5580 O O . PRO B 1 253 ? -13.164 9.219 -28.281 1 95.69 253 PRO B O 1
ATOM 5583 N N . ALA B 1 254 ? -11.422 7.895 -28.281 1 95.06 254 ALA B N 1
ATOM 5584 C CA . ALA B 1 254 ? -12.109 6.867 -29.047 1 95.06 254 ALA B CA 1
ATOM 5585 C C . ALA B 1 254 ? -13.195 6.188 -28.219 1 95.06 254 ALA B C 1
ATOM 5587 O O . ALA B 1 254 ? -14.211 5.738 -28.75 1 95.06 254 ALA B O 1
ATOM 5588 N N . LEU B 1 255 ? -13.023 6.145 -26.922 1 95.44 255 LEU B N 1
ATOM 5589 C CA . LEU B 1 255 ? -13.961 5.461 -26.031 1 95.44 255 LEU B CA 1
ATOM 5590 C C . LEU B 1 255 ? -15.016 6.43 -25.5 1 95.44 255 LEU B C 1
ATOM 5592 O O . LEU B 1 255 ? -16.078 6.004 -25.047 1 95.44 255 LEU B O 1
ATOM 5596 N N . ARG B 1 256 ? -14.766 7.688 -25.516 1 94.31 256 ARG B N 1
ATOM 5597 C CA . ARG B 1 256 ? -15.562 8.734 -24.875 1 94.31 256 ARG B CA 1
ATOM 5598 C C . ARG B 1 256 ? -17.031 8.633 -25.297 1 94.31 256 ARG B C 1
ATOM 5600 O O . ARG B 1 256 ? -17.922 8.727 -24.453 1 94.31 256 ARG B O 1
ATOM 5607 N N . PRO B 1 257 ? -17.312 8.312 -26.609 1 95.31 257 PRO B N 1
ATOM 5608 C CA . PRO B 1 257 ? -18.719 8.266 -27.031 1 95.31 257 PRO B CA 1
ATOM 5609 C C . PRO B 1 257 ? -19.484 7.09 -26.422 1 95.31 257 PRO B C 1
ATOM 5611 O O . PRO B 1 257 ? -20.703 7.074 -26.422 1 95.31 257 PRO B O 1
ATOM 5614 N N . PHE B 1 258 ? -18.781 6.164 -25.922 1 96.44 258 PHE B N 1
ATOM 5615 C CA . PHE B 1 258 ? -19.422 4.93 -25.469 1 96.44 258 PHE B CA 1
ATOM 5616 C C . PHE B 1 258 ? -19.516 4.906 -23.953 1 96.44 258 PHE B C 1
ATOM 5618 O O . PHE B 1 258 ? -20.172 4.023 -23.375 1 96.44 258 PHE B O 1
ATOM 5625 N N . LEU B 1 259 ? -18.922 5.816 -23.266 1 97 259 LEU B N 1
ATOM 5626 C CA . LEU B 1 259 ? -18.797 5.773 -21.797 1 97 259 LEU B CA 1
ATOM 5627 C C . LEU B 1 259 ? -20.156 6 -21.141 1 97 259 LEU B C 1
ATOM 5629 O O . LEU B 1 259 ? -20.859 6.957 -21.484 1 97 259 LEU B O 1
ATOM 5633 N N . PRO B 1 260 ? -20.5 5.133 -20.297 1 96.5 260 PRO B N 1
ATOM 5634 C CA . PRO B 1 260 ? -21.734 5.355 -19.547 1 96.5 260 PRO B CA 1
ATOM 5635 C C . PRO B 1 260 ? -21.641 6.562 -18.609 1 96.5 260 PRO B C 1
ATOM 5637 O O . PRO B 1 260 ? -20.547 6.988 -18.25 1 96.5 260 PRO B O 1
ATOM 5640 N N . GLN B 1 261 ? -22.875 6.965 -18.219 1 94.25 261 GLN B N 1
ATOM 5641 C CA . GLN B 1 261 ? -22.922 8.016 -17.203 1 94.25 261 GLN B CA 1
ATOM 5642 C C . GLN B 1 261 ? -22.312 7.539 -15.883 1 94.25 261 GLN B C 1
ATOM 5644 O O . GLN B 1 261 ? -22.562 6.414 -15.445 1 94.25 261 GLN B O 1
ATOM 5649 N N . GLY B 1 262 ? -21.484 8.32 -15.312 1 95 262 GLY B N 1
ATOM 5650 C CA . GLY B 1 262 ? -20.859 7.98 -14.047 1 95 262 GLY B CA 1
ATOM 5651 C C . GLY B 1 262 ? -19.5 7.316 -14.211 1 95 262 GLY B C 1
ATOM 5652 O O . GLY B 1 262 ? -18.75 7.184 -13.25 1 95 262 GLY B O 1
ATOM 5653 N N . GLY B 1 263 ? -19.234 6.801 -15.43 1 97.62 263 GLY B N 1
ATOM 5654 C CA . GLY B 1 263 ? -17.906 6.246 -15.688 1 97.62 263 GLY B CA 1
ATOM 5655 C C . GLY B 1 263 ? -17.875 4.73 -15.617 1 97.62 263 GLY B C 1
ATOM 5656 O O . GLY B 1 263 ? -18.922 4.09 -15.438 1 97.62 263 GLY B O 1
ATOM 5657 N N . LEU B 1 264 ? -16.703 4.18 -15.789 1 98.38 264 LEU B N 1
ATOM 5658 C CA . LEU B 1 264 ? -16.531 2.742 -15.961 1 98.38 264 LEU B CA 1
ATOM 5659 C C . LEU B 1 264 ? -16.719 2.004 -14.641 1 98.38 264 LEU B C 1
ATOM 5661 O O . LEU B 1 264 ? -17.328 0.925 -14.617 1 98.38 264 LEU B O 1
ATOM 5665 N N . ILE B 1 265 ? -16.25 2.559 -13.508 1 98.56 265 ILE B N 1
ATOM 5666 C CA . ILE B 1 265 ? -16.406 1.884 -12.219 1 98.56 265 ILE B CA 1
ATOM 5667 C C . ILE B 1 265 ? -17.891 1.87 -11.828 1 98.56 265 ILE B C 1
ATOM 5669 O O . ILE B 1 265 ? -18.391 0.859 -11.336 1 98.56 265 ILE B O 1
ATOM 5673 N N . ALA B 1 266 ? -18.547 2.996 -12.062 1 98 266 ALA B N 1
ATOM 5674 C CA . ALA B 1 266 ? -19.984 3.039 -11.797 1 98 266 ALA B CA 1
ATOM 5675 C C . ALA B 1 266 ? -20.734 2.027 -12.656 1 98 266 ALA B C 1
ATOM 5677 O O . ALA B 1 266 ? -21.656 1.357 -12.188 1 98 266 ALA B O 1
ATOM 5678 N N . ALA B 1 267 ? -20.344 1.961 -13.922 1 98.5 267 ALA B N 1
ATOM 5679 C CA . ALA B 1 267 ? -20.953 0.987 -14.828 1 98.5 267 ALA B CA 1
ATOM 5680 C C . ALA B 1 267 ? -20.719 -0.438 -14.336 1 98.5 267 ALA B C 1
ATOM 5682 O O . ALA B 1 267 ? -21.625 -1.27 -14.359 1 98.5 267 ALA B O 1
ATOM 5683 N N . ALA B 1 268 ? -19.5 -0.731 -13.922 1 98.5 268 ALA B N 1
ATOM 5684 C CA . ALA B 1 268 ? -19.172 -2.055 -13.398 1 98.5 268 ALA B CA 1
ATOM 5685 C C . ALA B 1 268 ? -20.047 -2.393 -12.188 1 98.5 268 ALA B C 1
ATOM 5687 O O . ALA B 1 268 ? -20.516 -3.525 -12.047 1 98.5 268 ALA B O 1
ATOM 5688 N N . ARG B 1 269 ? -20.297 -1.468 -11.328 1 98.25 269 ARG B N 1
ATOM 5689 C CA . ARG B 1 269 ? -21.125 -1.67 -10.148 1 98.25 269 ARG B CA 1
ATOM 5690 C C . ARG B 1 269 ? -22.578 -1.894 -10.539 1 98.25 269 ARG B C 1
ATOM 5692 O O . ARG B 1 269 ? -23.266 -2.709 -9.922 1 98.25 269 ARG B O 1
ATOM 5699 N N . ALA B 1 270 ? -23.016 -1.128 -11.547 1 98.38 270 ALA B N 1
ATOM 5700 C CA . ALA B 1 270 ? -24.391 -1.306 -12.016 1 98.38 270 ALA B CA 1
ATOM 5701 C C . ALA B 1 270 ? -24.609 -2.721 -12.539 1 98.38 270 ALA B C 1
ATOM 5703 O O . ALA B 1 270 ? -25.656 -3.328 -12.289 1 98.38 270 ALA B O 1
ATOM 5704 N N . VAL B 1 271 ? -23.641 -3.197 -13.266 1 98.56 271 VAL B N 1
ATOM 5705 C CA . VAL B 1 271 ? -23.719 -4.559 -13.789 1 98.56 271 VAL B CA 1
ATOM 5706 C C . VAL B 1 271 ? -23.719 -5.555 -12.625 1 98.56 271 VAL B C 1
ATOM 5708 O O . VAL B 1 271 ? -24.5 -6.512 -12.625 1 98.56 271 VAL B O 1
ATOM 5711 N N . ARG B 1 272 ? -22.875 -5.379 -11.633 1 98.44 272 ARG B N 1
ATOM 5712 C CA . ARG B 1 272 ? -22.859 -6.215 -10.438 1 98.44 272 ARG B CA 1
ATOM 5713 C C . ARG B 1 272 ? -24.234 -6.238 -9.773 1 98.44 272 ARG B C 1
ATOM 5715 O O . ARG B 1 272 ? -24.734 -7.305 -9.414 1 98.44 272 ARG B O 1
ATOM 5722 N N . ASP B 1 273 ? -24.875 -5.078 -9.633 1 98.19 273 ASP B N 1
ATOM 5723 C CA . ASP B 1 273 ? -26.188 -4.973 -9.023 1 98.19 273 ASP B CA 1
ATOM 5724 C C . ASP B 1 273 ? -27.234 -5.742 -9.828 1 98.19 273 ASP B C 1
ATOM 5726 O O . ASP B 1 273 ? -28.125 -6.367 -9.25 1 98.19 273 ASP B O 1
ATOM 5730 N N . ARG B 1 274 ? -27.109 -5.66 -11.133 1 98.44 274 ARG B N 1
ATOM 5731 C CA . ARG B 1 274 ? -28.016 -6.402 -12 1 98.44 274 ARG B CA 1
ATOM 5732 C C . ARG B 1 274 ? -27.906 -7.906 -11.75 1 98.44 274 ARG B C 1
ATOM 5734 O O . ARG B 1 274 ? -28.922 -8.586 -11.594 1 98.44 274 ARG B O 1
ATOM 5741 N N . PHE B 1 275 ? -26.703 -8.398 -11.641 1 98.56 275 PHE B N 1
ATOM 5742 C CA . PHE B 1 275 ? -26.5 -9.828 -11.445 1 98.56 275 PHE B CA 1
ATOM 5743 C C . PHE B 1 275 ? -26.859 -10.234 -10.016 1 98.56 275 PHE B C 1
ATOM 5745 O O . PHE B 1 275 ? -27.188 -11.398 -9.758 1 98.56 275 PHE B O 1
ATOM 5752 N N . ALA B 1 276 ? -26.75 -9.297 -9.078 1 97.69 276 ALA B N 1
ATOM 5753 C CA . ALA B 1 276 ? -27.188 -9.578 -7.711 1 97.69 276 ALA B CA 1
ATOM 5754 C C . ALA B 1 276 ? -28.688 -9.812 -7.641 1 97.69 276 ALA B C 1
ATOM 5756 O O . ALA B 1 276 ? -29.172 -10.531 -6.766 1 97.69 276 ALA B O 1
ATOM 5757 N N . ARG B 1 277 ? -29.406 -9.25 -8.555 1 97.81 277 ARG B N 1
ATOM 5758 C CA . ARG B 1 277 ? -30.859 -9.414 -8.586 1 97.81 277 ARG B CA 1
ATOM 5759 C C . ARG B 1 277 ? -31.234 -10.758 -9.18 1 97.81 277 ARG B C 1
ATOM 5761 O O . ARG B 1 277 ? -32.312 -11.297 -8.883 1 97.81 277 ARG B O 1
ATOM 5768 N N . GLY B 1 278 ? -30.375 -11.273 -10.133 1 97.94 278 GLY B N 1
ATOM 5769 C CA . GLY B 1 278 ? -30.656 -12.602 -10.656 1 97.94 278 GLY B CA 1
ATOM 5770 C C . GLY B 1 278 ? -29.797 -12.969 -11.852 1 97.94 278 GLY B C 1
ATOM 5771 O O . GLY B 1 278 ? -29.234 -12.086 -12.508 1 97.94 278 GLY B O 1
ATOM 5772 N N . PRO B 1 279 ? -29.75 -14.234 -12.117 1 98.56 279 PRO B N 1
ATOM 5773 C CA . PRO B 1 279 ? -28.938 -14.695 -13.242 1 98.56 279 PRO B CA 1
ATOM 5774 C C . PRO B 1 279 ? -29.578 -14.422 -14.594 1 98.56 279 PRO B C 1
ATOM 5776 O O . PRO B 1 279 ? -30.75 -14.023 -14.656 1 98.56 279 PRO B O 1
ATOM 5779 N N . ILE B 1 280 ? -28.828 -14.547 -15.648 1 98.56 280 ILE B N 1
ATOM 5780 C CA . ILE B 1 280 ? -29.281 -14.359 -17.031 1 98.56 280 ILE B CA 1
ATOM 5781 C C . ILE B 1 280 ? -28.969 -15.609 -17.844 1 98.56 280 ILE B C 1
ATOM 5783 O O . ILE B 1 280 ? -27.859 -16.125 -17.797 1 98.56 280 ILE B O 1
ATOM 5787 N N . THR B 1 281 ? -29.938 -16.109 -18.531 1 98.56 281 THR B N 1
ATOM 5788 C CA . THR B 1 281 ? -29.734 -17.219 -19.469 1 98.56 281 THR B CA 1
ATOM 5789 C C . THR B 1 281 ? -29.391 -16.688 -20.859 1 98.56 281 THR B C 1
ATOM 5791 O O . THR B 1 281 ? -30.109 -15.836 -21.391 1 98.56 281 THR B O 1
ATOM 5794 N N . VAL B 1 282 ? -28.344 -17.094 -21.375 1 98.5 282 VAL B N 1
ATOM 5795 C CA . VAL B 1 282 ? -27.906 -16.672 -22.703 1 98.5 282 VAL B CA 1
ATOM 5796 C C . VAL B 1 282 ? -27.969 -17.844 -23.672 1 98.5 282 VAL B C 1
ATOM 5798 O O . VAL B 1 282 ? -27.453 -18.938 -23.375 1 98.5 282 VAL B O 1
ATOM 5801 N N . ASP B 1 283 ? -28.609 -17.641 -24.797 1 97.5 283 ASP B N 1
ATOM 5802 C CA . ASP B 1 283 ? -28.688 -18.641 -25.859 1 97.5 283 ASP B CA 1
ATOM 5803 C C . ASP B 1 283 ? -27.469 -18.562 -26.766 1 97.5 283 ASP B C 1
ATOM 5805 O O . ASP B 1 283 ? -27.234 -17.547 -27.422 1 97.5 283 ASP B O 1
ATOM 5809 N N . LEU B 1 284 ? -26.719 -19.625 -26.75 1 96.44 284 LEU B N 1
ATOM 5810 C CA . LEU B 1 284 ? -25.578 -19.766 -27.656 1 96.44 284 LEU B CA 1
ATOM 5811 C C . LEU B 1 284 ? -25.844 -20.828 -28.703 1 96.44 284 LEU B C 1
ATOM 5813 O O . LEU B 1 284 ? -26.734 -21.672 -28.531 1 96.44 284 LEU B O 1
ATOM 5817 N N . PRO B 1 285 ? -25.078 -20.812 -29.828 1 94.31 285 PRO B N 1
ATOM 5818 C CA . PRO B 1 285 ? -25.25 -21.859 -30.828 1 94.31 285 PRO B CA 1
ATOM 5819 C C . PRO B 1 285 ? -25.078 -23.266 -30.266 1 94.31 285 PRO B C 1
ATOM 5821 O O . PRO B 1 285 ? -25.766 -24.188 -30.672 1 94.31 285 PRO B O 1
ATOM 5824 N N . GLU B 1 286 ? -24.25 -23.469 -29.281 1 91.56 286 GLU B N 1
ATOM 5825 C CA . GLU B 1 286 ? -23.922 -24.766 -28.719 1 91.56 286 GLU B CA 1
ATOM 5826 C C . GLU B 1 286 ? -24.891 -25.141 -27.594 1 91.56 286 GLU B C 1
ATOM 5828 O O . GLU B 1 286 ? -24.891 -26.266 -27.109 1 91.56 286 GLU B O 1
ATOM 5833 N N . GLY B 1 287 ? -25.734 -24.156 -27.188 1 94.31 287 GLY B N 1
ATOM 5834 C CA . GLY B 1 287 ? -26.656 -24.375 -26.109 1 94.31 287 GLY B CA 1
ATOM 5835 C C . GLY B 1 287 ? -26.828 -23.172 -25.188 1 94.31 287 GLY B C 1
ATOM 5836 O O . GLY B 1 287 ? -26.281 -22.109 -25.469 1 94.31 287 GLY B O 1
ATOM 5837 N N . LYS B 1 288 ? -27.562 -23.453 -24.094 1 97.38 288 LYS B N 1
ATOM 5838 C CA . LYS B 1 288 ? -27.828 -22.359 -23.141 1 97.38 288 LYS B CA 1
ATOM 5839 C C . LYS B 1 288 ? -26.766 -22.312 -22.047 1 97.38 288 LYS B C 1
ATOM 5841 O O . LYS B 1 288 ? -26.25 -23.359 -21.625 1 97.38 288 LYS B O 1
ATOM 5846 N N . VAL B 1 289 ? -26.422 -21.172 -21.625 1 98.19 289 VAL B N 1
ATOM 5847 C CA . VAL B 1 289 ? -25.531 -20.969 -20.484 1 98.19 289 VAL B CA 1
ATOM 5848 C C . VAL B 1 289 ? -26.156 -19.938 -19.531 1 98.19 289 VAL B C 1
ATOM 5850 O O . VAL B 1 289 ? -26.656 -18.906 -19.969 1 98.19 289 VAL B O 1
ATOM 5853 N N . VAL B 1 290 ? -26.172 -20.266 -18.25 1 98.75 290 VAL B N 1
ATOM 5854 C CA . VAL B 1 290 ? -26.672 -19.344 -17.234 1 98.75 290 VAL B CA 1
ATOM 5855 C C . VAL B 1 290 ? -25.484 -18.641 -16.562 1 98.75 290 VAL B C 1
ATOM 5857 O O . VAL B 1 290 ? -24.594 -19.297 -16.031 1 98.75 290 VAL B O 1
ATOM 5860 N N . ILE B 1 291 ? -25.469 -17.312 -16.625 1 98.62 291 ILE B N 1
ATOM 5861 C CA . ILE B 1 291 ? -24.422 -16.484 -16.031 1 98.62 291 ILE B CA 1
ATOM 5862 C C . ILE B 1 291 ? -25 -15.656 -14.891 1 98.62 291 ILE B C 1
ATOM 5864 O O . ILE B 1 291 ? -26.172 -15.289 -14.922 1 98.62 291 ILE B O 1
ATOM 5868 N N . GLY B 1 292 ? -24.203 -15.438 -13.852 1 98.56 292 GLY B N 1
ATOM 5869 C CA . GLY B 1 292 ? -24.656 -14.695 -12.695 1 98.56 292 GLY B CA 1
ATOM 5870 C C . GLY B 1 292 ? -23.547 -13.945 -11.984 1 98.56 292 GLY B C 1
ATOM 5871 O O . GLY B 1 292 ? -22.531 -13.609 -12.594 1 98.56 292 GLY B O 1
ATOM 5872 N N . LEU B 1 293 ? -23.828 -13.594 -10.766 1 98.38 293 LEU B N 1
ATOM 5873 C CA . LEU B 1 293 ? -22.938 -12.734 -9.984 1 98.38 293 LEU B CA 1
ATOM 5874 C C . LEU B 1 293 ? -21.562 -13.359 -9.852 1 98.38 293 LEU B C 1
ATOM 5876 O O . LEU B 1 293 ? -20.547 -12.672 -10.008 1 98.38 293 LEU B O 1
ATOM 5880 N N . GLY B 1 294 ? -21.5 -14.625 -9.523 1 98.25 294 GLY B N 1
ATOM 5881 C CA . GLY B 1 294 ? -20.219 -15.281 -9.375 1 98.25 294 GLY B CA 1
ATOM 5882 C C . GLY B 1 294 ? -19.375 -15.242 -10.633 1 98.25 294 GLY B C 1
ATOM 5883 O O . GLY B 1 294 ? -18.172 -15.008 -10.57 1 98.25 294 GLY B O 1
ATOM 5884 N N . ASP B 1 295 ? -20 -15.445 -11.781 1 98.5 295 ASP B N 1
ATOM 5885 C CA . ASP B 1 295 ? -19.312 -15.383 -13.062 1 98.5 295 ASP B CA 1
ATOM 5886 C C . ASP B 1 295 ? -18.766 -13.977 -13.32 1 98.5 295 ASP B C 1
ATOM 5888 O O . ASP B 1 295 ? -17.641 -13.82 -13.805 1 98.5 295 ASP B O 1
ATOM 5892 N N . TYR B 1 296 ? -19.594 -12.992 -13.047 1 98.38 296 TYR B N 1
ATOM 5893 C CA . TYR B 1 296 ? -19.219 -11.609 -13.281 1 98.38 296 TYR B CA 1
ATOM 5894 C C . TYR B 1 296 ? -18.031 -11.211 -12.406 1 98.38 296 TYR B C 1
ATOM 5896 O O . TYR B 1 296 ? -17.094 -10.562 -12.875 1 98.38 296 TYR B O 1
ATOM 5904 N N . GLN B 1 297 ? -18.031 -11.578 -11.102 1 98 297 GLN B N 1
ATOM 5905 C CA . GLN B 1 297 ? -16.938 -11.305 -10.188 1 98 297 GLN B CA 1
ATOM 5906 C C . GLN B 1 297 ? -15.633 -11.906 -10.695 1 98 297 GLN B C 1
ATOM 5908 O O . GLN B 1 297 ? -14.594 -11.242 -10.703 1 98 297 GLN B O 1
ATOM 5913 N N . GLN B 1 298 ? -15.648 -13.102 -11.148 1 96.19 298 GLN B N 1
ATOM 5914 C CA . GLN B 1 298 ? -14.477 -13.766 -11.711 1 96.19 298 GLN B CA 1
ATOM 5915 C C . GLN B 1 298 ? -13.984 -13.039 -12.961 1 96.19 298 GLN B C 1
ATOM 5917 O O . GLN B 1 298 ? -12.773 -12.883 -13.156 1 96.19 298 GLN B O 1
ATOM 5922 N N . ALA B 1 299 ? -14.938 -12.625 -13.766 1 96.62 299 ALA B N 1
ATOM 5923 C CA . ALA B 1 299 ? -14.594 -11.984 -15.031 1 96.62 299 ALA B CA 1
ATOM 5924 C C . ALA B 1 299 ? -13.938 -10.625 -14.789 1 96.62 299 ALA B C 1
ATOM 5926 O O . ALA B 1 299 ? -13.047 -10.219 -15.539 1 96.62 299 ALA B O 1
ATOM 5927 N N . LEU B 1 300 ? -14.422 -9.875 -13.781 1 94 300 LEU B N 1
ATOM 5928 C CA . LEU B 1 300 ? -13.836 -8.57 -13.484 1 94 300 LEU B CA 1
ATOM 5929 C C . LEU B 1 300 ? -12.344 -8.688 -13.219 1 94 300 LEU B C 1
ATOM 5931 O O . LEU B 1 300 ? -11.555 -7.859 -13.68 1 94 300 LEU B O 1
ATOM 5935 N N . PHE B 1 301 ? -11.945 -9.695 -12.586 1 86.88 301 PHE B N 1
ATOM 5936 C CA . PHE B 1 301 ? -10.539 -9.945 -12.312 1 86.88 301 PHE B CA 1
ATOM 5937 C C . PHE B 1 301 ? -9.82 -10.422 -13.57 1 86.88 301 PHE B C 1
ATOM 5939 O O . PHE B 1 301 ? -8.781 -9.867 -13.953 1 86.88 301 PHE B O 1
ATOM 5946 N N . ALA B 1 302 ? -10.352 -11.391 -14.234 1 88 302 ALA B N 1
ATOM 5947 C CA . ALA B 1 302 ? -9.695 -12.023 -15.375 1 88 302 ALA B CA 1
ATOM 5948 C C . ALA B 1 302 ? -9.516 -11.031 -16.516 1 88 302 ALA B C 1
ATOM 5950 O O . ALA B 1 302 ? -8.5 -11.062 -17.219 1 88 302 ALA B O 1
ATOM 5951 N N . LYS B 1 303 ? -10.391 -10.195 -16.688 1 84.44 303 LYS B N 1
ATOM 5952 C CA . LYS B 1 303 ? -10.398 -9.328 -17.875 1 84.44 303 LYS B CA 1
ATOM 5953 C C . LYS B 1 303 ? -9.422 -8.164 -17.719 1 84.44 303 LYS B C 1
ATOM 5955 O O . LYS B 1 303 ? -8.883 -7.668 -18.703 1 84.44 303 LYS B O 1
ATOM 5960 N N . VAL B 1 304 ? -9.172 -7.793 -16.484 1 83.25 304 VAL B N 1
ATOM 5961 C CA . VAL B 1 304 ? -8.305 -6.629 -16.312 1 83.25 304 VAL B CA 1
ATOM 5962 C C . VAL B 1 304 ? -6.848 -7.043 -16.484 1 83.25 304 VAL B C 1
ATOM 5964 O O . VAL B 1 304 ? -5.965 -6.191 -16.641 1 83.25 304 VAL B O 1
ATOM 5967 N N . ILE B 1 305 ? -6.582 -8.312 -16.516 1 83.75 305 ILE B N 1
ATOM 5968 C CA . ILE B 1 305 ? -5.246 -8.812 -16.812 1 83.75 305 ILE B CA 1
ATOM 5969 C C . ILE B 1 305 ? -4.801 -8.312 -18.188 1 83.75 305 ILE B C 1
ATOM 5971 O O . ILE B 1 305 ? -3.615 -8.055 -18.406 1 83.75 305 ILE B O 1
ATOM 5975 N N . ASN B 1 306 ? -5.828 -8.117 -19.016 1 90.81 306 ASN B N 1
ATOM 5976 C CA . ASN B 1 306 ? -5.652 -7.398 -20.266 1 90.81 306 ASN B CA 1
ATOM 5977 C C . ASN B 1 306 ? -6.359 -6.047 -20.25 1 90.81 306 ASN B C 1
ATOM 5979 O O . ASN B 1 306 ? -7.508 -5.934 -20.688 1 90.81 306 ASN B O 1
ATOM 5983 N N . ALA B 1 307 ? -5.676 -5.059 -19.906 1 94.19 307 ALA B N 1
ATOM 5984 C CA . ALA B 1 307 ? -6.246 -3.742 -19.641 1 94.19 307 ALA B CA 1
ATOM 5985 C C . ALA B 1 307 ? -6.926 -3.172 -20.875 1 94.19 307 ALA B C 1
ATOM 5987 O O . ALA B 1 307 ? -7.926 -2.459 -20.781 1 94.19 307 ALA B O 1
ATOM 5988 N N . ALA B 1 308 ? -6.449 -3.535 -22.031 1 95.12 308 ALA B N 1
ATOM 5989 C CA . ALA B 1 308 ? -6.945 -2.963 -23.281 1 95.12 308 ALA B CA 1
ATOM 5990 C C . ALA B 1 308 ? -8.391 -3.371 -23.531 1 95.12 308 ALA B C 1
ATOM 5992 O O . ALA B 1 308 ? -9.148 -2.639 -24.188 1 95.12 308 ALA B O 1
ATOM 5993 N N . ARG B 1 309 ? -8.797 -4.441 -22.969 1 95 309 ARG B N 1
ATOM 5994 C CA . ARG B 1 309 ? -10.102 -5.004 -23.312 1 95 309 ARG B CA 1
ATOM 5995 C C . ARG B 1 309 ? -11.109 -4.777 -22.188 1 95 309 ARG B C 1
ATOM 5997 O O . ARG B 1 309 ? -12.312 -4.941 -22.375 1 95 309 ARG B O 1
ATOM 6004 N N . TRP B 1 310 ? -10.656 -4.406 -21.047 1 96.5 310 TRP B N 1
ATOM 6005 C CA . TRP B 1 310 ? -11.5 -4.375 -19.844 1 96.5 310 TRP B CA 1
ATOM 6006 C C . TRP B 1 310 ? -12.609 -3.34 -20 1 96.5 310 TRP B C 1
ATOM 6008 O O . TRP B 1 310 ? -13.773 -3.619 -19.688 1 96.5 310 TRP B O 1
ATOM 6018 N N . PRO B 1 311 ? -12.344 -2.08 -20.562 1 97.38 311 PRO B N 1
ATOM 6019 C CA . PRO B 1 311 ? -13.414 -1.087 -20.688 1 97.38 311 PRO B CA 1
ATOM 6020 C C . PRO B 1 311 ? -14.539 -1.546 -21.609 1 97.38 311 PRO B C 1
ATOM 6022 O O . PRO B 1 311 ? -15.719 -1.389 -21.266 1 97.38 311 PRO B O 1
ATOM 6025 N N . ALA B 1 312 ? -14.156 -2.143 -22.719 1 97.12 312 ALA B N 1
ATOM 6026 C CA . ALA B 1 312 ? -15.172 -2.633 -23.656 1 97.12 312 ALA B CA 1
ATOM 6027 C C . ALA B 1 312 ? -16.031 -3.723 -23.016 1 97.12 312 ALA B C 1
ATOM 6029 O O . ALA B 1 312 ? -17.234 -3.775 -23.219 1 97.12 312 ALA B O 1
ATOM 6030 N N . PHE B 1 313 ? -15.43 -4.625 -22.266 1 97.56 313 PHE B N 1
ATOM 6031 C CA . PHE B 1 313 ? -16.141 -5.672 -21.547 1 97.56 313 PHE B CA 1
ATOM 6032 C C . PHE B 1 313 ? -17.203 -5.078 -20.625 1 97.56 313 PHE B C 1
ATOM 6034 O O . PHE B 1 313 ? -18.359 -5.5 -20.641 1 97.56 313 PHE B O 1
ATOM 6041 N N . VAL B 1 314 ? -16.828 -4.02 -19.828 1 97.94 314 VAL B N 1
ATOM 6042 C CA . VAL B 1 314 ? -17.719 -3.381 -18.859 1 97.94 314 VAL B CA 1
ATOM 6043 C C . VAL B 1 314 ? -18.859 -2.676 -19.594 1 97.94 314 VAL B C 1
ATOM 6045 O O . VAL B 1 314 ? -20.031 -2.812 -19.234 1 97.94 314 VAL B O 1
ATOM 6048 N N . ILE B 1 315 ? -18.5 -1.919 -20.656 1 97.88 315 ILE B N 1
ATOM 6049 C CA . ILE B 1 315 ? -19.484 -1.152 -21.422 1 97.88 315 ILE B CA 1
ATOM 6050 C C . ILE B 1 315 ? -20.5 -2.1 -22.062 1 97.88 315 ILE B C 1
ATOM 6052 O O . ILE B 1 315 ? -21.703 -1.867 -22 1 97.88 315 ILE B O 1
ATOM 6056 N N . ASP B 1 316 ? -20.031 -3.213 -22.688 1 97.81 316 ASP B N 1
ATOM 6057 C CA . ASP B 1 316 ? -20.922 -4.184 -23.328 1 97.81 316 ASP B CA 1
ATOM 6058 C C . ASP B 1 316 ? -21.906 -4.781 -22.328 1 97.81 316 ASP B C 1
ATOM 6060 O O . ASP B 1 316 ? -23.109 -4.855 -22.594 1 97.81 316 ASP B O 1
ATOM 6064 N N . LEU B 1 317 ? -21.438 -5.203 -21.219 1 98 317 LEU B N 1
ATOM 6065 C CA . LEU B 1 317 ? -22.312 -5.801 -20.219 1 98 317 LEU B CA 1
ATOM 6066 C C . LEU B 1 317 ? -23.297 -4.77 -19.672 1 98 317 LEU B C 1
ATOM 6068 O O . LEU B 1 317 ? -24.453 -5.098 -19.391 1 98 317 LEU B O 1
ATOM 6072 N N . HIS B 1 318 ? -22.797 -3.561 -19.453 1 98 318 HIS B N 1
ATOM 6073 C CA . HIS B 1 318 ? -23.672 -2.486 -19 1 98 318 HIS B CA 1
ATOM 6074 C C . HIS B 1 318 ? -24.828 -2.27 -19.984 1 98 318 HIS B C 1
ATOM 6076 O O . HIS B 1 318 ? -25.938 -1.953 -19.578 1 98 318 HIS B O 1
ATOM 6082 N N . ARG B 1 319 ? -24.609 -2.543 -21.281 1 97.12 319 ARG B N 1
ATOM 6083 C CA . ARG B 1 319 ? -25.609 -2.357 -22.344 1 97.12 319 ARG B CA 1
ATOM 6084 C C . ARG B 1 319 ? -26.406 -3.633 -22.562 1 97.12 319 ARG B C 1
ATOM 6086 O O . ARG B 1 319 ? -27.25 -3.699 -23.469 1 97.12 319 ARG B O 1
ATOM 6093 N N . GLY B 1 320 ? -26.109 -4.652 -21.875 1 96.75 320 GLY B N 1
ATOM 6094 C CA . GLY B 1 320 ? -26.891 -5.879 -21.953 1 96.75 320 GLY B CA 1
ATOM 6095 C C . GLY B 1 320 ? -26.406 -6.828 -23.031 1 96.75 320 GLY B C 1
ATOM 6096 O O . GLY B 1 320 ? -27.156 -7.68 -23.5 1 96.75 320 GLY B O 1
ATOM 6097 N N . ARG B 1 321 ? -25.203 -6.672 -23.453 1 97.44 321 ARG B N 1
ATOM 6098 C CA . ARG B 1 321 ? -24.609 -7.562 -24.438 1 97.44 321 ARG B CA 1
ATOM 6099 C C . ARG B 1 321 ? -23.734 -8.625 -23.766 1 97.44 321 ARG B C 1
ATOM 6101 O O . ARG B 1 321 ? -22.594 -8.359 -23.406 1 97.44 321 ARG B O 1
ATOM 6108 N N . TYR B 1 322 ? -24.25 -9.844 -23.734 1 97.56 322 TYR B N 1
ATOM 6109 C CA . TYR B 1 322 ? -23.641 -10.859 -22.891 1 97.56 322 TYR B CA 1
ATOM 6110 C C . TYR B 1 322 ? -23.047 -11.984 -23.734 1 97.56 322 TYR B C 1
ATOM 6112 O O . TYR B 1 322 ? -22.297 -12.828 -23.234 1 97.56 322 TYR B O 1
ATOM 6120 N N . GLN B 1 323 ? -23.312 -12.008 -25.031 1 96.12 323 GLN B N 1
ATOM 6121 C CA . GLN B 1 323 ? -23.078 -13.18 -25.875 1 96.12 323 GLN B CA 1
ATOM 6122 C C . GLN B 1 323 ? -21.609 -13.586 -25.875 1 96.12 323 GLN B C 1
ATOM 6124 O O . GLN B 1 323 ? -21.281 -14.75 -25.641 1 96.12 323 GLN B O 1
ATOM 6129 N N . ALA B 1 324 ? -20.75 -12.648 -26.156 1 95.38 324 ALA B N 1
ATOM 6130 C CA . ALA B 1 324 ? -19.328 -12.953 -26.219 1 95.38 324 ALA B CA 1
ATOM 6131 C C . ALA B 1 324 ? -18.812 -13.469 -24.891 1 95.38 324 ALA B C 1
ATOM 6133 O O . ALA B 1 324 ? -18.062 -14.453 -24.844 1 95.38 324 ALA B O 1
ATOM 6134 N N . TRP B 1 325 ? -19.203 -12.844 -23.828 1 97.06 325 TRP B N 1
ATOM 6135 C CA . TRP B 1 325 ? -18.766 -13.25 -22.484 1 97.06 325 TRP B CA 1
ATOM 6136 C C . TRP B 1 325 ? -19.344 -14.609 -22.125 1 97.06 325 TRP B C 1
ATOM 6138 O O . TRP B 1 325 ? -18.656 -15.453 -21.547 1 97.06 325 TRP B O 1
ATOM 6148 N N . ALA B 1 326 ? -20.609 -14.844 -22.438 1 98 326 ALA B N 1
ATOM 6149 C CA . ALA B 1 326 ? -21.25 -16.125 -22.156 1 98 326 ALA B CA 1
ATOM 6150 C C . ALA B 1 326 ? -20.516 -17.266 -22.828 1 98 326 ALA B C 1
ATOM 6152 O O . ALA B 1 326 ? -20.406 -18.359 -22.266 1 98 326 ALA B O 1
ATOM 6153 N N . ARG B 1 327 ? -20.078 -17.062 -24.016 1 97.25 327 ARG B N 1
ATOM 6154 C CA . ARG B 1 327 ? -19.297 -18.078 -24.719 1 97.25 327 ARG B CA 1
ATOM 6155 C C . ARG B 1 327 ? -18 -18.391 -23.984 1 97.25 327 ARG B C 1
ATOM 6157 O O . ARG B 1 327 ? -17.594 -19.547 -23.875 1 97.25 327 ARG B O 1
ATOM 6164 N N . GLU B 1 328 ? -17.359 -17.344 -23.516 1 96.5 328 GLU B N 1
ATOM 6165 C CA . GLU B 1 328 ? -16.141 -17.531 -22.734 1 96.5 328 GLU B CA 1
ATOM 6166 C C . GLU B 1 328 ? -16.406 -18.312 -21.453 1 96.5 328 GLU B C 1
ATOM 6168 O O . GLU B 1 328 ? -15.617 -19.172 -21.062 1 96.5 328 GLU B O 1
ATOM 6173 N N . VAL B 1 329 ? -17.547 -17.969 -20.766 1 97.75 329 VAL B N 1
ATOM 6174 C CA . VAL B 1 329 ? -17.922 -18.656 -19.547 1 97.75 329 VAL B CA 1
ATOM 6175 C C . VAL B 1 329 ? -18.141 -20.141 -19.844 1 97.75 329 VAL B C 1
ATOM 6177 O O . VAL B 1 329 ? -17.656 -21.016 -19.109 1 97.75 329 VAL B O 1
ATOM 6180 N N . ALA B 1 330 ? -18.844 -20.391 -20.938 1 97.56 330 ALA B N 1
ATOM 6181 C CA . ALA B 1 330 ? -19.125 -21.781 -21.344 1 97.56 330 ALA B CA 1
ATOM 6182 C C . ALA B 1 330 ? -17.812 -22.531 -21.609 1 97.56 330 ALA B C 1
ATOM 6184 O O . ALA B 1 330 ? -17.656 -23.672 -21.203 1 97.56 330 ALA B O 1
ATOM 6185 N N . ASP B 1 331 ? -16.938 -21.953 -22.297 1 96.69 331 ASP B N 1
ATOM 6186 C CA . ASP B 1 331 ? -15.656 -22.562 -22.625 1 96.69 331 ASP B CA 1
ATOM 6187 C C . ASP B 1 331 ? -14.852 -22.828 -21.344 1 96.69 331 ASP B C 1
ATOM 6189 O O . ASP B 1 331 ? -14.18 -23.859 -21.234 1 96.69 331 ASP B O 1
ATOM 6193 N N . GLY B 1 332 ? -14.914 -21.891 -20.406 1 95.5 332 GLY B N 1
ATOM 6194 C CA . GLY B 1 332 ? -14.172 -22.016 -19.172 1 95.5 332 GLY B CA 1
ATOM 6195 C C . GLY B 1 332 ? -14.727 -23.094 -18.25 1 95.5 332 GLY B C 1
ATOM 6196 O O . GLY B 1 332 ? -14.039 -23.547 -17.328 1 95.5 332 GLY B O 1
ATOM 6197 N N . ARG B 1 333 ? -15.906 -23.547 -18.453 1 97 333 ARG B N 1
ATOM 6198 C CA . ARG B 1 333 ? -16.562 -24.516 -17.594 1 97 333 ARG B CA 1
ATOM 6199 C C . ARG B 1 333 ? -16.328 -25.938 -18.109 1 97 333 ARG B C 1
ATOM 6201 O O . ARG B 1 333 ? -16.781 -26.906 -17.5 1 97 333 ARG B O 1
ATOM 6208 N N . LYS B 1 334 ? -15.648 -26.078 -19.203 1 97 334 LYS B N 1
ATOM 6209 C CA . LYS B 1 334 ? -15.312 -27.406 -19.703 1 97 334 LYS B CA 1
ATOM 6210 C C . LYS B 1 334 ? -14.25 -28.062 -18.828 1 97 334 LYS B C 1
ATOM 6212 O O . LYS B 1 334 ? -13.469 -27.375 -18.172 1 97 334 LYS B O 1
ATOM 6217 N N . ALA B 1 335 ? -14.297 -29.312 -18.828 1 96.94 335 ALA B N 1
ATOM 6218 C CA . ALA B 1 335 ? -13.258 -30.047 -18.125 1 96.94 335 ALA B CA 1
ATOM 6219 C C . ALA B 1 335 ? -11.883 -29.781 -18.719 1 96.94 335 ALA B C 1
ATOM 6221 O O . ALA B 1 335 ? -11.766 -29.453 -19.906 1 96.94 335 ALA B O 1
ATOM 6222 N N . GLY B 1 336 ? -10.867 -29.828 -17.859 1 94.62 336 GLY B N 1
ATOM 6223 C CA . GLY B 1 336 ? -9.516 -29.578 -18.328 1 94.62 336 GLY B CA 1
ATOM 6224 C C . GLY B 1 336 ? -8.445 -30.062 -17.375 1 94.62 336 GLY B C 1
ATOM 6225 O O . GLY B 1 336 ? -8.758 -30.562 -16.281 1 94.62 336 GLY B O 1
ATOM 6226 N N . THR B 1 337 ? -7.262 -30.062 -17.906 1 93.25 337 THR B N 1
ATOM 6227 C CA . THR B 1 337 ? -6.113 -30.5 -17.125 1 93.25 337 THR B CA 1
ATOM 6228 C C . THR B 1 337 ? -5.258 -29.312 -16.688 1 93.25 337 THR B C 1
ATOM 6230 O O . THR B 1 337 ? -5.035 -28.391 -17.469 1 93.25 337 THR B O 1
ATOM 6233 N N . GLN B 1 338 ? -4.816 -29.312 -15.422 1 92.69 338 GLN B N 1
ATOM 6234 C CA . GLN B 1 338 ? -3.902 -28.297 -14.891 1 92.69 338 GLN B CA 1
ATOM 6235 C C . GLN B 1 338 ? -2.742 -28.953 -14.141 1 92.69 338 GLN B C 1
ATOM 6237 O O . GLN B 1 338 ? -2.777 -30.141 -13.844 1 92.69 338 GLN B O 1
ATOM 6242 N N . SER B 1 339 ? -1.698 -28.125 -13.938 1 94.56 339 SER B N 1
ATOM 6243 C CA . SER B 1 339 ? -0.562 -28.625 -13.164 1 94.56 339 SER B CA 1
ATOM 6244 C C . SER B 1 339 ? -0.941 -28.828 -11.703 1 94.56 339 SER B C 1
ATOM 6246 O O . SER B 1 339 ? -1.58 -27.984 -11.086 1 94.56 339 SER B O 1
ATOM 6248 N N . LEU B 1 340 ? -0.512 -29.938 -11.164 1 97.38 340 LEU B N 1
ATOM 6249 C CA . LEU B 1 340 ? -0.829 -30.297 -9.789 1 97.38 340 LEU B CA 1
ATOM 6250 C C . LEU B 1 340 ? 0.043 -29.516 -8.812 1 97.38 340 LEU B C 1
ATOM 6252 O O . LEU B 1 340 ? -0.358 -29.266 -7.672 1 97.38 340 LEU B O 1
ATOM 6256 N N . ILE B 1 341 ? 1.207 -29.047 -9.203 1 97.38 341 ILE B N 1
ATOM 6257 C CA . ILE B 1 341 ? 2.135 -28.438 -8.258 1 97.38 341 ILE B CA 1
ATOM 6258 C C . ILE B 1 341 ? 1.597 -27.078 -7.812 1 97.38 341 ILE B C 1
ATOM 6260 O O . ILE B 1 341 ? 1.944 -26.594 -6.734 1 97.38 341 ILE B O 1
ATOM 6264 N N . GLY B 1 342 ? 0.684 -26.406 -8.594 1 96.5 342 GLY B N 1
ATOM 6265 C CA . GLY B 1 342 ? 0.084 -25.141 -8.203 1 96.5 342 GLY B CA 1
ATOM 6266 C C . GLY B 1 342 ? -0.606 -25.203 -6.852 1 96.5 342 GLY B C 1
ATOM 6267 O O . GLY B 1 342 ? -0.157 -24.578 -5.891 1 96.5 342 GLY B O 1
ATOM 6268 N N . PRO B 1 343 ? -1.688 -26.047 -6.742 1 97.38 343 PRO B N 1
ATOM 6269 C CA . PRO B 1 343 ? -2.385 -26.156 -5.457 1 97.38 343 PRO B CA 1
ATOM 6270 C C . PRO B 1 343 ? -1.494 -26.703 -4.348 1 97.38 343 PRO B C 1
ATOM 6272 O O . PRO B 1 343 ? -1.62 -26.297 -3.189 1 97.38 343 PRO B O 1
ATOM 6275 N N . LEU B 1 344 ? -0.537 -27.625 -4.637 1 98.25 344 LEU B N 1
ATOM 6276 C CA . LEU B 1 344 ? 0.364 -28.156 -3.617 1 98.25 344 LEU B CA 1
ATOM 6277 C C . LEU B 1 344 ? 1.222 -27.031 -3.023 1 98.25 344 LEU B C 1
ATOM 6279 O O . LEU B 1 344 ? 1.309 -26.906 -1.801 1 98.25 344 LEU B O 1
ATOM 6283 N N . ILE B 1 345 ? 1.774 -26.219 -3.877 1 98.31 345 ILE B N 1
ATOM 6284 C CA . ILE B 1 345 ? 2.678 -25.141 -3.463 1 98.31 345 ILE B CA 1
ATOM 6285 C C . ILE B 1 345 ? 1.887 -24.047 -2.77 1 98.31 345 ILE B C 1
ATOM 6287 O O . ILE B 1 345 ? 2.254 -23.594 -1.68 1 98.31 345 ILE B O 1
ATOM 6291 N N . ASP B 1 346 ? 0.803 -23.609 -3.354 1 97.69 346 ASP B N 1
ATOM 6292 C CA . ASP B 1 346 ? 0.049 -22.453 -2.877 1 97.69 346 ASP B CA 1
ATOM 6293 C C . ASP B 1 346 ? -0.574 -22.719 -1.51 1 97.69 346 ASP B C 1
ATOM 6295 O O . ASP B 1 346 ? -0.559 -21.859 -0.629 1 97.69 346 ASP B O 1
ATOM 6299 N N . THR B 1 347 ? -1.109 -23.922 -1.308 1 98 347 THR B N 1
ATOM 6300 C CA . THR B 1 347 ? -1.781 -24.219 -0.047 1 98 347 THR B CA 1
ATOM 6301 C C . THR B 1 347 ? -0.763 -24.438 1.066 1 98 347 THR B C 1
ATOM 6303 O O . THR B 1 347 ? -1.023 -24.125 2.229 1 98 347 THR B O 1
ATOM 6306 N N . ALA B 1 348 ? 0.443 -24.984 0.691 1 98.38 348 ALA B N 1
ATOM 6307 C CA . ALA B 1 348 ? 1.507 -25.141 1.68 1 98.38 348 ALA B CA 1
ATOM 6308 C C . ALA B 1 348 ? 2.057 -23.781 2.111 1 98.38 348 ALA B C 1
ATOM 6310 O O . ALA B 1 348 ? 2.354 -23.562 3.289 1 98.38 348 ALA B O 1
ATOM 6311 N N . THR B 1 349 ? 2.271 -22.906 1.109 1 98.44 349 THR B N 1
ATOM 6312 C CA . THR B 1 349 ? 2.777 -21.562 1.398 1 98.44 349 THR B CA 1
ATOM 6313 C C . THR B 1 349 ? 1.771 -20.781 2.232 1 98.44 349 THR B C 1
ATOM 6315 O O . THR B 1 349 ? 2.133 -20.172 3.244 1 98.44 349 THR B O 1
ATOM 6318 N N . GLY B 1 350 ? 0.469 -20.844 1.814 1 97.62 350 GLY B N 1
ATOM 6319 C CA . GLY B 1 350 ? -0.635 -20.281 2.578 1 97.62 350 GLY B CA 1
ATOM 6320 C C . GLY B 1 350 ? -0.462 -18.797 2.881 1 97.62 350 GLY B C 1
ATOM 6321 O O . GLY B 1 350 ? 0.189 -18.078 2.123 1 97.62 350 GLY B O 1
ATOM 6322 N N . VAL B 1 351 ? -1.191 -18.328 3.865 1 98.12 351 VAL B N 1
ATOM 6323 C CA . VAL B 1 351 ? -1.13 -16.969 4.383 1 98.12 351 VAL B CA 1
ATOM 6324 C C . VAL B 1 351 ? -1.301 -16.984 5.902 1 98.12 351 VAL B C 1
ATOM 6326 O O . VAL B 1 351 ? -1.784 -17.969 6.469 1 98.12 351 VAL B O 1
ATOM 6329 N N . THR B 1 352 ? -0.879 -15.953 6.562 1 98.31 352 THR B N 1
ATOM 6330 C CA . THR B 1 352 ? -1.082 -15.836 8 1 98.31 352 THR B CA 1
ATOM 6331 C C . THR B 1 352 ? -2.566 -15.688 8.328 1 98.31 352 THR B C 1
ATOM 6333 O O . THR B 1 352 ? -3.359 -15.289 7.473 1 98.31 352 THR B O 1
ATOM 6336 N N . ALA B 1 353 ? -2.904 -15.992 9.578 1 97.94 353 ALA B N 1
ATOM 6337 C CA . ALA B 1 353 ? -4.273 -15.789 10.039 1 97.94 353 ALA B CA 1
ATOM 6338 C C . ALA B 1 353 ? -4.676 -14.32 9.922 1 97.94 353 ALA B C 1
ATOM 6340 O O . ALA B 1 353 ? -5.82 -14.008 9.586 1 97.94 353 ALA B O 1
ATOM 6341 N N . ALA B 1 354 ? -3.779 -13.391 10.164 1 97.5 354 ALA B N 1
ATOM 6342 C CA . ALA B 1 354 ? -4.051 -11.961 10.07 1 97.5 354 ALA B CA 1
ATOM 6343 C C . ALA B 1 354 ? -4.383 -11.555 8.641 1 97.5 354 ALA B C 1
ATOM 6345 O O . ALA B 1 354 ? -5.34 -10.812 8.406 1 97.5 354 ALA B O 1
ATOM 6346 N N . ARG B 1 355 ? -3.57 -12.008 7.707 1 97.88 355 ARG B N 1
ATOM 6347 C CA . ARG B 1 355 ? -3.83 -11.68 6.309 1 97.88 355 ARG B CA 1
ATOM 6348 C C . ARG B 1 355 ? -5.145 -12.289 5.84 1 97.88 355 ARG B C 1
ATOM 6350 O O . ARG B 1 355 ? -5.898 -11.656 5.098 1 97.88 355 ARG B O 1
ATOM 6357 N N . LEU B 1 356 ? -5.41 -13.562 6.238 1 98.25 356 LEU B N 1
ATOM 6358 C CA . LEU B 1 356 ? -6.676 -14.188 5.871 1 98.25 356 LEU B CA 1
ATOM 6359 C C . LEU B 1 356 ? -7.855 -13.375 6.387 1 98.25 356 LEU B C 1
ATOM 6361 O O . LEU B 1 356 ? -8.852 -13.203 5.684 1 98.25 356 LEU B O 1
ATOM 6365 N N . ALA B 1 357 ? -7.742 -12.875 7.594 1 97.94 357 ALA B N 1
ATOM 6366 C CA . ALA B 1 357 ? -8.805 -12.039 8.148 1 97.94 357 ALA B CA 1
ATOM 6367 C C . ALA B 1 357 ? -9.031 -10.797 7.289 1 97.94 357 ALA B C 1
ATOM 6369 O O . ALA B 1 357 ? -10.172 -10.391 7.07 1 97.94 357 ALA B O 1
ATOM 6370 N N . GLN B 1 358 ? -7.969 -10.18 6.809 1 97.94 358 GLN B N 1
ATOM 6371 C CA . GLN B 1 358 ? -8.078 -9.031 5.922 1 97.94 358 GLN B CA 1
ATOM 6372 C C . GLN B 1 358 ? -8.734 -9.406 4.602 1 97.94 358 GLN B C 1
ATOM 6374 O O . GLN B 1 358 ? -9.594 -8.68 4.098 1 97.94 358 GLN B O 1
ATOM 6379 N N . LEU B 1 359 ? -8.328 -10.555 4.074 1 98.44 359 LEU B N 1
ATOM 6380 C CA . LEU B 1 359 ? -8.914 -11.047 2.834 1 98.44 359 LEU B CA 1
ATOM 6381 C C . LEU B 1 359 ? -10.422 -11.25 2.99 1 98.44 359 LEU B C 1
ATOM 6383 O O . LEU B 1 359 ? -11.203 -10.781 2.16 1 98.44 359 LEU B O 1
ATOM 6387 N N . GLU B 1 360 ? -10.859 -11.828 4.043 1 98 360 GLU B N 1
ATOM 6388 C CA . GLU B 1 360 ? -12.234 -12.25 4.266 1 98 360 GLU B CA 1
ATOM 6389 C C . GLU B 1 360 ? -13.141 -11.055 4.535 1 98 360 GLU B C 1
ATOM 6391 O O . GLU B 1 360 ? -14.367 -11.156 4.426 1 98 360 GLU B O 1
ATOM 6396 N N . SER B 1 361 ? -12.516 -9.938 4.906 1 98.06 361 SER B N 1
ATOM 6397 C CA . SER B 1 361 ? -13.328 -8.773 5.238 1 98.06 361 SER B CA 1
ATOM 6398 C C . SER B 1 361 ? -13.023 -7.605 4.305 1 98.06 361 SER B C 1
ATOM 6400 O O . SER B 1 361 ? -13.414 -6.469 4.578 1 98.06 361 SER B O 1
ATOM 6402 N N . ASP B 1 362 ? -12.305 -7.852 3.238 1 98.25 362 ASP B N 1
ATOM 6403 C CA . ASP B 1 362 ? -11.922 -6.812 2.289 1 98.25 362 ASP B CA 1
ATOM 6404 C C . ASP B 1 362 ? -13.156 -6.129 1.695 1 98.25 362 ASP B C 1
ATOM 6406 O O . ASP B 1 362 ? -14.109 -6.801 1.288 1 98.25 362 ASP B O 1
ATOM 6410 N N . PRO B 1 363 ? -13.156 -4.812 1.56 1 97.69 363 PRO B N 1
ATOM 6411 C CA . PRO B 1 363 ? -14.359 -4.109 1.091 1 97.69 363 PRO B CA 1
ATOM 6412 C C . PRO B 1 363 ? -14.633 -4.34 -0.393 1 97.69 363 PRO B C 1
ATOM 6414 O O . PRO B 1 363 ? -15.742 -4.086 -0.865 1 97.69 363 PRO B O 1
ATOM 6417 N N . ALA B 1 364 ? -13.68 -4.816 -1.118 1 98.25 364 ALA B N 1
ATOM 6418 C CA . ALA B 1 364 ? -13.867 -5.023 -2.553 1 98.25 364 ALA B CA 1
ATOM 6419 C C . ALA B 1 364 ? -14.5 -6.379 -2.834 1 98.25 364 ALA B C 1
ATOM 6421 O O . ALA B 1 364 ? -14.789 -6.711 -3.986 1 98.25 364 ALA B O 1
ATOM 6422 N N . LEU B 1 365 ? -14.812 -7.164 -1.778 1 97.62 365 LEU B N 1
ATOM 6423 C CA . LEU B 1 365 ? -15.406 -8.484 -1.969 1 97.62 365 LEU B CA 1
ATOM 6424 C C . LEU B 1 365 ? -16.797 -8.359 -2.605 1 97.62 365 LEU B C 1
ATOM 6426 O O . LEU B 1 365 ? -17.25 -9.281 -3.291 1 97.62 365 LEU B O 1
ATOM 6430 N N . ASP B 1 366 ? -17.375 -7.215 -2.402 1 95.62 366 ASP B N 1
ATOM 6431 C CA . ASP B 1 366 ? -18.672 -7.02 -3.033 1 95.62 366 ASP B CA 1
ATOM 6432 C C . ASP B 1 366 ? -18.547 -7.066 -4.555 1 95.62 366 ASP B C 1
ATOM 6434 O O . ASP B 1 366 ? -19.469 -7.527 -5.238 1 95.62 366 ASP B O 1
ATOM 6438 N N . MET B 1 367 ? -17.438 -6.578 -5.074 1 97.56 367 MET B N 1
ATOM 6439 C CA . MET B 1 367 ? -17.219 -6.496 -6.516 1 97.56 367 MET B CA 1
ATOM 6440 C C . MET B 1 367 ? -16.5 -7.734 -7.031 1 97.56 367 MET B C 1
ATOM 6442 O O . MET B 1 367 ? -16.797 -8.227 -8.117 1 97.56 367 MET B O 1
ATOM 6446 N N . LEU B 1 368 ? -15.539 -8.312 -6.227 1 97.69 368 LEU B N 1
ATOM 6447 C CA . LEU B 1 368 ? -14.609 -9.281 -6.793 1 97.69 368 LEU B CA 1
ATOM 6448 C C . LEU B 1 368 ? -14.812 -10.656 -6.172 1 97.69 368 LEU B C 1
ATOM 6450 O O . LEU B 1 368 ? -14.297 -11.656 -6.68 1 97.69 368 LEU B O 1
ATOM 6454 N N . GLY B 1 369 ? -15.617 -10.734 -5.086 1 97.56 369 GLY B N 1
ATOM 6455 C CA . GLY B 1 369 ? -15.867 -12 -4.426 1 97.56 369 GLY B CA 1
ATOM 6456 C C . GLY B 1 369 ? -14.641 -12.586 -3.758 1 97.56 369 GLY B C 1
ATOM 6457 O O . GLY B 1 369 ? -13.602 -11.93 -3.674 1 97.56 369 GLY B O 1
ATOM 6458 N N . ARG B 1 370 ? -14.758 -13.797 -3.271 1 97.69 370 ARG B N 1
ATOM 6459 C CA . ARG B 1 370 ? -13.711 -14.516 -2.549 1 97.69 370 ARG B CA 1
ATOM 6460 C C . ARG B 1 370 ? -12.977 -15.492 -3.465 1 97.69 370 ARG B C 1
ATOM 6462 O O . ARG B 1 370 ? -12.312 -16.422 -2.992 1 97.69 370 ARG B O 1
ATOM 6469 N N . TRP B 1 371 ? -13.062 -15.32 -4.684 1 96.31 371 TRP B N 1
ATOM 6470 C CA . TRP B 1 371 ? -12.672 -16.297 -5.691 1 96.31 371 TRP B CA 1
ATOM 6471 C C . TRP B 1 371 ? -11.164 -16.547 -5.652 1 96.31 371 TRP B C 1
ATOM 6473 O O . TRP B 1 371 ? -10.711 -17.656 -5.965 1 96.31 371 TRP B O 1
ATOM 6483 N N . ASN B 1 372 ? -10.398 -15.539 -5.258 1 93.56 372 ASN B N 1
ATOM 6484 C CA . ASN B 1 372 ? -8.953 -15.625 -5.398 1 93.56 372 ASN B CA 1
ATOM 6485 C C . ASN B 1 372 ? -8.32 -16.422 -4.258 1 93.56 372 ASN B C 1
ATOM 6487 O O . ASN B 1 372 ? -7.141 -16.766 -4.316 1 93.56 372 ASN B O 1
ATOM 6491 N N . PHE B 1 373 ? -9.117 -16.75 -3.158 1 97.44 373 PHE B N 1
ATOM 6492 C CA . PHE B 1 373 ? -8.445 -17.359 -2.021 1 97.44 373 PHE B CA 1
ATOM 6493 C C . PHE B 1 373 ? -9.32 -18.453 -1.395 1 97.44 373 PHE B C 1
ATOM 6495 O O . PHE B 1 373 ? -8.812 -19.359 -0.729 1 97.44 373 PHE B O 1
ATOM 6502 N N . ALA B 1 374 ? -10.602 -18.453 -1.591 1 98.19 374 ALA B N 1
ATOM 6503 C CA . ALA B 1 374 ? -11.531 -19.25 -0.807 1 98.19 374 ALA B CA 1
ATOM 6504 C C . ALA B 1 374 ? -11.305 -20.75 -1.049 1 98.19 374 ALA B C 1
ATOM 6506 O O . ALA B 1 374 ? -11.266 -21.531 -0.103 1 98.19 374 ALA B O 1
ATOM 6507 N N . ALA B 1 375 ? -11.133 -21.125 -2.289 1 97.94 375 ALA B N 1
ATOM 6508 C CA . ALA B 1 375 ? -10.984 -22.547 -2.607 1 97.94 375 ALA B CA 1
ATOM 6509 C C . ALA B 1 375 ? -9.719 -23.125 -1.986 1 97.94 375 ALA B C 1
ATOM 6511 O O . ALA B 1 375 ? -9.734 -24.219 -1.412 1 97.94 375 ALA B O 1
ATOM 6512 N N . TYR B 1 376 ? -8.648 -22.344 -2.111 1 98.06 376 TYR B N 1
ATOM 6513 C CA . TYR B 1 376 ? -7.375 -22.828 -1.58 1 98.06 376 TYR B CA 1
ATOM 6514 C C . TYR B 1 376 ? -7.387 -22.828 -0.056 1 98.06 376 TYR B C 1
ATOM 6516 O O . TYR B 1 376 ? -6.934 -23.781 0.574 1 98.06 376 TYR B O 1
ATOM 6524 N N . THR B 1 377 ? -7.918 -21.797 0.544 1 98.06 377 THR B N 1
ATOM 6525 C CA . THR B 1 377 ? -7.91 -21.734 2.002 1 98.06 377 THR B CA 1
ATOM 6526 C C . THR B 1 377 ? -8.828 -22.797 2.598 1 98.06 377 THR B C 1
ATOM 6528 O O . THR B 1 377 ? -8.5 -23.406 3.609 1 98.06 377 THR B O 1
ATOM 6531 N N . ALA B 1 378 ? -9.922 -23.078 1.931 1 98.12 378 ALA B N 1
ATOM 6532 C CA . ALA B 1 378 ? -10.906 -24.047 2.439 1 98.12 378 ALA B CA 1
ATOM 6533 C C . ALA B 1 378 ? -10.414 -25.469 2.264 1 98.12 378 ALA B C 1
ATOM 6535 O O . ALA B 1 378 ? -10.891 -26.391 2.943 1 98.12 378 ALA B O 1
ATOM 6536 N N . SER B 1 379 ? -9.484 -25.734 1.367 1 98.25 379 SER B N 1
ATOM 6537 C CA . SER B 1 379 ? -9.047 -27.094 1.08 1 98.25 379 SER B CA 1
ATOM 6538 C C . SER B 1 379 ? -7.645 -27.344 1.621 1 98.25 379 SER B C 1
ATOM 6540 O O . SER B 1 379 ? -7.109 -28.453 1.483 1 98.25 379 SER B O 1
ATOM 6542 N N . ALA B 1 380 ? -7.012 -26.359 2.193 1 97.69 380 ALA B N 1
ATOM 6543 C CA . ALA B 1 380 ? -5.594 -26.391 2.539 1 97.69 380 ALA B CA 1
ATOM 6544 C C . ALA B 1 380 ? -5.262 -27.625 3.371 1 97.69 380 ALA B C 1
ATOM 6546 O O . ALA B 1 380 ? -4.266 -28.312 3.113 1 97.69 380 ALA B O 1
ATOM 6547 N N . GLY B 1 381 ? -6.082 -28.031 4.305 1 97.12 381 GLY B N 1
ATOM 6548 C CA . GLY B 1 381 ? -5.816 -29.141 5.207 1 97.12 381 GLY B CA 1
ATOM 6549 C C . GLY B 1 381 ? -5.992 -30.5 4.555 1 97.12 381 GLY B C 1
ATOM 6550 O O . GLY B 1 381 ? -5.59 -31.531 5.117 1 97.12 381 GLY B O 1
ATOM 6551 N N . LEU B 1 382 ? -6.496 -30.516 3.355 1 98.19 382 LEU B N 1
ATOM 6552 C CA . LEU B 1 382 ? -6.793 -31.766 2.682 1 98.19 382 LEU B CA 1
ATOM 6553 C C . LEU B 1 382 ? -5.66 -32.156 1.734 1 98.19 382 LEU B C 1
ATOM 6555 O O . LEU B 1 382 ? -5.59 -33.312 1.285 1 98.19 382 LEU B O 1
ATOM 6559 N N . TRP B 1 383 ? -4.805 -31.234 1.365 1 98.19 383 TRP B N 1
ATOM 6560 C CA . TRP B 1 383 ? -3.678 -31.516 0.484 1 98.19 383 TRP B CA 1
ATOM 6561 C C . TRP B 1 383 ? -2.547 -32.188 1.247 1 98.19 383 TRP B C 1
ATOM 6563 O O . TRP B 1 383 ? -2.359 -31.953 2.441 1 98.19 383 TRP B O 1
ATOM 6573 N N . PRO B 1 384 ? -1.786 -32.969 0.619 1 97.06 384 PRO B N 1
ATOM 6574 C CA . PRO B 1 384 ? -0.713 -33.719 1.294 1 97.06 384 PRO B CA 1
ATOM 6575 C C . PRO B 1 384 ? 0.409 -32.812 1.782 1 97.06 384 PRO B C 1
ATOM 6577 O O . PRO B 1 384 ? 1.176 -33.188 2.672 1 97.06 384 PRO B O 1
ATOM 6580 N N . THR B 1 385 ? 0.593 -31.672 1.173 1 97.56 385 THR B N 1
ATOM 6581 C CA . THR B 1 385 ? 1.64 -30.734 1.595 1 97.56 385 THR B CA 1
ATOM 6582 C C . THR B 1 385 ? 1.274 -30.078 2.92 1 97.56 385 THR B C 1
ATOM 6584 O O . THR B 1 385 ? 0.146 -29.609 3.098 1 97.56 385 THR B O 1
ATOM 6587 N N . ALA B 1 386 ? 2.242 -30.031 3.801 1 96.5 386 ALA B N 1
ATOM 6588 C CA . ALA B 1 386 ? 2.031 -29.422 5.113 1 96.5 386 ALA B CA 1
ATOM 6589 C C . ALA B 1 386 ? 2.168 -27.906 5.047 1 96.5 386 ALA B C 1
ATOM 6591 O O . ALA B 1 386 ? 2.887 -27.375 4.199 1 96.5 386 ALA B O 1
ATOM 6592 N N . ASP B 1 387 ? 1.457 -27.266 5.949 1 98.06 387 ASP B N 1
ATOM 6593 C CA . ASP B 1 387 ? 1.604 -25.812 6.113 1 98.06 387 ASP B CA 1
ATOM 6594 C C . ASP B 1 387 ? 3.043 -25.453 6.473 1 98.06 387 ASP B C 1
ATOM 6596 O O . ASP B 1 387 ? 3.596 -25.953 7.449 1 98.06 387 ASP B O 1
ATOM 6600 N N . LEU B 1 388 ? 3.658 -24.5 5.723 1 98.31 388 LEU B N 1
ATOM 6601 C CA . LEU B 1 388 ? 5.066 -24.172 5.902 1 98.31 388 LEU B CA 1
ATOM 6602 C C . LEU B 1 388 ? 5.258 -23.25 7.105 1 98.31 388 LEU B C 1
ATOM 6604 O O . LEU B 1 388 ? 6.383 -23.062 7.566 1 98.31 388 LEU B O 1
ATOM 6608 N N . GLY B 1 389 ? 4.219 -22.656 7.598 1 98.31 389 GLY B N 1
ATOM 6609 C CA . GLY B 1 389 ? 4.266 -21.906 8.844 1 98.31 389 GLY B CA 1
ATOM 6610 C C . GLY B 1 389 ? 4.586 -20.438 8.648 1 98.31 389 GLY B C 1
ATOM 6611 O O . GLY B 1 389 ? 5.137 -20.047 7.613 1 98.31 389 GLY B O 1
ATOM 6612 N N . ASP B 1 390 ? 4.305 -19.625 9.68 1 98.12 390 ASP B N 1
ATOM 6613 C CA . ASP B 1 390 ? 4.477 -18.172 9.617 1 98.12 390 ASP B CA 1
ATOM 6614 C C . ASP B 1 390 ? 5.953 -17.797 9.633 1 98.12 390 ASP B C 1
ATOM 6616 O O . ASP B 1 390 ? 6.344 -16.781 9.07 1 98.12 390 ASP B O 1
ATOM 6620 N N . GLY B 1 391 ? 6.734 -18.609 10.281 1 97.62 391 GLY B N 1
ATOM 6621 C CA . GLY B 1 391 ? 8.172 -18.375 10.266 1 97.62 391 GLY B CA 1
ATOM 6622 C C . GLY B 1 391 ? 8.75 -18.375 8.867 1 97.62 391 GLY B C 1
ATOM 6623 O O . GLY B 1 391 ? 9.711 -17.641 8.586 1 97.62 391 GLY B O 1
ATOM 6624 N N . PHE B 1 392 ? 8.148 -19.141 7.98 1 98 392 PHE B N 1
ATOM 6625 C CA . PHE B 1 392 ? 8.625 -19.234 6.602 1 98 392 PHE B CA 1
ATOM 6626 C C . PHE B 1 392 ? 8.031 -18.109 5.758 1 98 392 PHE B C 1
ATOM 6628 O O . PHE B 1 392 ? 8.758 -17.438 5.016 1 98 392 PHE B O 1
ATOM 6635 N N . ARG B 1 393 ? 6.746 -17.844 5.871 1 98.19 393 ARG B N 1
ATOM 6636 C CA . ARG B 1 393 ? 6.086 -16.984 4.898 1 98.19 393 ARG B CA 1
ATOM 6637 C C . ARG B 1 393 ? 6.277 -15.508 5.242 1 98.19 393 ARG B C 1
ATOM 6639 O O . ARG B 1 393 ? 6.133 -14.633 4.383 1 98.19 393 ARG B O 1
ATOM 6646 N N . LEU B 1 394 ? 6.539 -15.133 6.457 1 97.5 394 LEU B N 1
ATOM 6647 C CA . LEU B 1 394 ? 6.742 -13.734 6.836 1 97.5 394 LEU B CA 1
ATOM 6648 C C . LEU B 1 394 ? 8.148 -13.273 6.48 1 97.5 394 LEU B C 1
ATOM 6650 O O . LEU B 1 394 ? 9.117 -14.016 6.656 1 97.5 394 LEU B O 1
ATOM 6654 N N . PRO B 1 395 ? 8.273 -12.086 5.977 1 96.12 395 PRO B N 1
ATOM 6655 C CA . PRO B 1 395 ? 9.602 -11.594 5.613 1 96.12 395 PRO B CA 1
ATOM 6656 C C . PRO B 1 395 ? 10.477 -11.312 6.828 1 96.12 395 PRO B C 1
ATOM 6658 O O . PRO B 1 395 ? 9.961 -11.109 7.934 1 96.12 395 PRO B O 1
ATOM 6661 N N . VAL B 1 396 ? 11.781 -11.336 6.633 1 95.06 396 VAL B N 1
ATOM 6662 C CA . VAL B 1 396 ? 12.797 -10.898 7.578 1 95.06 396 VAL B CA 1
ATOM 6663 C C . VAL B 1 396 ? 13.703 -9.867 6.914 1 95.06 396 VAL B C 1
ATOM 6665 O O . VAL B 1 396 ? 13.781 -9.789 5.684 1 95.06 396 VAL B O 1
ATOM 6668 N N . ARG B 1 397 ? 14.281 -9.086 7.715 1 95.06 397 ARG B N 1
ATOM 6669 C CA . ARG B 1 397 ? 15.219 -8.109 7.168 1 95.06 397 ARG B CA 1
ATOM 6670 C C . ARG B 1 397 ? 16.312 -8.797 6.348 1 95.06 397 ARG B C 1
ATOM 6672 O O . ARG B 1 397 ? 16.922 -9.758 6.812 1 95.06 397 ARG B O 1
ATOM 6679 N N . ASP B 1 398 ? 16.5 -8.391 5.195 1 96.44 398 ASP B N 1
ATOM 6680 C CA . ASP B 1 398 ? 17.469 -8.953 4.254 1 96.44 398 ASP B CA 1
ATOM 6681 C C . ASP B 1 398 ? 18.172 -7.848 3.477 1 96.44 398 ASP B C 1
ATOM 6683 O O . ASP B 1 398 ? 17.531 -7.031 2.818 1 96.44 398 ASP B O 1
ATOM 6687 N N . GLU B 1 399 ? 19.484 -7.77 3.541 1 94.94 399 GLU B N 1
ATOM 6688 C CA . GLU B 1 399 ? 20.266 -6.68 2.973 1 94.94 399 GLU B CA 1
ATOM 6689 C C . GLU B 1 399 ? 20.719 -7.004 1.555 1 94.94 399 GLU B C 1
ATOM 6691 O O . GLU B 1 399 ? 21.5 -6.254 0.957 1 94.94 399 GLU B O 1
ATOM 6696 N N . THR B 1 400 ? 20.234 -8.156 1.016 1 97.5 400 THR B N 1
ATOM 6697 C CA . THR B 1 400 ? 20.547 -8.477 -0.372 1 97.5 400 THR B CA 1
ATOM 6698 C C . THR B 1 400 ? 20.109 -7.352 -1.303 1 97.5 400 THR B C 1
ATOM 6700 O O . THR B 1 400 ? 18.984 -6.863 -1.205 1 97.5 400 THR B O 1
ATOM 6703 N N . PRO B 1 401 ? 21.078 -6.883 -2.223 1 97.5 401 PRO B N 1
ATOM 6704 C CA . PRO B 1 401 ? 20.641 -5.914 -3.227 1 97.5 401 PRO B CA 1
ATOM 6705 C C . PRO B 1 401 ? 19.594 -6.488 -4.184 1 97.5 401 PRO B C 1
ATOM 6707 O O . PRO B 1 401 ? 19.828 -7.527 -4.805 1 97.5 401 PRO B O 1
ATOM 6710 N N . ILE B 1 402 ? 18.469 -5.859 -4.238 1 98.38 402 ILE B N 1
ATOM 6711 C CA . ILE B 1 402 ? 17.406 -6.297 -5.133 1 98.38 402 ILE B CA 1
ATOM 6712 C C . ILE B 1 402 ? 16.891 -5.105 -5.941 1 98.38 402 ILE B C 1
ATOM 6714 O O . ILE B 1 402 ? 16.703 -4.016 -5.402 1 98.38 402 ILE B O 1
ATOM 6718 N N . LEU B 1 403 ? 16.797 -5.238 -7.215 1 98.5 403 LEU B N 1
ATOM 6719 C CA . LEU B 1 403 ? 16.078 -4.293 -8.062 1 98.5 403 LEU B CA 1
ATOM 6720 C C . LEU B 1 403 ? 14.727 -4.859 -8.477 1 98.5 403 LEU B C 1
ATOM 6722 O O . LEU B 1 403 ? 14.656 -5.91 -9.117 1 98.5 403 LEU B O 1
ATOM 6726 N N . PHE B 1 404 ? 13.703 -4.18 -8.062 1 98.56 404 PHE B N 1
ATOM 6727 C CA . PHE B 1 404 ? 12.344 -4.562 -8.422 1 98.56 404 PHE B CA 1
ATOM 6728 C C . PHE B 1 404 ? 11.867 -3.777 -9.641 1 98.56 404 PHE B C 1
ATOM 6730 O O . PHE B 1 404 ? 12.117 -2.574 -9.742 1 98.56 404 PHE B O 1
ATOM 6737 N N . VAL B 1 405 ? 11.258 -4.414 -10.57 1 98.75 405 VAL B N 1
ATOM 6738 C CA . VAL B 1 405 ? 10.539 -3.799 -11.688 1 98.75 405 VAL B CA 1
ATOM 6739 C C . VAL B 1 405 ? 9.062 -4.203 -11.633 1 98.75 405 VAL B C 1
ATOM 6741 O O . VAL B 1 405 ? 8.734 -5.387 -11.711 1 98.75 405 VAL B O 1
ATOM 6744 N N . GLN B 1 406 ? 8.172 -3.273 -11.5 1 98.75 406 GLN B N 1
ATOM 6745 C CA . GLN B 1 406 ? 6.777 -3.566 -11.18 1 98.75 406 GLN B CA 1
ATOM 6746 C C . GLN B 1 406 ? 5.828 -2.691 -12 1 98.75 406 GLN B C 1
ATOM 6748 O O . GLN B 1 406 ? 5.973 -1.467 -12.023 1 98.75 406 GLN B O 1
ATOM 6753 N N . GLY B 1 407 ? 4.902 -3.342 -12.75 1 98.56 407 GLY B N 1
ATOM 6754 C CA . GLY B 1 407 ? 3.832 -2.59 -13.375 1 98.56 407 GLY B CA 1
ATOM 6755 C C . GLY B 1 407 ? 2.713 -2.227 -12.422 1 98.56 407 GLY B C 1
ATOM 6756 O O . GLY B 1 407 ? 2.279 -3.057 -11.617 1 98.56 407 GLY B O 1
ATOM 6757 N N . ASP B 1 408 ? 2.197 -0.995 -12.531 1 98.38 408 ASP B N 1
ATOM 6758 C CA . ASP B 1 408 ? 1.145 -0.598 -11.602 1 98.38 408 ASP B CA 1
ATOM 6759 C C . ASP B 1 408 ? -0.231 -1.008 -12.125 1 98.38 408 ASP B C 1
ATOM 6761 O O . ASP B 1 408 ? -1.242 -0.811 -11.445 1 98.38 408 ASP B O 1
ATOM 6765 N N . TRP B 1 409 ? -0.31 -1.634 -13.359 1 98.19 409 TRP B N 1
ATOM 6766 C CA . TRP B 1 409 ? -1.551 -2.217 -13.867 1 98.19 409 TRP B CA 1
ATOM 6767 C C . TRP B 1 409 ? -1.503 -3.738 -13.797 1 98.19 409 TRP B C 1
ATOM 6769 O O . TRP B 1 409 ? -2.289 -4.422 -14.461 1 98.19 409 TRP B O 1
ATOM 6779 N N . ASP B 1 410 ? -0.549 -4.273 -13.102 1 98 410 ASP B N 1
ATOM 6780 C CA . ASP B 1 410 ? -0.46 -5.715 -12.883 1 98 410 ASP B CA 1
ATOM 6781 C C . ASP B 1 410 ? -1.545 -6.199 -11.922 1 98 410 ASP B C 1
ATOM 6783 O O . ASP B 1 410 ? -1.443 -5.996 -10.711 1 98 410 ASP B O 1
ATOM 6787 N N . ALA B 1 411 ? -2.512 -6.945 -12.422 1 96.19 411 ALA B N 1
ATOM 6788 C CA . ALA B 1 411 ? -3.621 -7.414 -11.594 1 96.19 411 ALA B CA 1
ATOM 6789 C C . ALA B 1 411 ? -3.332 -8.797 -11.023 1 96.19 411 ALA B C 1
ATOM 6791 O O . ALA B 1 411 ? -4 -9.242 -10.086 1 96.19 411 ALA B O 1
ATOM 6792 N N . ASN B 1 412 ? -2.32 -9.484 -11.586 1 96.62 412 ASN B N 1
ATOM 6793 C CA . ASN B 1 412 ? -1.955 -10.812 -11.094 1 96.62 412 ASN B CA 1
ATOM 6794 C C . ASN B 1 412 ? -1.08 -10.719 -9.844 1 96.62 412 ASN B C 1
ATOM 6796 O O . ASN B 1 412 ? -1.102 -11.617 -9 1 96.62 412 ASN B O 1
ATOM 6800 N N . THR B 1 413 ? -0.246 -9.727 -9.812 1 97.12 413 THR B N 1
ATOM 6801 C CA . THR B 1 413 ? 0.582 -9.375 -8.664 1 97.12 413 THR B CA 1
ATOM 6802 C C . THR B 1 413 ? 0.542 -7.871 -8.414 1 97.12 413 THR B C 1
ATOM 6804 O O . THR B 1 413 ? 1.487 -7.156 -8.75 1 97.12 413 THR B O 1
ATOM 6807 N N . PRO B 1 414 ? -0.507 -7.414 -7.789 1 97.56 414 PRO B N 1
ATOM 6808 C CA . PRO B 1 414 ? -0.663 -5.969 -7.605 1 97.56 414 PRO B CA 1
ATOM 6809 C C . PRO B 1 414 ? 0.56 -5.32 -6.961 1 97.56 414 PRO B C 1
ATOM 6811 O O . PRO B 1 414 ? 1.212 -5.93 -6.113 1 97.56 414 PRO B O 1
ATOM 6814 N N . MET B 1 415 ? 0.835 -4.082 -7.367 1 98 415 MET B N 1
ATOM 6815 C CA . MET B 1 415 ? 2.049 -3.385 -6.953 1 98 415 MET B CA 1
ATOM 6816 C C . MET B 1 415 ? 2.109 -3.26 -5.434 1 98 415 MET B C 1
ATOM 6818 O O . MET B 1 415 ? 3.197 -3.201 -4.855 1 98 415 MET B O 1
ATOM 6822 N N . GLU B 1 416 ? 0.954 -3.262 -4.754 1 97.94 416 GLU B N 1
ATOM 6823 C CA . GLU B 1 416 ? 0.907 -3.156 -3.299 1 97.94 416 GLU B CA 1
ATOM 6824 C C . GLU B 1 416 ? 1.641 -4.316 -2.637 1 97.94 416 GLU B C 1
ATOM 6826 O O . GLU B 1 416 ? 2.203 -4.164 -1.552 1 97.94 416 GLU B O 1
ATOM 6831 N N . ASN B 1 417 ? 1.701 -5.504 -3.311 1 98 417 ASN B N 1
ATOM 6832 C CA . ASN B 1 417 ? 2.492 -6.625 -2.812 1 98 417 ASN B CA 1
ATOM 6833 C C . ASN B 1 417 ? 3.961 -6.242 -2.648 1 98 417 ASN B C 1
ATOM 6835 O O . ASN B 1 417 ? 4.574 -6.539 -1.62 1 98 417 ASN B O 1
ATOM 6839 N N . LEU B 1 418 ? 4.469 -5.559 -3.689 1 98.31 418 LEU B N 1
ATOM 6840 C CA . LEU B 1 418 ? 5.855 -5.105 -3.652 1 98.31 418 LEU B CA 1
ATOM 6841 C C . LEU B 1 418 ? 6.051 -4.043 -2.576 1 98.31 418 LEU B C 1
ATOM 6843 O O . LEU B 1 418 ? 7.004 -4.109 -1.798 1 98.31 418 LEU B O 1
ATOM 6847 N N . LEU B 1 419 ? 5.156 -3.094 -2.555 1 97.56 419 LEU B N 1
ATOM 6848 C CA . LEU B 1 419 ? 5.312 -1.957 -1.654 1 97.56 419 LEU B CA 1
ATOM 6849 C C . LEU B 1 419 ? 5.348 -2.416 -0.201 1 97.56 419 LEU B C 1
ATOM 6851 O O . LEU B 1 419 ? 6.156 -1.926 0.59 1 97.56 419 LEU B O 1
ATOM 6855 N N . ASP B 1 420 ? 4.566 -3.379 0.118 1 95.25 420 ASP B N 1
ATOM 6856 C CA . ASP B 1 420 ? 4.512 -3.934 1.467 1 95.25 420 ASP B CA 1
ATOM 6857 C C . ASP B 1 420 ? 5.832 -4.602 1.842 1 95.25 420 ASP B C 1
ATOM 6859 O O . ASP B 1 420 ? 6.152 -4.73 3.025 1 95.25 420 ASP B O 1
ATOM 6863 N N . LEU B 1 421 ? 6.535 -5.012 0.882 1 97 421 LEU B N 1
ATOM 6864 C CA . LEU B 1 421 ? 7.738 -5.812 1.086 1 97 421 LEU B CA 1
ATOM 6865 C C . LEU B 1 421 ? 8.969 -4.918 1.211 1 97 421 LEU B C 1
ATOM 6867 O O . LEU B 1 421 ? 9.969 -5.312 1.817 1 97 421 LEU B O 1
ATOM 6871 N N . LEU B 1 422 ? 8.961 -3.689 0.755 1 97.56 422 LEU B N 1
ATOM 6872 C CA . LEU B 1 422 ? 10.125 -2.832 0.562 1 97.56 422 LEU B CA 1
ATOM 6873 C C . LEU B 1 422 ? 10.812 -2.547 1.892 1 97.56 422 LEU B C 1
ATOM 6875 O O . LEU B 1 422 ? 12.047 -2.57 1.974 1 97.56 422 LEU B O 1
ATOM 6879 N N . PRO B 1 423 ? 10.086 -2.359 3.016 1 96.56 423 PRO B N 1
ATOM 6880 C CA . PRO B 1 423 ? 10.766 -2.045 4.273 1 96.56 423 PRO B CA 1
ATOM 6881 C C . PRO B 1 423 ? 11.734 -3.143 4.711 1 96.56 423 PRO B C 1
ATOM 6883 O O . PRO B 1 423 ? 12.695 -2.869 5.438 1 96.56 423 PRO B O 1
ATOM 6886 N N . TRP B 1 424 ? 11.562 -4.34 4.25 1 97.06 424 TRP B N 1
ATOM 6887 C CA . TRP B 1 424 ? 12.344 -5.48 4.719 1 97.06 424 TRP B CA 1
ATOM 6888 C C . TRP B 1 424 ? 13.641 -5.621 3.916 1 97.06 424 TRP B C 1
ATOM 6890 O O . TRP B 1 424 ? 14.523 -6.398 4.285 1 97.06 424 TRP B O 1
ATOM 6900 N N . PHE B 1 425 ? 13.734 -4.887 2.836 1 96.44 425 PHE B N 1
ATOM 6901 C CA . PHE B 1 425 ? 14.906 -4.949 1.972 1 96.44 425 PHE B CA 1
ATOM 6902 C C . PHE B 1 425 ? 15.555 -3.574 1.837 1 96.44 425 PHE B C 1
ATOM 6904 O O . PHE B 1 425 ? 15.406 -2.914 0.806 1 96.44 425 PHE B O 1
ATOM 6911 N N . PRO B 1 426 ? 16.391 -3.191 2.787 1 92.75 426 PRO B N 1
ATOM 6912 C CA . PRO B 1 426 ? 16.906 -1.824 2.855 1 92.75 426 PRO B CA 1
ATOM 6913 C C . PRO B 1 426 ? 17.797 -1.476 1.668 1 92.75 426 PRO B C 1
ATOM 6915 O O . PRO B 1 426 ? 18.016 -0.296 1.381 1 92.75 426 PRO B O 1
ATOM 6918 N N . ASN B 1 427 ? 18.375 -2.457 0.982 1 93.88 427 ASN B N 1
ATOM 6919 C CA . ASN B 1 427 ? 19.266 -2.182 -0.146 1 93.88 427 ASN B CA 1
ATOM 6920 C C . ASN B 1 427 ? 18.547 -2.375 -1.479 1 93.88 427 ASN B C 1
ATOM 6922 O O . ASN B 1 427 ? 19.172 -2.377 -2.535 1 93.88 427 ASN B O 1
ATOM 6926 N N . ALA B 1 428 ? 17.219 -2.545 -1.421 1 96.25 428 ALA B N 1
ATOM 6927 C CA . ALA B 1 428 ? 16.453 -2.729 -2.645 1 96.25 428 ALA B CA 1
ATOM 6928 C C . ALA B 1 428 ? 16.062 -1.385 -3.256 1 96.25 428 ALA B C 1
ATOM 6930 O O . ALA B 1 428 ? 16.094 -0.356 -2.576 1 96.25 428 ALA B O 1
ATOM 6931 N N . ARG B 1 429 ? 15.82 -1.384 -4.539 1 96.44 429 ARG B N 1
ATOM 6932 C CA . ARG B 1 429 ? 15.227 -0.291 -5.297 1 96.44 429 ARG B CA 1
ATOM 6933 C C . ARG B 1 429 ? 14.039 -0.781 -6.121 1 96.44 429 ARG B C 1
ATOM 6935 O O . ARG B 1 429 ? 14.008 -1.938 -6.547 1 96.44 429 ARG B O 1
ATOM 6942 N N . ALA B 1 430 ? 13.086 0.096 -6.227 1 97.69 430 ALA B N 1
ATOM 6943 C CA . ALA B 1 430 ? 11.914 -0.249 -7.016 1 97.69 430 ALA B CA 1
ATOM 6944 C C . ALA B 1 430 ? 11.75 0.695 -8.203 1 97.69 430 ALA B C 1
ATOM 6946 O O . ALA B 1 430 ? 11.875 1.914 -8.055 1 97.69 430 ALA B O 1
ATOM 6947 N N . LEU B 1 431 ? 11.578 0.167 -9.328 1 98.06 431 LEU B N 1
ATOM 6948 C CA . LEU B 1 431 ? 11.211 0.874 -10.547 1 98.06 431 LEU B CA 1
ATOM 6949 C C . LEU B 1 431 ? 9.773 0.554 -10.945 1 98.06 431 LEU B C 1
ATOM 6951 O O . LEU B 1 431 ? 9.477 -0.571 -11.352 1 98.06 431 LEU B O 1
ATOM 6955 N N . ILE B 1 432 ? 8.906 1.491 -10.828 1 98.38 432 ILE B N 1
ATOM 6956 C CA . ILE B 1 432 ? 7.496 1.312 -11.164 1 98.38 432 ILE B CA 1
ATOM 6957 C C . ILE B 1 432 ? 7.262 1.7 -12.617 1 98.38 432 ILE B C 1
ATOM 6959 O O . ILE B 1 432 ? 7.672 2.777 -13.055 1 98.38 432 ILE B O 1
ATOM 6963 N N . VAL B 1 433 ? 6.648 0.862 -13.344 1 98.62 433 VAL B N 1
ATOM 6964 C CA . VAL B 1 433 ? 6.285 1.125 -14.734 1 98.62 433 VAL B CA 1
ATOM 6965 C C . VAL B 1 433 ? 4.793 1.434 -14.828 1 98.62 433 VAL B C 1
ATOM 6967 O O . VAL B 1 433 ? 3.957 0.53 -14.734 1 98.62 433 VAL B O 1
ATOM 6970 N N . HIS B 1 434 ? 4.48 2.664 -15.047 1 98 434 HIS B N 1
ATOM 6971 C CA . HIS B 1 434 ? 3.082 3.029 -15.234 1 98 434 HIS B CA 1
ATOM 6972 C C . HIS B 1 434 ? 2.496 2.355 -16.469 1 98 434 HIS B C 1
ATOM 6974 O O . HIS B 1 434 ? 3.115 2.363 -17.531 1 98 434 HIS B O 1
ATOM 6980 N N . ARG B 1 435 ? 1.33 1.717 -16.359 1 97.69 435 ARG B N 1
ATOM 6981 C CA . ARG B 1 435 ? 0.604 0.97 -17.375 1 97.69 435 ARG B CA 1
ATOM 6982 C C . ARG B 1 435 ? 1.176 -0.435 -17.547 1 97.69 435 ARG B C 1
ATOM 6984 O O . ARG B 1 435 ? 0.637 -1.247 -18.297 1 97.69 435 ARG B O 1
ATOM 6991 N N . GLY B 1 436 ? 2.318 -0.655 -16.859 1 98.19 436 GLY B N 1
ATOM 6992 C CA . GLY B 1 436 ? 2.871 -1.999 -16.922 1 98.19 436 GLY B CA 1
ATOM 6993 C C . GLY B 1 436 ? 1.938 -3.057 -16.375 1 98.19 436 GLY B C 1
ATOM 6994 O O . GLY B 1 436 ? 1.38 -2.891 -15.281 1 98.19 436 GLY B O 1
ATOM 6995 N N . GLN B 1 437 ? 1.737 -4.055 -17.156 1 97.19 437 GLN B N 1
ATOM 6996 C CA . GLN B 1 437 ? 0.887 -5.168 -16.734 1 97.19 437 GLN B CA 1
ATOM 6997 C C . GLN B 1 437 ? 1.723 -6.348 -16.25 1 97.19 437 GLN B C 1
ATOM 6999 O O . GLN B 1 437 ? 2.848 -6.16 -15.781 1 97.19 437 GLN B O 1
ATOM 7004 N N . HIS B 1 438 ? 1.183 -7.523 -16.188 1 96.88 438 HIS B N 1
ATOM 7005 C CA . HIS B 1 438 ? 1.856 -8.68 -1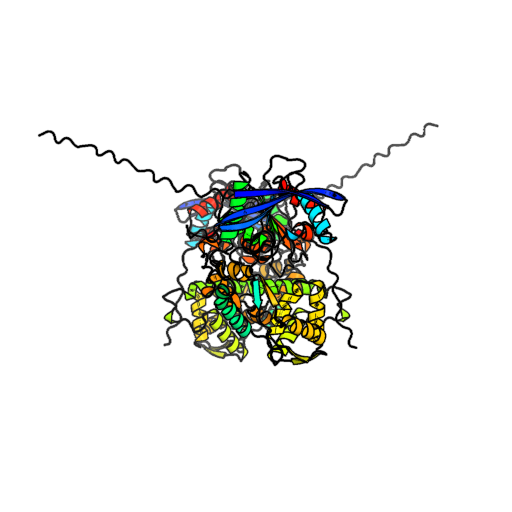5.602 1 96.88 438 HIS B CA 1
ATOM 7006 C C . HIS B 1 438 ? 2.893 -9.258 -16.562 1 96.88 438 HIS B C 1
ATOM 7008 O O . HIS B 1 438 ? 2.537 -9.867 -17.578 1 96.88 438 HIS B O 1
ATOM 7014 N N . ASN B 1 439 ? 4.145 -8.977 -16.25 1 95.44 439 ASN B N 1
ATOM 7015 C CA . ASN B 1 439 ? 5.219 -9.453 -17.125 1 95.44 439 ASN B CA 1
ATOM 7016 C C . ASN B 1 439 ? 6.551 -9.508 -16.375 1 95.44 439 ASN B C 1
ATOM 7018 O O . ASN B 1 439 ? 6.637 -9.094 -15.219 1 95.44 439 ASN B O 1
ATOM 7022 N N . GLY B 1 440 ? 7.59 -10.07 -17.047 1 95.56 440 GLY B N 1
ATOM 7023 C CA . GLY B 1 440 ? 8.961 -9.992 -16.578 1 95.56 440 GLY B CA 1
ATOM 7024 C C . GLY B 1 440 ? 9.578 -8.617 -16.75 1 95.56 440 GLY B C 1
ATOM 7025 O O . GLY B 1 440 ? 8.961 -7.723 -17.328 1 95.56 440 GLY B O 1
ATOM 7026 N N . PRO B 1 441 ? 10.797 -8.492 -16.234 1 95.06 441 PRO B N 1
ATOM 7027 C CA . PRO B 1 441 ? 11.414 -7.168 -16.234 1 95.06 441 PRO B CA 1
ATOM 7028 C C . PRO B 1 441 ? 11.664 -6.629 -17.641 1 95.06 441 PRO B C 1
ATOM 7030 O O . PRO B 1 441 ? 11.414 -5.449 -17.906 1 95.06 441 PRO B O 1
ATOM 7033 N N . MET B 1 442 ? 12.117 -7.492 -18.562 1 94.12 442 MET B N 1
ATOM 7034 C CA . MET B 1 442 ? 12.477 -7.004 -19.891 1 94.12 442 MET B CA 1
ATOM 7035 C C . MET B 1 442 ? 11.234 -6.598 -20.672 1 94.12 442 MET B C 1
ATOM 7037 O O . MET B 1 442 ? 11.18 -5.5 -21.234 1 94.12 442 MET B O 1
ATOM 7041 N N . PRO B 1 443 ? 10.195 -7.414 -20.656 1 94.69 443 PRO B N 1
ATOM 7042 C CA . PRO B 1 443 ? 8.977 -6.965 -21.328 1 94.69 443 PRO B CA 1
ATOM 7043 C C . PRO B 1 443 ? 8.375 -5.711 -20.703 1 94.69 443 PRO B C 1
ATOM 7045 O O . PRO B 1 443 ? 7.824 -4.863 -21.406 1 94.69 443 PRO B O 1
ATOM 7048 N N . LEU B 1 444 ? 8.453 -5.52 -19.422 1 97.38 444 LEU B N 1
ATOM 7049 C CA . LEU B 1 444 ? 7.934 -4.328 -18.75 1 97.38 444 LEU B CA 1
ATOM 7050 C C . LEU B 1 444 ? 8.672 -3.078 -19.219 1 97.38 444 LEU B C 1
ATOM 7052 O O . LEU B 1 444 ? 8.109 -1.981 -19.219 1 97.38 444 LEU B O 1
ATOM 7056 N N . LEU B 1 445 ? 9.898 -3.289 -19.641 1 97.62 445 LEU B N 1
ATOM 7057 C CA . LEU B 1 445 ? 10.742 -2.15 -20 1 97.62 445 LEU B CA 1
ATOM 7058 C C . LEU B 1 445 ? 10.938 -2.08 -21.516 1 97.62 445 LEU B C 1
ATOM 7060 O O . LEU B 1 445 ? 11.883 -1.445 -21.984 1 97.62 445 LEU B O 1
ATOM 7064 N N . ARG B 1 446 ? 10.102 -2.738 -22.266 1 95.5 446 ARG B N 1
ATOM 7065 C CA . ARG B 1 446 ? 10.258 -2.844 -23.703 1 95.5 446 ARG B CA 1
ATOM 7066 C C . ARG B 1 446 ? 10.305 -1.465 -24.359 1 95.5 446 ARG B C 1
ATOM 7068 O O . ARG B 1 446 ? 10.977 -1.271 -25.375 1 95.5 446 ARG B O 1
ATOM 7075 N N . ASP B 1 447 ? 9.664 -0.428 -23.797 1 96.88 447 ASP B N 1
ATOM 7076 C CA . ASP B 1 447 ? 9.602 0.923 -24.359 1 96.88 447 ASP B CA 1
ATOM 7077 C C . ASP B 1 447 ? 10.789 1.76 -23.875 1 96.88 447 ASP B C 1
ATOM 7079 O O . ASP B 1 447 ? 10.922 2.928 -24.25 1 96.88 447 ASP B O 1
ATOM 7083 N N . HIS B 1 448 ? 11.602 1.172 -23.078 1 97.25 448 HIS B N 1
ATOM 7084 C CA . HIS B 1 448 ? 12.773 1.832 -22.531 1 97.25 448 HIS B CA 1
ATOM 7085 C C . HIS B 1 448 ? 14.008 0.937 -22.625 1 97.25 448 HIS B C 1
ATOM 7087 O O . HIS B 1 448 ? 14.562 0.521 -21.609 1 97.25 448 HIS B O 1
ATOM 7093 N N . PRO B 1 449 ? 14.602 0.759 -23.875 1 95.56 449 PRO B N 1
ATOM 7094 C CA . PRO B 1 449 ? 15.703 -0.181 -24.062 1 95.56 449 PRO B CA 1
ATOM 7095 C C . PRO B 1 449 ? 16.953 0.194 -23.266 1 95.56 449 PRO B C 1
ATOM 7097 O O . PRO B 1 449 ? 17.688 -0.686 -22.812 1 95.56 449 PRO B O 1
ATOM 7100 N N . ASP B 1 450 ? 17.219 1.502 -23.094 1 96.06 450 ASP B N 1
ATOM 7101 C CA . ASP B 1 450 ? 18.359 1.93 -22.297 1 96.06 450 ASP B CA 1
ATOM 7102 C C . ASP B 1 450 ? 18.188 1.514 -20.844 1 96.06 450 ASP B C 1
ATOM 7104 O O . ASP B 1 450 ? 19.156 1.106 -20.188 1 96.06 450 ASP B O 1
ATOM 7108 N N . LEU B 1 451 ? 16.984 1.627 -20.406 1 96.5 451 LEU B N 1
ATOM 7109 C CA . LEU B 1 451 ? 16.703 1.228 -19.016 1 96.5 451 LEU B CA 1
ATOM 7110 C C . LEU B 1 451 ? 16.781 -0.289 -18.875 1 96.5 451 LEU B C 1
ATOM 7112 O O . LEU B 1 451 ? 17.25 -0.797 -17.859 1 96.5 451 LEU B O 1
ATOM 7116 N N . ALA B 1 452 ? 16.25 -1.012 -19.859 1 96.31 452 ALA B N 1
ATOM 7117 C CA . ALA B 1 452 ? 16.375 -2.467 -19.859 1 96.31 452 ALA B CA 1
ATOM 7118 C C . ALA B 1 452 ? 17.828 -2.893 -19.766 1 96.31 452 ALA B C 1
ATOM 7120 O O . ALA B 1 452 ? 18.172 -3.799 -19 1 96.31 452 ALA B O 1
ATOM 7121 N N . ALA B 1 453 ? 18.703 -2.23 -20.516 1 95.38 453 ALA B N 1
ATOM 7122 C CA . ALA B 1 453 ? 20.125 -2.518 -20.469 1 95.38 453 ALA B CA 1
ATOM 7123 C C . ALA B 1 453 ? 20.719 -2.203 -19.094 1 95.38 453 ALA B C 1
ATOM 7125 O O . ALA B 1 453 ? 21.547 -2.951 -18.594 1 95.38 453 ALA B O 1
ATOM 7126 N N . ALA B 1 454 ? 20.266 -1.117 -18.516 1 96.56 454 ALA B N 1
ATOM 7127 C CA . ALA B 1 454 ? 20.766 -0.712 -17.203 1 96.56 454 ALA B CA 1
ATOM 7128 C C . ALA B 1 454 ? 20.344 -1.716 -16.141 1 96.56 454 ALA B C 1
ATOM 7130 O O . ALA B 1 454 ? 21.141 -2.045 -15.25 1 96.56 454 ALA B O 1
ATOM 7131 N N . VAL B 1 455 ? 19.141 -2.195 -16.203 1 96.75 455 VAL B N 1
ATOM 7132 C CA . VAL B 1 455 ? 18.641 -3.158 -15.234 1 96.75 455 VAL B CA 1
ATOM 7133 C C . VAL B 1 455 ? 19.391 -4.477 -15.367 1 96.75 455 VAL B C 1
ATOM 7135 O O . VAL B 1 455 ? 19.703 -5.121 -14.359 1 96.75 455 VAL B O 1
ATOM 7138 N N . LEU B 1 456 ? 19.688 -4.887 -16.547 1 95.5 456 LEU B N 1
ATOM 7139 C CA . LEU B 1 456 ? 20.484 -6.09 -16.766 1 95.5 456 LEU B CA 1
ATOM 7140 C C . LEU B 1 456 ? 21.906 -5.902 -16.234 1 95.5 456 LEU B C 1
ATOM 7142 O O . LEU B 1 456 ? 22.516 -6.848 -15.727 1 95.5 456 LEU B O 1
ATOM 7146 N N . ARG B 1 457 ? 22.469 -4.703 -16.391 1 95.75 457 ARG B N 1
ATOM 7147 C CA . ARG B 1 457 ? 23.797 -4.41 -15.859 1 95.75 457 ARG B CA 1
ATOM 7148 C C . ARG B 1 457 ? 23.828 -4.555 -14.344 1 95.75 457 ARG B C 1
ATOM 7150 O O . ARG B 1 457 ? 24.828 -5.008 -13.781 1 95.75 457 ARG B O 1
ATOM 7157 N N . PHE B 1 458 ? 22.812 -4.145 -13.695 1 97.31 458 PHE B N 1
ATOM 7158 C CA . PHE B 1 458 ? 22.719 -4.387 -12.266 1 97.31 458 PHE B CA 1
ATOM 7159 C C . PHE B 1 458 ? 22.844 -5.875 -11.953 1 97.31 458 PHE B C 1
ATOM 7161 O O . PHE B 1 458 ? 23.609 -6.266 -11.07 1 97.31 458 PHE B O 1
ATOM 7168 N N . LEU B 1 459 ? 22.016 -6.652 -12.664 1 96.69 459 LEU B N 1
ATOM 7169 C CA . LEU B 1 459 ? 22.016 -8.086 -12.406 1 96.69 459 LEU B CA 1
ATOM 7170 C C . LEU B 1 459 ? 23.406 -8.68 -12.672 1 96.69 459 LEU B C 1
ATOM 7172 O O . LEU B 1 459 ? 23.844 -9.578 -11.953 1 96.69 459 LEU B O 1
ATOM 7176 N N . ARG B 1 460 ? 24.156 -8.094 -13.633 1 96.06 460 ARG B N 1
ATOM 7177 C CA . ARG B 1 460 ? 25.453 -8.609 -14.047 1 96.06 460 ARG B CA 1
ATOM 7178 C C . ARG B 1 460 ? 26.562 -8.141 -13.102 1 96.06 460 ARG B C 1
ATOM 7180 O O . ARG B 1 460 ? 27.469 -8.906 -12.773 1 96.06 460 ARG B O 1
ATOM 7187 N N . GLU B 1 461 ? 26.391 -6.832 -12.617 1 95 461 GLU B N 1
ATOM 7188 C CA . GLU B 1 461 ? 27.562 -6.219 -11.992 1 95 461 GLU B CA 1
ATOM 7189 C C . GLU B 1 461 ? 27.188 -5.523 -10.688 1 95 461 GLU B C 1
ATOM 7191 O O . GLU B 1 461 ? 28.062 -5.07 -9.945 1 95 461 GLU B O 1
ATOM 7196 N N . GLY B 1 462 ? 25.953 -5.336 -10.43 1 94 462 GLY B N 1
ATOM 7197 C CA . GLY B 1 462 ? 25.516 -4.773 -9.164 1 94 462 GLY B CA 1
ATOM 7198 C C . GLY B 1 462 ? 25.312 -3.273 -9.211 1 94 462 GLY B C 1
ATOM 7199 O O . GLY B 1 462 ? 25.031 -2.645 -8.188 1 94 462 GLY B O 1
ATOM 7200 N N . GLU B 1 463 ? 25.344 -2.703 -10.352 1 87.38 463 GLU B N 1
ATOM 7201 C CA . GLU B 1 463 ? 25.25 -1.252 -10.484 1 87.38 463 GLU B CA 1
ATOM 7202 C C . GLU B 1 463 ? 23.797 -0.794 -10.477 1 87.38 463 GLU B C 1
ATOM 7204 O O . GLU B 1 463 ? 23 -1.21 -11.328 1 87.38 463 GLU B O 1
ATOM 7209 N N . MET B 1 464 ? 23.406 0.113 -9.508 1 88.5 464 MET B N 1
ATOM 7210 C CA . MET B 1 464 ? 22.031 0.615 -9.453 1 88.5 464 MET B CA 1
ATOM 7211 C C . MET B 1 464 ? 22 2.127 -9.641 1 88.5 464 MET B C 1
ATOM 7213 O O . MET B 1 464 ? 20.922 2.73 -9.672 1 88.5 464 MET B O 1
ATOM 7217 N N . ALA B 1 465 ? 23.094 2.742 -9.867 1 85.56 465 ALA B N 1
ATOM 7218 C CA . ALA B 1 465 ? 23.156 4.199 -9.883 1 85.56 465 ALA B CA 1
ATOM 7219 C C . ALA B 1 465 ? 22.391 4.773 -11.07 1 85.56 465 ALA B C 1
ATOM 7221 O O . ALA B 1 465 ? 22.484 4.254 -12.188 1 85.56 465 ALA B O 1
ATOM 7222 N N . GLY B 1 466 ? 21.609 5.742 -10.812 1 86.56 466 GLY B N 1
ATOM 7223 C CA . GLY B 1 466 ? 20.984 6.52 -11.867 1 86.56 466 GLY B CA 1
ATOM 7224 C C . GLY B 1 466 ? 19.656 5.949 -12.328 1 86.56 466 GLY B C 1
ATOM 7225 O O . GLY B 1 466 ? 19.016 6.496 -13.227 1 86.56 466 GLY B O 1
ATOM 7226 N N . LEU B 1 467 ? 19.203 4.836 -11.766 1 94.25 467 LEU B N 1
ATOM 7227 C CA . LEU B 1 467 ? 17.922 4.254 -12.172 1 94.25 467 LEU B CA 1
ATOM 7228 C C . LEU B 1 467 ? 16.766 5.098 -11.68 1 94.25 467 LEU B C 1
ATOM 7230 O O . LEU B 1 467 ? 16.766 5.559 -10.531 1 94.25 467 LEU B O 1
ATOM 7234 N N . PRO B 1 468 ? 15.797 5.363 -12.578 1 95.62 468 PRO B N 1
ATOM 7235 C CA . PRO B 1 468 ? 14.625 6.125 -12.141 1 95.62 468 PRO B CA 1
ATOM 7236 C C . PRO B 1 468 ? 13.719 5.32 -11.211 1 95.62 468 PRO B C 1
ATOM 7238 O O . PRO B 1 468 ? 13.875 4.102 -11.094 1 95.62 468 PRO B O 1
ATOM 7241 N N . SER B 1 469 ? 12.859 6.035 -10.555 1 95.56 469 SER B N 1
ATOM 7242 C CA . SER B 1 469 ? 11.875 5.395 -9.68 1 95.56 469 SER B CA 1
ATOM 7243 C C . SER B 1 469 ? 10.609 5.035 -10.445 1 95.56 469 SER B C 1
ATOM 7245 O O . SER B 1 469 ? 9.844 4.168 -10.016 1 95.56 469 SER B O 1
ATOM 7247 N N . ARG B 1 470 ? 10.383 5.691 -11.492 1 96.19 470 ARG B N 1
ATOM 7248 C CA . ARG B 1 470 ? 9.164 5.473 -12.266 1 96.19 470 ARG B CA 1
ATOM 7249 C C . ARG B 1 470 ? 9.391 5.805 -13.742 1 96.19 470 ARG B C 1
ATOM 7251 O O . ARG B 1 470 ? 10.117 6.746 -14.062 1 96.19 470 ARG B O 1
ATOM 7258 N N . VAL B 1 471 ? 8.812 4.996 -14.57 1 97.38 471 VAL B N 1
ATOM 7259 C CA . VAL B 1 471 ? 8.766 5.273 -16 1 97.38 471 VAL B CA 1
ATOM 7260 C C . VAL B 1 471 ? 7.387 4.922 -16.547 1 97.38 471 VAL B C 1
ATOM 7262 O O . VAL B 1 471 ? 6.555 4.348 -15.836 1 97.38 471 VAL B O 1
ATOM 7265 N N . GLU B 1 472 ? 7.117 5.312 -17.75 1 97.06 472 GLU B N 1
ATOM 7266 C CA . GLU B 1 472 ? 5.82 5.043 -18.375 1 97.06 472 GLU B CA 1
ATOM 7267 C C . GLU B 1 472 ? 5.957 4.051 -19.516 1 97.06 472 GLU B C 1
ATOM 7269 O O . GLU B 1 472 ? 6.852 4.18 -20.359 1 97.06 472 GLU B O 1
ATOM 7274 N N . ALA B 1 473 ? 5.145 3.016 -19.484 1 97.25 473 ALA B N 1
ATOM 7275 C CA . ALA B 1 473 ? 4.984 2.205 -20.688 1 97.25 473 ALA B CA 1
ATOM 7276 C C . ALA B 1 473 ? 4.188 2.959 -21.75 1 97.25 473 ALA B C 1
ATOM 7278 O O . ALA B 1 473 ? 3.584 3.994 -21.469 1 97.25 473 ALA B O 1
ATOM 7279 N N . ALA B 1 474 ? 4.184 2.463 -22.984 1 95.31 474 ALA B N 1
ATOM 7280 C CA . ALA B 1 474 ? 3.395 3.062 -24.047 1 95.31 474 ALA B CA 1
ATOM 7281 C C . ALA B 1 474 ? 1.911 3.086 -23.688 1 95.31 474 ALA B C 1
ATOM 7283 O O . ALA B 1 474 ? 1.428 2.217 -22.969 1 95.31 474 ALA B O 1
ATOM 7284 N N . PRO B 1 475 ? 1.196 4.102 -24.188 1 94.44 475 PRO B N 1
ATOM 7285 C CA . PRO B 1 475 ? -0.25 4.109 -23.953 1 94.44 475 PRO B CA 1
ATOM 7286 C C . PRO B 1 475 ? -0.943 2.861 -24.5 1 94.44 475 PRO B C 1
ATOM 7288 O O . PRO B 1 475 ? -0.527 2.314 -25.531 1 94.44 475 PRO B O 1
ATOM 7291 N N . VAL B 1 476 ? -1.892 2.445 -23.812 1 94.19 476 VAL B N 1
ATOM 7292 C CA . VAL B 1 476 ? -2.682 1.283 -24.203 1 94.19 476 VAL B CA 1
ATOM 7293 C C . VAL B 1 476 ? -3.738 1.697 -25.219 1 94.19 476 VAL B C 1
ATOM 7295 O O . VAL B 1 476 ? -4.41 2.719 -25.047 1 94.19 476 VAL B O 1
ATOM 7298 N N . ARG B 1 477 ? -3.816 0.987 -26.328 1 94.88 477 ARG B N 1
ATOM 7299 C CA . ARG B 1 477 ? -4.934 1.144 -27.25 1 94.88 477 ARG B CA 1
ATOM 7300 C C . ARG B 1 477 ? -6.141 0.336 -26.797 1 94.88 477 ARG B C 1
ATOM 7302 O O . ARG B 1 477 ? -6.156 -0.892 -26.906 1 94.88 477 ARG B O 1
ATOM 7309 N N . PHE B 1 478 ? -7.145 1.023 -26.344 1 96.56 478 PHE B N 1
ATOM 7310 C CA . PHE B 1 478 ? -8.312 0.35 -25.781 1 96.56 478 PHE B CA 1
ATOM 7311 C C . PHE B 1 478 ? -9.227 -0.163 -26.891 1 96.56 478 PHE B C 1
ATOM 7313 O O . PHE B 1 478 ? -9.438 0.522 -27.891 1 96.56 478 PHE B O 1
ATOM 7320 N N . ALA B 1 479 ? -9.711 -1.371 -26.734 1 96.31 479 ALA B N 1
ATOM 7321 C CA . ALA B 1 479 ? -10.711 -1.934 -27.641 1 96.31 479 ALA B CA 1
ATOM 7322 C C . ALA B 1 479 ? -12.031 -1.178 -27.531 1 96.31 479 ALA B C 1
ATOM 7324 O O . ALA B 1 479 ? -12.383 -0.669 -26.469 1 96.31 479 ALA B O 1
ATOM 7325 N N . LEU B 1 480 ? -12.727 -1.105 -28.641 1 96.25 480 LEU B N 1
ATOM 7326 C CA . LEU B 1 480 ? -14.047 -0.491 -28.656 1 96.25 480 LEU B CA 1
ATOM 7327 C C . LEU B 1 480 ? -15.125 -1.525 -28.359 1 96.25 480 LEU B C 1
ATOM 7329 O O . LEU B 1 480 ? -14.953 -2.711 -28.641 1 96.25 480 LEU B O 1
ATOM 7333 N N . PRO B 1 481 ? -16.203 -1.065 -27.688 1 94.94 481 PRO B N 1
ATOM 7334 C CA . PRO B 1 481 ? -17.312 -1.99 -27.422 1 94.94 481 PRO B CA 1
ATOM 7335 C C . PRO B 1 481 ? -18 -2.459 -28.703 1 94.94 481 PRO B C 1
ATOM 7337 O O . PRO B 1 481 ? -17.781 -1.891 -29.781 1 94.94 481 PRO B O 1
ATOM 7340 N N . SER B 1 482 ? -18.734 -3.59 -28.625 1 88.12 482 SER B N 1
ATOM 7341 C CA . SER B 1 482 ? -19.438 -4.16 -29.75 1 88.12 482 SER B CA 1
ATOM 7342 C C . SER B 1 482 ? -20.516 -3.211 -30.266 1 88.12 482 SER B C 1
ATOM 7344 O O . SER B 1 482 ? -21.109 -2.461 -29.484 1 88.12 482 SER B O 1
ATOM 7346 N N . THR B 1 483 ? -20.547 -2.959 -31.625 1 76.94 483 THR B N 1
ATOM 7347 C CA . THR B 1 483 ? -21.578 -2.135 -32.219 1 76.94 483 THR B CA 1
ATOM 7348 C C . THR B 1 483 ? -22.875 -2.92 -32.375 1 76.94 483 THR B C 1
ATOM 7350 O O . THR B 1 483 ? -22.859 -4.137 -32.562 1 76.94 483 THR B O 1
ATOM 7353 N N . GLY B 1 484 ? -23.938 -2.592 -31.625 1 56.03 484 GLY B N 1
ATOM 7354 C CA . GLY B 1 484 ? -25.25 -3.219 -31.75 1 56.03 484 GLY B CA 1
ATOM 7355 C C . GLY B 1 484 ? -25.562 -3.643 -33.188 1 56.03 484 GLY B C 1
ATOM 7356 O O . GLY B 1 484 ? -25.281 -2.912 -34.125 1 56.03 484 GLY B O 1
ATOM 7357 N N . GLY B 1 485 ? -25.312 -4.859 -33.656 1 40.44 485 GLY B N 1
ATOM 7358 C CA . GLY B 1 485 ? -26.172 -5.234 -34.75 1 40.44 485 GLY B CA 1
ATOM 7359 C C . GLY B 1 485 ? -27.656 -5.094 -34.406 1 40.44 485 GLY B C 1
ATOM 7360 O O . GLY B 1 485 ? -28.031 -5.039 -33.25 1 40.44 485 GLY B O 1
#

pLDDT: mean 93.59, std 13.44, range [21.92, 98.88]

InterPro domains:
  IPR000073 Alpha/beta hydrolase fold-1 [PF00561] (170-228)
  IPR013595 Peptidase S33 tripeptidyl aminopeptidase-like, C-terminal [PF08386] (383-464)
  IPR029058 Alpha/Beta hydrolase fold [G3DSA:3.40.50.1820] (57-461)
  IPR029058 Alpha/Beta hydrolase fold [SSF53474] (70-461)

Solvent-accessible surface area (backbone atoms only — not comparable to full-atom values): 51071 Å² total; per-residue (Å²): 137,82,78,78,78,76,79,76,76,77,75,74,77,74,73,73,70,76,77,69,77,74,59,50,68,53,68,44,78,50,74,49,62,20,67,88,62,50,76,43,62,34,30,40,36,30,34,44,40,62,40,26,84,92,39,91,86,40,58,74,40,38,28,21,35,38,37,28,67,31,74,50,68,70,86,46,49,33,36,36,43,32,65,35,66,64,71,49,66,70,71,66,42,66,90,44,84,46,70,66,34,14,44,50,46,41,51,50,52,61,62,10,42,38,19,30,29,34,39,54,44,43,64,45,26,23,95,52,45,44,68,43,67,39,78,47,72,58,51,75,43,87,42,48,56,47,66,67,56,49,29,52,51,41,38,51,50,33,66,41,47,56,74,76,38,73,94,57,68,61,51,30,43,34,52,64,48,44,22,51,48,52,51,50,50,36,54,61,72,64,46,83,41,29,19,40,36,19,19,38,41,7,22,24,44,48,52,36,29,52,66,77,43,68,86,35,54,66,32,33,38,33,4,22,38,30,49,49,52,41,75,51,70,49,47,49,52,37,49,49,28,54,46,56,51,39,58,55,50,66,67,34,76,87,45,48,86,65,57,54,84,82,33,60,67,48,32,44,50,50,40,50,52,52,24,68,75,42,67,47,79,44,87,46,98,94,43,68,37,29,45,20,43,46,45,51,16,51,44,60,58,60,38,37,58,43,62,37,47,32,62,19,54,39,50,27,45,56,72,68,52,52,67,71,58,50,51,52,54,57,62,67,29,46,55,46,78,43,54,39,49,42,63,32,22,52,33,13,47,33,60,47,72,68,56,49,53,43,56,78,64,37,55,24,36,84,63,40,47,60,70,73,45,48,32,50,66,74,24,30,89,53,36,70,25,61,72,61,46,63,82,63,25,49,87,64,76,40,71,51,39,30,43,36,35,32,17,61,33,10,48,85,31,27,45,65,49,43,40,72,47,46,43,30,26,61,50,34,42,39,30,37,22,43,71,13,42,74,45,43,53,60,69,53,26,62,82,34,61,71,55,38,52,47,56,50,42,21,61,59,72,65,54,68,82,88,65,63,33,62,49,70,40,72,84,76,74,63,50,73,54,80,73,82,124,139,83,80,77,78,75,79,77,76,77,77,76,75,76,72,73,70,76,77,72,79,76,60,51,67,54,69,43,78,49,75,50,61,20,66,88,63,49,76,43,62,35,32,41,36,31,34,43,41,61,40,27,82,93,39,91,84,41,58,74,40,37,28,21,34,37,38,29,67,32,76,50,68,71,83,45,51,32,37,37,42,32,65,36,66,65,72,48,66,69,70,66,41,66,91,42,84,46,72,66,34,14,44,49,46,41,51,50,52,62,62,10,42,38,18,31,28,34,39,54,44,44,63,45,27,22,95,51,45,46,68,45,66,39,79,46,70,58,52,76,44,86,43,48,55,47,65,66,56,49,28,52,51,41,39,50,50,33,66,42,44,57,76,75,40,72,96,57,66,61,53,29,43,33,52,65,48,43,24,50,50,52,52,50,50,36,55,62,73,65,47,83,40,28,20,41,36,19,18,39,40,7,20,25,43,48,52,36,28,53,68,77,43,68,85,34,54,66,32,33,38,32,5,22,37,30,49,49,52,41,76,50,69,48,48,49,52,38,48,50,27,54,45,56,51,39,57,55,49,66,69,34,75,88,45,48,86,67,57,53,84,82,33,61,68,50,31,45,49,51,41,49,53,52,25,67,74,42,66,49,78,42,85,45,97,92,43,68,36,29,44,20,44,47,44,50,17,52,43,61,57,61,37,37,58,43,62,37,47,31,62,20,55,40,50,27,46,57,72,68,52,51,66,71,58,50,52,50,54,57,62,68,29,46,55,46,76,44,54,38,49,40,63,33,23,52,33,12,47,34,60,47,72,66,54,48,52,44,56,77,64,36,56,25,36,84,64,40,48,61,69,73,43,48,30,51,66,75,25,30,88,52,36,72,24,59,71,61,47,63,84,63,25,49,88,63,75,39,72,50,39,31,44,36,34,33,17,60,34,10,49,84,31,28,46,65,48,42,39,72,48,46,45,31,25,61,50,33,43,39,28,36,23,42,72,15,40,74,45,44,52,58,70,52,26,62,82,35,60,71,56,39,52,46,55,50,41,21,61,59,73,66,53,67,82,88,65,62,34,63,50,71,39,73,84,76,76,63,50,75,52,80,73,82,124

Nearest PDB structures (foldseek):
  8e19-assembly1_A  TM=6.194E-01  e=1.721E-19  Streptomyces sp. CB03234
  8g5u-assembly4_D  TM=6.122E-01  e=6.298E-17  Streptomyces sp. CB03234
  5uoh-assembly1_A  TM=6.540E-01  e=3.967E-15  Mycobacterium tuberculosis H37Rv
  6l4g-assembly1_B  TM=5.471E-01  e=1.500E-06  Homo sapiens
  5z9h-assembly1_A  TM=5.347E-01  e=3.137E-06  Arabidopsis thaliana

Foldseek 3Di:
DPPPPPPPPPPPPPPPPPPPPQWDWDWDWDWDAAPVGDIFIKTKAWIWDFLAPVDPPGDIWTWIKMKGAAPAAPPFAAEEEQEADQQDELVVLVPDPDNVSNNVSVVCNVLRNHHMYMYIHAPQHYPNTHFAKFKFAFDDFPAADDLVVLLVRLQVRQQCRDVVPDPHLLQSLALLNRLVSVVSVCVNVPTQAHEYFYEHRSQCSVQSNCQNPPPRYQEYEYELHAALQCQFPALVLLVVLVVLLFVVQCVDPVAVVLADPPTLVVLLVVLLVVLVVHWDWDADPVGIGIHGNLLSLQCQLVVLLPSQENSQVSSCSSVPNCHVVSVVVNVVSHMDMDGPSVLLHDLQSYHDPVVVVCRVPPPSCSNNNSNRPSSSPSNSVSHSHHRPDPSSRPAAAGQREYEYEYECSASSRHCVSVVVCCVSHVNYAYEYEYVQYRDGDCVSCVVPVVLSVVSSCCSRPNDDPPHDNYDYDDDHNHDYHDDDD/DPPPPPPPPPPPPPPDPPPPPQWDWDWDWDWDAAPVGDIFIKTKAWTWDFLAPVDPPGDIWTWIKMKGAAPAAPPFAAEEEQEADQQDELVVLVPDPDNVSRNVSVVCNVLRNHHMYMYIHAPQHYPNTHFAKFKFAFDDFPAADDLVVLLVRLQVRQQCRDVVPDPHLLQSLALLNRLVSVVSVCVNVPTQAHEYFYEHRSQCSVQSNCQNPPPRYQEYEYELHAALQCQFPALVLLVVLVVLLFVVQCVDPVAVVLADPPTLVVLLVVLLVVLVVHWDWDADPVGIGIHGNLLSLQCQLVVLLPSQENSQVSSCSSVPNCHVVSVVVNVVSHMDMDGPSVLLHSLQSYHDPVVVVCRVPPPSCSNNNSNRPSSSPSNSVSHSHHRPDPSSRPAAAGQREYEYEYECSASSRHCVSVVVCCVSHVNYAYEYEYVQYRDGDCVSCVVPVVLSVVSSCCSSPNDDPPHDNYDYDDDHNHDYHDDDD

Sequence (970 aa):
MRILFGLIMALGLAGAMPASAKEALALTPGTETAGDGRPVRYEIGAIDVPENRAKPDSRRITVGVLRIKAAKPNGQPPIFLLVGGPGVTMLDTIGDQSPAARRRLGTWLDYSATNDLVIVEQRGYTLRGDMLELRYPAMPLDRPSTVEDDVAVMRRLAREAAAANPGRDLAGYTIAECADDVDAVRRALGYPKIGLMGASFGSQWSFAVLKRHPGTVARALIASAEPLNNGYDMPGHVFAVLQRVAFEAEQDPALRPFLPQGGLIAAARAVRDRFARGPITVDLPEGKVVIGLGDYQQALFAKVINAARWPAFVIDLHRGRYQAWAREVADGRKAGTQSLIGPLIDTATGVTAARLAQLESDPALDMLGRWNFAAYTASAGLWPTADLGDGFRLPVRDETPILFVQGDWDANTPMENLLDLLPWFPNARALIVHRGQHNGPMPLLRDHPDLAAAVLRFLREGEMAGLPSRVEAAPVRFALPSTGGMRILFGLIMALGLAGAMPASAKEALALTPGTETAGDGRPVRYEIGAIDVPENRAKPDSRRITVGVLRIKAAKPNGQPPIFLLVGGPGVTMLDTIGDQSPAARRRLGTWLDYSATNDLVIVEQRGYTLRGDMLELRYPAMPLDRPSTVEDDVAVMRRLAREAAAANPGRDLAGYTIAECADDVDAVRRALGYPKIGLMGASFGSQWSFAVLKRHPGTVARALIASAEPLNNGYDMPGHVFAVLQRVAFEAEQDPALRPFLPQGGLIAAARAVRDRFARGPITVDLPEGKVVIGLGDYQQALFAKVINAARWPAFVIDLHRGRYQAWAREVADGRKAGTQSLIGPLIDTATGVTAARLAQLESDPALDMLGRWNFAAYTASAGLWPTADLGDGFRLPVRDETPILFVQGDWDANTPMENLLDLLPWFPNARALIVHRGQHNGPMPLLRDHPDLAAAVLRFLREGEMAGLPSRVEAAPVRFALPSTGG

Organism: NCBI:txid68569

Radius of gyration: 31.77 Å; Cα contacts (8 Å, |Δi|>4): 2008; chains: 2; bounding box: 78×92×99 Å

Secondary structure (DSSP, 8-state):
------------------------EEEEEEEEE-TTS-EEEEEEEEEEEES-TT-TTPPEEEEEEEEE--SS--SPPPEEEE-SSSS--SGGGTT--SHHHHHHHHHHHHHTSSS-EEEEPBTTB-TTS-B-EEEEPP--SSS---HHHHHHHHHHHHHHHHHHSTT--GGG-SHHHHHHHHHHHHHHHT-SSEEEEEETHHHHHHHHHHHHSTT-EEEEEEES---TT-SS--HHHHHHHHHHHHHHHTT-TTTGGGPPTT-HHHHHHHHHHHHHH--EEEEETTEEEEE-HHHHHHHHHHHHTSTTTHHHHHHHHHTT--HHHHHHHHHHTS-EEEESHHHHHHHHH---HHHHHHHHT-TTHHHHTTTTTHHHHHHGGGSSSPP--HHHHS-------EEEEEETT-SSS-HHHHHHHGGG-TT-EEEEEET--S--HHHHTTT-HHHHHHHHHHHHH---TT--SEEEPPPP-PPPPP---/------------------------EEEEEEEEE-TTS-EEEEEEEEEEEES-TT-TTPPEEEEEEEEE--SS--SPPPEEEE-SSSS--SGGGTT--SHHHHHHHHHHHHHTSSS-EEEEPBTTB-TTS-B-EEEEPP--SSS---HHHHHHHHHHHHHHHHHHSTT--GGG-SHHHHHHHHHHHHHHHT-SSEEEEEETHHHHHHHHHHHHSTT-EEEEEEES---TT-SS--HHHHHHHHHHHHHHHTT-TTTGGGPPTT-HHHHHHHHHHHHHH--EEEEETTEEEEE-HHHHHHHHHHHHTSTTTHHHHHHHHHTT--HHHHHHHHHHTS-EEEESHHHHHHHHH---HHHHHHHHT-TTHHHHTTTTTHHHHHHGGGSSSPP--HHHHS-------EEEEEETT-SSS-HHHHHHHGGG-TT-EEEEEET--S--HHHHTTT-HHHHHHHHHHHHH---TT--SEEEPPPP-PPPPP---